Protein AF-0000000082409675 (afdb_homodimer)

Solvent-accessible surface area (backbone atoms only — not comparable to full-atom values): 41098 Å² total; per-residue (Å²): 131,84,76,78,74,68,73,57,61,49,75,62,34,46,66,38,85,46,61,66,43,42,41,51,53,51,46,54,61,53,65,72,43,96,45,76,51,47,34,42,33,40,32,23,34,45,82,34,38,43,65,51,43,42,49,50,49,46,49,48,65,45,37,47,78,70,44,37,31,30,40,33,34,72,20,16,41,67,33,13,49,50,40,30,42,38,30,71,70,43,85,69,54,64,69,56,34,31,64,56,17,25,41,88,34,46,32,58,23,58,40,45,57,58,42,50,53,48,44,25,60,66,25,58,92,48,57,79,82,73,27,65,46,48,41,24,26,28,47,75,59,54,94,55,34,40,64,48,47,59,62,28,45,49,52,26,52,66,68,44,55,74,92,64,48,62,73,63,57,76,49,43,66,72,49,59,60,56,54,64,53,50,43,36,51,58,13,68,81,34,25,87,56,32,54,25,69,36,72,42,42,52,53,47,42,52,41,29,50,50,51,41,51,46,53,59,47,40,33,65,68,46,29,81,76,36,49,68,62,40,53,51,24,51,50,23,22,54,46,21,36,49,44,46,52,43,34,29,42,36,30,39,85,56,92,58,33,67,34,50,47,54,22,50,44,19,46,44,20,27,54,40,44,53,50,50,46,63,74,29,63,88,63,31,26,30,42,33,39,38,50,33,61,46,48,23,44,37,68,27,70,46,81,51,95,92,40,77,38,59,33,37,12,21,22,12,51,43,31,70,75,50,44,69,19,45,41,32,32,35,34,41,57,46,54,82,33,51,83,63,14,49,32,18,52,53,28,74,37,35,78,42,28,27,40,29,45,26,71,60,47,59,72,61,50,62,92,78,51,34,50,37,75,57,78,46,94,75,37,52,57,69,41,67,83,50,42,80,25,31,57,24,37,36,41,42,34,71,57,88,74,54,69,47,78,36,120,132,80,74,78,72,68,72,56,60,48,75,61,34,45,66,38,85,46,61,67,42,44,41,51,53,51,46,54,61,53,65,74,45,94,46,77,51,47,34,43,33,40,30,23,35,46,82,32,37,44,64,51,44,43,50,51,50,47,47,48,66,45,37,46,79,71,45,36,30,32,40,34,35,74,20,17,42,69,34,14,49,49,40,30,43,38,29,72,70,42,87,69,54,64,70,55,34,32,63,56,17,25,42,88,33,45,32,59,23,60,40,44,56,61,42,51,53,47,44,26,60,66,24,55,92,48,57,78,84,74,27,65,46,47,41,23,26,28,47,74,58,53,93,56,33,40,63,49,48,58,62,28,47,48,52,25,52,68,68,43,57,76,92,65,47,60,75,64,56,76,49,42,67,72,48,60,60,58,54,63,54,50,43,35,51,59,12,67,81,33,24,86,55,31,54,26,70,38,71,42,42,52,53,47,43,53,40,30,50,50,51,40,52,47,53,60,48,39,34,65,68,46,28,82,77,36,49,68,62,41,54,51,24,50,51,23,22,54,46,20,37,49,43,45,54,44,34,28,43,34,29,39,83,55,91,59,31,68,34,50,47,55,24,49,45,18,47,43,21,26,52,39,44,53,50,50,46,62,73,30,64,89,62,31,27,32,42,33,39,38,51,33,60,45,48,23,45,37,68,27,71,46,82,51,95,90,38,77,37,60,34,37,12,21,21,12,51,42,32,70,75,50,44,69,20,44,42,31,34,35,35,42,57,45,54,81,34,52,84,61,13,50,33,17,52,53,28,74,37,35,78,42,29,25,42,30,46,25,70,60,47,59,71,58,50,63,91,78,51,35,49,38,75,56,80,43,94,76,35,51,55,68,41,66,86,50,43,81,26,31,57,24,36,36,39,42,34,71,56,89,73,54,67,47,77,35,118

Sequence (814 aa):
MIMSTAPALSELGRQLEDAASLGRAVDEVLAARTEVPALLALGEPTHGIKAFPLLRNELLGQLVERGYRSIVLETDVFAALLVDEYVNGGEADIEKVLATGFSHGFGAVPGNRELVEWLREYNDGRAPADRVRFYGFDAPVEYSGAPSPRRALSAAGDFLPAALRPQSLDDADLLLGQDADWTNPAAMFDPAASVGNSDHARALRIIADDLGSVLRRAAPVLRPVDPAGYDLALAHSRTALGLLRYHSAMASSAPDRIGTLLSLRAEMMAENLLAVVAQEQRRGPSLLFAHNAHLLRVPSDMPVNGDVVSWGSAGSLVGLVLGERYVFLATDANPDSDPGTLQGALADATGRRALFSTPALRAALGPSITAGEAILPGHLPLKPSELDGADAVIFVADTDGKRHQYWMIMSTAPALSELGRQLEDAASLGRAVDEVLAARTEVPALLALGEPTHGIKAFPLLRNELLGQLVERGYRSIVLETDVFAALLVDEYVNGGEADIEKVLATGFSHGFGAVPGNRELVEWLREYNDGRAPADRVRFYGFDAPVEYSGAPSPRRALSAAGDFLPAALRPQSLDDADLLLGQDADWTNPAAMFDPAASVGNSDHARALRIIADDLGSVLRRAAPVLRPVDPAGYDLALAHSRTALGLLRYHSAMASSAPDRIGTLLSLRAEMMAENLLAVVAQEQRRGPSLLFAHNAHLLRVPSDMPVNGDVVSWGSAGSLVGLVLGERYVFLATDANPDSDPGTLQGALADATGRRALFSTPALRAALGPSITAGEAILPGHLPLKPSELDGADAVIFVADTDGKRHQYW

Foldseek 3Di:
DPPPPQDAVLVQWQDDPALVSVLVVVVVLQVPFPDAAQEEEEAELFFFFQVRLQVVLSPVVSCLVVQAAEAEEQFAQVLLVLLQCVLQPHDDDLVCNLCRSGPPLNSQRHNNSVNSVVQSVVNPPDDPLSGHGYGYLFFQADLQFHWQLVVLLCLLQVLDDPVLQDPLSVCLDVLSPDRCQRGPSVLSPALQSFCLQPPSLVSQLVNLVSSLVSLVVCCVPRCVVPVVSSLSSNLSSLSSNLSSVLSNLSNDPDPLSVLVNQQSRQVSSLVSVVSVSVVCVVSGHYYYYYHPQQQFLDWHWDDDPNDIHIHQHSNVVNCVVRPSSYAYEYEDEDLPWDPLEPRVSLSVNDQAKIKGFLVSVLVSHDPSYFHTDALDPRRDTDGNVRSVRHGMYMYGYPTPSDGDDSD/DPPPQQDAVLVQWQDDPALVSVLVVVVVLQVPFPDAAQEEEEAELFFFFQVRLQVVLSPVVSCLVVQAAEAEEQFAQVLLVLLQCVLQPHDDDLVCNLCRSGPPLNSQRHNNSVNSVVQSVLNPPDDPLSGHGYGYLFFQADLQFHWQLVVLLCLLQVLDDPVLQDPLSVCLVVLSPDRCQRGPSVLSPALQSFCLQPPSLVSQLVNLVSSLVSLVVCCVPRCVVPVVSSLSSNLSSLSSNLSSVLSNLSNDPDPLSVLVNQQSRQVSSLVSVVSVSVVCVVRGHYYYYYHPQQQFLDWHWDDDPNDIHTHQHSNVVNCVVRPSSYAYEYEDEDLPWDPLEPRVSLSVNDQAKIKGFLVSVLVSHDPSYFHTDALDPRRDTDGNVRSVRHGMYMYGYPTPSDGDDSD

Nearest PDB structures (foldseek):
  7vg4-assembly1_A  TM=3.099E-01  e=1.049E+00  Methylorubrum extorquens AM1
  7vg4-assembly3_E  TM=3.386E-01  e=1.992E+00  Methylorubrum extorquens AM1
  8wqf-assembly1_F  TM=3.440E-01  e=4.209E+00  Homo sapiens
  7vg4-assembly1_A  TM=3.153E-01  e=7.475E-01  Methylorubrum extorquens AM1
  7vg4-assembly3_E  TM=3.364E-01  e=1.348E+00  Methylorubrum extorquens AM1

Secondary structure (DSSP, 8-state):
--------HHHHSEE--SHHHHHHHHHHHHHT-SS--SEEEEEESSSS-THHHHHHHHHHHHHHTTT--EEEEEEETTTHHHHHHHHTT----HHHHHHHHSGGGGGGSTTHHHHHHHHHHHHTT--GGGSPEEEEEE-S-BTTB---SHHHHHHHHHHS-GGGS-GGGGGHHHHH--HHHHS-GGGGT-GGG--TTSHHHHHHHHHHHHHHHHHHHTHHHHTTT-HHHHHHHHHHHHHHHHHHHHHHHHT---TTHHHHHHHHHHHHHHHHHHHHHHHHTTT--EEEEEEHHHH-SS-EEEEETTEEEEE--HHHHHHHHHGGGEEEEEEE--TTPPTTBHHHHHHHH-SSEEEEEHHHHHHHS-TT-B----SSTT--PPPGGGGGG-SEEEEE-S---PPPP--/--------HHHHSEE--SHHHHHHHHHHHHHT-SS--SEEEEEESSSS-THHHHHHHHHHHHHHTTT--EEEEEEETTTHHHHHHHHTT----HHHHHHHHSGGGGGGSTTHHHHHHHHHHHHTT--GGGSPEEEEEE-S-BTTB---SHHHHHHHHHHS-GGGS-GGGGGHHHHH--HHHHS-GGGGT-GGG--TTSHHHHHHHHHHHHHHHHHHHTHHHHTTT-HHHHHHHHHHHHHHHHHHHHHHHHT---TTHHHHHHHHHHHHHHHHHHHHHHHHTTT--EEEEEEHHHH-SS-EEEEETTEEEEE--HHHHHHHHHGGGEEEEEEE--TTPPTTBHHHHHHHT-SSEEEEEHHHHHHHS-TT-B----SSTT--PPPGGGGGG-SEEEEE-S---PPPP--

InterPro domains:
  IPR007815 Erythromycin esterase [PF05139] (65-333)
  IPR007815 Erythromycin esterase [cd14728] (39-396)
  IPR052036 Hydrolase/Phosphoribosyltransferase-associated [PTHR31299] (38-330)

Organism: Rhodococcus erythropolis (NCBI:txid1833)

pLDDT: mean 94.77, std 8.26, range [23.33, 98.94]

Radius of gyration: 28.61 Å; Cα contacts (8 Å, |Δi|>4): 1573; chains: 2; bounding box: 76×75×88 Å

Structure (mmCIF, N/CA/C/O backbone):
data_AF-0000000082409675-model_v1
#
loop_
_entity.id
_entity.type
_entity.pdbx_description
1 polymer 'Erythromycin esterase family protein'
#
loop_
_atom_site.group_PDB
_atom_site.id
_atom_site.type_symbol
_atom_site.label_atom_id
_atom_site.label_alt_id
_atom_site.label_comp_id
_atom_site.label_asym_id
_atom_site.label_entity_id
_atom_site.label_seq_id
_atom_site.pdbx_PDB_ins_code
_atom_site.Cartn_x
_atom_site.Cartn_y
_atom_site.Cartn_z
_atom_site.occupancy
_atom_site.B_iso_or_equiv
_atom_site.auth_seq_id
_atom_site.auth_comp_id
_atom_site.auth_asym_id
_atom_site.auth_atom_id
_atom_site.pdbx_PDB_model_num
ATOM 1 N N . MET A 1 1 ? -5.277 3.289 55.906 1 23.33 1 MET A N 1
ATOM 2 C CA . MET A 1 1 ? -5.648 4.074 54.75 1 23.33 1 MET A CA 1
ATOM 3 C C . MET A 1 1 ? -4.414 4.457 53.938 1 23.33 1 MET A C 1
ATOM 5 O O . MET A 1 1 ? -3.682 5.375 54.312 1 23.33 1 MET A O 1
ATOM 9 N N . ILE A 1 2 ? -3.77 3.5 53.312 1 35.25 2 ILE A N 1
ATOM 10 C CA . ILE A 1 2 ? -2.527 3.629 52.562 1 35.25 2 ILE A CA 1
ATOM 11 C C . ILE A 1 2 ? -2.727 4.602 51.406 1 35.25 2 ILE A C 1
ATOM 13 O O . ILE A 1 2 ? -3.496 4.328 50.469 1 35.25 2 ILE A O 1
ATOM 17 N N . MET A 1 3 ? -2.809 5.875 51.781 1 31.88 3 MET A N 1
ATOM 18 C CA . MET A 1 3 ? -2.934 6.906 50.75 1 31.88 3 MET A CA 1
ATOM 19 C C . MET A 1 3 ? -1.896 6.703 49.656 1 31.88 3 MET A C 1
ATOM 21 O O . MET A 1 3 ? -0.694 6.688 49.938 1 31.88 3 MET A O 1
ATOM 25 N N . SER A 1 4 ? -2.043 5.918 48.625 1 41.19 4 SER A N 1
ATOM 26 C CA . SER A 1 4 ? -1.255 5.688 47.438 1 41.19 4 SER A CA 1
ATOM 27 C C . SER A 1 4 ? -0.896 7 46.75 1 41.19 4 SER A C 1
ATOM 29 O O . SER A 1 4 ? -1.777 7.719 46.25 1 41.19 4 SER A O 1
ATOM 31 N N . THR A 1 5 ? -0.064 7.891 47.219 1 36.44 5 THR A N 1
ATOM 32 C CA . THR A 1 5 ? 0.288 9.219 46.719 1 36.44 5 THR A CA 1
ATOM 33 C C . THR A 1 5 ? 0.866 9.125 45.312 1 36.44 5 THR A C 1
ATOM 35 O O . THR A 1 5 ? 1.955 8.586 45.094 1 36.44 5 THR A O 1
ATOM 38 N N . ALA A 1 6 ? 0.074 8.953 44.375 1 54.66 6 ALA A N 1
ATOM 39 C CA . ALA A 1 6 ? 0.512 9.125 43 1 54.66 6 ALA A CA 1
ATOM 40 C C . ALA A 1 6 ? 1.549 10.242 42.875 1 54.66 6 ALA A C 1
ATOM 42 O O . ALA A 1 6 ? 1.354 11.336 43.438 1 54.66 6 ALA A O 1
ATOM 43 N N . PRO A 1 7 ? 2.916 10.023 42.375 1 61.69 7 PRO A N 1
ATOM 44 C CA . PRO A 1 7 ? 3.949 11.047 42.219 1 61.69 7 PRO A CA 1
ATOM 45 C C . PRO A 1 7 ? 3.418 12.32 41.562 1 61.69 7 PRO A C 1
ATOM 47 O O . PRO A 1 7 ? 2.479 12.258 40.75 1 61.69 7 PRO A O 1
ATOM 50 N N . ALA A 1 8 ? 3.99 13.414 41.969 1 76.56 8 ALA A N 1
ATOM 51 C CA . ALA A 1 8 ? 3.695 14.711 41.375 1 76.56 8 ALA A CA 1
ATOM 52 C C . ALA A 1 8 ? 4.113 14.734 39.906 1 76.56 8 ALA A C 1
ATOM 54 O O . ALA A 1 8 ? 5.094 14.102 39.531 1 76.56 8 ALA A O 1
ATOM 55 N N . LEU A 1 9 ? 3.26 15.219 39 1 85.44 9 LEU A N 1
ATOM 56 C CA . LEU A 1 9 ? 3.533 15.289 37.562 1 85.44 9 LEU A CA 1
ATOM 57 C C . LEU A 1 9 ? 4.93 15.836 37.312 1 85.44 9 LEU A C 1
ATOM 59 O O . LEU A 1 9 ? 5.574 15.469 36.344 1 85.44 9 LEU A O 1
ATOM 63 N N . SER A 1 10 ? 5.414 16.609 38.312 1 86.25 10 SER A N 1
ATOM 64 C CA . SER A 1 10 ? 6.742 17.188 38.125 1 86.25 10 SER A CA 1
ATOM 65 C C . SER A 1 10 ? 7.824 16.125 38.156 1 86.25 10 SER A C 1
ATOM 67 O O . SER A 1 10 ? 8.883 16.281 37.531 1 86.25 10 SER A O 1
ATOM 69 N N . GLU A 1 11 ? 7.574 15 38.75 1 88.31 11 GLU A N 1
ATOM 70 C CA . GLU A 1 11 ? 8.531 13.898 38.781 1 88.31 11 GLU A CA 1
ATOM 71 C C . GLU A 1 11 ? 8.43 13.016 37.562 1 88.31 11 GLU A C 1
ATOM 73 O O . GLU A 1 11 ? 9.367 12.289 37.219 1 88.31 11 GLU A O 1
ATOM 78 N N . LEU A 1 12 ? 7.344 13.156 36.938 1 91.94 12 LEU A N 1
ATOM 79 C CA . LEU A 1 12 ? 7.082 12.312 35.781 1 91.94 12 LEU A CA 1
ATOM 80 C C . LEU A 1 12 ? 7.656 12.938 34.5 1 91.94 12 LEU A C 1
ATOM 82 O O . LEU A 1 12 ? 8.016 12.227 33.562 1 91.94 12 LEU A O 1
ATOM 86 N N . GLY A 1 13 ? 7.762 14.227 34.531 1 95.19 13 GLY A N 1
ATOM 87 C CA . GLY A 1 13 ? 8.172 14.938 33.312 1 95.19 13 GLY A CA 1
ATOM 88 C C . GLY A 1 13 ? 9.672 15.016 33.156 1 95.19 13 GLY A C 1
ATOM 89 O O . GLY A 1 13 ? 10.398 15.32 34.094 1 95.19 13 GLY A O 1
ATOM 90 N N . ARG A 1 14 ? 10.172 14.664 32 1 96.69 14 ARG A N 1
ATOM 91 C CA . ARG A 1 14 ? 11.555 14.953 31.656 1 96.69 14 ARG A CA 1
ATOM 92 C C . ARG A 1 14 ? 11.727 16.422 31.25 1 96.69 14 ARG A C 1
ATOM 94 O O . ARG A 1 14 ? 11.219 16.844 30.203 1 96.69 14 ARG A O 1
ATOM 101 N N . GLN A 1 15 ? 12.469 17.141 32.062 1 97.06 15 GLN A N 1
ATOM 102 C CA . GLN A 1 15 ? 12.648 18.562 31.781 1 97.06 15 GLN A CA 1
ATOM 103 C C . GLN A 1 15 ? 13.531 18.766 30.562 1 97.06 15 GLN A C 1
ATOM 105 O O . GLN A 1 15 ? 14.562 18.125 30.406 1 97.06 15 GLN A O 1
ATOM 110 N N . LEU A 1 16 ? 13.078 19.641 29.625 1 97.94 16 LEU A N 1
ATOM 111 C CA . LEU A 1 16 ? 13.797 19.938 28.391 1 97.94 16 LEU A CA 1
ATOM 112 C C . LEU A 1 16 ? 14.461 21.312 28.469 1 97.94 16 LEU A C 1
ATOM 114 O O . LEU A 1 16 ? 13.891 22.297 28 1 97.94 16 LEU A O 1
ATOM 118 N N . GLU A 1 17 ? 15.703 21.312 28.906 1 94.5 17 GLU A N 1
ATOM 119 C CA . GLU A 1 17 ? 16.406 22.562 29.172 1 94.5 17 GLU A CA 1
ATOM 120 C C . GLU A 1 17 ? 17.109 23.078 27.922 1 94.5 17 GLU A C 1
ATOM 122 O O . GLU A 1 17 ? 17.297 24.297 27.766 1 94.5 17 GLU A O 1
ATOM 127 N N . ASP A 1 18 ? 17.562 22.188 27.125 1 95.31 18 ASP A N 1
ATOM 128 C CA . ASP A 1 18 ? 18.281 22.516 25.906 1 95.31 18 ASP A CA 1
ATOM 129 C C . ASP A 1 18 ? 18.094 21.406 24.859 1 95.31 18 ASP A C 1
ATOM 131 O O . ASP A 1 18 ? 17.328 20.469 25.062 1 95.31 18 ASP A O 1
ATOM 135 N N . ALA A 1 19 ? 18.734 21.609 23.75 1 95.69 19 ALA A N 1
ATOM 136 C CA . ALA A 1 19 ? 18.609 20.672 22.625 1 95.69 19 ALA A CA 1
ATOM 137 C C . ALA A 1 19 ? 19.078 19.266 23.031 1 95.69 19 ALA A C 1
ATOM 139 O O . ALA A 1 19 ? 18.469 18.266 22.625 1 95.69 19 ALA A O 1
ATOM 140 N N . ALA A 1 20 ? 20.078 19.188 23.844 1 96.38 20 ALA A N 1
ATOM 141 C CA . ALA A 1 20 ? 20.625 17.906 24.25 1 96.38 20 ALA A CA 1
ATOM 142 C C . ALA A 1 20 ? 19.641 17.156 25.141 1 96.38 20 ALA A C 1
ATOM 144 O O . ALA A 1 20 ? 19.469 15.938 24.984 1 96.38 20 ALA A O 1
ATOM 145 N N . SER A 1 21 ? 19.047 17.891 26.047 1 97.25 21 SER A N 1
ATOM 146 C CA . SER A 1 21 ? 18.062 17.25 26.906 1 97.25 21 SER A CA 1
ATOM 147 C C . SER A 1 21 ? 16.828 16.812 26.109 1 97.25 21 SER A C 1
ATOM 149 O O . SER A 1 21 ? 16.219 15.789 26.406 1 97.25 21 SER A O 1
ATOM 151 N N . LEU A 1 22 ? 16.453 17.609 25.125 1 97.94 22 LEU A N 1
ATOM 152 C CA . LEU A 1 22 ? 15.367 17.219 24.234 1 97.94 22 LEU A CA 1
ATOM 153 C C . LEU A 1 22 ? 15.695 15.914 23.516 1 97.94 22 LEU A C 1
ATOM 155 O O . LEU A 1 22 ? 14.883 14.992 23.5 1 97.94 22 LEU A O 1
ATOM 159 N N . GLY A 1 23 ? 16.922 15.812 22.984 1 97.81 23 GLY A N 1
ATOM 160 C CA . GLY A 1 23 ? 17.359 14.594 22.328 1 97.81 23 GLY A CA 1
ATOM 161 C C . GLY A 1 23 ? 17.328 13.375 23.219 1 97.81 23 GLY A C 1
ATOM 162 O O . GLY A 1 23 ? 16.844 12.32 22.828 1 97.81 23 GLY A O 1
ATOM 163 N N . ARG A 1 24 ? 17.797 13.508 24.406 1 97.31 24 ARG A N 1
ATOM 164 C CA . ARG A 1 24 ? 17.844 12.398 25.359 1 97.31 24 ARG A CA 1
ATOM 165 C C . ARG A 1 24 ? 16.438 11.938 25.734 1 97.31 24 ARG A C 1
ATOM 167 O O . ARG A 1 24 ? 16.188 10.734 25.859 1 97.31 24 ARG A O 1
ATOM 174 N N . ALA A 1 25 ? 15.578 12.93 25.953 1 97.69 25 ALA A N 1
ATOM 175 C CA . ALA A 1 25 ? 14.195 12.586 26.297 1 97.69 25 ALA A CA 1
ATOM 176 C C . ALA A 1 25 ? 13.531 11.789 25.188 1 97.69 25 ALA A C 1
ATOM 178 O O . ALA A 1 25 ? 12.836 10.805 25.453 1 97.69 25 ALA A O 1
ATOM 179 N N . VAL A 1 26 ? 13.734 12.18 23.953 1 97.56 26 VAL A N 1
ATOM 180 C CA . VAL A 1 26 ? 13.148 11.5 22.812 1 97.56 26 VAL A CA 1
ATOM 181 C C . VAL A 1 26 ? 13.781 10.117 22.656 1 97.56 26 VAL A C 1
ATOM 183 O O . VAL A 1 26 ? 13.094 9.141 22.344 1 97.56 26 VAL A O 1
ATOM 186 N N . ASP A 1 27 ? 15.109 9.992 22.938 1 97.38 27 ASP A N 1
ATOM 187 C CA . ASP A 1 27 ? 15.789 8.703 22.922 1 97.38 27 ASP A CA 1
ATOM 188 C C . ASP A 1 27 ? 15.109 7.719 23.875 1 97.38 27 ASP A C 1
ATOM 190 O O . ASP A 1 27 ? 14.961 6.539 23.547 1 97.38 27 ASP A O 1
ATOM 194 N N . GLU A 1 28 ? 14.766 8.234 24.969 1 96.19 28 GLU A N 1
ATOM 195 C CA . GLU A 1 28 ? 14.125 7.383 25.969 1 96.19 28 GLU A CA 1
ATOM 196 C C . GLU A 1 28 ? 12.773 6.867 25.469 1 96.19 28 GLU A C 1
ATOM 198 O O . GLU A 1 28 ? 12.43 5.703 25.688 1 96.19 28 GLU A O 1
ATOM 203 N N . VAL A 1 29 ? 12.023 7.754 24.859 1 96.19 29 VAL A N 1
ATOM 204 C CA . VAL A 1 29 ? 10.75 7.344 24.281 1 96.19 29 VAL A CA 1
ATOM 205 C C . VAL A 1 29 ? 10.977 6.277 23.219 1 96.19 29 VAL A C 1
ATOM 207 O O . VAL A 1 29 ? 10.273 5.27 23.172 1 96.19 29 VAL A O 1
ATOM 210 N N . LEU A 1 30 ? 11.977 6.453 22.359 1 95.94 30 LEU A N 1
ATOM 211 C CA . LEU A 1 30 ? 12.25 5.562 21.25 1 95.94 30 LEU A CA 1
ATOM 212 C C . LEU A 1 30 ? 12.828 4.234 21.734 1 95.94 30 LEU A C 1
ATOM 214 O O . LEU A 1 30 ? 12.578 3.188 21.141 1 95.94 30 LEU A O 1
ATOM 218 N N . ALA A 1 31 ? 13.586 4.266 22.812 1 93.38 31 ALA A N 1
ATOM 219 C CA . ALA A 1 31 ? 14.227 3.072 23.359 1 93.38 31 ALA A CA 1
ATOM 220 C C . ALA A 1 31 ? 13.18 2.092 23.891 1 93.38 31 ALA A C 1
ATOM 222 O O . ALA A 1 31 ? 13.453 0.895 24.016 1 93.38 31 ALA A O 1
ATOM 223 N N . ALA A 1 32 ? 12.039 2.623 24.188 1 90.38 32 ALA A N 1
ATOM 224 C CA . ALA A 1 32 ? 10.961 1.79 24.719 1 90.38 32 ALA A CA 1
ATOM 225 C C . ALA A 1 32 ? 10.289 0.987 23.625 1 90.38 32 ALA A C 1
ATOM 227 O O . ALA A 1 32 ? 9.5 0.078 23.891 1 90.38 32 ALA A O 1
ATOM 228 N N . ARG A 1 33 ? 10.617 1.244 22.406 1 92.31 33 ARG A N 1
ATOM 229 C CA . ARG A 1 33 ? 10.016 0.551 21.281 1 92.31 33 ARG A CA 1
ATOM 230 C C . ARG A 1 33 ? 10.797 -0.711 20.938 1 92.31 33 ARG A C 1
ATOM 232 O O . ARG A 1 33 ? 12.008 -0.781 21.156 1 92.31 33 ARG A O 1
ATOM 239 N N . THR A 1 34 ? 10.125 -1.668 20.359 1 90 34 THR A N 1
ATOM 240 C CA . THR A 1 34 ? 10.773 -2.912 19.953 1 90 34 THR A CA 1
ATOM 241 C C . THR A 1 34 ? 11.312 -2.803 18.531 1 90 34 THR A C 1
ATOM 243 O O . THR A 1 34 ? 12.141 -3.611 18.109 1 90 34 THR A O 1
ATOM 246 N N . GLU A 1 35 ? 10.82 -1.785 17.797 1 88.94 35 GLU A N 1
ATOM 247 C CA . GLU A 1 35 ? 11.273 -1.536 16.438 1 88.94 35 GLU A CA 1
ATOM 248 C C . GLU A 1 35 ? 11.766 -0.102 16.266 1 88.94 35 GLU A C 1
ATOM 250 O O . GLU A 1 35 ? 11.273 0.81 16.938 1 88.94 35 GLU A O 1
ATOM 255 N N . VAL A 1 36 ? 12.625 0.007 15.383 1 89.5 36 VAL A N 1
ATOM 256 C CA . VAL A 1 36 ? 13.094 1.344 15.039 1 89.5 36 VAL A CA 1
ATOM 257 C C . VAL A 1 36 ? 11.992 2.105 14.312 1 89.5 36 VAL A C 1
ATOM 259 O O . VAL A 1 36 ? 11.383 1.587 13.367 1 89.5 36 VAL A O 1
ATOM 262 N N . PRO A 1 37 ? 11.727 3.307 14.719 1 95.44 37 PRO A N 1
ATOM 263 C CA . PRO A 1 37 ? 10.648 4.051 14.055 1 95.44 37 PRO A CA 1
ATOM 264 C C . PRO A 1 37 ? 10.984 4.387 12.602 1 95.44 37 PRO A C 1
ATOM 266 O O . PRO A 1 37 ? 12.133 4.684 12.281 1 95.44 37 PRO A O 1
ATOM 269 N N . ALA A 1 38 ? 9.992 4.273 11.766 1 97.38 38 ALA A N 1
ATOM 270 C CA . ALA A 1 38 ? 10.07 4.812 10.406 1 97.38 38 ALA A CA 1
ATOM 271 C C . ALA A 1 38 ? 9.648 6.277 10.375 1 97.38 38 ALA A C 1
ATOM 273 O O . ALA A 1 38 ? 10.164 7.062 9.578 1 97.38 38 ALA A O 1
ATOM 274 N N . LEU A 1 39 ? 8.664 6.598 11.281 1 98.56 39 LEU A N 1
ATOM 275 C CA . LEU A 1 39 ? 8.094 7.938 11.352 1 98.56 39 LEU A CA 1
ATOM 276 C C . LEU A 1 39 ? 7.996 8.406 12.797 1 98.56 39 LEU A C 1
ATOM 278 O O . LEU A 1 39 ? 7.301 7.793 13.609 1 98.56 39 LEU A O 1
ATOM 282 N N . LEU A 1 40 ? 8.742 9.414 13.117 1 98.81 40 LEU A N 1
ATOM 283 C CA . LEU A 1 40 ? 8.555 10.148 14.367 1 98.81 40 LEU A CA 1
ATOM 284 C C . LEU A 1 40 ? 7.7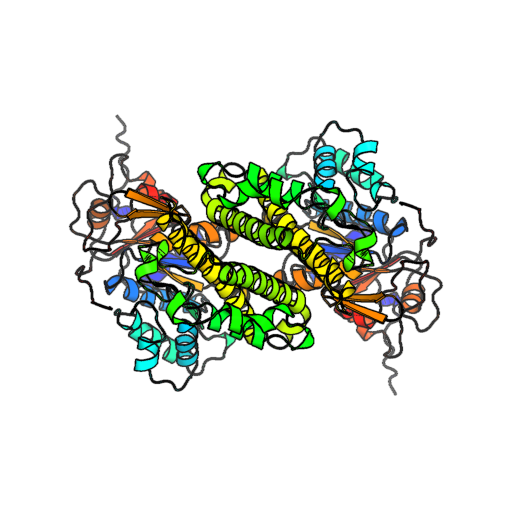7 11.438 14.133 1 98.81 40 LEU A C 1
ATOM 286 O O . LEU A 1 40 ? 8.258 12.359 13.477 1 98.81 40 LEU A O 1
ATOM 290 N N . ALA A 1 41 ? 6.59 11.445 14.648 1 98.88 41 ALA A N 1
ATOM 291 C CA . ALA A 1 41 ? 5.715 12.594 14.445 1 98.88 41 ALA A CA 1
ATOM 292 C C . ALA A 1 41 ? 5.73 13.516 15.656 1 98.88 41 ALA A C 1
ATOM 294 O O . ALA A 1 41 ? 5.637 13.055 16.797 1 98.88 41 ALA A O 1
ATOM 295 N N . LEU A 1 42 ? 5.938 14.742 15.391 1 98.94 42 LEU A N 1
ATOM 296 C CA . LEU A 1 42 ? 5.812 15.82 16.359 1 98.94 42 LEU A CA 1
ATOM 297 C C . LEU A 1 42 ? 4.645 16.734 16 1 98.94 42 LEU A C 1
ATOM 299 O O . LEU A 1 42 ? 4.602 17.297 14.906 1 98.94 42 LEU A O 1
ATOM 303 N N . GLY A 1 43 ? 3.734 16.875 16.922 1 98.75 43 GLY A N 1
ATOM 304 C CA . GLY A 1 43 ? 2.551 17.656 16.641 1 98.75 43 GLY A CA 1
ATOM 305 C C . GLY A 1 43 ? 2.645 19.078 17.156 1 98.75 43 GLY A C 1
ATOM 306 O O . GLY A 1 43 ? 3.592 19.438 17.859 1 98.75 43 GLY A O 1
ATOM 307 N N . GLU A 1 44 ? 1.771 19.906 16.719 1 98.5 44 GLU A N 1
ATOM 308 C CA . GLU A 1 44 ? 1.473 21.203 17.312 1 98.5 44 GLU A CA 1
ATOM 309 C C . GLU A 1 44 ? -0.03 21.391 17.516 1 98.5 44 GLU A C 1
ATOM 311 O O . GLU A 1 44 ? -0.831 20.875 16.734 1 98.5 44 GLU A O 1
ATOM 316 N N . PRO A 1 45 ? -0.417 22.125 18.562 1 97.5 45 PRO A N 1
ATOM 317 C CA . PRO A 1 45 ? -1.842 22.266 18.875 1 97.5 45 PRO A CA 1
ATOM 318 C C . PRO A 1 45 ? -2.502 23.406 18.094 1 97.5 45 PRO A C 1
ATOM 320 O O . PRO A 1 45 ? -3.727 23.547 18.141 1 97.5 45 PRO A O 1
ATOM 323 N N . THR A 1 46 ? -1.698 24.219 17.484 1 96.56 46 THR A N 1
ATOM 324 C CA . THR A 1 46 ? -2.125 25.359 16.688 1 96.56 46 THR A CA 1
ATOM 325 C C . THR A 1 46 ? -1.012 25.812 15.742 1 96.56 46 THR A C 1
ATOM 327 O O . THR A 1 46 ? 0.167 25.547 16 1 96.56 46 THR A O 1
ATOM 330 N N . HIS A 1 47 ? -1.414 26.484 14.656 1 95.94 47 HIS A N 1
ATOM 331 C CA . HIS A 1 47 ? -0.423 27.078 13.766 1 95.94 47 HIS A CA 1
ATOM 332 C C . HIS A 1 47 ? -0.107 28.516 14.18 1 95.94 47 HIS A C 1
ATOM 334 O O . HIS A 1 47 ? -0.963 29.203 14.734 1 95.94 47 HIS A O 1
ATOM 340 N N . GLY A 1 48 ? 1.079 28.922 13.969 1 95.94 48 GLY A N 1
ATOM 341 C CA . GLY A 1 48 ? 1.401 30.328 14.039 1 95.94 48 GLY A CA 1
ATOM 342 C C . GLY A 1 48 ? 2.096 30.719 15.336 1 95.94 48 GLY A C 1
ATOM 343 O O . GLY A 1 48 ? 2.596 31.844 15.461 1 95.94 48 GLY A O 1
ATOM 344 N N . ILE A 1 49 ? 2.031 29.875 16.312 1 96.81 49 ILE A N 1
ATOM 345 C CA . ILE A 1 49 ? 2.824 30.141 17.5 1 96.81 49 ILE A CA 1
ATOM 346 C C . ILE A 1 49 ? 4.254 29.641 17.297 1 96.81 49 ILE A C 1
ATOM 348 O O . ILE A 1 49 ? 4.477 28.453 17.062 1 96.81 49 ILE A O 1
ATOM 352 N N . LYS A 1 50 ? 5.234 30.453 17.391 1 97 50 LYS A N 1
ATOM 353 C CA . LYS A 1 50 ? 6.609 30.219 16.953 1 97 50 LYS A CA 1
ATOM 354 C C . LYS A 1 50 ? 7.27 29.125 17.797 1 97 50 LYS A C 1
ATOM 356 O O . LYS A 1 50 ? 8.156 28.422 17.312 1 97 50 LYS A O 1
ATOM 361 N N . ALA A 1 51 ? 6.848 28.938 19.031 1 97.19 51 ALA A N 1
ATOM 362 C CA . ALA A 1 51 ? 7.484 27.984 19.953 1 97.19 51 ALA A CA 1
ATOM 363 C C . ALA A 1 51 ? 7.465 26.578 19.359 1 97.19 51 ALA A C 1
ATOM 365 O O . ALA A 1 51 ? 8.398 25.797 19.562 1 97.19 51 ALA A O 1
ATOM 366 N N . PHE A 1 52 ? 6.469 26.25 18.609 1 98.19 52 PHE A N 1
ATOM 367 C CA . PHE A 1 52 ? 6.277 24.875 18.156 1 98.19 52 PHE A CA 1
ATOM 368 C C . PHE A 1 52 ? 7.164 24.578 16.953 1 98.19 52 PHE A C 1
ATOM 370 O O . PHE A 1 52 ? 7.926 23.609 16.969 1 98.19 52 PHE A O 1
ATOM 377 N N . PRO A 1 53 ? 7.168 25.391 15.883 1 98.31 53 PRO A N 1
ATOM 378 C CA . PRO A 1 53 ? 8.117 25.125 14.805 1 98.31 53 PRO A CA 1
ATOM 379 C C . PRO A 1 53 ? 9.57 25.219 15.25 1 98.31 53 PRO A C 1
ATOM 381 O O . PRO A 1 53 ? 10.43 24.5 14.727 1 98.31 53 PRO A O 1
ATOM 384 N N . LEU A 1 54 ? 9.867 26.062 16.234 1 97.75 54 LEU A N 1
ATOM 385 C CA . LEU A 1 54 ? 11.234 26.141 16.719 1 97.75 54 LEU A CA 1
ATOM 386 C C . LEU A 1 54 ? 11.617 24.859 17.469 1 97.75 54 LEU A C 1
ATOM 388 O O . LEU A 1 54 ? 12.766 24.406 17.391 1 97.75 54 LEU A O 1
ATOM 392 N N . LEU A 1 55 ? 10.68 24.344 18.219 1 98.44 55 LEU A N 1
ATOM 393 C CA . LEU A 1 55 ? 10.898 23.047 18.844 1 98.44 55 LEU A CA 1
ATOM 394 C C . LEU A 1 55 ? 11.18 21.969 17.812 1 98.44 55 LEU A C 1
ATOM 396 O O . LEU A 1 55 ? 12.086 21.156 17.984 1 98.44 55 LEU A O 1
ATOM 400 N N . ARG A 1 56 ? 10.43 21.953 16.75 1 98.81 56 ARG A N 1
ATOM 401 C CA . ARG A 1 56 ? 10.633 21.031 15.625 1 98.81 56 ARG A CA 1
ATOM 402 C C . ARG A 1 56 ? 12.055 21.156 15.078 1 98.81 56 ARG A C 1
ATOM 404 O O . ARG A 1 56 ? 12.727 20.156 14.867 1 98.81 56 ARG A O 1
ATOM 411 N N . ASN A 1 57 ? 12.469 22.391 14.828 1 98.75 57 ASN A N 1
ATOM 412 C CA . ASN A 1 57 ? 13.805 22.609 14.289 1 98.75 57 ASN A CA 1
ATOM 413 C C . ASN A 1 57 ? 14.891 22.094 15.227 1 98.75 57 ASN A C 1
ATOM 415 O O . ASN A 1 57 ? 15.852 21.469 14.789 1 98.75 57 ASN A O 1
ATOM 419 N N . GLU A 1 58 ? 14.695 22.406 16.516 1 98.44 58 GLU A N 1
ATOM 420 C CA . GLU A 1 58 ? 15.633 21.922 17.516 1 98.44 58 GLU A CA 1
ATOM 421 C C . GLU A 1 58 ? 15.711 20.406 17.531 1 98.44 58 GLU A C 1
ATOM 423 O O . GLU A 1 58 ? 16.812 19.828 17.562 1 98.44 58 GLU A O 1
ATOM 428 N N . LEU A 1 59 ? 14.586 19.797 17.453 1 98.75 59 LEU A N 1
ATOM 429 C CA . LEU A 1 59 ? 14.531 18.344 17.469 1 98.75 59 LEU A CA 1
ATOM 430 C C . LEU A 1 59 ? 15.188 17.766 16.219 1 98.75 59 LEU A C 1
ATOM 432 O O . LEU A 1 59 ? 15.914 16.766 16.297 1 98.75 59 LEU A O 1
ATOM 436 N N . LEU A 1 60 ? 14.953 18.344 15.062 1 98.81 60 LEU A N 1
ATOM 437 C CA . LEU A 1 60 ? 15.539 17.875 13.812 1 98.81 60 LEU A CA 1
ATOM 438 C C . LEU A 1 60 ? 17.062 17.844 13.906 1 98.81 60 LEU A C 1
ATOM 440 O O . LEU A 1 60 ? 17.703 16.891 13.469 1 98.81 60 LEU A O 1
ATOM 444 N N . GLY A 1 61 ? 17.641 18.875 14.516 1 98.44 61 GLY A N 1
ATOM 445 C CA . GLY A 1 61 ? 19.094 18.922 14.695 1 98.44 61 GLY A CA 1
ATOM 446 C C . GLY A 1 61 ? 19.641 17.75 15.469 1 98.44 61 GLY A C 1
ATOM 447 O O . GLY A 1 61 ? 20.734 17.266 15.18 1 98.44 61 GLY A O 1
ATOM 448 N N . GLN A 1 62 ? 18.875 17.281 16.391 1 98.38 62 GLN A N 1
ATOM 449 C CA . GLN A 1 62 ? 19.266 16.125 17.188 1 98.38 62 GLN A CA 1
ATOM 450 C C . GLN A 1 62 ? 19.078 14.828 16.391 1 98.38 62 GLN A C 1
ATOM 452 O O . GLN A 1 62 ? 19.922 13.93 16.438 1 98.38 62 GLN A O 1
ATOM 457 N N . LEU A 1 63 ? 18.047 14.805 15.648 1 98.38 63 LEU A N 1
ATOM 458 C CA . LEU A 1 63 ? 17.641 13.57 14.992 1 98.38 63 LEU A CA 1
ATOM 459 C C . LEU A 1 63 ? 18.547 13.25 13.812 1 98.38 63 LEU A C 1
ATOM 461 O O . LEU A 1 63 ? 18.797 12.078 13.508 1 98.38 63 LEU A O 1
ATOM 465 N N . VAL A 1 64 ? 19.078 14.219 13.117 1 98.25 64 VAL A N 1
ATOM 466 C CA . VAL A 1 64 ? 19.953 13.961 11.984 1 98.25 64 VAL A CA 1
ATOM 467 C C . VAL A 1 64 ? 21.219 13.25 12.453 1 98.25 64 VAL A C 1
ATOM 469 O O . VAL A 1 64 ? 21.781 12.43 11.719 1 98.25 64 VAL A O 1
ATOM 472 N N . GLU A 1 65 ? 21.656 13.523 13.695 1 97 65 GLU A N 1
ATOM 473 C CA . GLU A 1 65 ? 22.797 12.828 14.273 1 97 65 GLU A CA 1
ATOM 474 C C . GLU A 1 65 ? 22.453 11.375 14.594 1 97 65 GLU A C 1
ATOM 476 O O . GLU A 1 65 ? 23.344 10.555 14.797 1 97 65 GLU A O 1
ATOM 481 N N . ARG A 1 66 ? 21.188 11.141 14.641 1 96.06 66 ARG A N 1
ATOM 482 C CA . ARG A 1 66 ? 20.703 9.805 14.961 1 96.06 66 ARG A CA 1
ATOM 483 C C . ARG A 1 66 ? 20.266 9.062 13.703 1 96.06 66 ARG A C 1
ATOM 485 O O . ARG A 1 66 ? 19.594 8.031 13.789 1 96.06 66 ARG A O 1
ATOM 492 N N . GLY A 1 67 ? 20.5 9.633 12.547 1 96.75 67 GLY A N 1
ATOM 493 C CA . GLY A 1 67 ? 20.312 8.906 11.305 1 96.75 67 GLY A CA 1
ATOM 494 C C . GLY A 1 67 ? 19.062 9.32 10.555 1 96.75 67 GLY A C 1
ATOM 495 O O . GLY A 1 67 ? 18.75 8.758 9.492 1 96.75 67 GLY A O 1
ATOM 496 N N . TYR A 1 68 ? 18.266 10.281 11.078 1 98.31 68 TYR A N 1
ATOM 497 C CA . TYR A 1 68 ? 17.125 10.773 10.328 1 98.31 68 TYR A CA 1
ATOM 498 C C . TYR A 1 68 ? 17.562 11.516 9.078 1 98.31 68 TYR A C 1
ATOM 500 O O . TYR A 1 68 ? 18.516 12.297 9.109 1 98.31 68 TYR A O 1
ATOM 508 N N . ARG A 1 69 ? 16.828 11.289 7.965 1 98.56 69 ARG A N 1
ATOM 509 C CA . ARG A 1 69 ? 17.312 11.797 6.684 1 98.56 69 ARG A CA 1
ATOM 510 C C . ARG A 1 69 ? 16.203 12.516 5.926 1 98.56 69 ARG A C 1
ATOM 512 O O . ARG A 1 69 ? 16.344 12.836 4.746 1 98.56 69 ARG A O 1
ATOM 519 N N . SER A 1 70 ? 15.117 12.727 6.59 1 98.81 70 SER A N 1
ATOM 520 C CA . SER A 1 70 ? 14.047 13.492 5.945 1 98.81 70 SER A CA 1
ATOM 521 C C . SER A 1 70 ? 13.141 14.148 6.977 1 98.81 70 SER A C 1
ATOM 523 O O . SER A 1 70 ? 13.031 13.68 8.109 1 98.81 70 SER A O 1
ATOM 525 N N . ILE A 1 71 ? 12.562 15.227 6.59 1 98.94 71 ILE A N 1
ATOM 526 C CA . ILE A 1 71 ? 11.508 15.914 7.336 1 98.94 71 ILE A CA 1
ATOM 527 C C . ILE A 1 71 ? 10.273 16.078 6.457 1 98.94 71 ILE A C 1
ATOM 529 O O . ILE A 1 71 ? 10.391 16.359 5.262 1 98.94 71 ILE A O 1
ATOM 533 N N . VAL A 1 72 ? 9.125 15.812 7.008 1 98.94 72 VAL A N 1
ATOM 534 C CA . VAL A 1 72 ? 7.836 15.883 6.32 1 98.94 72 VAL A CA 1
ATOM 535 C C . VAL A 1 72 ? 6.93 16.891 7.027 1 98.94 72 VAL A C 1
ATOM 537 O O . VAL A 1 72 ? 6.719 16.797 8.242 1 98.94 72 VAL A O 1
ATOM 540 N N . LEU A 1 73 ? 6.379 17.844 6.34 1 98.88 73 LEU A N 1
ATOM 541 C CA . LEU A 1 73 ? 5.562 18.875 6.961 1 98.88 73 LEU A CA 1
ATOM 542 C C . LEU A 1 73 ? 4.137 18.844 6.422 1 98.88 73 LEU A C 1
ATOM 544 O O . LEU A 1 73 ? 3.891 18.312 5.34 1 98.88 73 LEU A O 1
ATOM 548 N N . GLU A 1 74 ? 3.221 19.438 7.211 1 98.56 74 GLU A N 1
ATOM 549 C CA . GLU A 1 74 ? 1.838 19.672 6.805 1 98.56 74 GLU A CA 1
ATOM 550 C C . GLU A 1 74 ? 1.753 20.734 5.723 1 98.56 74 GLU A C 1
ATOM 552 O O . GLU A 1 74 ? 1.233 21.828 5.965 1 98.56 74 GLU A O 1
ATOM 557 N N . THR A 1 75 ? 2.236 20.469 4.617 1 98.25 75 THR A N 1
ATOM 558 C CA . THR A 1 75 ? 2.17 21.297 3.424 1 98.25 75 THR A CA 1
ATOM 559 C C . THR A 1 75 ? 1.95 20.453 2.178 1 98.25 75 THR A C 1
ATOM 561 O O . THR A 1 75 ? 2.16 19.234 2.203 1 98.25 75 THR A O 1
ATOM 564 N N . ASP A 1 76 ? 1.495 21.109 1.16 1 97.62 76 ASP A N 1
ATOM 565 C CA . ASP A 1 76 ? 1.156 20.469 -0.114 1 97.62 76 ASP A CA 1
ATOM 566 C C . ASP A 1 76 ? 2.305 19.609 -0.621 1 97.62 76 ASP A C 1
ATOM 568 O O . ASP A 1 76 ? 3.445 20.062 -0.708 1 97.62 76 ASP A O 1
ATOM 572 N N . VAL A 1 77 ? 1.966 18.359 -1.007 1 98.31 77 VAL A N 1
ATOM 573 C CA . VAL A 1 77 ? 2.939 17.359 -1.399 1 98.31 77 VAL A CA 1
ATOM 574 C C . VAL A 1 77 ? 3.73 17.828 -2.613 1 98.31 77 VAL A C 1
ATOM 576 O O . VAL A 1 77 ? 4.914 17.516 -2.754 1 98.31 77 VAL A O 1
ATOM 579 N N . PHE A 1 78 ? 3.18 18.641 -3.463 1 98.12 78 PHE A N 1
ATOM 580 C CA . PHE A 1 78 ? 3.855 19.078 -4.68 1 98.12 78 PHE A CA 1
ATOM 581 C C . PHE A 1 78 ? 4.562 20.406 -4.457 1 98.12 78 PHE A C 1
ATOM 583 O O . PHE A 1 78 ? 5.652 20.641 -4.984 1 98.12 78 PHE A O 1
ATOM 590 N N . ALA A 1 79 ? 3.928 21.328 -3.676 1 98 79 ALA A N 1
ATOM 591 C CA . ALA A 1 79 ? 4.602 22.578 -3.357 1 98 79 ALA A CA 1
ATOM 592 C C . ALA A 1 79 ? 5.934 22.328 -2.662 1 98 79 ALA A C 1
ATOM 594 O O . ALA A 1 79 ? 6.922 23.016 -2.93 1 98 79 ALA A O 1
ATOM 595 N N . ALA A 1 80 ? 5.992 21.375 -1.856 1 98.62 80 ALA A N 1
ATOM 596 C CA . ALA A 1 80 ? 7.164 21.047 -1.046 1 98.62 80 ALA A CA 1
ATOM 597 C C . ALA A 1 80 ? 8.359 20.688 -1.927 1 98.62 80 ALA A C 1
ATOM 599 O O . ALA A 1 80 ? 9.508 20.75 -1.479 1 98.62 80 ALA A O 1
ATOM 600 N N . LEU A 1 81 ? 8.133 20.266 -3.203 1 98.31 81 LEU A N 1
ATOM 601 C CA . LEU A 1 81 ? 9.211 19.906 -4.113 1 98.31 81 LEU A CA 1
ATOM 602 C C . LEU A 1 81 ? 10.141 21.094 -4.348 1 98.31 81 LEU A C 1
ATOM 604 O O . LEU A 1 81 ? 11.352 20.922 -4.527 1 98.31 81 LEU A O 1
ATOM 608 N N . LEU A 1 82 ? 9.547 22.281 -4.348 1 98.5 82 LEU A N 1
ATOM 609 C CA . LEU A 1 82 ? 10.344 23.484 -4.523 1 98.5 82 LEU A CA 1
ATOM 610 C C . LEU A 1 82 ? 11.305 23.672 -3.352 1 98.5 82 LEU A C 1
ATOM 612 O O . LEU A 1 82 ? 12.461 24.062 -3.545 1 98.5 82 LEU A O 1
ATOM 616 N N . VAL A 1 83 ? 10.812 23.438 -2.164 1 98.88 83 VAL A N 1
ATOM 617 C CA . VAL A 1 83 ? 11.656 23.562 -0.979 1 98.88 83 VAL A CA 1
ATOM 618 C C . VAL A 1 83 ? 12.781 22.531 -1.04 1 98.88 83 VAL A C 1
ATOM 620 O O . VAL A 1 83 ? 13.945 22.859 -0.813 1 98.88 83 VAL A O 1
ATOM 623 N N . ASP A 1 84 ? 12.414 21.312 -1.339 1 98.81 84 ASP A N 1
ATOM 624 C CA . ASP A 1 84 ? 13.414 20.25 -1.408 1 98.81 84 ASP A CA 1
ATOM 625 C C . ASP A 1 84 ? 14.5 20.578 -2.432 1 98.81 84 ASP A C 1
ATOM 627 O O . ASP A 1 84 ? 15.688 20.375 -2.176 1 98.81 84 ASP A O 1
ATOM 631 N N . GLU A 1 85 ? 14.094 21.047 -3.619 1 98.38 85 GLU A N 1
ATOM 632 C CA . GLU A 1 85 ? 15.055 21.438 -4.645 1 98.38 85 GLU A CA 1
ATOM 633 C C . GLU A 1 85 ? 15.992 22.531 -4.129 1 98.38 85 GLU A C 1
ATOM 635 O O . GLU A 1 85 ? 17.203 22.453 -4.316 1 98.38 85 GLU A O 1
ATOM 640 N N . TYR A 1 86 ? 15.461 23.453 -3.463 1 98.75 86 TYR A N 1
ATOM 641 C CA . TYR A 1 86 ? 16.234 24.578 -2.947 1 98.75 86 TYR A CA 1
ATOM 642 C C . TYR A 1 86 ? 17.266 24.109 -1.922 1 98.75 86 TYR A C 1
ATOM 644 O O . TYR A 1 86 ? 18.438 24.453 -2.002 1 98.75 86 TYR A O 1
ATOM 652 N N . VAL A 1 87 ? 16.875 23.297 -0.971 1 98.75 87 VAL A N 1
ATOM 653 C CA . VAL A 1 87 ? 17.766 22.906 0.123 1 98.75 87 VAL A CA 1
ATOM 654 C C . VAL A 1 87 ? 18.844 21.953 -0.395 1 98.75 87 VAL A C 1
ATOM 656 O O . VAL A 1 87 ? 19.844 21.719 0.285 1 98.75 87 VAL A O 1
ATOM 659 N N . ASN A 1 88 ? 18.625 21.406 -1.581 1 97.94 88 ASN A N 1
ATOM 660 C CA . ASN A 1 88 ? 19.625 20.531 -2.188 1 97.94 88 ASN A CA 1
ATOM 661 C C . ASN A 1 88 ? 20.406 21.25 -3.273 1 97.94 88 ASN A C 1
ATOM 663 O O . ASN A 1 88 ? 20.938 20.609 -4.184 1 97.94 88 ASN A O 1
ATOM 667 N N . GLY A 1 89 ? 20.391 22.547 -3.289 1 97.19 89 GLY A N 1
ATOM 668 C CA . GLY A 1 89 ? 21.297 23.312 -4.129 1 97.19 89 GLY A CA 1
ATOM 669 C C . GLY A 1 89 ? 20.594 24.031 -5.27 1 97.19 89 GLY A C 1
ATOM 670 O O . GLY A 1 89 ? 21.25 24.609 -6.137 1 97.19 89 GLY A O 1
ATOM 671 N N . GLY A 1 90 ? 19.297 24.016 -5.277 1 97 90 GLY A N 1
ATOM 672 C CA . GLY A 1 90 ? 18.562 24.75 -6.301 1 97 90 GLY A CA 1
ATOM 673 C C . GLY A 1 90 ? 18.812 26.234 -6.254 1 97 90 GLY A C 1
ATOM 674 O O . GLY A 1 90 ? 19.156 26.781 -5.203 1 97 90 GLY A O 1
ATOM 675 N N . GLU A 1 91 ? 18.516 26.969 -7.355 1 96.5 91 GLU A N 1
ATOM 676 C CA . GLU A 1 91 ? 18.938 28.359 -7.508 1 96.5 91 GLU A CA 1
ATOM 677 C C . GLU A 1 91 ? 17.766 29.312 -7.266 1 96.5 91 GLU A C 1
ATOM 679 O O . GLU A 1 91 ? 17.938 30.531 -7.375 1 96.5 91 GLU A O 1
ATOM 684 N N . ALA A 1 92 ? 16.703 28.797 -6.82 1 95.31 92 ALA A N 1
ATOM 685 C CA . ALA A 1 92 ? 15.547 29.656 -6.621 1 95.31 92 ALA A CA 1
ATOM 686 C C . ALA A 1 92 ? 15.797 30.672 -5.504 1 95.31 92 ALA A C 1
ATOM 688 O O . ALA A 1 92 ? 16.625 30.438 -4.621 1 95.31 92 ALA A O 1
ATOM 689 N N . ASP A 1 93 ? 15.094 31.766 -5.566 1 97.62 93 ASP A N 1
ATOM 690 C CA . ASP A 1 93 ? 15.094 32.75 -4.492 1 97.62 93 ASP A CA 1
ATOM 691 C C .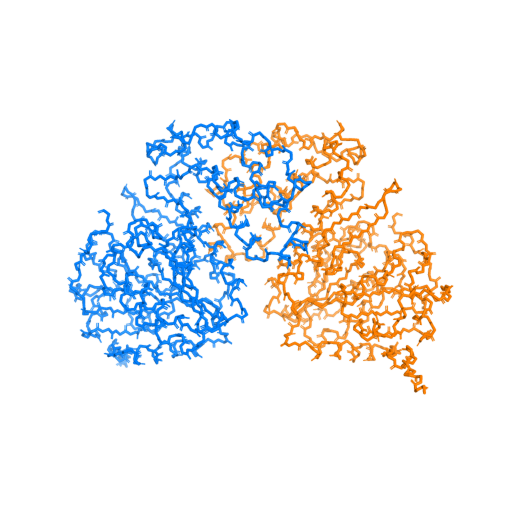 ASP A 1 93 ? 14.352 32.219 -3.264 1 97.62 93 ASP A C 1
ATOM 693 O O . ASP A 1 93 ? 13.25 31.688 -3.381 1 97.62 93 ASP A O 1
ATOM 697 N N . ILE A 1 94 ? 14.977 32.406 -2.146 1 97.94 94 ILE A N 1
ATOM 698 C CA . ILE A 1 94 ? 14.406 31.844 -0.927 1 97.94 94 ILE A CA 1
ATOM 699 C C . ILE A 1 94 ? 13.039 32.469 -0.655 1 97.94 94 ILE A C 1
ATOM 701 O O . ILE A 1 94 ? 12.141 31.797 -0.133 1 97.94 94 ILE A O 1
ATOM 705 N N . GLU A 1 95 ? 12.844 33.719 -0.983 1 98.12 95 GLU A N 1
ATOM 706 C CA . GLU A 1 95 ? 11.539 34.344 -0.779 1 98.12 95 GLU A CA 1
ATOM 707 C C . GLU A 1 95 ? 10.453 33.656 -1.594 1 98.12 95 GLU A C 1
ATOM 709 O O . GLU A 1 95 ? 9.336 33.469 -1.111 1 98.12 95 GLU A O 1
ATOM 714 N N . LYS A 1 96 ? 10.797 33.281 -2.766 1 98.06 96 LYS A N 1
ATOM 715 C CA . LYS A 1 96 ? 9.867 32.531 -3.609 1 98.06 96 LYS A CA 1
ATOM 716 C C . LYS A 1 96 ? 9.617 31.156 -3.041 1 98.06 96 LYS A C 1
ATOM 718 O O . LYS A 1 96 ? 8.477 30.672 -3.043 1 98.06 96 LYS A O 1
ATOM 723 N N . VAL A 1 97 ? 10.656 30.5 -2.59 1 98.62 97 VAL A N 1
ATOM 724 C CA . VAL A 1 97 ? 10.562 29.172 -2.006 1 98.62 97 VAL A CA 1
ATOM 725 C C . VAL A 1 97 ? 9.625 29.203 -0.802 1 98.62 97 VAL A C 1
ATOM 727 O O . VAL A 1 97 ? 8.742 28.344 -0.675 1 98.62 97 VAL A O 1
ATOM 730 N N . LEU A 1 98 ? 9.766 30.203 0.049 1 98.5 98 LEU A N 1
ATOM 731 C CA . LEU A 1 98 ? 8.914 30.312 1.229 1 98.5 98 LEU A CA 1
ATOM 732 C C . LEU A 1 98 ? 7.48 30.641 0.838 1 98.5 98 LEU A C 1
ATOM 734 O O . LEU A 1 98 ? 6.535 30.094 1.407 1 98.5 98 LEU A O 1
ATOM 738 N N . ALA A 1 99 ? 7.301 31.453 -0.172 1 97.5 99 ALA A N 1
ATOM 739 C CA . ALA A 1 99 ? 5.98 31.922 -0.572 1 97.5 99 ALA A CA 1
ATOM 740 C C . ALA A 1 99 ? 5.195 30.828 -1.288 1 97.5 99 ALA A C 1
ATOM 742 O O . ALA A 1 99 ? 3.973 30.75 -1.161 1 97.5 99 ALA A O 1
ATOM 743 N N . THR A 1 100 ? 5.938 29.953 -2.008 1 97.25 100 THR A N 1
ATOM 744 C CA . THR A 1 100 ? 5.211 29.047 -2.902 1 97.25 100 THR A CA 1
ATOM 745 C C . THR A 1 100 ? 5.48 27.594 -2.545 1 97.25 100 THR A C 1
ATOM 747 O O . THR A 1 100 ? 4.746 26.703 -2.967 1 97.25 100 THR A O 1
ATOM 750 N N . GLY A 1 101 ? 6.492 27.375 -1.77 1 98.12 101 GLY A N 1
ATOM 751 C CA . GLY A 1 101 ? 6.855 26.016 -1.399 1 98.12 101 GLY A CA 1
ATOM 752 C C . GLY A 1 101 ? 6.105 25.5 -0.182 1 98.12 101 GLY A C 1
ATOM 753 O O . GLY A 1 101 ? 6.148 24.312 0.125 1 98.12 101 GLY A O 1
ATOM 754 N N . PHE A 1 102 ? 5.48 26.391 0.502 1 98 102 PHE A N 1
ATOM 755 C CA . PHE A 1 102 ? 4.617 26.062 1.631 1 98 102 PHE A CA 1
ATOM 756 C C . PHE A 1 102 ? 3.168 26.422 1.323 1 98 102 PHE A C 1
ATOM 758 O O . PHE A 1 102 ? 2.861 27.562 0.958 1 98 102 PHE A O 1
ATOM 765 N N . SER A 1 103 ? 2.299 25.469 1.438 1 96.12 103 SER A N 1
ATOM 766 C CA . SER A 1 103 ? 0.878 25.766 1.288 1 96.12 103 SER A CA 1
ATOM 767 C C . SER A 1 103 ? 0.318 26.422 2.541 1 96.12 103 SER A C 1
ATOM 769 O O . SER A 1 103 ? 1.015 26.547 3.551 1 96.12 103 SER A O 1
ATOM 771 N N . HIS A 1 104 ? -0.918 27.016 2.463 1 94.31 104 HIS A N 1
ATOM 772 C CA . HIS A 1 104 ? -1.692 27.625 3.541 1 94.31 104 HIS A CA 1
ATOM 773 C C . HIS A 1 104 ? -1.026 28.891 4.051 1 94.31 104 HIS A C 1
ATOM 775 O O . HIS A 1 104 ? -1.348 29.375 5.141 1 94.31 104 HIS A O 1
ATOM 781 N N . GLY A 1 105 ? 0.005 29.375 3.369 1 94.75 105 GLY A N 1
ATOM 782 C CA . GLY A 1 105 ? 0.728 30.547 3.811 1 94.75 105 GLY A CA 1
ATOM 783 C C . GLY A 1 105 ? 1.776 30.25 4.863 1 94.75 105 GLY A C 1
ATOM 784 O O . GLY A 1 105 ? 2.34 31.156 5.469 1 94.75 105 GLY A O 1
ATOM 785 N N . PHE A 1 106 ? 2.131 29.031 5.059 1 97 106 PHE A N 1
ATOM 786 C CA . PHE A 1 106 ? 2.955 28.594 6.184 1 97 106 PHE A CA 1
ATOM 787 C C . PHE A 1 106 ? 4.402 29.031 5.988 1 97 106 PHE A C 1
ATOM 789 O O . PHE A 1 106 ? 5.199 28.984 6.93 1 97 106 PHE A O 1
ATOM 796 N N . GLY A 1 107 ? 4.715 29.438 4.781 1 97.31 107 GLY A N 1
ATOM 797 C CA . GLY A 1 107 ? 6.043 29.984 4.586 1 97.31 107 GLY A CA 1
ATOM 798 C C . GLY A 1 107 ? 6.324 31.203 5.461 1 97.31 107 GLY A C 1
ATOM 799 O O . GLY A 1 107 ? 7.48 31.531 5.719 1 97.31 107 GLY A O 1
ATOM 800 N N . ALA A 1 108 ? 5.281 31.812 5.965 1 96.56 108 ALA A N 1
ATOM 801 C CA . ALA A 1 108 ? 5.395 33.031 6.785 1 96.56 108 ALA A CA 1
ATOM 802 C C . ALA A 1 108 ? 5.438 32.656 8.266 1 96.56 108 ALA A C 1
ATOM 804 O O . ALA A 1 108 ? 5.672 33.531 9.109 1 96.56 108 ALA A O 1
ATOM 805 N N . VAL A 1 109 ? 5.203 31.438 8.562 1 97.12 109 VAL A N 1
ATOM 806 C CA . VAL A 1 109 ? 5.234 31.031 9.969 1 97.12 109 VAL A CA 1
ATOM 807 C C . VAL A 1 109 ? 6.676 31.016 10.469 1 97.12 109 VAL A C 1
ATOM 809 O O . VAL A 1 109 ? 7.543 30.391 9.867 1 97.12 109 VAL A O 1
ATOM 812 N N . PRO A 1 110 ? 6.93 31.703 11.57 1 96.62 110 PRO A N 1
ATOM 813 C CA . PRO A 1 110 ? 8.289 31.672 12.117 1 96.62 110 PRO A CA 1
ATOM 814 C C . PRO A 1 110 ? 8.797 30.25 12.344 1 96.62 110 PRO A C 1
ATOM 816 O O . PRO A 1 110 ? 8.039 29.391 12.789 1 96.62 110 PRO A O 1
ATOM 819 N N . GLY A 1 111 ? 10.078 30.078 12.086 1 97.81 111 GLY A N 1
ATOM 820 C CA . GLY A 1 111 ? 10.664 28.75 12.188 1 97.81 111 GLY A CA 1
ATOM 821 C C . GLY A 1 111 ? 10.852 28.062 10.844 1 97.81 111 GLY A C 1
ATOM 822 O O . GLY A 1 111 ? 11.742 27.234 10.68 1 97.81 111 GLY A O 1
ATOM 823 N N . ASN A 1 112 ? 9.969 28.391 9.867 1 98.62 112 ASN A N 1
ATOM 824 C CA . ASN A 1 112 ? 10.055 27.719 8.578 1 98.62 112 ASN A CA 1
ATOM 825 C C . ASN A 1 112 ? 11.195 28.266 7.727 1 98.62 112 ASN A C 1
ATOM 827 O O . ASN A 1 112 ? 11.898 27.516 7.055 1 98.62 112 ASN A O 1
ATOM 831 N N . ARG A 1 113 ? 11.406 29.625 7.773 1 98.25 113 ARG A N 1
ATOM 832 C CA . ARG A 1 113 ? 12.578 30.172 7.102 1 98.25 113 ARG A CA 1
ATOM 833 C C . ARG A 1 113 ? 13.867 29.594 7.688 1 98.25 113 ARG A C 1
ATOM 835 O O . ARG A 1 113 ? 14.75 29.156 6.945 1 98.25 113 ARG A O 1
ATOM 842 N N . GLU A 1 114 ? 13.953 29.594 9.016 1 98.56 114 GLU A N 1
ATOM 843 C CA . GLU A 1 114 ? 15.117 29.062 9.711 1 98.56 114 GLU A CA 1
ATOM 844 C C . GLU A 1 114 ? 15.359 27.594 9.336 1 98.56 114 GLU A C 1
ATOM 846 O O . GLU A 1 114 ? 16.5 27.172 9.172 1 98.56 114 GLU A O 1
ATOM 851 N N . LEU A 1 115 ? 14.266 26.859 9.227 1 98.88 115 LEU A N 1
ATOM 852 C CA . LEU A 1 115 ? 14.375 25.453 8.836 1 98.88 115 LEU A CA 1
ATOM 853 C C . LEU A 1 115 ? 15 25.328 7.453 1 98.88 115 LEU A C 1
ATOM 855 O O . LEU A 1 115 ? 15.938 24.547 7.262 1 98.88 115 LEU A O 1
ATOM 859 N N . VAL A 1 116 ? 14.461 26.047 6.469 1 98.88 116 VAL A N 1
ATOM 860 C CA . VAL A 1 116 ? 14.914 25.969 5.082 1 98.88 116 VAL A CA 1
ATOM 861 C C . VAL A 1 116 ? 16.375 26.359 4.988 1 98.88 116 VAL A C 1
ATOM 863 O O . VAL A 1 116 ? 17.172 25.672 4.344 1 98.88 116 VAL A O 1
ATOM 866 N N . GLU A 1 117 ? 16.75 27.391 5.684 1 98.69 117 GLU A N 1
ATOM 867 C CA . GLU A 1 117 ? 18.141 27.844 5.695 1 98.69 117 GLU A CA 1
ATOM 868 C C . GLU A 1 117 ? 19.062 26.812 6.34 1 98.69 117 GLU A C 1
ATOM 870 O O . GLU A 1 117 ? 20.141 26.531 5.832 1 98.69 117 GLU A O 1
ATOM 875 N N . TRP A 1 118 ? 18.625 26.297 7.402 1 98.81 118 TRP A N 1
ATOM 876 C CA . TRP A 1 118 ? 19.406 25.297 8.102 1 98.81 118 TRP A CA 1
ATOM 877 C C . TRP A 1 118 ? 19.609 24.062 7.223 1 98.81 118 TRP A C 1
ATOM 879 O O . TRP A 1 118 ? 20.734 23.531 7.133 1 98.81 118 TRP A O 1
ATOM 889 N N . LEU A 1 119 ? 18.547 23.594 6.586 1 98.88 119 LEU A N 1
ATOM 890 C CA . LEU A 1 119 ? 18.625 22.422 5.723 1 98.88 119 LEU A CA 1
ATOM 891 C C . LEU A 1 119 ? 19.609 22.656 4.582 1 98.88 119 LEU A C 1
ATOM 893 O O . LEU A 1 119 ? 20.391 21.766 4.242 1 98.88 119 LEU A O 1
ATOM 897 N N . ARG A 1 120 ? 19.484 23.797 3.977 1 98.75 120 ARG A N 1
ATOM 898 C CA . ARG A 1 120 ? 20.391 24.109 2.879 1 98.75 120 ARG A CA 1
ATOM 899 C C . ARG A 1 120 ? 21.844 24.094 3.346 1 98.75 120 ARG A C 1
ATOM 901 O O . ARG A 1 120 ? 22.703 23.516 2.676 1 98.75 120 ARG A O 1
ATOM 908 N N . GLU A 1 121 ? 22.125 24.703 4.469 1 98.5 121 GLU A N 1
ATOM 909 C CA . GLU A 1 121 ? 23.469 24.703 5.035 1 98.5 121 GLU A CA 1
ATOM 910 C C . GLU A 1 121 ? 23.922 23.281 5.383 1 98.5 121 GLU A C 1
ATOM 912 O O . GLU A 1 121 ? 25.047 22.891 5.066 1 98.5 121 GLU A O 1
ATOM 917 N N . TYR A 1 122 ? 23.078 22.562 5.992 1 98.62 122 TYR A N 1
ATOM 918 C CA . TYR A 1 122 ? 23.375 21.203 6.395 1 98.62 122 TYR A CA 1
ATOM 919 C C . TYR A 1 122 ? 23.719 20.328 5.188 1 98.62 122 TYR A C 1
ATOM 921 O O . TYR A 1 122 ? 24.656 19.531 5.234 1 98.62 122 TYR A O 1
ATOM 929 N N . ASN A 1 123 ? 22.938 20.453 4.113 1 98.69 123 ASN A N 1
ATOM 930 C CA . ASN A 1 123 ? 23.062 19.609 2.928 1 98.69 123 ASN A CA 1
ATOM 931 C C . ASN A 1 123 ? 24.266 20.016 2.082 1 98.69 123 ASN A C 1
ATOM 933 O O . ASN A 1 123 ? 24.781 19.219 1.297 1 98.69 123 ASN A O 1
ATOM 937 N N . ASP A 1 124 ? 24.703 21.219 2.234 1 98.12 124 ASP A N 1
ATOM 938 C CA . ASP A 1 124 ? 25.781 21.75 1.408 1 98.12 124 ASP A CA 1
ATOM 939 C C . ASP A 1 124 ? 27.047 20.906 1.54 1 98.12 124 ASP A C 1
ATOM 941 O O . ASP A 1 124 ? 27.516 20.656 2.65 1 98.12 124 ASP A O 1
ATOM 945 N N . GLY A 1 125 ? 27.484 20.391 0.392 1 97.38 125 GLY A N 1
ATOM 946 C CA . GLY A 1 125 ? 28.734 19.656 0.33 1 97.38 125 GLY A CA 1
ATOM 947 C C . GLY A 1 125 ? 28.578 18.188 0.718 1 97.38 125 GLY A C 1
ATOM 948 O O . GLY A 1 125 ? 29.531 17.422 0.633 1 97.38 125 GLY A O 1
ATOM 949 N N . ARG A 1 126 ? 27.484 17.828 1.168 1 97.56 126 ARG A N 1
ATOM 950 C CA . ARG A 1 126 ? 27.281 16.438 1.581 1 97.56 126 ARG A CA 1
ATOM 951 C C . ARG A 1 126 ? 26.859 15.578 0.4 1 97.56 126 ARG A C 1
ATOM 953 O O . ARG A 1 126 ? 26.203 16.047 -0.527 1 97.56 126 ARG A O 1
ATOM 960 N N . ALA A 1 127 ? 27.266 14.297 0.525 1 97 127 ALA A N 1
ATOM 961 C CA . ALA A 1 127 ? 26.812 13.328 -0.475 1 97 127 ALA A CA 1
ATOM 962 C C . ALA A 1 127 ? 25.297 13.156 -0.43 1 97 127 ALA A C 1
ATOM 964 O O . ALA A 1 127 ? 24.688 13.273 0.633 1 97 127 ALA A O 1
ATOM 965 N N . PRO A 1 128 ? 24.656 12.844 -1.516 1 94.94 128 PRO A N 1
ATOM 966 C CA . PRO A 1 128 ? 23.203 12.719 -1.583 1 94.94 128 PRO A CA 1
ATOM 967 C C . PRO A 1 128 ? 22.641 11.789 -0.514 1 94.94 128 PRO A C 1
ATOM 969 O O . PRO A 1 128 ? 21.594 12.078 0.081 1 94.94 128 PRO A O 1
ATOM 972 N N . ALA A 1 129 ? 23.297 10.758 -0.196 1 94.62 129 ALA A N 1
ATOM 973 C CA . ALA A 1 129 ? 22.828 9.766 0.77 1 94.62 129 ALA A CA 1
ATOM 974 C C . ALA A 1 129 ? 22.797 10.344 2.182 1 94.62 129 ALA A C 1
ATOM 976 O O . ALA A 1 129 ? 22.062 9.859 3.045 1 94.62 129 ALA A O 1
ATOM 977 N N . ASP A 1 130 ? 23.531 11.398 2.416 1 96.75 130 ASP A N 1
ATOM 978 C CA . ASP A 1 130 ? 23.672 11.961 3.754 1 96.75 130 ASP A CA 1
ATOM 979 C C . ASP A 1 130 ? 22.844 13.242 3.906 1 96.75 130 ASP A C 1
ATOM 981 O O . ASP A 1 130 ? 22.797 13.82 4.992 1 96.75 130 ASP A O 1
ATOM 985 N N . ARG A 1 131 ? 22.266 13.688 2.857 1 98.38 131 ARG A N 1
ATOM 986 C CA . ARG A 1 131 ? 21.469 14.906 2.889 1 98.38 131 ARG A CA 1
ATOM 987 C C . ARG A 1 131 ? 20.094 14.656 3.525 1 98.38 131 ARG A C 1
ATOM 989 O O . ARG A 1 131 ? 19.656 13.508 3.617 1 98.38 131 ARG A O 1
ATOM 996 N N . VAL A 1 132 ? 19.5 15.688 4.027 1 98.81 132 VAL A N 1
ATOM 997 C CA . VAL A 1 132 ? 18.156 15.625 4.578 1 98.81 132 VAL A CA 1
ATOM 998 C C . VAL A 1 132 ? 17.156 16.109 3.539 1 98.81 132 VAL A C 1
ATOM 1000 O O . VAL A 1 132 ? 17.25 17.25 3.061 1 98.81 132 VAL A O 1
ATOM 1003 N N . ARG A 1 133 ? 16.234 15.289 3.18 1 98.69 133 ARG A N 1
ATOM 1004 C CA . ARG A 1 133 ? 15.203 15.633 2.201 1 98.69 133 ARG A CA 1
ATOM 1005 C C . ARG A 1 133 ? 14.008 16.297 2.871 1 98.69 133 ARG A C 1
ATOM 1007 O O . ARG A 1 133 ? 13.75 16.062 4.055 1 98.69 133 ARG A O 1
ATOM 1014 N N . PHE A 1 134 ? 13.367 17.141 2.139 1 98.88 134 PHE A N 1
ATOM 1015 C CA . PHE A 1 134 ? 12.18 17.859 2.584 1 98.88 134 PHE A CA 1
ATOM 1016 C C . PHE A 1 134 ? 10.945 17.391 1.824 1 98.88 134 PHE A C 1
ATOM 1018 O O . PHE A 1 134 ? 10.938 17.375 0.591 1 98.88 134 PHE A O 1
ATOM 1025 N N . TYR A 1 135 ? 9.875 17 2.535 1 98.88 135 TYR A N 1
ATOM 1026 C CA . TYR A 1 135 ? 8.633 16.531 1.931 1 98.88 135 TYR A CA 1
ATOM 1027 C C . TYR A 1 135 ? 7.43 17.281 2.484 1 98.88 135 TYR A C 1
ATOM 1029 O O . TYR A 1 135 ? 7.469 17.781 3.609 1 98.88 135 TYR A O 1
ATOM 1037 N N . GLY A 1 136 ? 6.461 17.391 1.701 1 98.81 136 GLY A N 1
ATOM 1038 C CA . GLY A 1 136 ? 5.098 17.625 2.156 1 98.81 136 GLY A CA 1
ATOM 1039 C C . GLY A 1 136 ? 4.227 16.391 2.096 1 98.81 136 GLY A C 1
ATOM 1040 O O . GLY A 1 136 ? 4.434 15.523 1.248 1 98.81 136 GLY A O 1
ATOM 1041 N N . PHE A 1 137 ? 3.213 16.328 3.01 1 98.69 137 PHE A N 1
ATOM 1042 C CA . PHE A 1 137 ? 2.365 15.148 2.928 1 98.69 137 PHE A CA 1
ATOM 1043 C C . PHE A 1 137 ? 0.9 15.539 2.777 1 98.69 137 PHE A C 1
ATOM 1045 O O . PHE A 1 137 ? 0.028 14.672 2.672 1 98.69 137 PHE A O 1
ATOM 1052 N N . ASP A 1 138 ? 0.619 16.844 2.705 1 98.19 138 ASP A N 1
ATOM 1053 C CA . ASP A 1 138 ? -0.768 17.281 2.598 1 98.19 138 ASP A CA 1
ATOM 1054 C C . ASP A 1 138 ? -1.26 17.203 1.154 1 98.19 138 ASP A C 1
ATOM 1056 O O . ASP A 1 138 ? -0.462 17.266 0.216 1 98.19 138 ASP A O 1
ATOM 1060 N N . ALA A 1 139 ? -2.557 17.031 1.017 1 94.88 139 ALA A N 1
ATOM 1061 C CA . ALA A 1 139 ? -3.211 17.188 -0.279 1 94.88 139 ALA A CA 1
ATOM 1062 C C . ALA A 1 139 ? -3.186 18.656 -0.723 1 94.88 139 ALA A C 1
ATOM 1064 O O . ALA A 1 139 ? -3.057 19.562 0.105 1 94.88 139 ALA A O 1
ATOM 1065 N N . PRO A 1 140 ? -3.23 18.828 -1.997 1 94.94 140 PRO A N 1
ATOM 1066 C CA . PRO A 1 140 ? -3.248 20.219 -2.469 1 94.94 140 PRO A CA 1
ATOM 1067 C C . PRO A 1 140 ? -4.609 20.891 -2.291 1 94.94 140 PRO A C 1
ATOM 1069 O O . PRO A 1 140 ? -5.137 21.484 -3.234 1 94.94 140 PRO A O 1
ATOM 1072 N N . VAL A 1 141 ? -5.23 20.734 -1.145 1 91.88 141 VAL A N 1
ATOM 1073 C CA . VAL A 1 141 ? -6.52 21.359 -0.865 1 91.88 141 VAL A CA 1
ATOM 1074 C C . VAL A 1 141 ? -6.336 22.484 0.167 1 91.88 141 VAL A C 1
ATOM 1076 O O . VAL A 1 141 ? -5.316 22.531 0.859 1 91.88 141 VAL A O 1
ATOM 1079 N N . GLU A 1 142 ? -7.242 23.406 0.15 1 82.81 142 GLU A N 1
ATOM 1080 C CA . GLU A 1 142 ? -7.297 24.484 1.12 1 82.81 142 GLU A CA 1
ATOM 1081 C C . GLU A 1 142 ? -8.656 24.547 1.811 1 82.81 142 GLU A C 1
ATOM 1083 O O . GLU A 1 142 ? -9.594 23.844 1.408 1 82.81 142 GLU A O 1
ATOM 1088 N N . TYR A 1 143 ? -8.695 25.25 2.869 1 71.88 143 TYR A N 1
ATOM 1089 C CA . TYR A 1 143 ? -9.953 25.453 3.594 1 71.88 143 TYR A CA 1
ATOM 1090 C C . TYR A 1 143 ? -11.031 26 2.676 1 71.88 143 TYR A C 1
ATOM 1092 O O . TYR A 1 143 ? -12.203 25.656 2.805 1 71.88 143 TYR A O 1
ATOM 1100 N N . SER A 1 144 ? -10.602 26.734 1.77 1 73.81 144 SER A N 1
ATOM 1101 C CA . SER A 1 144 ? -11.555 27.484 0.958 1 73.81 144 SER A CA 1
ATOM 1102 C C . SER A 1 144 ? -11.828 26.781 -0.369 1 73.81 144 SER A C 1
ATOM 1104 O O . SER A 1 144 ? -12.68 27.219 -1.143 1 73.81 144 SER A O 1
ATOM 1106 N N . GLY A 1 145 ? -11.086 25.766 -0.559 1 87.44 145 GLY A N 1
ATOM 1107 C CA . GLY A 1 145 ? -11.32 25.188 -1.871 1 87.44 145 GLY A CA 1
ATOM 1108 C C . GLY A 1 145 ? -10.297 24.141 -2.252 1 87.44 145 GLY A C 1
ATOM 1109 O O . GLY A 1 145 ? -9.398 23.828 -1.466 1 87.44 145 GLY A O 1
ATOM 1110 N N . ALA A 1 146 ? -10.547 23.547 -3.443 1 94.75 146 ALA A N 1
ATOM 1111 C CA . ALA A 1 146 ? -9.672 22.547 -4.043 1 94.75 146 ALA A CA 1
ATOM 1112 C C . ALA A 1 146 ? -9.359 22.891 -5.496 1 94.75 146 ALA A C 1
ATOM 1114 O O . ALA A 1 146 ? -10.188 23.469 -6.199 1 94.75 146 ALA A O 1
ATOM 1115 N N . PRO A 1 147 ? -8.164 22.594 -5.914 1 96.5 147 PRO A N 1
ATOM 1116 C CA . PRO A 1 147 ? -7.805 22.891 -7.301 1 96.5 147 PRO A CA 1
ATOM 1117 C C . PRO A 1 147 ? -8.438 21.906 -8.297 1 96.5 147 PRO A C 1
ATOM 1119 O O . PRO A 1 147 ? -8.984 20.891 -7.891 1 96.5 147 PRO A O 1
ATOM 1122 N N . SER A 1 148 ? -8.336 22.359 -9.578 1 97.31 148 SER A N 1
ATOM 1123 C CA . SER A 1 148 ? -8.648 21.453 -10.672 1 97.31 148 SER A CA 1
ATOM 1124 C C . SER A 1 148 ? -7.742 20.234 -10.656 1 97.31 148 SER A C 1
ATOM 1126 O O . SER A 1 148 ? -6.555 20.328 -10.344 1 97.31 148 SER A O 1
ATOM 1128 N N . PRO A 1 149 ? -8.359 19.047 -11.047 1 98 149 PRO A N 1
ATOM 1129 C CA . PRO A 1 149 ? -7.504 17.859 -11.141 1 98 149 PRO A CA 1
ATOM 1130 C C . PRO A 1 149 ? -6.613 17.859 -12.375 1 98 149 PRO A C 1
ATOM 1132 O O . PRO A 1 149 ? -5.844 16.922 -12.594 1 98 149 PRO A O 1
ATOM 1135 N N . ARG A 1 150 ? -6.645 18.891 -13.195 1 97.94 150 ARG A N 1
ATOM 1136 C CA . ARG A 1 150 ? -5.973 18.969 -14.484 1 97.94 150 ARG A CA 1
ATOM 1137 C C . ARG A 1 150 ? -4.48 18.688 -14.344 1 97.94 150 ARG A C 1
ATOM 1139 O O . ARG A 1 150 ? -3.947 17.797 -15.016 1 97.94 150 ARG A O 1
ATOM 1146 N N . ARG A 1 151 ? -3.844 19.406 -13.477 1 97.12 151 ARG A N 1
ATOM 1147 C CA . ARG A 1 151 ? -2.396 19.281 -13.359 1 97.12 151 ARG A CA 1
ATOM 1148 C C . ARG A 1 151 ? -2.008 17.875 -12.898 1 97.12 151 ARG A C 1
ATOM 1150 O O . ARG A 1 151 ? -1.06 17.281 -13.422 1 97.12 151 ARG A O 1
ATOM 1157 N N . ALA A 1 152 ? -2.705 17.375 -11.891 1 97.81 152 ALA A N 1
ATOM 1158 C CA . ALA A 1 152 ? -2.41 16.047 -11.367 1 97.81 152 ALA A CA 1
ATOM 1159 C C . ALA A 1 152 ? -2.605 14.977 -12.445 1 97.81 152 ALA A C 1
ATOM 1161 O O . ALA A 1 152 ? -1.753 14.102 -12.625 1 97.81 152 ALA A O 1
ATOM 1162 N N . LEU A 1 153 ? -3.689 15.047 -13.242 1 98.06 153 LEU A N 1
ATOM 1163 C CA . LEU A 1 153 ? -3.971 14.094 -14.305 1 98.06 153 LEU A CA 1
ATOM 1164 C C . LEU A 1 153 ? -2.92 14.18 -15.406 1 98.06 153 LEU A C 1
ATOM 1166 O O . LEU A 1 153 ? -2.383 13.156 -15.844 1 98.06 153 LEU A O 1
ATOM 1170 N N . SER A 1 154 ? -2.617 15.391 -15.82 1 97.19 154 SER A N 1
ATOM 1171 C CA . SER A 1 154 ? -1.699 15.578 -16.938 1 97.19 154 SER A CA 1
ATOM 1172 C C . SER A 1 154 ? -0.288 15.125 -16.578 1 97.19 154 SER A C 1
ATOM 1174 O O . SER A 1 154 ? 0.389 14.484 -17.375 1 97.19 154 SER A O 1
ATOM 1176 N N . ALA A 1 155 ? 0.146 15.469 -15.336 1 97.62 155 ALA A N 1
ATOM 1177 C CA . ALA A 1 155 ? 1.491 15.094 -14.906 1 97.62 155 ALA A CA 1
ATOM 1178 C C . ALA A 1 155 ? 1.646 13.578 -14.852 1 97.62 155 ALA A C 1
ATOM 1180 O O . ALA A 1 155 ? 2.66 13.031 -15.297 1 97.62 155 ALA A O 1
ATOM 1181 N N . ALA A 1 156 ? 0.648 12.891 -14.336 1 97.94 156 ALA A N 1
ATOM 1182 C CA . ALA A 1 156 ? 0.678 11.43 -14.289 1 97.94 156 ALA A CA 1
ATOM 1183 C C . ALA A 1 156 ? 0.663 10.836 -15.695 1 97.94 156 ALA A C 1
ATOM 1185 O O . ALA A 1 156 ? 1.444 9.93 -16 1 97.94 156 ALA A O 1
ATOM 1186 N N . GLY A 1 157 ? -0.178 11.344 -16.562 1 97.75 157 GLY A N 1
ATOM 1187 C CA . GLY A 1 157 ? -0.295 10.852 -17.922 1 97.75 157 GLY A CA 1
ATOM 1188 C C . GLY A 1 157 ? 0.95 11.094 -18.75 1 97.75 157 GLY A C 1
ATOM 1189 O O . GLY A 1 157 ? 1.355 10.242 -19.547 1 97.75 157 GLY A O 1
ATOM 1190 N N . ASP A 1 158 ? 1.538 12.242 -18.594 1 96.94 158 ASP A N 1
ATOM 1191 C CA . ASP A 1 158 ? 2.695 12.641 -19.375 1 96.94 158 ASP A CA 1
ATOM 1192 C C . ASP A 1 158 ? 3.9 11.758 -19.078 1 96.94 158 ASP A C 1
ATOM 1194 O O . ASP A 1 158 ? 4.797 11.609 -19.922 1 96.94 158 ASP A O 1
ATOM 1198 N N . PHE A 1 159 ? 3.982 11.195 -17.922 1 98.12 159 PHE A N 1
ATOM 1199 C CA . PHE A 1 159 ? 5.102 10.328 -17.547 1 98.12 159 PHE A CA 1
ATOM 1200 C C . PHE A 1 159 ? 5.027 9.008 -18.312 1 98.12 159 PHE A C 1
ATOM 1202 O O . PHE A 1 159 ? 6.055 8.375 -18.562 1 98.12 159 PHE A O 1
ATOM 1209 N N . LEU A 1 160 ? 3.83 8.562 -18.641 1 97.38 160 LEU A N 1
ATOM 1210 C CA . LEU A 1 160 ? 3.641 7.273 -19.297 1 97.38 160 LEU A CA 1
ATOM 1211 C C . LEU A 1 160 ? 4.062 7.34 -20.766 1 97.38 160 LEU A C 1
ATOM 1213 O O . LEU A 1 160 ? 3.754 8.305 -21.469 1 97.38 160 LEU A O 1
ATOM 1217 N N . PRO A 1 161 ? 4.789 6.312 -21.188 1 96 161 PRO A N 1
ATOM 1218 C CA . PRO A 1 161 ? 4.941 6.195 -22.641 1 96 161 PRO A CA 1
ATOM 1219 C C . PRO A 1 161 ? 3.6 6.164 -23.359 1 96 161 PRO A C 1
ATOM 1221 O O . PRO A 1 161 ? 2.613 5.648 -22.828 1 96 161 PRO A O 1
ATOM 1224 N N . ALA A 1 162 ? 3.584 6.641 -24.547 1 92.69 162 ALA A N 1
ATOM 1225 C CA . ALA A 1 162 ? 2.354 6.773 -25.328 1 92.69 162 ALA A CA 1
ATOM 1226 C C . ALA A 1 162 ? 1.62 5.438 -25.422 1 92.69 162 ALA A C 1
ATOM 1228 O O . ALA A 1 162 ? 0.393 5.387 -25.312 1 92.69 162 ALA A O 1
ATOM 1229 N N . ALA A 1 163 ? 2.33 4.383 -25.578 1 90.5 163 ALA A N 1
ATOM 1230 C CA . ALA A 1 163 ? 1.75 3.059 -25.781 1 90.5 163 ALA A CA 1
ATOM 1231 C C . ALA A 1 163 ? 1.029 2.57 -24.531 1 90.5 163 ALA A C 1
ATOM 1233 O O . ALA A 1 163 ? 0.18 1.679 -24.609 1 90.5 163 ALA A O 1
ATOM 1234 N N . LEU A 1 164 ? 1.35 3.152 -23.391 1 92.75 164 LEU A N 1
ATOM 1235 C CA . LEU A 1 164 ? 0.78 2.691 -22.125 1 92.75 164 LEU A CA 1
ATOM 1236 C C . LEU A 1 164 ? -0.333 3.623 -21.656 1 92.75 164 LEU A C 1
ATOM 1238 O O . LEU A 1 164 ? -1.038 3.32 -20.703 1 92.75 164 LEU A O 1
ATOM 1242 N N . ARG A 1 165 ? -0.519 4.73 -22.328 1 92.75 165 ARG A N 1
ATOM 1243 C CA . ARG A 1 165 ? -1.542 5.684 -21.906 1 92.75 165 ARG A CA 1
ATOM 1244 C C . ARG A 1 165 ? -2.939 5.145 -22.188 1 92.75 165 ARG A C 1
ATOM 1246 O O . ARG A 1 165 ? -3.215 4.66 -23.281 1 92.75 165 ARG A O 1
ATOM 1253 N N . PRO A 1 166 ? -3.742 5.195 -21.109 1 89.38 166 PRO A N 1
ATOM 1254 C CA . PRO A 1 166 ? -5.125 4.805 -21.406 1 89.38 166 PRO A CA 1
ATOM 1255 C C . PRO A 1 166 ? -5.777 5.672 -22.469 1 89.38 166 PRO A C 1
ATOM 1257 O O . PRO A 1 166 ? -5.598 6.895 -22.469 1 89.38 166 PRO A O 1
ATOM 1260 N N . GLN A 1 167 ? -6.516 5.07 -23.344 1 84.75 167 GLN A N 1
ATOM 1261 C CA . GLN A 1 167 ? -7.152 5.785 -24.438 1 84.75 167 GLN A CA 1
ATOM 1262 C C . GLN A 1 167 ? -8.109 6.852 -23.922 1 84.75 167 GLN A C 1
ATOM 1264 O O . GLN A 1 167 ? -8.273 7.906 -24.547 1 84.75 167 GLN A O 1
ATOM 1269 N N . SER A 1 168 ? -8.656 6.559 -22.844 1 84.19 168 SER A N 1
ATOM 1270 C CA . SER A 1 168 ? -9.625 7.477 -22.266 1 84.19 168 SER A CA 1
ATOM 1271 C C . SER A 1 168 ? -8.977 8.797 -21.875 1 84.19 168 SER A C 1
ATOM 1273 O O . SER A 1 168 ? -9.656 9.805 -21.688 1 84.19 168 SER A O 1
ATOM 1275 N N . LEU A 1 169 ? -7.691 8.859 -21.688 1 90.56 169 LEU A N 1
ATOM 1276 C CA . LEU A 1 169 ? -6.977 10.07 -21.312 1 90.56 169 LEU A CA 1
ATOM 1277 C C . LEU A 1 169 ? -7.07 11.133 -22.406 1 90.56 169 LEU A C 1
ATOM 1279 O O . LEU A 1 169 ? -6.938 12.328 -22.125 1 90.56 169 LEU A O 1
ATOM 1283 N N . ASP A 1 170 ? -7.359 10.68 -23.578 1 89.44 170 ASP A N 1
ATOM 1284 C CA . ASP A 1 170 ? -7.469 11.602 -24.719 1 89.44 170 ASP A CA 1
ATOM 1285 C C . ASP A 1 170 ? -8.648 12.555 -24.531 1 89.44 170 ASP A C 1
ATOM 1287 O O . ASP A 1 170 ? -8.625 13.672 -25.047 1 89.44 170 ASP A O 1
ATOM 1291 N N . ASP A 1 171 ? -9.617 12.133 -23.781 1 91.62 171 ASP A N 1
ATOM 1292 C CA . ASP A 1 171 ? -10.82 12.93 -23.578 1 91.62 171 ASP A CA 1
ATOM 1293 C C . ASP A 1 171 ? -10.703 13.789 -22.328 1 91.62 171 ASP A C 1
ATOM 1295 O O . ASP A 1 171 ? -11.602 14.57 -22.016 1 91.62 171 ASP A O 1
ATOM 1299 N N . ALA A 1 172 ? -9.648 13.711 -21.641 1 94.94 172 ALA A N 1
ATOM 1300 C CA . ALA A 1 172 ? -9.539 14.312 -20.312 1 94.94 172 ALA A CA 1
ATOM 1301 C C . ALA A 1 172 ? -9.68 15.836 -20.391 1 94.94 172 ALA A C 1
ATOM 1303 O O . ALA A 1 172 ? -10.383 16.438 -19.578 1 94.94 172 ALA A O 1
ATOM 1304 N N . ASP A 1 173 ? -9.055 16.453 -21.328 1 94.19 173 ASP A N 1
ATOM 1305 C CA . ASP A 1 173 ? -9.094 17.906 -21.438 1 94.19 173 ASP A CA 1
ATOM 1306 C C . ASP A 1 173 ? -10.523 18.406 -21.656 1 94.19 173 ASP A C 1
ATOM 1308 O O . ASP A 1 173 ? -10.938 19.391 -21.031 1 94.19 173 ASP A O 1
ATOM 1312 N N . LEU A 1 174 ? -11.211 17.75 -22.531 1 96.06 174 LEU A N 1
ATOM 1313 C CA . LEU A 1 174 ? -12.602 18.109 -22.781 1 96.06 174 LEU A CA 1
ATOM 1314 C C . LEU A 1 174 ? -13.453 17.922 -21.531 1 96.06 174 LEU A C 1
ATOM 1316 O O . LEU A 1 174 ? -14.266 18.781 -21.188 1 96.06 174 LEU A O 1
ATOM 1320 N N . LEU A 1 175 ? -13.266 16.844 -20.875 1 97.62 175 LEU A N 1
ATOM 1321 C CA . LEU A 1 175 ? -14.039 16.516 -19.672 1 97.62 175 LEU A CA 1
ATOM 1322 C C . LEU A 1 175 ? -13.711 17.484 -18.531 1 97.62 175 LEU A C 1
ATOM 1324 O O . LEU A 1 175 ? -14.57 17.781 -17.703 1 97.62 175 LEU A O 1
ATOM 1328 N N . LEU A 1 176 ? -12.523 17.953 -18.438 1 98 176 LEU A N 1
ATOM 1329 C CA . LEU A 1 176 ? -12.078 18.859 -17.375 1 98 176 LEU A CA 1
ATOM 1330 C C . LEU A 1 176 ? -12.758 20.219 -17.484 1 98 176 LEU A C 1
ATOM 1332 O O . LEU A 1 176 ? -13.062 20.859 -16.484 1 98 176 LEU A O 1
ATOM 1336 N N . GLY A 1 177 ? -12.961 20.656 -18.734 1 97.25 177 GLY A N 1
ATOM 1337 C CA . GLY A 1 177 ? -13.523 21.984 -18.922 1 97.25 177 GLY A CA 1
ATOM 1338 C C . GLY A 1 177 ? -12.641 23.078 -18.359 1 97.25 177 GLY A C 1
ATOM 1339 O O . GLY A 1 177 ? -11.414 23.031 -18.484 1 97.25 177 GLY A O 1
ATOM 1340 N N . GLN A 1 178 ? -13.328 24.125 -17.781 1 97.19 178 GLN A N 1
ATOM 1341 C CA . GLN A 1 178 ? -12.586 25.266 -17.25 1 97.19 178 GLN A CA 1
ATOM 1342 C C . GLN A 1 178 ? -12.156 25.031 -15.812 1 97.19 178 GLN A C 1
ATOM 1344 O O . GLN A 1 178 ? -12.961 24.578 -14.992 1 97.19 178 GLN A O 1
ATOM 1349 N N . ASP A 1 179 ? -10.953 25.406 -15.523 1 97.12 179 ASP A N 1
ATOM 1350 C CA . ASP A 1 179 ? -10.422 25.219 -14.18 1 97.12 179 ASP A CA 1
ATOM 1351 C C . ASP A 1 179 ? -11.234 26 -13.148 1 97.12 179 ASP A C 1
ATOM 1353 O O . ASP A 1 179 ? -11.398 25.562 -12.008 1 97.12 179 ASP A O 1
ATOM 1357 N N . ALA A 1 180 ? -11.773 27.094 -13.539 1 96.25 180 ALA A N 1
ATOM 1358 C CA . ALA A 1 180 ? -12.516 27.969 -12.641 1 96.25 180 ALA A CA 1
ATOM 1359 C C . ALA A 1 180 ? -13.742 27.266 -12.07 1 96.25 180 ALA A C 1
ATOM 1361 O O . ALA A 1 180 ? -14.172 27.562 -10.953 1 96.25 180 ALA A O 1
ATOM 1362 N N . ASP A 1 181 ? -14.312 26.328 -12.836 1 96.62 181 ASP A N 1
ATOM 1363 C CA . ASP A 1 181 ? -15.469 25.578 -12.359 1 96.62 181 ASP A CA 1
ATOM 1364 C C . ASP A 1 181 ? -15.094 24.703 -11.172 1 96.62 181 ASP A C 1
ATOM 1366 O O . ASP A 1 181 ? -15.898 24.5 -10.258 1 96.62 181 ASP A O 1
ATOM 1370 N N . TRP A 1 182 ? -13.93 24.234 -11.18 1 97.19 182 TRP A N 1
ATOM 1371 C CA . TRP A 1 182 ? -13.438 23.375 -10.102 1 97.19 182 TRP A CA 1
ATOM 1372 C C . TRP A 1 182 ? -13.047 24.219 -8.891 1 97.19 182 TRP A C 1
ATOM 1374 O O . TRP A 1 182 ? -13.281 23.812 -7.75 1 97.19 182 TRP A O 1
ATOM 1384 N N . THR A 1 183 ? -12.484 25.359 -9.062 1 95.56 183 THR A N 1
ATOM 1385 C CA . THR A 1 183 ? -11.891 26.156 -7.988 1 95.56 183 THR A CA 1
ATOM 1386 C C . THR A 1 183 ? -12.922 27.109 -7.398 1 95.56 183 THR A C 1
ATOM 1388 O O . THR A 1 183 ? -12.57 28 -6.613 1 95.56 183 THR A O 1
ATOM 1391 N N . ASN A 1 184 ? -14.18 27 -7.762 1 94.69 184 ASN A N 1
ATOM 1392 C CA . ASN A 1 184 ? -15.234 27.875 -7.254 1 94.69 184 ASN A CA 1
ATOM 1393 C C . ASN A 1 184 ? -15.305 27.844 -5.73 1 94.69 184 ASN A C 1
ATOM 1395 O O . ASN A 1 184 ? -15.68 26.828 -5.141 1 94.69 184 ASN A O 1
ATOM 1399 N N . PRO A 1 185 ? -14.969 28.906 -5.059 1 90.81 185 PRO A N 1
ATOM 1400 C CA . PRO A 1 185 ? -14.93 28.891 -3.594 1 90.81 185 PRO A CA 1
ATOM 1401 C C . PRO A 1 185 ? -16.297 28.672 -2.971 1 90.81 185 PRO A C 1
ATOM 1403 O O . PRO A 1 185 ? -16.406 28.188 -1.838 1 90.81 185 PRO A O 1
ATOM 1406 N N . ALA A 1 186 ? -17.391 28.953 -3.703 1 93.25 186 ALA A N 1
ATOM 1407 C CA . ALA A 1 186 ? -18.734 28.75 -3.195 1 93.25 186 ALA A CA 1
ATOM 1408 C C . ALA A 1 186 ? -19.016 27.281 -2.941 1 93.25 186 ALA A C 1
ATOM 1410 O O . ALA A 1 186 ? -19.875 26.922 -2.119 1 93.25 186 ALA A O 1
ATOM 1411 N N . ALA A 1 187 ? -18.297 26.469 -3.635 1 92.06 187 ALA A N 1
ATOM 1412 C CA . ALA A 1 187 ? -18.531 25.016 -3.568 1 92.06 187 ALA A CA 1
ATOM 1413 C C . ALA A 1 187 ? -18.188 24.469 -2.184 1 92.06 187 ALA A C 1
ATOM 1415 O O . ALA A 1 187 ? -18.703 23.422 -1.781 1 92.06 187 ALA A O 1
ATOM 1416 N N . MET A 1 188 ? -17.375 25.172 -1.478 1 86.75 188 MET A N 1
ATOM 1417 C CA . MET A 1 188 ? -17 24.719 -0.145 1 86.75 188 MET A CA 1
ATOM 1418 C C . MET A 1 188 ? -18.188 24.734 0.8 1 86.75 188 MET A C 1
ATOM 1420 O O . MET A 1 188 ? -18.328 23.875 1.661 1 86.75 188 MET A O 1
ATOM 1424 N N . PHE A 1 189 ? -19.125 25.594 0.517 1 84.81 189 PHE A N 1
ATOM 1425 C CA . PHE A 1 189 ? -20.219 25.766 1.47 1 84.81 189 PHE A CA 1
ATOM 1426 C C . PHE A 1 189 ? -21.562 25.484 0.808 1 84.81 189 PHE A C 1
ATOM 1428 O O . PHE A 1 189 ? -22.578 25.312 1.492 1 84.81 189 PHE A O 1
ATOM 1435 N N . ASP A 1 190 ? -21.609 25.438 -0.501 1 93.69 190 ASP A N 1
ATOM 1436 C CA . ASP A 1 190 ? -22.828 25.188 -1.267 1 93.69 190 ASP A CA 1
ATOM 1437 C C . ASP A 1 190 ? -22.625 24.047 -2.26 1 93.69 190 ASP A C 1
ATOM 1439 O O . ASP A 1 190 ? -22.047 24.234 -3.33 1 93.69 190 ASP A O 1
ATOM 1443 N N . PRO A 1 191 ? -23.125 22.891 -1.977 1 94.88 191 PRO A N 1
ATOM 1444 C CA . PRO A 1 191 ? -22.953 21.75 -2.875 1 94.88 191 PRO A CA 1
ATOM 1445 C C . PRO A 1 191 ? -23.406 22.047 -4.301 1 94.88 191 PRO A C 1
ATOM 1447 O O . PRO A 1 191 ? -22.844 21.516 -5.258 1 94.88 191 PRO A O 1
ATOM 1450 N N . ALA A 1 192 ? -24.344 22.859 -4.449 1 96.06 192 ALA A N 1
ATOM 1451 C CA . ALA A 1 192 ? -24.906 23.156 -5.762 1 96.06 192 ALA A CA 1
ATOM 1452 C C . ALA A 1 192 ? -23.906 23.906 -6.637 1 96.06 192 ALA A C 1
ATOM 1454 O O . ALA A 1 192 ? -24.047 23.953 -7.859 1 96.06 192 ALA A O 1
ATOM 1455 N N . ALA A 1 193 ? -22.969 24.5 -6.023 1 96.44 193 ALA A N 1
ATOM 1456 C CA . ALA A 1 193 ? -21.969 25.266 -6.758 1 96.44 193 ALA A CA 1
ATOM 1457 C C . ALA A 1 193 ? -20.828 24.375 -7.234 1 96.44 193 ALA A C 1
ATOM 1459 O O . ALA A 1 193 ? -19.953 24.812 -7.984 1 96.44 193 ALA A O 1
ATOM 1460 N N . SER A 1 194 ? -20.797 23.125 -6.852 1 96.81 194 SER A N 1
ATOM 1461 C CA . SER A 1 194 ? -19.703 22.234 -7.18 1 96.81 194 SER A CA 1
ATOM 1462 C C . SER A 1 194 ? -20 21.422 -8.445 1 96.81 194 SER A C 1
ATOM 1464 O O . SER A 1 194 ? -21.125 20.953 -8.633 1 96.81 194 SER A O 1
ATOM 1466 N N . VAL A 1 195 ? -19.016 21.234 -9.227 1 97.69 195 VAL A N 1
ATOM 1467 C CA . VAL A 1 195 ? -19.156 20.422 -10.43 1 97.69 195 VAL A CA 1
ATOM 1468 C C . VAL A 1 195 ? -18.781 18.969 -10.109 1 97.69 195 VAL A C 1
ATOM 1470 O O . VAL A 1 195 ? -18.75 18.125 -11 1 97.69 195 VAL A O 1
ATOM 1473 N N . GLY A 1 196 ? -18.547 18.641 -8.898 1 97.44 196 GLY A N 1
ATOM 1474 C CA . GLY A 1 196 ? -17.859 17.422 -8.477 1 97.44 196 GLY A CA 1
ATOM 1475 C C . GLY A 1 196 ? -18.688 16.172 -8.719 1 97.44 196 GLY A C 1
ATOM 1476 O O . GLY A 1 196 ? -18.156 15.055 -8.695 1 97.44 196 GLY A O 1
ATOM 1477 N N . ASN A 1 197 ? -19.969 16.281 -8.945 1 95.38 197 ASN A N 1
ATOM 1478 C CA . ASN A 1 197 ? -20.812 15.125 -9.195 1 95.38 197 ASN A CA 1
ATOM 1479 C C . ASN A 1 197 ? -21.422 15.164 -10.602 1 95.38 197 ASN A C 1
ATOM 1481 O O . ASN A 1 197 ? -22.391 14.461 -10.875 1 95.38 197 ASN A O 1
ATOM 1485 N N . SER A 1 198 ? -20.891 15.984 -11.477 1 97.38 198 SER A N 1
ATOM 1486 C CA . SER A 1 198 ? -21.328 16.047 -12.875 1 97.38 198 SER A CA 1
ATOM 1487 C C . SER A 1 198 ? -20.922 14.789 -13.633 1 97.38 198 SER A C 1
ATOM 1489 O O . SER A 1 198 ? -20.094 14.008 -13.156 1 97.38 198 SER A O 1
ATOM 1491 N N . ASP A 1 199 ? -21.484 14.586 -14.828 1 96.31 199 ASP A N 1
ATOM 1492 C CA . ASP A 1 199 ? -21.141 13.445 -15.672 1 96.31 199 ASP A CA 1
ATOM 1493 C C . ASP A 1 199 ? -19.672 13.469 -16.078 1 96.31 199 ASP A C 1
ATOM 1495 O O . ASP A 1 199 ? -19 12.438 -16.094 1 96.31 199 ASP A O 1
ATOM 1499 N N . HIS A 1 200 ? -19.234 14.617 -16.375 1 96.81 200 HIS A N 1
ATOM 1500 C CA . HIS A 1 200 ? -17.844 14.703 -16.797 1 96.81 200 HIS A CA 1
ATOM 1501 C C . HIS A 1 200 ? -16.891 14.422 -15.633 1 96.81 200 HIS A C 1
ATOM 1503 O O . HIS A 1 200 ? -15.852 13.797 -15.812 1 96.81 200 HIS A O 1
ATOM 1509 N N . ALA A 1 201 ? -17.25 14.922 -14.391 1 98.06 201 ALA A N 1
ATOM 1510 C CA . ALA A 1 201 ? -16.438 14.609 -13.211 1 98.06 201 ALA A CA 1
ATOM 1511 C C . ALA A 1 201 ? -16.375 13.109 -12.969 1 98.06 201 ALA A C 1
ATOM 1513 O O . ALA A 1 201 ? -15.312 12.562 -12.664 1 98.06 201 ALA A O 1
ATOM 1514 N N . ARG A 1 202 ? -17.5 12.453 -13.141 1 97 202 ARG A N 1
ATOM 1515 C CA . ARG A 1 202 ? -17.562 11 -12.969 1 97 202 ARG A CA 1
ATOM 1516 C C . ARG A 1 202 ? -16.703 10.289 -14.016 1 97 202 ARG A C 1
ATOM 1518 O O . ARG A 1 202 ? -16.016 9.32 -13.695 1 97 202 ARG A O 1
ATOM 1525 N N . ALA A 1 203 ? -16.75 10.75 -15.227 1 97.5 203 ALA A N 1
ATOM 1526 C CA . ALA A 1 203 ? -15.906 10.172 -16.281 1 97.5 203 ALA A CA 1
ATOM 1527 C C . ALA A 1 203 ? -14.43 10.352 -15.953 1 97.5 203 ALA A C 1
ATOM 1529 O O . ALA A 1 203 ? -13.625 9.445 -16.188 1 97.5 203 ALA A O 1
ATOM 1530 N N . LEU A 1 204 ? -14.094 11.5 -15.398 1 98.44 204 LEU A N 1
ATOM 1531 C CA . LEU A 1 204 ? -12.703 11.773 -15.039 1 98.44 204 LEU A CA 1
ATOM 1532 C C . LEU A 1 204 ? -12.242 10.852 -13.914 1 98.44 204 LEU A C 1
ATOM 1534 O O . LEU A 1 204 ? -11.07 10.469 -13.867 1 98.44 204 LEU A O 1
ATOM 1538 N N . ARG A 1 205 ? -13.141 10.484 -13.016 1 97.88 205 ARG A N 1
ATOM 1539 C CA . ARG A 1 205 ? -12.789 9.547 -11.953 1 97.88 205 ARG A CA 1
ATOM 1540 C C . ARG A 1 205 ? -12.367 8.203 -12.523 1 97.88 205 ARG A C 1
ATOM 1542 O O . ARG A 1 205 ? -11.438 7.57 -12.016 1 97.88 205 ARG A O 1
ATOM 1549 N N . ILE A 1 206 ? -13.023 7.762 -13.562 1 97.31 206 ILE A N 1
ATOM 1550 C CA . ILE A 1 206 ? -12.68 6.508 -14.219 1 97.31 206 ILE A CA 1
ATOM 1551 C C . ILE A 1 206 ? -11.305 6.629 -14.875 1 97.31 206 ILE A C 1
ATOM 1553 O O . ILE A 1 206 ? -10.469 5.73 -14.75 1 97.31 206 ILE A O 1
ATOM 1557 N N . ILE A 1 207 ? -11.094 7.73 -15.516 1 97.56 207 ILE A N 1
ATOM 1558 C CA . ILE A 1 207 ? -9.812 7.977 -16.172 1 97.56 207 ILE A CA 1
ATOM 1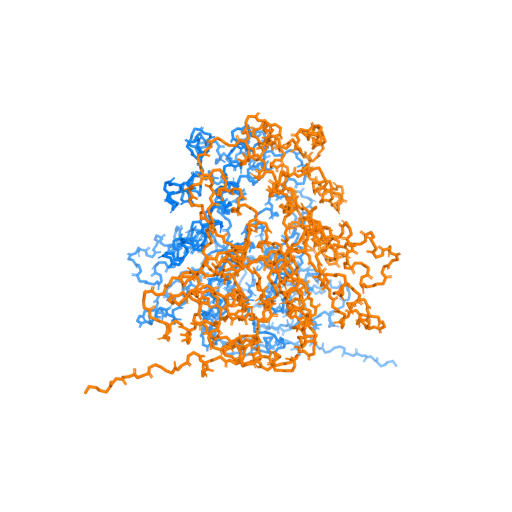559 C C . ILE A 1 207 ? -8.695 7.984 -15.133 1 97.56 207 ILE A C 1
ATOM 1561 O O . ILE A 1 207 ? -7.637 7.387 -15.352 1 97.56 207 ILE A O 1
ATOM 1565 N N . ALA A 1 208 ? -8.898 8.68 -13.984 1 98.25 208 ALA A N 1
ATOM 1566 C CA . ALA A 1 208 ? -7.906 8.734 -12.914 1 98.25 208 ALA A CA 1
ATOM 1567 C C . ALA A 1 208 ? -7.613 7.344 -12.367 1 98.25 208 ALA A C 1
ATOM 1569 O O . ALA A 1 208 ? -6.453 7.004 -12.102 1 98.25 208 ALA A O 1
ATOM 1570 N N . ASP A 1 209 ? -8.656 6.578 -12.172 1 97.56 209 ASP A N 1
ATOM 1571 C CA . ASP A 1 209 ? -8.492 5.211 -11.695 1 97.56 209 ASP A CA 1
ATOM 1572 C C . ASP A 1 209 ? -7.676 4.379 -12.68 1 97.56 209 ASP A C 1
ATOM 1574 O O . ASP A 1 209 ? -6.77 3.646 -12.289 1 97.56 209 ASP A O 1
ATOM 1578 N N . ASP A 1 210 ? -7.977 4.473 -13.977 1 96.75 210 ASP A N 1
ATOM 1579 C CA . ASP A 1 210 ? -7.242 3.76 -15.016 1 96.75 210 ASP A CA 1
ATOM 1580 C C . ASP A 1 210 ? -5.77 4.164 -15.023 1 96.75 210 ASP A C 1
ATOM 1582 O O . ASP A 1 210 ? -4.887 3.307 -15.125 1 96.75 210 ASP A O 1
ATOM 1586 N N . LEU A 1 211 ? -5.602 5.426 -14.914 1 97.12 211 LEU A N 1
ATOM 1587 C CA . LEU A 1 211 ? -4.238 5.949 -14.922 1 97.12 211 LEU A CA 1
ATOM 1588 C C . LEU A 1 211 ? -3.428 5.371 -13.766 1 97.12 211 LEU A C 1
ATOM 1590 O O . LEU A 1 211 ? -2.287 4.941 -13.961 1 97.12 211 LEU A O 1
ATOM 1594 N N . GLY A 1 212 ? -3.99 5.336 -12.602 1 97.44 212 GLY A N 1
ATOM 1595 C CA . GLY A 1 212 ? -3.316 4.75 -11.453 1 97.44 212 GLY A CA 1
ATOM 1596 C C . GLY A 1 212 ? -3.002 3.277 -11.633 1 97.44 212 GLY A C 1
ATOM 1597 O O . GLY A 1 212 ? -1.9 2.826 -11.312 1 97.44 212 GLY A O 1
ATOM 1598 N N . SER A 1 213 ? -3.938 2.551 -12.148 1 97.56 213 SER A N 1
ATOM 1599 C CA . SER A 1 213 ? -3.754 1.124 -12.398 1 97.56 213 SER A CA 1
ATOM 1600 C C . SER A 1 213 ? -2.631 0.877 -13.398 1 97.56 213 SER A C 1
ATOM 1602 O O . SER A 1 213 ? -1.752 0.046 -13.156 1 97.56 213 SER A O 1
ATOM 1604 N N . VAL A 1 214 ? -2.643 1.628 -14.5 1 97.38 214 VAL A N 1
ATOM 1605 C CA . VAL A 1 214 ? -1.619 1.472 -15.531 1 97.38 214 VAL A CA 1
ATOM 1606 C C . VAL A 1 214 ? -0.243 1.77 -14.938 1 97.38 214 VAL A C 1
ATOM 1608 O O . VAL A 1 214 ? 0.713 1.025 -15.172 1 97.38 214 VAL A O 1
ATOM 1611 N N . LEU A 1 215 ? -0.127 2.84 -14.172 1 97.94 215 LEU A N 1
ATOM 1612 C CA . LEU A 1 215 ? 1.146 3.197 -13.562 1 97.94 215 LEU A CA 1
ATOM 1613 C C . LEU A 1 215 ? 1.637 2.084 -12.641 1 97.94 215 LEU A C 1
ATOM 1615 O O . LEU A 1 215 ? 2.809 1.707 -12.688 1 97.94 215 LEU A O 1
ATOM 1619 N N . ARG A 1 216 ? 0.752 1.508 -11.836 1 97.69 216 ARG A N 1
ATOM 1620 C CA . ARG A 1 216 ? 1.134 0.442 -10.914 1 97.69 216 ARG A CA 1
ATOM 1621 C C . ARG A 1 216 ? 1.577 -0.804 -11.672 1 97.69 216 ARG A C 1
ATOM 1623 O O . ARG A 1 216 ? 2.611 -1.396 -11.359 1 97.69 216 ARG A O 1
ATOM 1630 N N . ARG A 1 217 ? 0.885 -1.141 -12.695 1 97.38 217 ARG A N 1
ATOM 1631 C CA . ARG A 1 217 ? 1.192 -2.346 -13.453 1 97.38 217 ARG A CA 1
ATOM 1632 C C . ARG A 1 217 ? 2.477 -2.174 -14.258 1 97.38 217 ARG A C 1
ATOM 1634 O O . ARG A 1 217 ? 3.166 -3.152 -14.555 1 97.38 217 ARG A O 1
ATOM 1641 N N . ALA A 1 218 ? 2.826 -0.941 -14.562 1 97.31 218 ALA A N 1
ATOM 1642 C CA . ALA A 1 218 ? 4.008 -0.663 -15.375 1 97.31 218 ALA A CA 1
ATOM 1643 C C . ALA A 1 218 ? 5.238 -0.445 -14.5 1 97.31 218 ALA A C 1
ATOM 1645 O O . ALA A 1 218 ? 6.332 -0.185 -15.008 1 97.31 218 ALA A O 1
ATOM 1646 N N . ALA A 1 219 ? 5.121 -0.532 -13.211 1 97.88 219 ALA A N 1
ATOM 1647 C CA . ALA A 1 219 ? 6.18 -0.213 -12.258 1 97.88 219 ALA A CA 1
ATOM 1648 C C . ALA A 1 219 ? 7.453 -0.996 -12.57 1 97.88 219 ALA A C 1
ATOM 1650 O O . ALA A 1 219 ? 8.547 -0.43 -12.586 1 97.88 219 ALA A O 1
ATOM 1651 N N . PRO A 1 220 ? 7.332 -2.303 -12.875 1 96.69 220 PRO A N 1
ATOM 1652 C CA . PRO A 1 220 ? 8.555 -3.088 -13.07 1 96.69 220 PRO A CA 1
ATOM 1653 C C . PRO A 1 220 ? 9.406 -2.57 -14.227 1 96.69 220 PRO A C 1
ATOM 1655 O O . PRO A 1 220 ? 10.617 -2.785 -14.25 1 96.69 220 PRO A O 1
ATOM 1658 N N . VAL A 1 221 ? 8.75 -1.928 -15.109 1 95.94 221 VAL A N 1
ATOM 1659 C CA . VAL A 1 221 ? 9.477 -1.464 -16.281 1 95.94 221 VAL A CA 1
ATOM 1660 C C . VAL A 1 221 ? 9.859 0.004 -16.109 1 95.94 221 VAL A C 1
ATOM 1662 O O . VAL A 1 221 ? 10.961 0.416 -16.484 1 95.94 221 VAL A O 1
ATOM 1665 N N . LEU A 1 222 ? 9.047 0.807 -15.516 1 97.44 222 LEU A N 1
ATOM 1666 C CA . LEU A 1 222 ? 9.227 2.254 -15.484 1 97.44 222 LEU A CA 1
ATOM 1667 C C . LEU A 1 222 ? 10.055 2.678 -14.281 1 97.44 222 LEU A C 1
ATOM 1669 O O . LEU A 1 222 ? 10.922 3.545 -14.391 1 97.44 222 LEU A O 1
ATOM 1673 N N . ARG A 1 223 ? 9.859 2.139 -13.148 1 96.62 223 ARG A N 1
ATOM 1674 C CA . ARG A 1 223 ? 10.461 2.629 -11.906 1 96.62 223 ARG A CA 1
ATOM 1675 C C . ARG A 1 223 ? 11.969 2.434 -11.914 1 96.62 223 ARG A C 1
ATOM 1677 O O . ARG A 1 223 ? 12.719 3.328 -11.523 1 96.62 223 ARG A O 1
ATOM 1684 N N . PRO A 1 224 ? 12.492 1.249 -12.383 1 94.38 224 PRO A N 1
ATOM 1685 C CA . PRO A 1 224 ? 13.945 1.085 -12.391 1 94.38 224 PRO A CA 1
ATOM 1686 C C . PRO A 1 224 ? 14.648 2.096 -13.297 1 94.38 224 PRO A C 1
ATOM 1688 O O . PRO A 1 224 ? 15.789 2.479 -13.039 1 94.38 224 PRO A O 1
ATOM 1691 N N . VAL A 1 225 ? 13.969 2.553 -14.297 1 96.12 225 VAL A N 1
ATOM 1692 C CA . VAL A 1 225 ? 14.555 3.469 -15.273 1 96.12 225 VAL A CA 1
ATOM 1693 C C . VAL A 1 225 ? 14.594 4.883 -14.703 1 96.12 225 VAL A C 1
ATOM 1695 O O . VAL A 1 225 ? 15.578 5.605 -14.875 1 96.12 225 VAL A O 1
ATOM 1698 N N . ASP A 1 226 ? 13.609 5.285 -14.031 1 97.25 226 ASP A N 1
ATOM 1699 C CA . ASP A 1 226 ? 13.477 6.617 -13.453 1 97.25 226 ASP A CA 1
ATOM 1700 C C . ASP A 1 226 ? 12.664 6.578 -12.156 1 97.25 226 ASP A C 1
ATOM 1702 O O . ASP A 1 226 ? 11.508 6.996 -12.133 1 97.25 226 ASP A O 1
ATOM 1706 N N . PRO A 1 227 ? 13.305 6.129 -11.062 1 95.56 227 PRO A N 1
ATOM 1707 C CA . PRO A 1 227 ? 12.57 5.945 -9.805 1 95.56 227 PRO A CA 1
ATOM 1708 C C . PRO A 1 227 ? 11.914 7.23 -9.312 1 95.56 227 PRO A C 1
ATOM 1710 O O . PRO A 1 227 ? 10.758 7.219 -8.891 1 95.56 227 PRO A O 1
ATOM 1713 N N . ALA A 1 228 ? 12.633 8.375 -9.359 1 95.25 228 ALA A N 1
ATOM 1714 C CA . ALA A 1 228 ? 12.086 9.641 -8.859 1 95.25 228 ALA A CA 1
ATOM 1715 C C . ALA A 1 228 ? 10.891 10.094 -9.695 1 95.25 228 ALA A C 1
ATOM 1717 O O . ALA A 1 228 ? 9.867 10.508 -9.148 1 95.25 228 ALA A O 1
ATOM 1718 N N . GLY A 1 229 ? 11.102 10.023 -11.062 1 97.69 229 GLY A N 1
ATOM 1719 C CA . GLY A 1 229 ? 10 10.383 -11.938 1 97.69 229 GLY A CA 1
ATOM 1720 C C . GLY A 1 229 ? 8.781 9.5 -11.758 1 97.69 229 GLY A C 1
ATOM 1721 O O . GLY A 1 229 ? 7.645 9.984 -11.781 1 97.69 229 GLY A O 1
ATOM 1722 N N . TYR A 1 230 ? 8.969 8.25 -11.586 1 98 230 TYR A N 1
ATOM 1723 C CA . TYR A 1 230 ? 7.871 7.305 -11.375 1 98 230 TYR A CA 1
ATOM 1724 C C . TYR A 1 230 ? 7.117 7.621 -10.094 1 98 230 TYR A C 1
ATOM 1726 O O . TYR A 1 230 ? 5.887 7.684 -10.086 1 98 230 TYR A O 1
ATOM 1734 N N . ASP A 1 231 ? 7.875 7.844 -9 1 97.38 231 ASP A N 1
ATOM 1735 C CA . ASP A 1 231 ? 7.246 8.117 -7.715 1 97.38 231 ASP A CA 1
ATOM 1736 C C . ASP A 1 231 ? 6.445 9.422 -7.762 1 97.38 231 ASP A C 1
ATOM 1738 O O . ASP A 1 231 ? 5.375 9.516 -7.16 1 97.38 231 ASP A O 1
ATOM 1742 N N . LEU A 1 232 ? 6.953 10.383 -8.438 1 98.19 232 LEU A N 1
ATOM 1743 C CA . LEU A 1 232 ? 6.238 11.648 -8.602 1 98.19 232 LEU A CA 1
ATOM 1744 C C . LEU A 1 232 ? 4.969 11.445 -9.422 1 98.19 232 LEU A C 1
ATOM 1746 O O . LEU A 1 232 ? 3.912 11.984 -9.078 1 98.19 232 LEU A O 1
ATOM 1750 N N . ALA A 1 233 ? 5.039 10.68 -10.508 1 98.56 233 ALA A N 1
ATOM 1751 C CA . ALA A 1 233 ? 3.863 10.383 -11.328 1 98.56 233 ALA A CA 1
ATOM 1752 C C . ALA A 1 233 ? 2.803 9.641 -10.508 1 98.56 233 ALA A C 1
ATOM 1754 O O . ALA A 1 233 ? 1.609 9.93 -10.633 1 98.56 233 ALA A O 1
ATOM 1755 N N . LEU A 1 234 ? 3.238 8.742 -9.719 1 98.19 234 LEU A N 1
ATOM 1756 C CA . LEU A 1 234 ? 2.316 8.008 -8.859 1 98.19 234 LEU A CA 1
ATOM 1757 C C . LEU A 1 234 ? 1.647 8.945 -7.859 1 98.19 234 LEU A C 1
ATOM 1759 O O . LEU A 1 234 ? 0.451 8.82 -7.59 1 98.19 234 LEU A O 1
ATOM 1763 N N . ALA A 1 235 ? 2.412 9.859 -7.285 1 98.44 235 ALA A N 1
ATOM 1764 C CA . ALA A 1 235 ? 1.848 10.852 -6.371 1 98.44 235 ALA A CA 1
ATOM 1765 C C . ALA A 1 235 ? 0.778 11.688 -7.066 1 98.44 235 ALA A C 1
ATOM 1767 O O . ALA A 1 235 ? -0.287 11.938 -6.5 1 98.44 235 ALA A O 1
ATOM 1768 N N . HIS A 1 236 ? 1.075 12.109 -8.312 1 98.75 236 HIS A N 1
ATOM 1769 C CA . HIS A 1 236 ? 0.1 12.859 -9.094 1 98.75 236 HIS A CA 1
ATOM 1770 C C . HIS A 1 236 ? -1.147 12.031 -9.367 1 98.75 236 HIS A C 1
ATOM 1772 O O . HIS A 1 236 ? -2.27 12.531 -9.273 1 98.75 236 HIS A O 1
ATOM 1778 N N . SER A 1 237 ? -0.947 10.812 -9.672 1 98.38 237 SER A N 1
ATOM 1779 C CA . SER A 1 237 ? -2.072 9.93 -9.953 1 98.38 237 SER A CA 1
ATOM 1780 C C . SER A 1 237 ? -2.967 9.758 -8.734 1 98.38 237 SER A C 1
ATOM 1782 O O . SER A 1 237 ? -4.188 9.883 -8.828 1 98.38 237 SER A O 1
ATOM 1784 N N . ARG A 1 238 ? -2.41 9.5 -7.562 1 97.88 238 ARG A N 1
ATOM 1785 C CA . ARG A 1 238 ? -3.17 9.383 -6.324 1 97.88 238 ARG A CA 1
ATOM 1786 C C . ARG A 1 238 ? -3.918 10.68 -6.016 1 97.88 238 ARG A C 1
ATOM 1788 O O . ARG A 1 238 ? -5.074 10.648 -5.59 1 97.88 238 ARG A O 1
ATOM 1795 N N . THR A 1 239 ? -3.193 11.734 -6.246 1 98.5 239 THR A N 1
ATOM 1796 C CA . THR A 1 239 ? -3.785 13.039 -5.973 1 98.5 239 THR A CA 1
ATOM 1797 C C . THR A 1 239 ? -4.961 13.305 -6.91 1 98.5 239 THR A C 1
ATOM 1799 O O . THR A 1 239 ? -5.992 13.836 -6.484 1 98.5 239 THR A O 1
ATOM 1802 N N . ALA A 1 240 ? -4.836 12.922 -8.188 1 98.5 240 ALA A N 1
ATOM 1803 C CA . ALA A 1 240 ? -5.918 13.125 -9.148 1 98.5 240 ALA A CA 1
ATOM 1804 C C . ALA A 1 240 ? -7.195 12.422 -8.688 1 98.5 240 ALA A C 1
ATOM 1806 O O . ALA A 1 240 ? -8.266 13.039 -8.641 1 98.5 240 ALA A O 1
ATOM 1807 N N . LEU A 1 241 ? -7.055 11.203 -8.32 1 98.56 241 LEU A N 1
ATOM 1808 C CA . LEU A 1 241 ? -8.219 10.445 -7.875 1 98.56 241 LEU A CA 1
ATOM 1809 C C . LEU A 1 241 ? -8.75 11 -6.555 1 98.56 241 LEU A C 1
ATOM 1811 O O . LEU A 1 241 ? -9.961 11.148 -6.379 1 98.56 241 LEU A O 1
ATOM 1815 N N . GLY A 1 242 ? -7.852 11.297 -5.66 1 98.31 242 GLY A N 1
ATOM 1816 C CA . GLY A 1 242 ? -8.242 11.891 -4.391 1 98.31 242 GLY A CA 1
ATOM 1817 C C . GLY A 1 242 ? -8.977 13.203 -4.543 1 98.31 242 GLY A C 1
ATOM 1818 O O . GLY A 1 242 ? -9.984 13.445 -3.873 1 98.31 242 GLY A O 1
ATOM 1819 N N . LEU A 1 243 ? -8.492 14.055 -5.441 1 98.31 243 LEU A N 1
ATOM 1820 C CA . LEU A 1 243 ? -9.133 15.344 -5.695 1 98.31 243 LEU A CA 1
ATOM 1821 C C . LEU A 1 243 ? -10.531 15.148 -6.273 1 98.31 243 LEU A C 1
ATOM 1823 O O . LEU A 1 243 ? -11.461 15.859 -5.906 1 98.31 243 LEU A O 1
ATOM 1827 N N . LEU A 1 244 ? -10.664 14.227 -7.148 1 98.5 244 LEU A N 1
ATOM 1828 C CA . LEU A 1 244 ? -11.969 13.992 -7.77 1 98.5 244 LEU A CA 1
ATOM 1829 C C . LEU A 1 244 ? -12.961 13.445 -6.75 1 98.5 244 LEU A C 1
ATOM 1831 O O . LEU A 1 244 ? -14.141 13.812 -6.77 1 98.5 244 LEU A O 1
ATOM 1835 N N . ARG A 1 245 ? -12.547 12.578 -5.836 1 97.5 245 ARG A N 1
ATOM 1836 C CA . ARG A 1 245 ? -13.398 12.172 -4.719 1 97.5 245 ARG A CA 1
ATOM 1837 C C . ARG A 1 245 ? -13.781 13.367 -3.855 1 97.5 245 ARG A C 1
ATOM 1839 O O . ARG A 1 245 ? -14.93 13.484 -3.428 1 97.5 245 ARG A O 1
ATOM 1846 N N . TYR A 1 246 ? -12.781 14.195 -3.592 1 97.38 246 TYR A N 1
ATOM 1847 C CA . TYR A 1 246 ? -12.992 15.383 -2.773 1 97.38 246 TYR A CA 1
ATOM 1848 C C . TYR A 1 246 ? -14.031 16.297 -3.404 1 97.38 246 TYR A C 1
ATOM 1850 O O . TYR A 1 246 ? -14.953 16.766 -2.729 1 97.38 246 TYR A O 1
ATOM 1858 N N . HIS A 1 247 ? -13.891 16.531 -4.711 1 97.75 247 HIS A N 1
ATOM 1859 C CA . HIS A 1 247 ? -14.852 17.359 -5.43 1 97.75 247 HIS A CA 1
ATOM 1860 C C . HIS A 1 247 ? -16.234 16.734 -5.418 1 97.75 247 HIS A C 1
ATOM 1862 O O . HIS A 1 247 ? -17.25 17.438 -5.336 1 97.75 247 HIS A O 1
ATOM 1868 N N . SER A 1 248 ? -16.297 15.438 -5.562 1 96.94 248 SER A N 1
ATOM 1869 C CA . SER A 1 248 ? -17.578 14.75 -5.453 1 96.94 248 SER A CA 1
ATOM 1870 C C . SER A 1 248 ? -18.219 14.992 -4.09 1 96.94 248 SER A C 1
ATOM 1872 O O . SER A 1 248 ? -19.422 15.242 -4.004 1 96.94 248 SER A O 1
ATOM 1874 N N . ALA A 1 249 ? -17.406 14.906 -3.043 1 95.25 249 ALA A N 1
ATOM 1875 C CA . ALA A 1 249 ? -17.906 15.172 -1.693 1 95.25 249 ALA A CA 1
ATOM 1876 C C . ALA A 1 249 ? -18.375 16.625 -1.551 1 95.25 249 ALA A C 1
ATOM 1878 O O . ALA A 1 249 ? -19.359 16.891 -0.873 1 95.25 249 ALA A O 1
ATOM 1879 N N . MET A 1 250 ? -17.672 17.547 -2.174 1 95.94 250 MET A N 1
ATOM 1880 C CA . MET A 1 250 ? -18.062 18.953 -2.146 1 95.94 250 MET A CA 1
ATOM 1881 C C . MET A 1 250 ? -19.422 19.156 -2.789 1 95.94 250 MET A C 1
ATOM 1883 O O . MET A 1 250 ? -20.172 20.078 -2.424 1 95.94 250 MET A O 1
ATOM 1887 N N . ALA A 1 251 ? -19.75 18.312 -3.674 1 96.38 251 ALA A N 1
ATOM 1888 C CA . ALA A 1 251 ? -21.016 18.406 -4.398 1 96.38 251 ALA A CA 1
ATOM 1889 C C . ALA A 1 251 ? -22.141 17.703 -3.643 1 96.38 251 ALA A C 1
ATOM 1891 O O . ALA A 1 251 ? -23.297 17.75 -4.055 1 96.38 251 ALA A O 1
ATOM 1892 N N . SER A 1 252 ? -21.844 17.062 -2.576 1 94.31 252 SER A N 1
ATOM 1893 C CA . SER A 1 252 ? -22.828 16.312 -1.813 1 94.31 252 SER A CA 1
ATOM 1894 C C . SER A 1 252 ? -23.609 17.234 -0.869 1 94.31 252 SER A C 1
ATOM 1896 O O . SER A 1 252 ? -23.031 18.125 -0.241 1 94.31 252 SER A O 1
ATOM 1898 N N . SER A 1 253 ? -24.906 16.938 -0.694 1 92.94 253 SER A N 1
ATOM 1899 C CA . SER A 1 253 ? -25.75 17.703 0.238 1 92.94 253 SER A CA 1
ATOM 1900 C C . SER A 1 253 ? -25.922 16.953 1.555 1 92.94 253 SER A C 1
ATOM 1902 O O . SER A 1 253 ? -26.734 17.344 2.396 1 92.94 253 SER A O 1
ATOM 1904 N N . ALA A 1 254 ? -25.172 15.906 1.699 1 89.56 254 ALA A N 1
ATOM 1905 C CA . ALA A 1 254 ? -25.281 15.102 2.912 1 89.56 254 ALA A CA 1
ATOM 1906 C C . ALA A 1 254 ? -24.859 15.891 4.141 1 89.56 254 ALA A C 1
ATOM 1908 O O . ALA A 1 254 ? -23.922 16.703 4.07 1 89.56 254 ALA A O 1
ATOM 1909 N N . PRO A 1 255 ? -25.469 15.625 5.328 1 87.06 255 PRO A N 1
ATOM 1910 C CA . PRO A 1 255 ? -25.156 16.391 6.535 1 87.06 255 PRO A CA 1
ATOM 1911 C C . PRO A 1 255 ? -23.734 16.156 7.027 1 87.06 255 PRO A C 1
ATOM 1913 O O . PRO A 1 255 ? -23.172 17 7.723 1 87.06 255 PRO A O 1
ATOM 1916 N N . ASP A 1 256 ? -23.156 15.047 6.691 1 88.56 256 ASP A N 1
ATOM 1917 C CA . ASP A 1 256 ? -21.828 14.719 7.168 1 88.56 256 ASP A CA 1
ATOM 1918 C C . ASP A 1 256 ? -20.766 15.141 6.152 1 88.56 256 ASP A C 1
ATOM 1920 O O . ASP A 1 256 ? -19.625 14.672 6.203 1 88.56 256 ASP A O 1
ATOM 1924 N N . ARG A 1 257 ? -21.078 16.047 5.277 1 90.5 257 ARG A N 1
ATOM 1925 C CA . ARG A 1 257 ? -20.234 16.484 4.168 1 90.5 257 ARG A CA 1
ATOM 1926 C C . ARG A 1 257 ? -18.875 16.953 4.664 1 90.5 257 ARG A C 1
ATOM 1928 O O . ARG A 1 257 ? -17.844 16.562 4.117 1 90.5 257 ARG A O 1
ATOM 1935 N N . ILE A 1 258 ? -18.844 17.781 5.711 1 89.94 258 ILE A N 1
ATOM 1936 C CA . ILE A 1 258 ? -17.609 18.344 6.227 1 89.94 258 ILE A CA 1
ATOM 1937 C C . ILE A 1 258 ? -16.734 17.219 6.797 1 89.94 258 ILE A C 1
ATOM 1939 O O . ILE A 1 258 ? -15.523 17.188 6.543 1 89.94 258 ILE A O 1
ATOM 1943 N N . GLY A 1 259 ? -17.328 16.297 7.512 1 91.38 259 GLY A N 1
ATOM 1944 C CA . GLY A 1 259 ? -16.594 15.141 8 1 91.38 259 GLY A CA 1
ATOM 1945 C C . GLY A 1 259 ? -15.984 14.305 6.895 1 91.38 259 GLY A C 1
ATOM 1946 O O . GLY A 1 259 ? -14.852 13.852 7.008 1 91.38 259 GLY A O 1
ATOM 1947 N N . THR A 1 260 ? -16.734 14.156 5.84 1 93.69 260 THR A N 1
ATOM 1948 C CA . THR A 1 260 ? -16.266 13.398 4.688 1 93.69 260 THR A CA 1
ATOM 1949 C C . THR A 1 260 ? -15.078 14.109 4.035 1 93.69 260 THR A C 1
ATOM 1951 O O . THR A 1 260 ? -14.086 13.469 3.678 1 93.69 260 THR A O 1
ATOM 1954 N N . LEU A 1 261 ? -15.188 15.422 3.906 1 94.56 261 LEU A N 1
ATOM 1955 C CA . LEU A 1 261 ? -14.102 16.188 3.303 1 94.56 261 LEU A CA 1
ATOM 1956 C C . LEU A 1 261 ? -12.836 16.094 4.141 1 94.56 261 LEU A C 1
ATOM 1958 O O . LEU A 1 261 ? -11.75 15.875 3.6 1 94.56 261 LEU A O 1
ATOM 1962 N N . LEU A 1 262 ? -12.922 16.203 5.453 1 94.5 262 LEU A N 1
ATOM 1963 C CA . LEU A 1 262 ? -11.773 16.078 6.348 1 94.5 262 LEU A CA 1
ATOM 1964 C C . LEU A 1 262 ? -11.18 14.672 6.27 1 94.5 262 LEU A C 1
ATOM 1966 O O . LEU A 1 262 ? -9.961 14.508 6.266 1 94.5 262 LEU A O 1
ATOM 1970 N N . SER A 1 263 ? -12.039 13.727 6.145 1 96.25 263 SER A N 1
ATOM 1971 C CA . SER A 1 263 ? -11.617 12.336 6.059 1 96.25 263 SER A CA 1
ATOM 1972 C C . SER A 1 263 ? -10.883 12.055 4.754 1 96.25 263 SER A C 1
ATOM 1974 O O . SER A 1 263 ? -9.891 11.328 4.734 1 96.25 263 SER A O 1
ATOM 1976 N N . LEU A 1 264 ? -11.359 12.594 3.654 1 97.19 264 LEU A N 1
ATOM 1977 C CA . LEU A 1 264 ? -10.719 12.414 2.355 1 97.19 264 LEU A CA 1
ATOM 1978 C C . LEU A 1 264 ? -9.359 13.094 2.32 1 97.19 264 LEU A C 1
ATOM 1980 O O . LEU A 1 264 ? -8.406 12.57 1.735 1 97.19 264 LEU A O 1
ATOM 1984 N N . ARG A 1 265 ? -9.258 14.242 2.904 1 97.38 265 ARG A N 1
ATOM 1985 C CA . ARG A 1 265 ? -7.953 14.883 3.043 1 97.38 265 ARG A CA 1
ATOM 1986 C C . ARG A 1 265 ? -6.992 14 3.83 1 97.38 265 ARG A C 1
ATOM 1988 O O . ARG A 1 265 ? -5.848 13.797 3.42 1 97.38 265 ARG A O 1
ATOM 1995 N N . ALA A 1 266 ? -7.477 13.461 4.922 1 97.81 266 ALA A N 1
ATOM 1996 C CA . ALA A 1 266 ? -6.656 12.578 5.754 1 97.81 266 ALA A CA 1
ATOM 1997 C C . ALA A 1 266 ? -6.207 11.344 4.973 1 97.81 266 ALA A C 1
ATOM 1999 O O . ALA A 1 266 ? -5.082 10.875 5.145 1 97.81 266 ALA A O 1
ATOM 2000 N N . GLU A 1 267 ? -7.086 10.828 4.172 1 98.25 267 GLU A N 1
ATOM 2001 C CA . GLU A 1 267 ? -6.73 9.688 3.334 1 98.25 267 GLU A CA 1
ATOM 2002 C C . GLU A 1 267 ? -5.57 10.023 2.4 1 98.25 267 GLU A C 1
ATOM 2004 O O . GLU A 1 267 ? -4.609 9.266 2.293 1 98.25 267 GLU A O 1
ATOM 2009 N N . MET A 1 268 ? -5.645 11.141 1.735 1 98.44 268 MET A N 1
ATOM 2010 C CA . MET A 1 268 ? -4.57 11.57 0.843 1 98.44 268 MET A CA 1
ATOM 2011 C C . MET A 1 268 ? -3.283 11.812 1.621 1 98.44 268 MET A C 1
ATOM 2013 O O . MET A 1 268 ? -2.199 11.438 1.168 1 98.44 268 MET A O 1
ATOM 2017 N N . MET A 1 269 ? -3.422 12.422 2.818 1 98.69 269 MET A N 1
ATOM 2018 C CA . MET A 1 269 ? -2.266 12.641 3.684 1 98.69 269 MET A CA 1
ATOM 2019 C C . MET A 1 269 ? -1.588 11.32 4.027 1 98.69 269 MET A C 1
ATOM 2021 O O . MET A 1 269 ? -0.366 11.203 3.924 1 98.69 269 MET A O 1
ATOM 2025 N N . ALA A 1 270 ? -2.371 10.383 4.418 1 98.75 270 ALA A N 1
ATOM 2026 C CA . ALA A 1 270 ? -1.843 9.086 4.824 1 98.75 270 ALA A CA 1
ATOM 2027 C C . ALA A 1 270 ? -1.128 8.398 3.662 1 98.75 270 ALA A C 1
ATOM 2029 O O . ALA A 1 270 ? -0.039 7.844 3.836 1 98.75 270 ALA A O 1
ATOM 2030 N N . GLU A 1 271 ? -1.74 8.445 2.496 1 98.31 271 GLU A N 1
ATOM 2031 C CA . GLU A 1 271 ? -1.121 7.844 1.317 1 98.31 271 GLU A CA 1
ATOM 2032 C C . GLU A 1 271 ? 0.22 8.5 1.003 1 98.31 271 GLU A C 1
ATOM 2034 O O . GLU A 1 271 ? 1.19 7.816 0.671 1 98.31 271 GLU A O 1
ATOM 2039 N N . ASN A 1 272 ? 0.243 9.758 1.072 1 98.69 272 ASN A N 1
ATOM 2040 C CA . ASN A 1 272 ? 1.484 10.484 0.822 1 98.69 272 ASN A CA 1
ATOM 2041 C C . ASN A 1 272 ? 2.549 10.148 1.862 1 98.69 272 ASN A C 1
ATOM 2043 O O . ASN A 1 272 ? 3.723 9.977 1.523 1 98.69 272 ASN A O 1
ATOM 2047 N N . LEU A 1 273 ? 2.145 10.039 3.139 1 98.75 273 LEU A N 1
ATOM 2048 C CA . LEU A 1 273 ? 3.084 9.703 4.203 1 98.75 273 LEU A CA 1
ATOM 2049 C C . LEU A 1 273 ? 3.686 8.32 3.977 1 98.75 273 LEU A C 1
ATOM 2051 O O . LEU A 1 273 ? 4.898 8.141 4.102 1 98.75 273 LEU A O 1
ATOM 2055 N N . LEU A 1 274 ? 2.865 7.402 3.65 1 98.12 274 LEU A N 1
ATOM 2056 C CA . LEU A 1 274 ? 3.352 6.047 3.436 1 98.12 274 LEU A CA 1
ATOM 2057 C C . LEU A 1 274 ? 4.277 5.984 2.225 1 98.12 274 LEU A C 1
ATOM 2059 O O . LEU A 1 274 ? 5.23 5.203 2.207 1 98.12 274 LEU A O 1
ATOM 2063 N N . ALA A 1 275 ? 4.004 6.785 1.202 1 97.88 275 ALA A N 1
ATOM 2064 C CA . ALA A 1 275 ? 4.902 6.863 0.051 1 97.88 275 ALA A CA 1
ATOM 2065 C C . ALA A 1 275 ? 6.27 7.406 0.456 1 97.88 275 ALA A C 1
ATOM 2067 O O . ALA A 1 275 ? 7.301 6.898 0.007 1 97.88 275 ALA A O 1
ATOM 2068 N N . VAL A 1 276 ? 6.277 8.406 1.313 1 98.31 276 VAL A N 1
ATOM 2069 C CA . VAL A 1 276 ? 7.527 8.984 1.797 1 98.31 276 VAL A CA 1
ATOM 2070 C C . VAL A 1 276 ? 8.305 7.934 2.59 1 98.31 276 VAL A C 1
ATOM 2072 O O . VAL A 1 276 ? 9.516 7.773 2.402 1 98.31 276 VAL A O 1
ATOM 2075 N N . VAL A 1 277 ? 7.633 7.227 3.438 1 97.62 277 VAL A N 1
ATOM 2076 C CA . VAL A 1 277 ? 8.258 6.184 4.246 1 97.62 277 VAL A CA 1
ATOM 2077 C C . VAL A 1 277 ? 8.906 5.145 3.336 1 97.62 277 VAL A C 1
ATOM 2079 O O . VAL A 1 277 ? 10.039 4.73 3.566 1 97.62 277 VAL A O 1
ATOM 2082 N N . ALA A 1 278 ? 8.18 4.75 2.287 1 94.94 278 ALA A N 1
ATOM 2083 C CA . ALA A 1 278 ? 8.719 3.766 1.35 1 94.94 278 ALA A CA 1
ATOM 2084 C C . ALA A 1 278 ? 9.953 4.305 0.633 1 94.94 278 ALA A C 1
ATOM 2086 O O . ALA A 1 278 ? 10.953 3.598 0.483 1 94.94 278 ALA A O 1
ATOM 2087 N N . GLN A 1 279 ? 9.914 5.52 0.231 1 94.94 279 GLN A N 1
ATOM 2088 C CA . GLN A 1 279 ? 11.016 6.137 -0.498 1 94.94 279 GLN A CA 1
ATOM 2089 C C . GLN A 1 279 ? 12.258 6.258 0.38 1 94.94 279 GLN A C 1
ATOM 2091 O O . GLN A 1 279 ? 13.383 6.098 -0.099 1 94.94 279 GLN A O 1
ATOM 2096 N N . GLU A 1 280 ? 12.055 6.484 1.693 1 96.5 280 GLU A N 1
ATOM 2097 C CA . GLU A 1 280 ? 13.164 6.801 2.588 1 96.5 280 GLU A CA 1
ATOM 2098 C C . GLU A 1 280 ? 13.609 5.57 3.373 1 96.5 280 GLU A C 1
ATOM 2100 O O . GLU A 1 280 ? 14.547 5.641 4.168 1 96.5 280 GLU A O 1
ATOM 2105 N N . GLN A 1 281 ? 13 4.469 3.168 1 90.44 281 GLN A N 1
ATOM 2106 C CA . GLN A 1 281 ? 13.18 3.264 3.973 1 90.44 281 GLN A CA 1
ATOM 2107 C C . GLN A 1 281 ? 14.648 2.859 4.051 1 90.44 281 GLN A C 1
ATOM 2109 O O . GLN A 1 281 ? 15.109 2.367 5.082 1 90.44 281 GLN A O 1
ATOM 2114 N N . ARG A 1 282 ? 15.477 3.09 3.018 1 89.31 282 ARG A N 1
ATOM 2115 C CA . ARG A 1 282 ? 16.859 2.627 2.992 1 89.31 282 ARG A CA 1
ATOM 2116 C C . ARG A 1 282 ? 17.812 3.729 3.441 1 89.31 282 ARG A C 1
ATOM 2118 O O . ARG A 1 282 ? 19.016 3.496 3.584 1 89.31 282 ARG A O 1
ATOM 2125 N N . ARG A 1 283 ? 17.312 4.934 3.6 1 94.5 283 ARG A N 1
ATOM 2126 C CA . ARG A 1 283 ? 18.188 6.043 3.969 1 94.5 283 ARG A CA 1
ATOM 2127 C C . ARG A 1 283 ? 18.078 6.344 5.461 1 94.5 283 ARG A C 1
ATOM 2129 O O . ARG A 1 283 ? 19.078 6.637 6.109 1 94.5 283 ARG A O 1
ATOM 2136 N N . GLY A 1 284 ? 16.828 6.258 6.023 1 95.88 284 GLY A N 1
ATOM 2137 C CA . GLY A 1 284 ? 16.625 6.543 7.434 1 95.88 284 GLY A CA 1
ATOM 2138 C C . GLY A 1 284 ? 15.219 7.02 7.746 1 95.88 284 GLY A C 1
ATOM 2139 O O . GLY A 1 284 ? 14.422 7.258 6.836 1 95.88 284 GLY A O 1
ATOM 2140 N N . PRO A 1 285 ? 14.906 7.156 9.016 1 97.81 285 PRO A N 1
ATOM 2141 C CA . PRO A 1 285 ? 13.562 7.566 9.438 1 97.81 285 PRO A CA 1
ATOM 2142 C C . PRO A 1 285 ? 13.266 9.023 9.109 1 97.81 285 PRO A C 1
ATOM 2144 O O . PRO A 1 285 ? 14.164 9.766 8.695 1 97.81 285 PRO A O 1
ATOM 2147 N N . SER A 1 286 ? 12.023 9.367 9.211 1 98.81 286 SER A N 1
ATOM 2148 C CA . SER A 1 286 ? 11.555 10.711 8.906 1 98.81 286 SER A CA 1
ATOM 2149 C C . SER A 1 286 ? 10.969 11.391 10.148 1 98.81 286 SER A C 1
ATOM 2151 O O . SER A 1 286 ? 10.312 10.742 10.961 1 98.81 286 SER A O 1
ATOM 2153 N N . LEU A 1 287 ? 11.227 12.688 10.289 1 98.94 287 LEU A N 1
ATOM 2154 C CA . LEU A 1 287 ? 10.492 13.523 11.234 1 98.94 287 LEU A CA 1
ATOM 2155 C C . LEU A 1 287 ? 9.266 14.141 10.57 1 98.94 287 LEU A C 1
ATOM 2157 O O . LEU A 1 287 ? 9.383 14.789 9.523 1 98.94 287 LEU A O 1
ATOM 2161 N N . LEU A 1 288 ? 8.164 13.867 11.125 1 98.94 288 LEU A N 1
ATOM 2162 C CA . LEU A 1 288 ? 6.887 14.398 10.648 1 98.94 288 LEU A CA 1
ATOM 2163 C C . LEU A 1 288 ? 6.387 15.508 11.57 1 98.94 288 LEU A C 1
ATOM 2165 O O . LEU A 1 288 ? 6.445 15.375 12.797 1 98.94 288 LEU A O 1
ATOM 2169 N N . PHE A 1 289 ? 5.953 16.641 10.984 1 98.94 289 PHE A N 1
ATOM 2170 C CA . PHE A 1 289 ? 5.461 17.766 11.773 1 98.94 289 PHE A CA 1
ATOM 2171 C C . PHE A 1 289 ? 4.145 18.281 11.219 1 98.94 289 PHE A C 1
ATOM 2173 O O . PHE A 1 289 ? 4.062 18.656 10.039 1 98.94 289 PHE A O 1
ATOM 2180 N N . ALA A 1 290 ? 3.119 18.312 11.992 1 98.69 290 ALA A N 1
ATOM 2181 C CA . ALA A 1 290 ? 1.786 18.781 11.617 1 98.69 290 ALA A CA 1
ATOM 2182 C C . ALA A 1 290 ? 0.942 19.078 12.852 1 98.69 290 ALA A C 1
ATOM 2184 O O . ALA A 1 290 ? 1.418 18.953 13.984 1 98.69 290 ALA A O 1
ATOM 2185 N N . HIS A 1 291 ? -0.229 19.672 12.648 1 98 291 HIS A N 1
ATOM 2186 C CA . HIS A 1 291 ? -1.182 19.828 13.742 1 98 291 HIS A CA 1
ATOM 2187 C C . HIS A 1 291 ? -1.472 18.484 14.422 1 98 291 HIS A C 1
ATOM 2189 O O . HIS A 1 291 ? -1.59 17.469 13.742 1 98 291 HIS A O 1
ATOM 2195 N N . ASN A 1 292 ? -1.7 18.5 15.734 1 98.44 292 ASN A N 1
ATOM 2196 C CA . ASN A 1 292 ? -1.971 17.281 16.5 1 98.44 292 ASN A CA 1
ATOM 2197 C C . ASN A 1 292 ? -3.113 16.469 15.883 1 98.44 292 ASN A C 1
ATOM 2199 O O . ASN A 1 292 ? -3.037 15.25 15.797 1 98.44 292 ASN A O 1
ATOM 2203 N N . ALA A 1 293 ? -4.098 17.141 15.445 1 97 293 ALA A N 1
ATOM 2204 C CA . ALA A 1 293 ? -5.328 16.516 14.977 1 97 293 ALA A CA 1
ATOM 2205 C C . ALA A 1 293 ? -5.062 15.617 13.773 1 97 293 ALA A C 1
ATOM 2207 O O . ALA A 1 293 ? -5.793 14.656 13.531 1 97 293 ALA A O 1
ATOM 2208 N N . HIS A 1 294 ? -4.043 15.898 12.992 1 98 294 HIS A N 1
ATOM 2209 C CA . HIS A 1 294 ? -3.689 15.07 11.844 1 98 294 HIS A CA 1
ATOM 2210 C C . HIS A 1 294 ? -2.865 13.859 12.273 1 98 294 HIS A C 1
ATOM 2212 O O . HIS A 1 294 ? -2.738 12.898 11.516 1 98 294 HIS A O 1
ATOM 2218 N N . LEU A 1 295 ? -2.297 13.891 13.477 1 98.69 295 LEU A N 1
ATOM 2219 C CA . LEU A 1 295 ? -1.223 12.953 13.781 1 98.69 295 LEU A CA 1
ATOM 2220 C C . LEU A 1 295 ? -1.67 11.945 14.836 1 98.69 295 LEU A C 1
ATOM 2222 O O . LEU A 1 295 ? -1.001 10.93 15.055 1 98.69 295 LEU A O 1
ATOM 2226 N N . LEU A 1 296 ? -2.807 12.211 15.445 1 98.19 296 LEU A N 1
ATOM 2227 C CA . LEU A 1 296 ? -3.324 11.305 16.469 1 98.19 296 LEU A CA 1
ATOM 2228 C C . LEU A 1 296 ? -3.551 9.914 15.898 1 98.19 296 LEU A C 1
ATOM 2230 O O . LEU A 1 296 ? -4.039 9.773 14.773 1 98.19 296 LEU A O 1
ATOM 2234 N N . ARG A 1 297 ? -3.301 8.828 16.688 1 96.62 297 ARG A N 1
ATOM 2235 C CA . ARG A 1 297 ? -3.521 7.445 16.281 1 96.62 297 ARG A CA 1
ATOM 2236 C C . ARG A 1 297 ? -4.992 7.059 16.422 1 96.62 297 ARG A C 1
ATOM 2238 O O . ARG A 1 297 ? -5.379 5.938 16.094 1 96.62 297 ARG A O 1
ATOM 2245 N N . VAL A 1 298 ? -5.746 7.918 16.953 1 93.94 298 VAL A N 1
ATOM 2246 C CA . VAL A 1 298 ? -7.188 7.746 17.078 1 93.94 298 VAL A CA 1
ATOM 2247 C C . VAL A 1 298 ? -7.91 8.797 16.234 1 93.94 298 VAL A C 1
ATOM 2249 O O . VAL A 1 298 ? -7.301 9.781 15.805 1 93.94 298 VAL A O 1
ATOM 2252 N N . PRO A 1 299 ? -9.18 8.461 16.047 1 93.06 299 PRO A N 1
ATOM 2253 C CA . PRO A 1 299 ? -9.898 9.477 15.281 1 93.06 299 PRO A CA 1
ATOM 2254 C C . PRO A 1 299 ? -9.875 10.852 15.953 1 93.06 299 PRO A C 1
ATOM 2256 O O . PRO A 1 299 ? -9.883 10.938 17.188 1 93.06 299 PRO A O 1
ATOM 2259 N N . SER A 1 300 ? -9.82 11.836 15.117 1 92.5 300 SER A N 1
ATOM 2260 C CA . SER A 1 300 ? -9.859 13.219 15.586 1 92.5 300 SER A CA 1
ATOM 2261 C C . SER A 1 300 ? -11.266 13.805 15.484 1 92.5 300 SER A C 1
ATOM 2263 O O . SER A 1 300 ? -12.125 13.234 14.812 1 92.5 300 SER A O 1
ATOM 2265 N N . ASP A 1 301 ? -11.453 14.82 16.25 1 91.44 301 ASP A N 1
ATOM 2266 C CA . ASP A 1 301 ? -12.727 15.531 16.188 1 91.44 301 ASP A CA 1
ATOM 2267 C C . ASP A 1 301 ? -12.516 17.031 16.312 1 91.44 301 ASP A C 1
ATOM 2269 O O . ASP A 1 301 ? -11.484 17.484 16.812 1 91.44 301 ASP A O 1
ATOM 2273 N N . MET A 1 302 ? -13.414 17.797 15.773 1 85.81 302 MET A N 1
ATOM 2274 C CA . MET A 1 302 ? -13.375 19.25 15.883 1 85.81 302 MET A CA 1
ATOM 2275 C C . MET A 1 302 ? -14.781 19.828 15.844 1 85.81 302 MET A C 1
ATOM 2277 O O . MET A 1 302 ? -15.688 19.25 15.258 1 85.81 302 MET A O 1
ATOM 2281 N N . PRO A 1 303 ? -14.898 20.906 16.5 1 84.88 303 PRO A N 1
ATOM 2282 C CA . PRO A 1 303 ? -16.188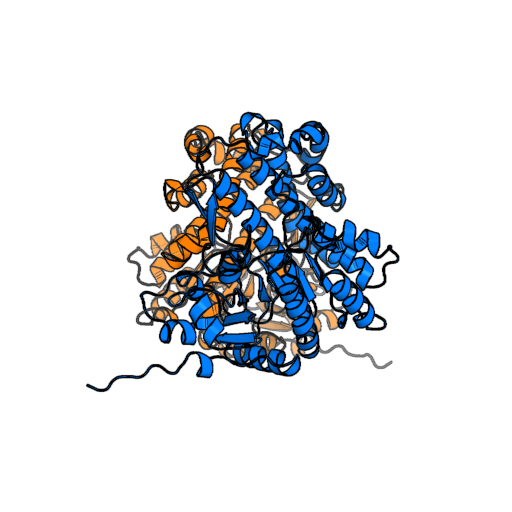 21.594 16.391 1 84.88 303 PRO A CA 1
ATOM 2283 C C . PRO A 1 303 ? -16.406 22.234 15.023 1 84.88 303 PRO A C 1
ATOM 2285 O O . PRO A 1 303 ? -15.5 22.891 14.492 1 84.88 303 PRO A O 1
ATOM 2288 N N . VAL A 1 304 ? -17.547 21.969 14.445 1 81.81 304 VAL A N 1
ATOM 2289 C CA . VAL A 1 304 ? -17.953 22.609 13.203 1 81.81 304 VAL A CA 1
ATOM 2290 C C . VAL A 1 304 ? -19.406 23.062 13.305 1 81.81 304 VAL A C 1
ATOM 2292 O O . VAL A 1 304 ? -20.312 22.234 13.391 1 81.81 304 VAL A O 1
ATOM 2295 N N . ASN A 1 305 ? -19.641 24.375 13.188 1 80 305 ASN A N 1
ATOM 2296 C CA . ASN A 1 305 ? -20.969 24.969 13.203 1 80 305 ASN A CA 1
ATOM 2297 C C . ASN A 1 305 ? -21.812 24.422 14.344 1 80 305 ASN A C 1
ATOM 2299 O O . ASN A 1 305 ? -22.953 24.016 14.133 1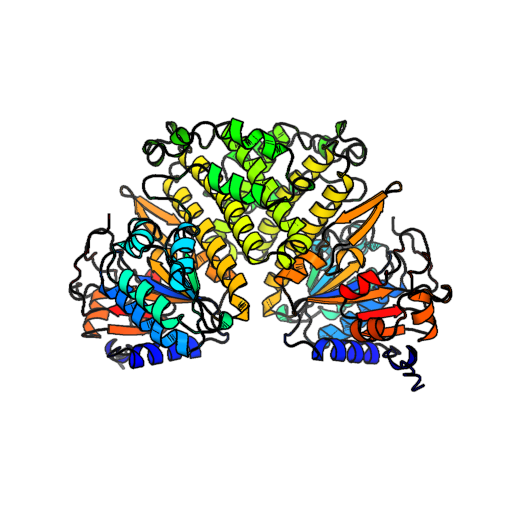 80 305 ASN A O 1
ATOM 2303 N N . GLY A 1 306 ? -21.297 24.328 15.484 1 80.19 306 GLY A N 1
ATOM 2304 C CA . GLY A 1 306 ? -22.031 23.891 16.656 1 80.19 306 GLY A CA 1
ATOM 2305 C C . GLY A 1 306 ? -22.078 22.391 16.828 1 80.19 306 GLY A C 1
ATOM 2306 O O . GLY A 1 306 ? -22.5 21.891 17.875 1 80.19 306 GLY A O 1
ATOM 2307 N N . ASP A 1 307 ? -21.672 21.672 15.828 1 85.56 307 ASP A N 1
ATOM 2308 C CA . ASP A 1 307 ? -21.594 20.219 15.906 1 85.56 307 ASP A CA 1
ATOM 2309 C C . ASP A 1 307 ? -20.156 19.734 16.016 1 85.56 307 ASP A C 1
ATOM 2311 O O . ASP A 1 307 ? -19.219 20.547 16 1 85.56 307 ASP A O 1
ATOM 2315 N N . VAL A 1 308 ? -20.031 18.438 16.344 1 89.06 308 VAL A N 1
ATOM 2316 C CA . VAL A 1 308 ? -18.703 17.844 16.391 1 89.06 308 VAL A CA 1
ATOM 2317 C C . VAL A 1 308 ? -18.531 16.875 15.219 1 89.06 308 VAL A C 1
ATOM 2319 O O . VAL A 1 308 ? -19.375 16 15 1 89.06 308 VAL A O 1
ATOM 2322 N N . VAL A 1 309 ? -17.562 17.156 14.5 1 90.88 309 VAL A N 1
ATOM 2323 C CA . VAL A 1 309 ? -17.234 16.281 13.383 1 90.88 309 VAL A CA 1
ATOM 2324 C C . VAL A 1 309 ? -16.031 15.406 13.734 1 90.88 309 VAL A C 1
ATOM 2326 O O . VAL A 1 309 ? -15.062 15.891 14.312 1 90.88 309 VAL A O 1
ATOM 2329 N N . SER A 1 310 ? -16.141 14.102 13.461 1 92.62 310 SER A N 1
ATOM 2330 C CA . SER A 1 310 ? -15.062 13.156 13.734 1 92.62 310 SER A CA 1
ATOM 2331 C C . SER A 1 310 ? -14.602 12.461 12.453 1 92.62 310 SER A C 1
ATOM 2333 O O . SER A 1 310 ? -15.406 12.203 11.555 1 92.62 310 SER A O 1
ATOM 2335 N N . TRP A 1 311 ? -13.367 12.195 12.297 1 94.06 311 TRP A N 1
ATOM 2336 C CA . TRP A 1 311 ? -12.812 11.508 11.141 1 94.06 311 TRP A CA 1
ATOM 2337 C C . TRP A 1 311 ? -11.539 10.758 11.5 1 94.06 311 TRP A C 1
ATOM 2339 O O . TRP A 1 311 ? -10.898 11.062 12.516 1 94.06 311 TRP A O 1
ATOM 2349 N N . GLY A 1 312 ? -11.18 9.758 10.766 1 95.56 312 GLY A N 1
ATOM 2350 C CA . GLY A 1 312 ? -9.875 9.133 10.898 1 95.56 312 GLY A CA 1
ATOM 2351 C C . GLY A 1 312 ? -8.727 10.031 10.477 1 95.56 312 GLY A C 1
ATOM 2352 O O . GLY A 1 312 ? -8.633 10.422 9.305 1 95.56 312 GLY A O 1
ATOM 2353 N N . SER A 1 313 ? -7.793 10.352 11.406 1 96.94 313 SER A N 1
ATOM 2354 C CA . SER A 1 313 ? -6.652 11.211 11.117 1 96.94 313 SER A CA 1
ATOM 2355 C C . SER A 1 313 ? -5.602 10.477 10.289 1 96.94 313 SER A C 1
ATOM 2357 O O . SER A 1 313 ? -5.625 9.25 10.195 1 96.94 313 SER A O 1
ATOM 2359 N N . ALA A 1 314 ? -4.738 11.273 9.602 1 98.38 314 ALA A N 1
ATOM 2360 C CA . ALA A 1 314 ? -3.627 10.648 8.891 1 98.38 314 ALA A CA 1
ATOM 2361 C C . ALA A 1 314 ? -2.83 9.727 9.812 1 98.38 314 ALA A C 1
ATOM 2363 O O . ALA A 1 314 ? -2.441 8.625 9.414 1 98.38 314 ALA A O 1
ATOM 2364 N N . GLY A 1 315 ? -2.613 10.164 11.055 1 98.62 315 GLY A N 1
ATOM 2365 C CA . GLY A 1 315 ? -1.898 9.352 12.023 1 98.62 315 GLY A CA 1
ATOM 2366 C C . GLY A 1 315 ? -2.607 8.055 12.352 1 98.62 315 GLY A C 1
ATOM 2367 O O . GLY A 1 315 ? -1.963 7.012 12.516 1 98.62 315 GLY A O 1
ATOM 2368 N N . SER A 1 316 ? -3.957 8.164 12.523 1 98.31 316 SER A N 1
ATOM 2369 C CA . SER A 1 316 ? -4.711 6.957 12.852 1 98.31 316 SER A CA 1
ATOM 2370 C C . SER A 1 316 ? -4.672 5.949 11.711 1 98.31 316 SER A C 1
ATOM 2372 O O . SER A 1 316 ? -4.68 4.738 11.938 1 98.31 316 SER A O 1
ATOM 2374 N N . LEU A 1 317 ? -4.594 6.41 10.484 1 98.38 317 LEU A N 1
ATOM 2375 C CA . LEU A 1 317 ? -4.496 5.543 9.32 1 98.38 317 LEU A CA 1
ATOM 2376 C C . LEU A 1 317 ? -3.094 4.953 9.188 1 98.38 317 LEU A C 1
ATOM 2378 O O . LEU A 1 317 ? -2.936 3.736 9.07 1 98.38 317 LEU A O 1
ATOM 2382 N N . VAL A 1 318 ? -2.092 5.766 9.273 1 98.31 318 VAL A N 1
ATOM 2383 C CA . VAL A 1 318 ? -0.703 5.348 9.102 1 98.31 318 VAL A CA 1
ATOM 2384 C C . VAL A 1 318 ? -0.277 4.469 10.273 1 98.31 318 VAL A C 1
ATOM 2386 O O . VAL A 1 318 ? 0.49 3.518 10.102 1 98.31 318 VAL A O 1
ATOM 2389 N N . GLY A 1 319 ? -0.808 4.816 11.477 1 97.44 319 GLY A N 1
ATOM 2390 C CA . GLY A 1 319 ? -0.499 4.023 12.656 1 97.44 319 GLY A CA 1
ATOM 2391 C C . GLY A 1 319 ? -0.912 2.572 12.523 1 97.44 319 GLY A C 1
ATOM 2392 O O . GLY A 1 319 ? -0.226 1.678 13.023 1 97.44 319 GLY A O 1
ATOM 2393 N N . LEU A 1 320 ? -1.983 2.318 11.812 1 95.69 320 LEU A N 1
ATOM 2394 C CA . LEU A 1 320 ? -2.453 0.954 11.602 1 95.69 320 LEU A CA 1
ATOM 2395 C C . LEU A 1 320 ? -1.489 0.182 10.703 1 95.69 320 LEU A C 1
ATOM 2397 O O . LEU A 1 320 ? -1.323 -1.03 10.867 1 95.69 320 LEU A O 1
ATOM 2401 N N . VAL A 1 321 ? -0.882 0.87 9.781 1 94.69 321 VAL A N 1
ATOM 2402 C CA . VAL A 1 321 ? 0.001 0.233 8.812 1 94.69 321 VAL A CA 1
ATOM 2403 C C . VAL A 1 321 ? 1.388 0.04 9.422 1 94.69 321 VAL A C 1
ATOM 2405 O O . VAL A 1 321 ? 1.972 -1.042 9.328 1 94.69 321 VAL A O 1
ATOM 2408 N N . LEU A 1 322 ? 1.897 1.005 10.133 1 95.81 322 LEU A N 1
ATOM 2409 C CA . LEU A 1 322 ? 3.283 1.01 10.586 1 95.81 322 LEU A CA 1
ATOM 2410 C C . LEU A 1 322 ? 3.402 0.385 11.977 1 95.81 322 LEU A C 1
ATOM 2412 O O . LEU A 1 322 ? 4.484 -0.044 12.375 1 95.81 322 LEU A O 1
ATOM 2416 N N . GLY A 1 323 ? 2.33 0.413 12.781 1 93.88 323 GLY A N 1
ATOM 2417 C CA . GLY A 1 323 ? 2.389 -0.127 14.133 1 93.88 323 GLY A CA 1
ATOM 2418 C C . GLY A 1 323 ? 3.354 0.624 15.031 1 93.88 323 GLY A C 1
ATOM 2419 O O . GLY A 1 323 ? 3.266 1.847 15.164 1 93.88 323 GLY A O 1
ATOM 2420 N N . GLU A 1 324 ? 4.371 -0.101 15.516 1 94.44 324 GLU A N 1
ATOM 2421 C CA . GLU A 1 324 ? 5.324 0.46 16.469 1 94.44 324 GLU A CA 1
ATOM 2422 C C . GLU A 1 324 ? 6.309 1.399 15.773 1 94.44 324 GLU A C 1
ATOM 2424 O O . GLU A 1 324 ? 6.98 2.195 16.438 1 94.44 324 GLU A O 1
ATOM 2429 N N . ARG A 1 325 ? 6.316 1.334 14.539 1 96.12 325 ARG A N 1
ATOM 2430 C CA . ARG A 1 325 ? 7.266 2.15 13.789 1 96.12 325 ARG A CA 1
ATOM 2431 C C . ARG A 1 325 ? 6.742 3.572 13.609 1 96.12 325 ARG A C 1
ATOM 2433 O O . ARG A 1 325 ? 7.441 4.434 13.078 1 96.12 325 ARG A O 1
ATOM 2440 N N . TYR A 1 326 ? 5.504 3.771 14.008 1 98.06 326 TYR A N 1
ATOM 2441 C CA . TYR A 1 326 ? 4.945 5.117 14.086 1 98.06 326 TYR A CA 1
ATOM 2442 C C . TYR A 1 326 ? 4.934 5.617 15.523 1 98.06 326 TYR A C 1
ATOM 2444 O O . TYR A 1 326 ? 4.262 5.043 16.391 1 98.06 326 TYR A O 1
ATOM 2452 N N . VAL A 1 327 ? 5.695 6.66 15.812 1 98.62 327 VAL A N 1
ATOM 2453 C CA . VAL A 1 327 ? 5.762 7.27 17.141 1 98.62 327 VAL A CA 1
ATOM 2454 C C . VAL A 1 327 ? 5.266 8.711 17.078 1 98.62 327 VAL A C 1
ATOM 2456 O O . VAL A 1 327 ? 5.68 9.477 16.203 1 98.62 327 VAL A O 1
ATOM 2459 N N . PHE A 1 328 ? 4.336 8.984 17.984 1 98.81 328 PHE A N 1
ATOM 2460 C CA . PHE A 1 328 ? 3.75 10.32 17.953 1 98.81 328 PHE A CA 1
ATOM 2461 C C . PHE A 1 328 ? 3.939 11.039 19.281 1 98.81 328 PHE A C 1
ATOM 2463 O O . PHE A 1 328 ? 3.527 10.531 20.328 1 98.81 328 PHE A O 1
ATOM 2470 N N . LEU A 1 329 ? 4.594 12.203 19.203 1 98.88 329 LEU A N 1
ATOM 2471 C CA . LEU A 1 329 ? 4.711 13.156 20.312 1 98.88 329 LEU A CA 1
ATOM 2472 C C . LEU A 1 329 ? 3.775 14.344 20.109 1 98.88 329 LEU A C 1
ATOM 2474 O O . LEU A 1 329 ? 4.004 15.18 19.234 1 98.88 329 LEU A O 1
ATOM 2478 N N . ALA A 1 330 ? 2.742 14.398 20.891 1 98.81 330 ALA A N 1
ATOM 2479 C CA . ALA A 1 330 ? 1.884 15.578 20.859 1 98.81 330 ALA A CA 1
ATOM 2480 C C . ALA A 1 330 ? 2.525 16.75 21.609 1 98.81 330 ALA A C 1
ATOM 2482 O O . ALA A 1 330 ? 3.34 16.531 22.516 1 98.81 330 ALA A O 1
ATOM 2483 N N . THR A 1 331 ? 2.203 17.922 21.188 1 98.81 331 THR A N 1
ATOM 2484 C CA . THR A 1 331 ? 2.611 19.094 21.969 1 98.81 331 THR A CA 1
ATOM 2485 C C . THR A 1 331 ? 1.402 19.938 22.359 1 98.81 331 THR A C 1
ATOM 2487 O O . THR A 1 331 ? 0.348 19.844 21.719 1 98.81 331 THR A O 1
ATOM 2490 N N . ASP A 1 332 ? 1.545 20.609 23.422 1 98.56 332 ASP A N 1
ATOM 2491 C CA . ASP A 1 332 ? 0.526 21.562 23.828 1 98.56 332 ASP A CA 1
ATOM 2492 C C . ASP A 1 332 ? 1.13 22.672 24.703 1 98.56 332 ASP A C 1
ATOM 2494 O O . ASP A 1 332 ? 2.324 22.641 25.016 1 98.56 332 ASP A O 1
ATOM 2498 N N . ALA A 1 333 ? 0.342 23.656 24.906 1 97.75 333 ALA A N 1
ATOM 2499 C CA . ALA A 1 333 ? 0.734 24.797 25.734 1 97.75 333 ALA A CA 1
ATOM 2500 C C . ALA A 1 333 ? -0.467 25.375 26.469 1 97.75 333 ALA A C 1
ATOM 2502 O O . ALA A 1 333 ? -1.462 24.688 26.703 1 97.75 333 ALA A O 1
ATOM 2503 N N . ASN A 1 334 ? -0.353 26.562 26.891 1 93.94 334 ASN A N 1
ATOM 2504 C CA . ASN A 1 334 ? -1.271 27.359 27.703 1 93.94 334 ASN A CA 1
ATOM 2505 C C . ASN A 1 334 ? -0.939 27.266 29.188 1 93.94 334 ASN A C 1
ATOM 2507 O O . ASN A 1 334 ? -1.713 26.703 29.969 1 93.94 334 ASN A O 1
ATOM 2511 N N . PRO A 1 335 ? 0.102 27.891 29.625 1 90.69 335 PRO A N 1
ATOM 2512 C CA . PRO A 1 335 ? 0.562 27.797 31.016 1 90.69 335 PRO A CA 1
ATOM 2513 C C . PRO A 1 335 ? -0.395 28.469 32 1 90.69 335 PRO A C 1
ATOM 2515 O O . PRO A 1 335 ? -0.29 28.25 33.219 1 90.69 335 PRO A O 1
ATOM 2518 N N . ASP A 1 336 ? -1.345 29.188 31.562 1 91.88 336 ASP A N 1
ATOM 2519 C CA . ASP A 1 336 ? -2.283 29.891 32.438 1 91.88 336 ASP A CA 1
ATOM 2520 C C . ASP A 1 336 ? -3.604 29.141 32.531 1 91.88 336 ASP A C 1
ATOM 2522 O O . ASP A 1 336 ? -4.625 29.719 32.906 1 91.88 336 ASP A O 1
ATOM 2526 N N . SER A 1 337 ? -3.609 27.953 32.281 1 93.75 337 SER A N 1
ATOM 2527 C CA . SER A 1 337 ? -4.824 27.141 32.281 1 93.75 337 SER A CA 1
ATOM 2528 C C . SER A 1 337 ? -5.32 26.922 33.719 1 93.75 337 SER A C 1
ATOM 2530 O O . SER A 1 337 ? -4.531 26.922 34.656 1 93.75 337 SER A O 1
ATOM 2532 N N . ASP A 1 338 ? -6.547 26.672 33.844 1 95 338 ASP A N 1
ATOM 2533 C CA . ASP A 1 338 ? -7.199 26.484 35.125 1 95 338 ASP A CA 1
ATOM 2534 C C . ASP A 1 338 ? -6.773 25.172 35.781 1 95 338 ASP A C 1
ATOM 2536 O O . ASP A 1 338 ? -6.477 24.203 35.062 1 95 338 ASP A O 1
ATOM 2540 N N . PRO A 1 339 ? -6.785 25.219 37.125 1 92.69 339 PRO A N 1
ATOM 2541 C CA . PRO A 1 339 ? -6.625 23.922 37.812 1 92.69 339 PRO A CA 1
ATOM 2542 C C . PRO A 1 339 ? -7.691 22.922 37.406 1 92.69 339 PRO A C 1
ATOM 2544 O O . PRO A 1 339 ? -8.828 23.297 37.125 1 92.69 339 PRO A O 1
ATOM 2547 N N . GLY A 1 340 ? -7.359 21.734 37.344 1 94.69 340 GLY A N 1
ATOM 2548 C CA . GLY A 1 340 ? -8.312 20.688 37 1 94.69 340 GLY A CA 1
ATOM 2549 C C . GLY A 1 340 ? -8.305 20.359 35.5 1 94.69 340 GLY A C 1
ATOM 2550 O O . GLY A 1 340 ? -9.023 19.453 35.062 1 94.69 340 GLY A O 1
ATOM 2551 N N . THR A 1 341 ? -7.574 21.109 34.781 1 96.94 341 THR A N 1
ATOM 2552 C CA . THR A 1 341 ? -7.43 20.828 33.375 1 96.94 341 THR A CA 1
ATOM 2553 C C . THR A 1 341 ? -6.098 20.141 33.094 1 96.94 341 THR A C 1
ATOM 2555 O O . THR A 1 341 ? -5.172 20.203 33.906 1 96.94 341 THR A O 1
ATOM 2558 N N . LEU A 1 342 ? -6.074 19.406 32 1 97.31 342 LEU A N 1
ATOM 2559 C CA . LEU A 1 342 ? -4.832 18.766 31.578 1 97.31 342 LEU A CA 1
ATOM 2560 C C . LEU A 1 342 ? -3.713 19.797 31.438 1 97.31 342 LEU A C 1
ATOM 2562 O O . LEU A 1 342 ? -2.613 19.594 31.969 1 97.31 342 LEU A O 1
ATOM 2566 N N . GLN A 1 343 ? -3.984 20.922 30.766 1 97.69 343 GLN A N 1
ATOM 2567 C CA . GLN A 1 343 ? -2.99 21.969 30.562 1 97.69 343 GLN A CA 1
ATOM 2568 C C . GLN A 1 343 ? -2.545 22.578 31.891 1 97.69 343 GLN A C 1
ATOM 2570 O O . GLN A 1 343 ? -1.364 22.875 32.062 1 97.69 343 GLN A O 1
ATOM 2575 N N . GLY A 1 344 ? -3.523 22.781 32.75 1 95.94 344 GLY A N 1
ATOM 2576 C CA . GLY A 1 344 ? -3.158 23.266 34.094 1 95.94 344 GLY A CA 1
ATOM 2577 C C . GLY A 1 344 ? -2.217 22.328 34.812 1 95.94 344 GLY A C 1
ATOM 2578 O O . GLY A 1 344 ? -1.244 22.766 35.438 1 95.94 344 GLY A O 1
ATOM 2579 N N . ALA A 1 345 ? -2.525 21.062 34.781 1 95.69 345 ALA A N 1
ATOM 2580 C CA . ALA A 1 345 ? -1.681 20.062 35.438 1 95.69 345 ALA A CA 1
ATOM 2581 C C . ALA A 1 345 ? -0.278 20.047 34.844 1 95.69 345 ALA A C 1
ATOM 2583 O O . ALA A 1 345 ? 0.715 19.969 35.562 1 95.69 345 ALA A O 1
ATOM 2584 N N . LEU A 1 346 ? -0.181 20.141 33.562 1 96.81 346 LEU A N 1
ATOM 2585 C CA . LEU A 1 346 ? 1.107 20.125 32.875 1 96.81 346 LEU A CA 1
ATOM 2586 C C . LEU A 1 346 ? 1.884 21.406 33.156 1 96.81 346 LEU A C 1
ATOM 2588 O O . LEU A 1 346 ? 3.104 21.375 33.312 1 96.81 346 LEU A O 1
ATOM 2592 N N . ALA A 1 347 ? 1.201 22.5 33.188 1 95.12 347 ALA A N 1
ATOM 2593 C CA . ALA A 1 347 ? 1.821 23.797 33.469 1 95.12 347 ALA A CA 1
ATOM 2594 C C . ALA A 1 347 ? 2.455 23.812 34.844 1 95.12 347 ALA A C 1
ATOM 2596 O O . ALA A 1 347 ? 3.498 24.438 35.062 1 95.12 347 ALA A O 1
ATOM 2597 N N . ASP A 1 348 ? 1.877 23.156 35.75 1 94.06 348 ASP A N 1
ATOM 2598 C CA . ASP A 1 348 ? 2.383 23.094 37.094 1 94.06 348 ASP A CA 1
ATOM 2599 C C . ASP A 1 348 ? 3.68 22.281 37.188 1 94.06 348 ASP A C 1
ATOM 2601 O O . ASP A 1 348 ? 4.449 22.422 38.125 1 94.06 348 ASP A O 1
ATOM 2605 N N . ALA A 1 349 ? 3.844 21.469 36.188 1 94.88 349 ALA A N 1
ATOM 2606 C CA . ALA A 1 349 ? 4.934 20.484 36.281 1 94.88 349 ALA A CA 1
ATOM 2607 C C . ALA A 1 349 ? 6.199 21.047 35.625 1 94.88 349 ALA A C 1
ATOM 2609 O O . ALA A 1 349 ? 7.27 20.438 35.719 1 94.88 349 ALA A O 1
ATOM 2610 N N . THR A 1 350 ? 6.18 22.125 34.969 1 94.75 350 THR A N 1
ATOM 2611 C CA . THR A 1 350 ? 7.367 22.656 34.312 1 94.75 350 THR A CA 1
ATOM 2612 C C . THR A 1 350 ? 7.25 24.172 34.125 1 94.75 350 THR A C 1
ATOM 2614 O O . THR A 1 350 ? 6.156 24.688 33.906 1 94.75 350 THR A O 1
ATOM 2617 N N . GLY A 1 351 ? 8.406 24.812 34.125 1 93.06 351 GLY A N 1
ATOM 2618 C CA . GLY A 1 351 ? 8.453 26.234 33.875 1 93.06 351 GLY A CA 1
ATOM 2619 C C . GLY A 1 351 ? 8.898 26.562 32.438 1 93.06 351 GLY A C 1
ATOM 2620 O O . GLY A 1 351 ? 8.766 27.703 32 1 93.06 351 GLY A O 1
ATOM 2621 N N . ARG A 1 352 ? 9.406 25.703 31.766 1 95.19 352 ARG A N 1
ATOM 2622 C CA . ARG A 1 352 ? 9.875 25.859 30.391 1 95.19 352 ARG A CA 1
ATOM 2623 C C . ARG A 1 352 ? 9.25 24.828 29.469 1 95.19 352 ARG A C 1
ATOM 2625 O O . ARG A 1 352 ? 8.133 25.016 28.984 1 95.19 352 ARG A O 1
ATOM 2632 N N . ARG A 1 353 ? 9.773 23.609 29.344 1 97.69 353 ARG A N 1
ATOM 2633 C CA . ARG A 1 353 ? 9.234 22.5 28.562 1 97.69 353 ARG A CA 1
ATOM 2634 C C . ARG A 1 353 ? 9.508 21.172 29.25 1 97.69 353 ARG A C 1
ATOM 2636 O O . ARG A 1 353 ? 10.539 21 29.891 1 97.69 353 ARG A O 1
ATOM 2643 N N . ALA A 1 354 ? 8.633 20.281 29.062 1 98 354 ALA A N 1
ATOM 2644 C CA . ALA A 1 354 ? 8.836 18.938 29.609 1 98 354 ALA A CA 1
ATOM 2645 C C . ALA A 1 354 ? 8.125 17.906 28.75 1 98 354 ALA A C 1
ATOM 2647 O O . ALA A 1 354 ? 7.094 18.188 28.125 1 98 354 ALA A O 1
ATOM 2648 N N . LEU A 1 355 ? 8.742 16.734 28.656 1 98.56 355 LEU A N 1
ATOM 2649 C CA . LEU A 1 355 ? 8.164 15.586 27.953 1 98.56 355 LEU A CA 1
ATOM 2650 C C . LEU A 1 355 ? 7.59 14.578 28.938 1 98.56 355 LEU A C 1
ATOM 2652 O O . LEU A 1 355 ? 8.25 14.203 29.906 1 98.56 355 LEU A O 1
ATOM 2656 N N . PHE A 1 356 ? 6.363 14.18 28.719 1 97.75 356 PHE A N 1
ATOM 2657 C CA . PHE A 1 356 ? 5.652 13.227 29.562 1 97.75 356 PHE A CA 1
ATOM 2658 C C . PHE A 1 356 ? 5.238 12 28.766 1 97.75 356 PHE A C 1
ATOM 2660 O O . PHE A 1 356 ? 4.617 12.125 27.703 1 97.75 356 PHE A O 1
ATOM 2667 N N . SER A 1 357 ? 5.551 10.812 29.234 1 96.19 357 SER A N 1
ATOM 2668 C CA . SER A 1 357 ? 4.984 9.609 28.641 1 96.19 357 SER A CA 1
ATOM 2669 C C . SER A 1 357 ? 3.477 9.547 28.859 1 96.19 357 SER A C 1
ATOM 2671 O O . SER A 1 357 ? 2.99 9.812 29.969 1 96.19 357 SER A O 1
ATOM 2673 N N . THR A 1 358 ? 2.74 9.203 27.828 1 96.38 358 THR A N 1
ATOM 2674 C CA . THR A 1 358 ? 1.287 9.258 27.953 1 96.38 358 THR A CA 1
ATOM 2675 C C . THR A 1 358 ? 0.781 8.18 28.906 1 96.38 358 THR A C 1
ATOM 2677 O O . THR A 1 358 ? -0.175 8.398 29.656 1 96.38 358 THR A O 1
ATOM 2680 N N . PRO A 1 359 ? 1.414 6.977 28.938 1 94 359 PRO A N 1
ATOM 2681 C CA . PRO A 1 359 ? 0.969 6.016 29.953 1 94 359 PRO A CA 1
ATOM 2682 C C . PRO A 1 359 ? 1.156 6.531 31.375 1 94 359 PRO A C 1
ATOM 2684 O O . PRO A 1 359 ? 0.267 6.375 32.219 1 94 359 PRO A O 1
ATOM 2687 N N . ALA A 1 360 ? 2.248 7.152 31.594 1 93.5 360 ALA A N 1
ATOM 2688 C CA . ALA A 1 360 ? 2.514 7.711 32.906 1 93.5 360 ALA A CA 1
ATOM 2689 C C . ALA A 1 360 ? 1.539 8.836 33.25 1 93.5 360 ALA A C 1
ATOM 2691 O O . ALA A 1 360 ? 1.051 8.938 34.375 1 93.5 360 ALA A O 1
ATOM 2692 N N . LEU A 1 361 ? 1.251 9.672 32.281 1 94.69 361 LEU A N 1
ATOM 2693 C CA . LEU A 1 361 ? 0.313 10.773 32.469 1 94.69 361 LEU A CA 1
ATOM 2694 C C . LEU A 1 361 ? -1.08 10.258 32.781 1 94.69 361 LEU A C 1
ATOM 2696 O O . LEU A 1 361 ? -1.718 10.742 33.719 1 94.69 361 LEU A O 1
ATOM 2700 N N . ARG A 1 362 ? -1.522 9.281 32.062 1 94.38 362 ARG A N 1
ATOM 2701 C CA . ARG A 1 362 ? -2.857 8.727 32.25 1 94.38 362 ARG A CA 1
ATOM 2702 C C . ARG A 1 362 ? -2.988 8.109 33.656 1 94.38 362 ARG A C 1
ATOM 2704 O O . ARG A 1 362 ? -4.039 8.227 34.281 1 94.38 362 ARG A O 1
ATOM 2711 N N . ALA A 1 363 ? -1.945 7.504 34.094 1 93.56 363 ALA A N 1
ATOM 2712 C CA . ALA A 1 363 ? -1.947 6.871 35.406 1 93.56 363 ALA A CA 1
ATOM 2713 C C . ALA A 1 363 ? -1.985 7.918 36.531 1 93.56 363 ALA A C 1
ATOM 2715 O O . ALA A 1 363 ? -2.553 7.68 37.594 1 93.56 363 ALA A O 1
ATOM 2716 N N . ALA A 1 364 ? -1.4 9.039 36.25 1 93.62 364 ALA A N 1
ATOM 2717 C CA . ALA A 1 364 ? -1.226 10.062 37.281 1 93.62 364 ALA A CA 1
ATOM 2718 C C . ALA A 1 364 ? -2.42 11.008 37.312 1 93.62 364 ALA A C 1
ATOM 2720 O O . ALA A 1 364 ? -2.711 11.609 38.375 1 93.62 364 ALA A O 1
ATOM 2721 N N . LEU A 1 365 ? -3.115 11.141 36.219 1 94.06 365 LEU A N 1
ATOM 2722 C CA . LEU A 1 365 ? -4.195 12.109 36.125 1 94.06 365 LEU A CA 1
ATOM 2723 C C . LEU A 1 365 ? -5.492 11.555 36.688 1 94.06 365 LEU A C 1
ATOM 2725 O O . LEU A 1 365 ? -5.793 10.367 36.531 1 94.06 365 LEU A O 1
ATOM 2729 N N . GLY A 1 366 ? -6.227 12.359 37.406 1 91.38 366 GLY A N 1
ATOM 2730 C CA . GLY A 1 366 ? -7.527 11.969 37.938 1 91.38 366 GLY A CA 1
ATOM 2731 C C . GLY A 1 366 ? -8.586 11.836 36.875 1 91.38 366 GLY A C 1
ATOM 2732 O O . GLY A 1 366 ? -8.484 12.445 35.812 1 91.38 366 GLY A O 1
ATOM 2733 N N . PRO A 1 367 ? -9.594 11.109 37.125 1 91.5 367 PRO A N 1
ATOM 2734 C CA . PRO A 1 367 ? -10.648 10.859 36.125 1 91.5 367 PRO A CA 1
ATOM 2735 C C . PRO A 1 367 ? -11.469 12.102 35.812 1 91.5 367 PRO A C 1
ATOM 2737 O O . PRO A 1 367 ? -12.188 12.133 34.812 1 91.5 367 PRO A O 1
ATOM 2740 N N . SER A 1 368 ? -11.352 13.156 36.625 1 94.75 368 SER A N 1
ATOM 2741 C CA . SER A 1 368 ? -12.172 14.352 36.406 1 94.75 368 SER A CA 1
ATOM 2742 C C . SER A 1 368 ? -11.453 15.391 35.594 1 94.75 368 SER A C 1
ATOM 2744 O O . SER A 1 368 ? -12.008 16.453 35.281 1 94.75 368 SER A O 1
ATOM 2746 N N . ILE A 1 369 ? -10.242 15.094 35.188 1 95.81 369 ILE A N 1
ATOM 2747 C CA . ILE A 1 369 ? -9.43 16.047 34.406 1 95.81 369 ILE A CA 1
ATOM 2748 C C . ILE A 1 369 ? -10.078 16.312 33.062 1 95.81 369 ILE A C 1
ATOM 2750 O O . ILE A 1 369 ? -10.539 15.383 32.406 1 95.81 369 ILE A O 1
ATOM 2754 N N . THR A 1 370 ? -10.18 17.594 32.688 1 96.5 370 THR A N 1
ATOM 2755 C CA . THR A 1 370 ? -10.727 18 31.406 1 96.5 370 THR A CA 1
ATOM 2756 C C . THR A 1 370 ? -9.703 18.797 30.609 1 96.5 370 THR A C 1
ATOM 2758 O O . THR A 1 370 ? -8.602 19.078 31.094 1 96.5 370 THR A O 1
ATOM 2761 N N . ALA A 1 371 ? -10.008 19.078 29.375 1 96.44 371 ALA A N 1
ATOM 2762 C CA . ALA A 1 371 ? -9.156 19.938 28.562 1 96.44 371 ALA A CA 1
ATOM 2763 C C . ALA A 1 371 ? -9.305 21.406 28.984 1 96.44 371 ALA A C 1
ATOM 2765 O O . ALA A 1 371 ? -10.391 21.844 29.375 1 96.44 371 ALA A O 1
ATOM 2766 N N . GLY A 1 372 ? -8.211 22.109 28.906 1 96.38 372 GLY A N 1
ATOM 2767 C CA . GLY A 1 372 ? -8.25 23.547 29.172 1 96.38 372 GLY A CA 1
ATOM 2768 C C . GLY A 1 372 ? -8.828 24.344 28.016 1 96.38 372 GLY A C 1
ATOM 2769 O O . GLY A 1 372 ? -9.227 23.781 27 1 96.38 372 GLY A O 1
ATOM 2770 N N . GLU A 1 373 ? -8.859 25.656 28.219 1 95.12 373 GLU A N 1
ATOM 2771 C CA . GLU A 1 373 ? -9.359 26.578 27.188 1 95.12 373 GLU A CA 1
ATOM 2772 C C . GLU A 1 373 ? -8.312 26.828 26.109 1 95.12 373 GLU A C 1
ATOM 2774 O O . GLU A 1 373 ? -7.109 26.703 26.375 1 95.12 373 GLU A O 1
ATOM 2779 N N . ALA A 1 374 ? -8.82 27.219 24.953 1 94.44 374 ALA A N 1
ATOM 2780 C CA . ALA A 1 374 ? -7.922 27.594 23.859 1 94.44 374 ALA A CA 1
ATOM 2781 C C . ALA A 1 374 ? -7.176 28.891 24.188 1 94.44 374 ALA A C 1
ATOM 2783 O O . ALA A 1 374 ? -7.758 29.828 24.75 1 94.44 374 ALA A O 1
ATOM 2784 N N . ILE A 1 375 ? -5.887 28.922 23.812 1 93.56 375 ILE A N 1
ATOM 2785 C CA . ILE A 1 375 ? -5.086 30.125 24 1 93.56 375 ILE A CA 1
ATOM 2786 C C . ILE A 1 375 ? -5.547 31.203 23.016 1 93.56 375 ILE A C 1
ATOM 2788 O O . ILE A 1 375 ? -5.535 32.406 23.328 1 93.56 375 ILE A O 1
ATOM 2792 N N . LEU A 1 376 ? -5.855 30.828 21.844 1 92.75 376 LEU A N 1
ATOM 2793 C CA . LEU A 1 376 ? -6.305 31.641 20.719 1 92.75 376 LEU A CA 1
ATOM 2794 C C . LEU A 1 376 ? -7.184 30.812 19.766 1 92.75 376 LEU A C 1
ATOM 2796 O O . LEU A 1 376 ? -7.23 29.594 19.875 1 92.75 376 LEU A O 1
ATOM 2800 N N . PRO A 1 377 ? -7.922 31.594 18.969 1 88.56 377 PRO A N 1
ATOM 2801 C CA . PRO A 1 377 ? -8.695 30.844 17.984 1 88.56 377 PRO A CA 1
ATOM 2802 C C . PRO A 1 377 ? -7.828 29.906 17.156 1 88.56 377 PRO A C 1
ATOM 2804 O O . PRO A 1 377 ? -6.762 30.312 16.672 1 88.56 377 PRO A O 1
ATOM 2807 N N . GLY A 1 378 ? -8.297 28.625 16.969 1 89.06 378 GLY A N 1
ATOM 2808 C CA . GLY A 1 378 ? -7.543 27.656 16.203 1 89.06 378 GLY A CA 1
ATOM 2809 C C . GLY A 1 378 ? -6.742 26.703 17.062 1 89.06 378 GLY A C 1
ATOM 2810 O O . GLY A 1 378 ? -6.324 25.641 16.609 1 89.06 378 GLY A O 1
ATOM 2811 N N . HIS A 1 379 ? -6.41 27.141 18.266 1 94.81 379 HIS A N 1
ATOM 2812 C CA . HIS A 1 379 ? -5.801 26.219 19.219 1 94.81 379 HIS A CA 1
ATOM 2813 C C . HIS A 1 379 ? -6.789 25.156 19.656 1 94.81 379 HIS A C 1
ATOM 2815 O O . HIS A 1 379 ? -7.871 25.469 20.156 1 94.81 379 HIS A O 1
ATOM 2821 N N . LEU A 1 380 ? -6.457 23.922 19.391 1 95.19 380 LEU A N 1
ATOM 2822 C CA . LEU A 1 380 ? -7.215 22.781 19.906 1 95.19 380 LEU A CA 1
ATOM 2823 C C . LEU A 1 380 ? -6.488 22.125 21.062 1 95.19 380 LEU A C 1
ATOM 2825 O O . LEU A 1 380 ? -5.602 21.297 20.859 1 95.19 380 LEU A O 1
ATOM 2829 N N . PRO A 1 381 ? -6.902 22.5 22.266 1 96.81 381 PRO A N 1
ATOM 2830 C CA . PRO A 1 381 ? -6.234 21.891 23.422 1 96.81 381 PRO A CA 1
ATOM 2831 C C . PRO A 1 381 ? -6.34 20.359 23.422 1 96.81 381 PRO A C 1
ATOM 2833 O O . PRO A 1 381 ? -7.402 19.812 23.109 1 96.81 381 PRO A O 1
ATOM 2836 N N . LEU A 1 382 ? -5.227 19.719 23.688 1 97.19 382 LEU A N 1
ATOM 2837 C CA . LEU A 1 382 ? -5.223 18.25 23.797 1 97.19 382 LEU A CA 1
ATOM 2838 C C . LEU A 1 382 ? -6.223 17.781 24.844 1 97.19 382 LEU A C 1
ATOM 2840 O O . LEU A 1 382 ? -6.219 18.281 25.969 1 97.19 382 LEU A O 1
ATOM 2844 N N . LYS A 1 383 ? -7.129 16.906 24.5 1 95.69 383 LYS A N 1
ATOM 2845 C CA . LYS A 1 383 ? -8.094 16.328 25.438 1 95.69 383 LYS A CA 1
ATOM 2846 C C . LYS A 1 383 ? -7.508 15.102 26.141 1 95.69 383 LYS A C 1
ATOM 2848 O O . LYS A 1 383 ? -6.746 14.336 25.547 1 95.69 383 LYS A O 1
ATOM 2853 N N . PRO A 1 384 ? -7.906 14.938 27.375 1 96 384 PRO A N 1
ATOM 2854 C CA . PRO A 1 384 ? -7.438 13.742 28.078 1 96 384 PRO A CA 1
ATOM 2855 C C . PRO A 1 384 ? -7.715 12.453 27.312 1 96 384 PRO A C 1
ATOM 2857 O O . PRO A 1 384 ? -6.891 11.539 27.312 1 96 384 PRO A O 1
ATOM 2860 N N . SER A 1 385 ? -8.82 12.336 26.609 1 93 385 SER A N 1
ATOM 2861 C CA . SER A 1 385 ? -9.195 11.148 25.859 1 93 385 SER A CA 1
ATOM 2862 C C . SER A 1 385 ? -8.258 10.938 24.672 1 93 385 SER A C 1
ATOM 2864 O O . SER A 1 385 ? -8.203 9.836 24.109 1 93 385 SER A O 1
ATOM 2866 N N . GLU A 1 386 ? -7.539 11.953 24.266 1 96.31 386 GLU A N 1
ATOM 2867 C CA . GLU A 1 386 ? -6.641 11.867 23.125 1 96.31 386 GLU A CA 1
ATOM 2868 C C . GLU A 1 386 ? -5.262 11.359 23.547 1 96.31 386 GLU A C 1
ATOM 2870 O O . GLU A 1 386 ? -4.434 11.031 22.688 1 96.31 386 GLU A O 1
ATOM 2875 N N . LEU A 1 387 ? -5.004 11.258 24.844 1 96.62 387 LEU A N 1
ATOM 2876 C CA . LEU A 1 387 ? -3.713 10.797 25.344 1 96.62 387 LEU A CA 1
ATOM 2877 C C . LEU A 1 387 ? -3.434 9.367 24.875 1 96.62 387 LEU A C 1
ATOM 2879 O O . LEU A 1 387 ? -2.275 8.992 24.688 1 96.62 387 LEU A O 1
ATOM 2883 N N . ASP A 1 388 ? -4.492 8.617 24.562 1 93.62 388 ASP A N 1
ATOM 2884 C CA . ASP A 1 388 ? -4.344 7.25 24.062 1 93.62 388 ASP A CA 1
ATOM 2885 C C . ASP A 1 388 ? -3.822 7.242 22.625 1 93.62 388 ASP A C 1
ATOM 2887 O O . ASP A 1 388 ? -3.326 6.219 22.156 1 93.62 388 ASP A O 1
ATOM 2891 N N . GLY A 1 389 ? -3.896 8.367 22.016 1 97.06 389 GLY A N 1
ATOM 2892 C CA . GLY A 1 389 ? -3.508 8.445 20.625 1 97.06 389 GLY A CA 1
ATOM 2893 C C . GLY A 1 389 ? -2.1 8.977 20.422 1 97.06 389 GLY A C 1
ATOM 2894 O O . GLY A 1 389 ? -1.652 9.156 19.281 1 97.06 389 GLY A O 1
ATOM 2895 N N . ALA A 1 390 ? -1.389 9.258 21.531 1 98.25 390 ALA A N 1
ATOM 2896 C CA . ALA A 1 390 ? -0.018 9.758 21.484 1 98.25 390 ALA A CA 1
ATOM 2897 C C . ALA A 1 390 ? 0.904 8.938 22.375 1 98.25 390 ALA A C 1
ATOM 2899 O O . ALA A 1 390 ? 0.455 8.344 23.359 1 98.25 390 ALA A O 1
ATOM 2900 N N . ASP A 1 391 ? 2.168 8.875 22.016 1 98.06 391 ASP A N 1
ATOM 2901 C CA . ASP A 1 391 ? 3.145 8.156 22.828 1 98.06 391 ASP A CA 1
ATOM 2902 C C . ASP A 1 391 ? 3.66 9.023 23.969 1 98.06 391 ASP A C 1
ATOM 2904 O O . ASP A 1 391 ? 3.984 8.516 25.047 1 98.06 391 ASP A O 1
ATOM 2908 N N . ALA A 1 392 ? 3.764 10.266 23.719 1 98.5 392 ALA A N 1
ATOM 2909 C CA . ALA A 1 392 ? 4.195 11.242 24.719 1 98.5 392 ALA A CA 1
ATOM 2910 C C . ALA A 1 392 ? 3.621 12.625 24.406 1 98.5 392 ALA A C 1
ATOM 2912 O O . ALA A 1 392 ? 3.064 12.852 23.328 1 98.5 392 ALA A O 1
ATOM 2913 N N . VAL A 1 393 ? 3.717 13.477 25.422 1 98.69 393 VAL A N 1
ATOM 2914 C CA . VAL A 1 393 ? 3.303 14.875 25.297 1 98.69 393 VAL A CA 1
ATOM 2915 C C . VAL A 1 393 ? 4.453 15.789 25.703 1 98.69 393 VAL A C 1
ATOM 2917 O O . VAL A 1 393 ? 5.07 15.586 26.75 1 98.69 393 VAL A O 1
ATOM 2920 N N . ILE A 1 394 ? 4.766 16.656 24.844 1 98.81 394 ILE A N 1
ATOM 2921 C CA . ILE A 1 394 ? 5.664 17.734 25.234 1 98.81 394 ILE A CA 1
ATOM 2922 C C . ILE A 1 394 ? 4.852 19 25.547 1 98.81 394 ILE A C 1
ATOM 2924 O O . ILE A 1 394 ? 4.141 19.516 24.688 1 98.81 394 ILE A O 1
ATOM 2928 N N . PHE A 1 395 ? 4.906 19.453 26.766 1 98.5 395 PHE A N 1
ATOM 2929 C CA . PHE A 1 395 ? 4.23 20.672 27.156 1 98.5 395 PHE A CA 1
ATOM 2930 C C . PHE A 1 395 ? 5.195 21.859 27.125 1 98.5 395 PHE A C 1
ATOM 2932 O O . PHE A 1 395 ? 6.301 21.781 27.656 1 98.5 395 PHE A O 1
ATOM 2939 N N . VAL A 1 396 ? 4.789 22.938 26.438 1 98.19 396 VAL A N 1
ATOM 2940 C CA . VAL A 1 396 ? 5.598 24.141 26.281 1 98.19 396 VAL A CA 1
ATOM 2941 C C . VAL A 1 396 ? 5.027 25.25 27.156 1 98.19 396 VAL A C 1
ATOM 2943 O O . VAL A 1 396 ? 4.059 25.922 26.781 1 98.19 396 VAL A O 1
ATOM 2946 N N . ALA A 1 397 ? 5.684 25.531 28.188 1 96.19 397 ALA A N 1
ATOM 2947 C CA . ALA A 1 397 ? 5.207 26.531 29.141 1 96.19 397 ALA A CA 1
ATOM 2948 C C . ALA A 1 397 ? 5.781 27.922 28.812 1 96.19 397 ALA A C 1
ATOM 2950 O O . ALA A 1 397 ? 5.199 28.938 29.188 1 96.19 397 ALA A O 1
ATOM 2951 N N . ASP A 1 398 ? 6.93 27.922 28.219 1 94.12 398 ASP A N 1
ATOM 2952 C CA . ASP A 1 398 ? 7.625 29.172 27.953 1 94.12 398 ASP A CA 1
ATOM 2953 C C . ASP A 1 398 ? 7.281 29.719 26.562 1 94.12 398 ASP A C 1
ATOM 2955 O O . ASP A 1 398 ? 8.164 29.875 25.719 1 94.12 398 ASP A O 1
ATOM 2959 N N . THR A 1 399 ? 6.027 29.938 26.266 1 94.62 399 THR A N 1
ATOM 2960 C CA . THR A 1 399 ? 5.543 30.562 25.031 1 94.62 399 THR A CA 1
ATOM 2961 C C . THR A 1 399 ? 4.703 31.797 25.328 1 94.62 399 THR A C 1
ATOM 2963 O O . THR A 1 399 ? 4.027 31.859 26.359 1 94.62 399 THR A O 1
ATOM 2966 N N . ASP A 1 400 ? 4.816 32.781 24.516 1 91.69 400 ASP A N 1
ATOM 2967 C CA . ASP A 1 400 ? 4.02 33.969 24.719 1 91.69 400 ASP A CA 1
ATOM 2968 C C . ASP A 1 400 ? 2.598 33.781 24.188 1 91.69 400 ASP A C 1
ATOM 2970 O O . ASP A 1 400 ? 1.746 34.656 24.375 1 91.69 400 ASP A O 1
ATOM 2974 N N . GLY A 1 401 ? 2.373 32.688 23.5 1 91.38 401 GLY A N 1
ATOM 2975 C CA . GLY A 1 401 ? 1.035 32.344 23.062 1 91.38 401 GLY A CA 1
ATOM 2976 C C . GLY A 1 401 ? 0.524 33.25 21.953 1 91.38 401 GLY A C 1
ATOM 2977 O O . GLY A 1 401 ? -0.667 33.219 21.625 1 91.38 401 GLY A O 1
ATOM 2978 N N . LYS A 1 402 ? 1.364 34.062 21.328 1 94.31 402 LYS A N 1
ATOM 2979 C CA . LYS A 1 402 ? 0.961 35 20.281 1 94.31 402 LYS A CA 1
ATOM 2980 C C . LYS A 1 402 ? 1.038 34.344 18.906 1 94.31 402 LYS A C 1
ATOM 2982 O O . LYS A 1 402 ? 1.988 33.625 18.609 1 94.31 402 LYS A O 1
ATOM 2987 N N . ARG A 1 403 ? 0.001 34.656 18.156 1 94.56 403 ARG A N 1
ATOM 2988 C CA . ARG A 1 403 ? -0.015 34.094 16.797 1 94.56 403 ARG A CA 1
ATOM 2989 C C . ARG A 1 403 ? 0.67 35.031 15.812 1 94.56 403 ARG A C 1
ATOM 2991 O O . ARG A 1 403 ? 0.374 36.219 15.789 1 94.56 403 ARG A O 1
ATOM 2998 N N . HIS A 1 404 ? 1.543 34.531 15.133 1 94.31 404 HIS A N 1
ATOM 2999 C CA . HIS A 1 404 ? 2.041 35.219 13.945 1 94.31 404 HIS A CA 1
ATOM 3000 C C . HIS A 1 404 ? 1.111 35 12.75 1 94.31 404 HIS A C 1
ATOM 3002 O O . HIS A 1 404 ? 0.838 33.875 12.367 1 94.31 404 HIS A O 1
ATOM 3008 N N . GLN A 1 405 ? 0.666 36.062 12.219 1 92.25 405 GLN A N 1
ATOM 3009 C CA . GLN A 1 405 ? -0.259 35.938 11.094 1 92.25 405 GLN A CA 1
ATOM 3010 C C . GLN A 1 405 ? 0.441 35.406 9.852 1 92.25 405 GLN A C 1
ATOM 3012 O O . GLN A 1 405 ? 1.513 35.875 9.477 1 92.25 405 GLN A O 1
ATOM 3017 N N . TYR A 1 406 ? -0.1 34.438 9.281 1 91.69 406 TYR A N 1
ATOM 3018 C CA . TYR A 1 406 ? 0.561 33.781 8.148 1 91.69 406 TYR A CA 1
ATOM 3019 C C . TYR A 1 406 ? -0.341 33.781 6.918 1 91.69 406 TYR A C 1
ATOM 3021 O O . TYR A 1 406 ? 0.098 33.438 5.816 1 91.69 406 TYR A O 1
ATOM 3029 N N . TRP A 1 407 ? -1.565 34.188 7.043 1 83.19 407 TRP A N 1
ATOM 3030 C CA . TRP A 1 407 ? -2.449 34.312 5.891 1 83.19 407 TRP A CA 1
ATOM 3031 C C . TRP A 1 407 ? -2.652 35.781 5.508 1 83.19 407 TRP A C 1
ATOM 3033 O O . TRP A 1 407 ? -2.453 36.656 6.332 1 83.19 407 TRP A O 1
ATOM 3043 N N . MET B 1 1 ? 47.625 -20.234 -22.078 1 26.27 1 MET B N 1
ATOM 3044 C CA . MET B 1 1 ? 46.188 -20.219 -22.375 1 26.27 1 MET B CA 1
ATOM 3045 C C . MET B 1 1 ? 45.406 -20.906 -21.281 1 26.27 1 MET B C 1
ATOM 3047 O O . MET B 1 1 ? 45.344 -22.141 -21.234 1 26.27 1 MET B O 1
ATOM 3051 N N . ILE B 1 2 ? 45.469 -20.453 -20.109 1 34.16 2 ILE B N 1
ATOM 3052 C CA . ILE B 1 2 ? 44.844 -21.047 -18.938 1 34.16 2 ILE B CA 1
ATOM 3053 C C . ILE B 1 2 ? 43.344 -21.156 -19.141 1 34.16 2 ILE B C 1
ATOM 3055 O O . ILE B 1 2 ? 42.656 -20.156 -19.297 1 34.16 2 ILE B O 1
ATOM 3059 N N . MET B 1 3 ? 42.906 -22.125 -19.906 1 33.38 3 MET B N 1
ATOM 3060 C CA . MET B 1 3 ? 41.469 -22.375 -20.078 1 33.38 3 MET B CA 1
ATOM 3061 C C . MET B 1 3 ? 40.719 -22.266 -18.75 1 33.38 3 MET B C 1
ATOM 3063 O O . MET B 1 3 ? 41.062 -22.953 -17.781 1 33.38 3 MET B O 1
ATOM 3067 N N . SER B 1 4 ? 40.375 -21.109 -18.266 1 40.75 4 SER B N 1
ATOM 3068 C CA . SER B 1 4 ? 39.531 -20.844 -17.109 1 40.75 4 SER B CA 1
ATOM 3069 C C . SER B 1 4 ? 38.375 -21.828 -17.047 1 40.75 4 SER B C 1
ATOM 3071 O O . SER B 1 4 ? 37.5 -21.844 -17.922 1 40.75 4 SER B O 1
ATOM 3073 N N . THR B 1 5 ? 38.5 -23.109 -16.812 1 35.91 5 THR B N 1
ATOM 3074 C CA . THR B 1 5 ? 37.469 -24.172 -16.859 1 35.91 5 THR B CA 1
ATOM 3075 C C . THR B 1 5 ? 36.344 -23.875 -15.898 1 35.91 5 THR B C 1
ATOM 3077 O O . THR B 1 5 ? 36.531 -23.875 -14.68 1 35.91 5 THR B O 1
ATOM 3080 N N . ALA B 1 6 ? 35.438 -23.031 -16.219 1 54.78 6 ALA B N 1
ATOM 3081 C CA . ALA B 1 6 ? 34.156 -22.906 -15.484 1 54.78 6 ALA B CA 1
ATOM 3082 C C . ALA B 1 6 ? 33.75 -24.234 -14.859 1 54.78 6 ALA B C 1
ATOM 3084 O O . ALA B 1 6 ? 33.781 -25.266 -15.523 1 54.78 6 ALA B O 1
ATOM 3085 N N . PRO B 1 7 ? 33.625 -24.359 -13.398 1 60.66 7 PRO B N 1
ATOM 3086 C CA . PRO B 1 7 ? 33.188 -25.594 -12.773 1 60.66 7 PRO B CA 1
ATOM 3087 C C . PRO B 1 7 ? 31.984 -26.219 -13.484 1 60.66 7 PRO B C 1
ATOM 3089 O O . PRO B 1 7 ? 31.172 -25.5 -14.062 1 60.66 7 PRO B O 1
ATOM 3092 N N . ALA B 1 8 ? 32 -27.484 -13.508 1 76.62 8 ALA B N 1
ATOM 3093 C CA . ALA B 1 8 ? 30.859 -28.234 -14.023 1 76.62 8 ALA B CA 1
ATOM 3094 C C . ALA B 1 8 ? 29.594 -27.938 -13.219 1 76.62 8 ALA B C 1
ATOM 3096 O O . ALA B 1 8 ? 29.656 -27.688 -12.016 1 76.62 8 ALA B O 1
ATOM 3097 N N . LEU B 1 9 ? 28.5 -27.625 -13.875 1 85.56 9 LEU B N 1
ATOM 3098 C CA . LEU B 1 9 ? 27.234 -27.312 -13.227 1 85.56 9 LEU B CA 1
ATOM 3099 C C . LEU B 1 9 ? 26.953 -28.281 -12.094 1 85.56 9 LEU B C 1
ATOM 3101 O O . LEU B 1 9 ? 26.328 -27.922 -11.102 1 85.56 9 LEU B O 1
ATOM 3105 N N . SER B 1 10 ? 27.562 -29.453 -12.211 1 86.31 10 SER B N 1
ATOM 3106 C CA . SER B 1 10 ? 27.344 -30.469 -11.18 1 86.31 10 SER B CA 1
ATOM 3107 C C . SER B 1 10 ? 27.969 -30.047 -9.852 1 86.31 10 SER B C 1
ATOM 3109 O O . SER B 1 10 ? 27.5 -30.422 -8.789 1 86.31 10 SER B O 1
ATOM 3111 N N . GLU B 1 11 ? 28.938 -29.188 -9.883 1 88.38 11 GLU B N 1
ATOM 3112 C CA . GLU B 1 11 ? 29.594 -28.703 -8.672 1 88.38 11 GLU B CA 1
ATOM 3113 C C . GLU B 1 11 ? 28.859 -27.5 -8.094 1 88.38 11 GLU B C 1
ATOM 3115 O O . GLU B 1 11 ? 29 -27.188 -6.906 1 88.38 11 GLU B O 1
ATOM 3120 N N . LEU B 1 12 ? 28.094 -26.938 -8.922 1 92.06 12 LEU B N 1
ATOM 3121 C CA . LEU B 1 12 ? 27.391 -25.734 -8.523 1 92.06 12 LEU B CA 1
ATOM 3122 C C . LEU B 1 12 ? 26.062 -26.078 -7.848 1 92.06 12 LEU B C 1
ATOM 3124 O O . LEU B 1 12 ? 25.578 -25.312 -7 1 92.06 12 LEU B O 1
ATOM 3128 N N . GLY B 1 13 ? 25.531 -27.188 -8.195 1 95.25 13 GLY B N 1
ATOM 3129 C CA . GLY B 1 13 ? 24.219 -27.562 -7.715 1 95.25 13 GLY B CA 1
ATOM 3130 C C . GLY B 1 13 ? 24.234 -28.219 -6.348 1 95.25 13 GLY B C 1
ATOM 3131 O O . GLY B 1 13 ? 25.062 -29.094 -6.094 1 95.25 13 GLY B O 1
ATOM 3132 N N . ARG B 1 14 ? 23.422 -27.75 -5.438 1 96.69 14 ARG B N 1
ATOM 3133 C CA . ARG B 1 14 ? 23.172 -28.484 -4.199 1 96.69 14 ARG B CA 1
ATOM 3134 C C . ARG B 1 14 ? 22.203 -29.625 -4.434 1 96.69 14 ARG B C 1
ATOM 3136 O O . ARG B 1 14 ? 21.016 -29.406 -4.715 1 96.69 14 ARG B O 1
ATOM 3143 N N . GLN B 1 15 ? 22.703 -30.828 -4.25 1 97 15 GLN B N 1
ATOM 3144 C CA . GLN B 1 15 ? 21.859 -32 -4.492 1 97 15 GLN B CA 1
ATOM 3145 C C . GLN B 1 15 ? 20.797 -32.156 -3.418 1 97 15 GLN B C 1
ATOM 3147 O O . GLN B 1 15 ? 21.078 -32 -2.227 1 97 15 GLN B O 1
ATOM 3152 N N . LEU B 1 16 ? 19.531 -32.344 -3.854 1 97.94 16 LEU B N 1
ATOM 3153 C CA . LEU B 1 16 ? 18.406 -32.5 -2.947 1 97.94 16 LEU B CA 1
ATOM 3154 C C . LEU B 1 16 ? 17.953 -33.938 -2.852 1 97.94 16 LEU B C 1
ATOM 3156 O O . LEU B 1 16 ? 17.031 -34.375 -3.551 1 97.94 16 LEU B O 1
ATOM 3160 N N . GLU B 1 17 ? 18.516 -34.656 -1.884 1 94.56 17 GLU B N 1
ATOM 3161 C CA . GLU B 1 17 ? 18.312 -36.094 -1.758 1 94.56 17 GLU B CA 1
ATOM 3162 C C . GLU B 1 17 ? 17.062 -36.406 -0.934 1 94.56 17 GLU B C 1
ATOM 3164 O O . GLU B 1 17 ? 16.422 -37.438 -1.13 1 94.56 17 GLU B O 1
ATOM 3169 N N . ASP B 1 18 ? 16.812 -35.562 0.009 1 95.19 18 ASP B N 1
ATOM 3170 C CA . ASP B 1 18 ? 15.672 -35.719 0.912 1 95.19 18 ASP B CA 1
ATOM 3171 C C . ASP B 1 18 ? 15.195 -34.375 1.432 1 95.19 18 ASP B C 1
ATOM 3173 O O . ASP B 1 18 ? 15.695 -33.344 1.015 1 95.19 18 ASP B O 1
ATOM 3177 N N . ALA B 1 19 ? 14.203 -34.438 2.27 1 95.62 19 ALA B N 1
ATOM 3178 C CA . ALA B 1 19 ? 13.602 -33.219 2.809 1 95.62 19 ALA B CA 1
ATOM 3179 C C . ALA B 1 19 ? 14.625 -32.406 3.582 1 95.62 19 ALA B C 1
ATOM 3181 O O . ALA B 1 19 ? 14.617 -31.172 3.512 1 95.62 19 ALA B O 1
ATOM 3182 N N . ALA B 1 20 ? 15.516 -33.031 4.27 1 96.38 20 ALA B N 1
ATOM 3183 C CA . ALA B 1 20 ? 16.516 -32.344 5.074 1 96.38 20 ALA B CA 1
ATOM 3184 C C . ALA B 1 20 ? 17.5 -31.594 4.191 1 96.38 20 ALA B C 1
ATOM 3186 O O . ALA B 1 20 ? 17.875 -30.453 4.496 1 96.38 20 ALA B O 1
ATOM 3187 N N . SER B 1 21 ? 17.922 -32.25 3.123 1 97.31 21 SER B N 1
ATOM 3188 C CA . SER B 1 21 ? 18.828 -31.578 2.205 1 97.31 21 SER B CA 1
ATOM 3189 C C . SER B 1 21 ? 18.141 -30.422 1.499 1 97.31 21 SER B C 1
ATOM 3191 O O . SER B 1 21 ? 18.766 -29.391 1.225 1 97.31 21 SER B O 1
ATOM 3193 N N . LEU B 1 22 ? 16.859 -30.578 1.179 1 97.94 22 LEU B N 1
ATOM 3194 C CA . LEU B 1 22 ? 16.078 -29.484 0.62 1 97.94 22 LEU B CA 1
ATOM 3195 C C . LEU B 1 22 ? 16.047 -28.297 1.577 1 97.94 22 LEU B C 1
ATOM 3197 O O . LEU B 1 22 ? 16.328 -27.156 1.176 1 97.94 22 LEU B O 1
ATOM 3201 N N . GLY B 1 23 ? 15.797 -28.562 2.859 1 97.81 23 GLY B N 1
ATOM 3202 C CA . GLY B 1 23 ? 15.789 -27.516 3.873 1 97.81 23 GLY B CA 1
ATOM 3203 C C . GLY B 1 23 ? 17.109 -26.781 3.994 1 97.81 23 GLY B C 1
ATOM 3204 O O . GLY B 1 23 ? 17.141 -25.562 4.043 1 97.81 23 GLY B O 1
ATOM 3205 N N . ARG B 1 24 ? 18.172 -27.5 4.004 1 97.38 24 ARG B N 1
ATOM 3206 C CA . ARG B 1 24 ? 19.516 -26.906 4.145 1 97.38 24 ARG B CA 1
ATOM 3207 C C . ARG B 1 24 ? 19.859 -26.047 2.939 1 97.38 24 ARG B C 1
ATOM 3209 O O . ARG B 1 24 ? 20.453 -24.969 3.088 1 97.38 24 ARG B O 1
ATOM 3216 N N . ALA B 1 25 ? 19.516 -26.578 1.764 1 97.69 25 ALA B N 1
ATOM 3217 C CA . ALA B 1 25 ? 19.797 -25.812 0.55 1 97.69 25 ALA B CA 1
ATOM 3218 C C . ALA B 1 25 ? 19.047 -24.484 0.558 1 97.69 25 ALA B C 1
ATOM 3220 O O . ALA B 1 25 ? 19.609 -23.453 0.199 1 97.69 25 ALA B O 1
ATOM 3221 N N . VAL B 1 26 ? 17.797 -24.484 0.977 1 97.56 26 VAL B N 1
ATOM 3222 C CA . VAL B 1 26 ? 17 -23.266 1.03 1 97.56 26 VAL B CA 1
ATOM 3223 C C . VAL B 1 26 ? 17.531 -22.328 2.117 1 97.56 26 VAL B C 1
ATOM 3225 O O . VAL B 1 26 ? 17.594 -21.125 1.926 1 97.56 26 VAL B O 1
ATOM 3228 N N . ASP B 1 27 ? 18.016 -22.906 3.258 1 97.31 27 ASP B N 1
ATOM 3229 C CA . ASP B 1 27 ? 18.656 -22.109 4.305 1 97.31 27 ASP B CA 1
ATOM 3230 C C . ASP B 1 27 ? 19.844 -21.312 3.75 1 97.31 27 ASP B C 1
ATOM 3232 O O . ASP B 1 27 ? 20.047 -20.156 4.117 1 97.31 27 ASP B O 1
ATOM 3236 N N . GLU B 1 28 ? 20.562 -21.969 2.939 1 96.12 28 GLU B N 1
ATOM 3237 C CA . GLU B 1 28 ? 21.734 -21.328 2.361 1 96.12 28 GLU B CA 1
ATOM 3238 C C . GLU B 1 28 ? 21.328 -20.141 1.485 1 96.12 28 GLU B C 1
ATOM 3240 O O . GLU B 1 28 ? 21.984 -19.094 1.515 1 96.12 28 GLU B O 1
ATOM 3245 N N . VAL B 1 29 ? 20.297 -20.344 0.696 1 96.19 29 VAL B N 1
ATOM 3246 C CA . VAL B 1 29 ? 19.781 -19.266 -0.131 1 96.19 29 VAL B CA 1
ATOM 3247 C C . VAL B 1 29 ? 19.328 -18.109 0.758 1 96.19 29 VAL B C 1
ATOM 3249 O O . VAL B 1 29 ? 19.625 -16.938 0.486 1 96.19 29 VAL B O 1
ATOM 3252 N N . LEU B 1 30 ? 18.625 -18.406 1.847 1 95.88 30 LEU B N 1
ATOM 3253 C CA . LEU B 1 30 ? 18.047 -17.391 2.732 1 95.88 30 LEU B CA 1
ATOM 3254 C C . LEU B 1 30 ? 19.141 -16.703 3.551 1 95.88 30 LEU B C 1
ATOM 3256 O O . LEU B 1 30 ? 19.016 -15.516 3.865 1 95.88 30 LEU B O 1
ATOM 3260 N N . ALA B 1 31 ? 20.188 -17.422 3.9 1 93.44 31 ALA B N 1
ATOM 3261 C CA . ALA B 1 31 ? 21.281 -16.891 4.707 1 93.44 31 ALA B CA 1
ATOM 3262 C C . ALA B 1 31 ? 22.031 -15.797 3.953 1 93.44 31 ALA B C 1
ATOM 3264 O O . ALA B 1 31 ? 22.703 -14.953 4.566 1 93.44 31 ALA B O 1
ATOM 3265 N N . ALA B 1 32 ? 21.922 -15.852 2.662 1 90.38 32 ALA B N 1
ATOM 3266 C CA . ALA B 1 32 ? 22.625 -14.875 1.828 1 90.38 32 ALA B CA 1
ATOM 3267 C C . ALA B 1 32 ? 21.891 -13.531 1.824 1 90.38 32 ALA B C 1
ATOM 3269 O O . ALA B 1 32 ? 22.422 -12.531 1.345 1 90.38 32 ALA B O 1
ATOM 3270 N N . ARG B 1 33 ? 20.75 -13.477 2.404 1 92.31 33 ARG B N 1
ATOM 3271 C CA . ARG B 1 33 ? 19.953 -12.258 2.436 1 92.31 33 ARG B CA 1
ATOM 3272 C C . ARG B 1 33 ? 20.297 -11.422 3.666 1 92.31 33 ARG B C 1
ATOM 3274 O O . ARG B 1 33 ? 20.688 -11.961 4.703 1 92.31 33 ARG B O 1
ATOM 3281 N N . THR B 1 34 ? 20.109 -10.125 3.557 1 90.12 34 THR B N 1
ATOM 3282 C CA . THR B 1 34 ? 20.375 -9.227 4.676 1 90.12 34 THR B CA 1
ATOM 3283 C C . THR B 1 34 ? 19.125 -9.062 5.543 1 90.12 34 THR B C 1
ATOM 3285 O O . THR B 1 34 ? 19.219 -8.602 6.684 1 90.12 34 THR B O 1
ATOM 3288 N N . GLU B 1 35 ? 17.969 -9.453 4.977 1 88.88 35 GLU B N 1
ATOM 3289 C CA . GLU B 1 35 ? 16.703 -9.398 5.699 1 88.88 35 GLU B CA 1
ATOM 3290 C C . GLU B 1 35 ? 16 -10.75 5.699 1 88.88 35 GLU B C 1
ATOM 3292 O O . GLU B 1 35 ? 16.156 -11.531 4.754 1 88.88 35 GLU B O 1
ATOM 3297 N N . VAL B 1 36 ? 15.281 -10.914 6.684 1 89.5 36 VAL B N 1
ATOM 3298 C CA . VAL B 1 36 ? 14.453 -12.117 6.75 1 89.5 36 VAL B CA 1
ATOM 3299 C C . VAL B 1 36 ? 13.328 -12.023 5.719 1 89.5 36 VAL B C 1
ATOM 3301 O O . VAL B 1 36 ? 12.633 -11.008 5.641 1 89.5 36 VAL B O 1
ATOM 3304 N N . PRO B 1 37 ? 13.148 -13.047 4.957 1 95.44 37 PRO B N 1
ATOM 3305 C CA . PRO B 1 37 ? 12.086 -12.969 3.943 1 95.44 37 PRO B CA 1
ATOM 3306 C C . PRO B 1 37 ? 10.688 -12.906 4.555 1 95.44 37 PRO B C 1
ATOM 3308 O O . PRO B 1 37 ? 10.43 -13.547 5.574 1 95.44 37 PRO B O 1
ATOM 3311 N N . ALA B 1 38 ? 9.859 -12.102 3.961 1 97.38 38 ALA B N 1
ATOM 3312 C CA . ALA B 1 38 ? 8.43 -12.117 4.246 1 97.38 38 ALA B CA 1
ATOM 3313 C C . ALA B 1 38 ? 7.711 -13.148 3.379 1 97.38 38 ALA B C 1
ATOM 3315 O O . ALA B 1 38 ? 6.727 -13.758 3.809 1 97.38 38 ALA B O 1
ATOM 3316 N N . LEU B 1 39 ? 8.25 -13.305 2.131 1 98.56 39 LEU B N 1
ATOM 3317 C CA . LEU B 1 39 ? 7.656 -14.203 1.142 1 98.56 39 LEU B CA 1
ATOM 3318 C C . LEU B 1 39 ? 8.727 -15.047 0.458 1 98.56 39 LEU B C 1
ATOM 3320 O O . LEU B 1 39 ? 9.625 -14.508 -0.197 1 98.56 39 LEU B O 1
ATOM 3324 N N . LEU B 1 40 ? 8.68 -16.312 0.68 1 98.81 40 LEU B N 1
ATOM 3325 C CA . LEU B 1 40 ? 9.453 -17.266 -0.107 1 98.81 40 LEU B CA 1
ATOM 3326 C C . LEU B 1 40 ? 8.578 -17.922 -1.174 1 98.81 40 LEU B C 1
ATOM 3328 O O . LEU B 1 40 ? 7.668 -18.688 -0.853 1 98.81 40 LEU B O 1
ATOM 3332 N N . ALA B 1 41 ? 8.875 -17.594 -2.373 1 98.88 41 ALA B N 1
ATOM 3333 C CA . ALA B 1 41 ? 8.078 -18.109 -3.486 1 98.88 41 ALA B CA 1
ATOM 3334 C C . ALA B 1 41 ? 8.766 -19.297 -4.145 1 98.88 41 ALA B C 1
ATOM 3336 O O . ALA B 1 41 ? 9.969 -19.266 -4.41 1 98.88 41 ALA B O 1
ATOM 3337 N N . LEU B 1 42 ? 8.031 -20.312 -4.297 1 98.94 42 LEU B N 1
ATOM 3338 C CA . LEU B 1 42 ? 8.414 -21.5 -5.066 1 98.94 42 LEU B CA 1
ATOM 3339 C C . LEU B 1 42 ? 7.543 -21.641 -6.312 1 98.94 42 LEU B C 1
ATOM 3341 O O . LEU B 1 42 ? 6.316 -21.719 -6.215 1 98.94 42 LEU B O 1
ATOM 3345 N N . GLY B 1 43 ? 8.188 -21.672 -7.441 1 98.75 43 GLY B N 1
ATOM 3346 C CA . GLY B 1 43 ? 7.43 -21.719 -8.68 1 98.75 43 GLY B CA 1
ATOM 3347 C C . GLY B 1 43 ? 7.285 -23.125 -9.242 1 98.75 43 GLY B C 1
ATOM 3348 O O . GLY B 1 43 ? 7.887 -24.062 -8.727 1 98.75 43 GLY B O 1
ATOM 3349 N N . GLU B 1 44 ? 6.43 -23.281 -10.164 1 98.5 44 GLU B N 1
ATOM 3350 C CA . GLU B 1 44 ? 6.363 -24.438 -11.055 1 98.5 44 GLU B CA 1
ATOM 3351 C C . GLU B 1 44 ? 6.254 -24 -12.516 1 98.5 44 GLU B C 1
ATOM 3353 O O . GLU B 1 44 ? 5.672 -22.969 -12.812 1 98.5 44 GLU B O 1
ATOM 3358 N N . PRO B 1 45 ? 6.82 -24.797 -13.422 1 97.56 45 PRO B N 1
ATOM 3359 C CA . PRO B 1 45 ? 6.844 -24.406 -14.828 1 97.56 45 PRO B CA 1
ATOM 3360 C C . PRO B 1 45 ? 5.578 -24.812 -15.578 1 97.56 45 PRO B C 1
ATOM 3362 O O . PRO B 1 45 ? 5.387 -24.422 -16.734 1 97.56 45 PRO B O 1
ATOM 3365 N N . THR B 1 46 ? 4.781 -25.641 -14.961 1 96.56 46 THR B N 1
ATOM 3366 C CA . THR B 1 46 ? 3.516 -26.141 -15.492 1 96.56 46 THR B CA 1
ATOM 3367 C C . THR B 1 46 ? 2.629 -26.672 -14.367 1 96.56 46 THR B C 1
ATOM 3369 O O . THR B 1 46 ? 3.125 -27.047 -13.305 1 96.56 46 THR B O 1
ATOM 3372 N N . HIS B 1 47 ? 1.322 -26.688 -14.641 1 96 47 HIS B N 1
ATOM 3373 C CA . HIS B 1 47 ? 0.405 -27.312 -13.695 1 96 47 HIS B CA 1
ATOM 3374 C C . HIS B 1 47 ? 0.195 -28.797 -14.023 1 96 47 HIS B C 1
ATOM 3376 O O . HIS B 1 47 ? 0.278 -29.188 -15.188 1 96 47 HIS B O 1
A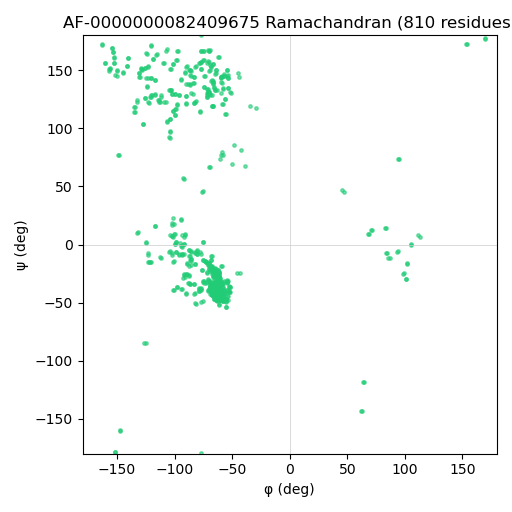TOM 3382 N N . GLY B 1 48 ? -0.022 -29.578 -13.039 1 95.94 48 GLY B N 1
ATOM 3383 C CA . GLY B 1 48 ? -0.522 -30.922 -13.266 1 95.94 48 GLY B CA 1
ATOM 3384 C C . GLY B 1 48 ? 0.556 -31.984 -13.156 1 95.94 48 GLY B C 1
ATOM 3385 O O . GLY B 1 48 ? 0.257 -33.188 -13.133 1 95.94 48 GLY B O 1
ATOM 3386 N N . ILE B 1 49 ? 1.787 -31.578 -13.219 1 96.81 49 ILE B N 1
ATOM 3387 C CA . ILE B 1 49 ? 2.844 -32.562 -12.961 1 96.81 49 ILE B CA 1
ATOM 3388 C C . ILE B 1 49 ? 3.061 -32.688 -11.453 1 96.81 49 ILE B C 1
ATOM 3390 O O . ILE B 1 49 ? 3.408 -31.703 -10.781 1 96.81 49 ILE B O 1
ATOM 3394 N N . LYS B 1 50 ? 2.922 -33.812 -10.875 1 97 50 LYS B N 1
ATOM 3395 C CA . LYS B 1 50 ? 2.82 -34.062 -9.445 1 97 50 LYS B CA 1
ATOM 3396 C C . LYS B 1 50 ? 4.129 -33.719 -8.734 1 97 50 LYS B C 1
ATOM 3398 O O . LYS B 1 50 ? 4.125 -33.375 -7.555 1 97 50 LYS B O 1
ATOM 3403 N N . ALA B 1 51 ? 5.262 -33.812 -9.422 1 97.19 51 ALA B N 1
ATOM 3404 C CA . ALA B 1 51 ? 6.566 -33.594 -8.805 1 97.19 51 ALA B CA 1
ATOM 3405 C C . ALA B 1 51 ? 6.656 -32.219 -8.172 1 97.19 51 ALA B C 1
ATOM 3407 O O . ALA B 1 51 ? 7.301 -32.031 -7.133 1 97.19 51 ALA B O 1
ATOM 3408 N N . PHE B 1 52 ? 5.984 -31.25 -8.711 1 98.25 52 PHE B N 1
ATOM 3409 C CA . PHE B 1 52 ? 6.152 -29.875 -8.281 1 98.25 52 PHE B CA 1
ATOM 3410 C C . PHE B 1 52 ? 5.328 -29.594 -7.027 1 98.25 52 PHE B C 1
ATOM 3412 O O . PHE B 1 52 ? 5.859 -29.125 -6.016 1 98.25 52 PHE B O 1
ATOM 3419 N N . PRO B 1 53 ? 4.023 -29.922 -6.98 1 98.31 53 PRO B N 1
ATOM 3420 C CA . PRO B 1 53 ? 3.299 -29.734 -5.723 1 98.31 53 PRO B CA 1
ATOM 3421 C C . PRO B 1 53 ? 3.854 -30.594 -4.59 1 98.31 53 PRO B C 1
ATOM 3423 O O . PRO B 1 53 ? 3.803 -30.188 -3.424 1 98.31 53 PRO B O 1
ATOM 3426 N N . LEU B 1 54 ? 4.406 -31.75 -4.91 1 97.75 54 LEU B N 1
ATOM 3427 C CA . LEU B 1 54 ? 4.996 -32.594 -3.865 1 97.75 54 LEU B CA 1
ATOM 3428 C C . LEU B 1 54 ? 6.262 -31.938 -3.311 1 97.75 54 LEU B C 1
ATOM 3430 O O . LEU B 1 54 ? 6.535 -32.031 -2.111 1 97.75 54 LEU B O 1
ATOM 3434 N N . LEU B 1 55 ? 7.027 -31.344 -4.188 1 98.44 55 LEU B N 1
ATOM 3435 C CA . LEU B 1 55 ? 8.18 -30.578 -3.742 1 98.44 55 LEU B CA 1
ATOM 3436 C C . LEU B 1 55 ? 7.754 -29.453 -2.812 1 98.44 55 LEU B C 1
ATOM 3438 O O . LEU B 1 55 ? 8.383 -29.219 -1.778 1 98.44 55 LEU B O 1
ATOM 3442 N N . ARG B 1 56 ? 6.707 -28.75 -3.156 1 98.81 56 ARG B N 1
ATOM 3443 C CA . ARG B 1 56 ? 6.137 -27.703 -2.326 1 98.81 56 ARG B CA 1
ATOM 3444 C C . ARG B 1 56 ? 5.781 -28.219 -0.94 1 98.81 56 ARG B C 1
ATOM 3446 O O . ARG B 1 56 ? 6.117 -27.594 0.071 1 98.81 56 ARG B O 1
ATOM 3453 N N . ASN B 1 57 ? 5.094 -29.344 -0.911 1 98.75 57 ASN B N 1
ATOM 3454 C CA . ASN B 1 57 ? 4.688 -29.922 0.365 1 98.75 57 ASN B CA 1
ATOM 3455 C C . ASN B 1 57 ? 5.895 -30.281 1.228 1 98.75 57 ASN B C 1
ATOM 3457 O O . ASN B 1 57 ? 5.898 -30.016 2.432 1 98.75 57 ASN B O 1
ATOM 3461 N N . GLU B 1 58 ? 6.879 -30.891 0.562 1 98.44 58 GLU B N 1
ATOM 3462 C CA . GLU B 1 58 ? 8.109 -31.234 1.263 1 98.44 58 GLU B CA 1
ATOM 3463 C C . GLU B 1 58 ? 8.781 -30 1.852 1 98.44 58 GLU B C 1
ATOM 3465 O O . GLU B 1 58 ? 9.211 -30.016 3.008 1 98.44 58 GLU B O 1
ATOM 3470 N N . LEU B 1 59 ? 8.82 -28.984 1.076 1 98.75 59 LEU B N 1
ATOM 3471 C CA . LEU B 1 59 ? 9.453 -27.75 1.519 1 98.75 59 LEU B CA 1
ATOM 3472 C C . LEU B 1 59 ? 8.68 -27.125 2.678 1 98.75 59 LEU B C 1
ATOM 3474 O O . LEU B 1 59 ? 9.281 -26.641 3.641 1 98.75 59 LEU B O 1
ATOM 3478 N N . LEU B 1 60 ? 7.367 -27.125 2.611 1 98.81 60 LEU B N 1
ATOM 3479 C CA . LEU B 1 60 ? 6.543 -26.547 3.672 1 98.81 60 LEU B CA 1
ATOM 3480 C C . LEU B 1 60 ? 6.836 -27.219 5.008 1 98.81 60 LEU B C 1
ATOM 3482 O O . LEU B 1 60 ? 6.941 -26.547 6.035 1 98.81 60 LEU B O 1
ATOM 3486 N N . GLY B 1 61 ? 7.016 -28.547 4.996 1 98.44 61 GLY B N 1
ATOM 3487 C CA . GLY B 1 61 ? 7.348 -29.266 6.211 1 98.44 61 GLY B CA 1
ATOM 3488 C C . GLY B 1 61 ? 8.625 -28.781 6.867 1 98.44 61 GLY B C 1
ATOM 3489 O O . GLY B 1 61 ? 8.727 -28.766 8.094 1 98.44 61 GLY B O 1
ATOM 3490 N N . GLN B 1 62 ? 9.555 -28.375 6.07 1 98.38 62 GLN B N 1
ATOM 3491 C CA . GLN B 1 62 ? 10.812 -27.844 6.59 1 98.38 62 GLN B CA 1
ATOM 3492 C C . GLN B 1 62 ? 10.633 -26.406 7.098 1 98.38 62 GLN B C 1
ATOM 3494 O O . GLN B 1 62 ? 11.18 -26.047 8.141 1 98.38 62 GLN B O 1
ATOM 3499 N N . LEU B 1 63 ? 9.844 -25.703 6.41 1 98.38 63 LEU B N 1
ATOM 3500 C CA . LEU B 1 63 ? 9.734 -24.266 6.66 1 98.38 63 LEU B CA 1
ATOM 3501 C C . LEU B 1 63 ? 8.945 -23.984 7.934 1 98.38 63 LEU B C 1
ATOM 3503 O O . LEU B 1 63 ? 9.211 -23.016 8.641 1 98.38 63 LEU B O 1
ATOM 3507 N N . VAL B 1 64 ? 7.98 -24.781 8.273 1 98.19 64 VAL B N 1
ATOM 3508 C CA . VAL B 1 64 ? 7.188 -24.562 9.484 1 98.19 64 VAL B CA 1
ATOM 3509 C C . VAL B 1 64 ? 8.086 -24.672 10.711 1 98.19 64 VAL B C 1
ATOM 3511 O O . VAL B 1 64 ? 7.859 -23.984 11.711 1 98.19 64 VAL B O 1
ATOM 3514 N N . GLU B 1 65 ? 9.133 -25.516 10.641 1 97 65 GLU B N 1
ATOM 3515 C CA . GLU B 1 65 ? 10.102 -25.625 11.727 1 97 65 GLU B CA 1
ATOM 3516 C C . GLU B 1 65 ? 10.969 -24.375 11.82 1 97 65 GLU B C 1
ATOM 3518 O O . GLU B 1 65 ? 11.625 -24.141 12.836 1 97 65 GLU B O 1
ATOM 3523 N N . ARG B 1 66 ? 10.938 -23.641 10.758 1 96.06 66 ARG B N 1
ATOM 3524 C CA . ARG B 1 66 ? 11.734 -22.422 10.688 1 96.06 66 ARG B CA 1
ATOM 3525 C C . ARG B 1 66 ? 10.875 -21.188 10.914 1 96.06 66 ARG B C 1
ATOM 3527 O O . ARG B 1 66 ? 11.305 -20.062 10.641 1 96.06 66 ARG B O 1
ATOM 3534 N N . GLY B 1 67 ? 9.633 -21.375 11.273 1 96.75 67 GLY B N 1
ATOM 3535 C CA . GLY B 1 67 ? 8.812 -20.266 11.727 1 96.75 67 GLY B CA 1
ATOM 3536 C C . GLY B 1 67 ? 7.797 -19.812 10.695 1 96.75 67 GLY B C 1
ATOM 3537 O O . GLY B 1 67 ? 7.055 -18.859 10.922 1 96.75 67 GLY B O 1
A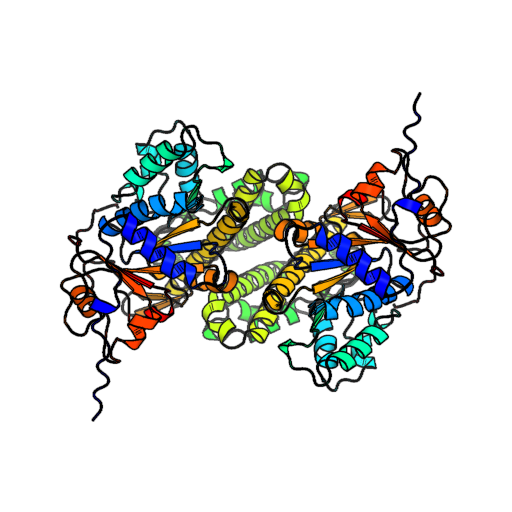TOM 3538 N N . TYR B 1 68 ? 7.746 -20.453 9.508 1 98.25 68 TYR B N 1
ATOM 3539 C CA . TYR B 1 68 ? 6.711 -20.125 8.531 1 98.25 68 TYR B CA 1
ATOM 3540 C C . TYR B 1 68 ? 5.332 -20.516 9.047 1 98.25 68 TYR B C 1
ATOM 3542 O O . TYR B 1 68 ? 5.152 -21.594 9.625 1 98.25 68 TYR B O 1
ATOM 3550 N N . ARG B 1 69 ? 4.352 -19.609 8.8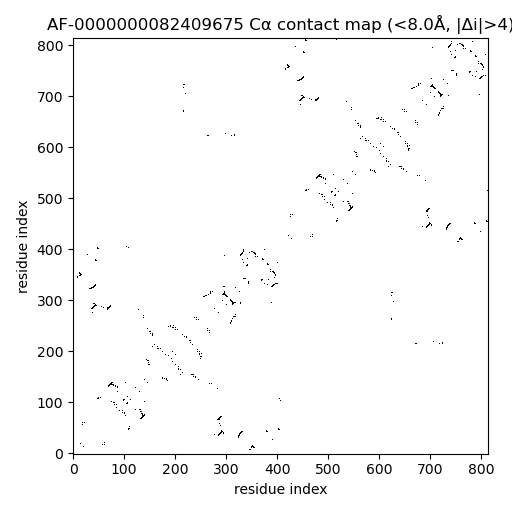05 1 98.56 69 ARG B N 1
ATOM 3551 C CA . ARG B 1 69 ? 3.053 -19.812 9.445 1 98.56 69 ARG B CA 1
ATOM 3552 C C . ARG B 1 69 ? 1.919 -19.672 8.43 1 98.56 69 ARG B C 1
ATOM 3554 O O . ARG B 1 69 ? 0.748 -19.609 8.812 1 98.56 69 ARG B O 1
ATOM 3561 N N . SER B 1 70 ? 2.271 -19.625 7.191 1 98.81 70 SER B N 1
ATOM 3562 C CA . SER B 1 70 ? 1.225 -19.562 6.176 1 98.81 70 SER B CA 1
ATOM 3563 C C . SER B 1 70 ? 1.735 -20.078 4.828 1 98.81 70 SER B C 1
ATOM 3565 O O . SER B 1 70 ? 2.936 -20.016 4.555 1 98.81 70 SER B O 1
ATOM 3567 N N . ILE B 1 71 ? 0.852 -20.594 4.07 1 98.94 71 ILE B N 1
ATOM 3568 C CA . ILE B 1 71 ? 1.079 -20.969 2.68 1 98.94 71 ILE B CA 1
ATOM 3569 C C . ILE B 1 71 ? 0.057 -20.266 1.784 1 98.94 71 ILE B C 1
ATOM 3571 O O . ILE B 1 71 ? -1.117 -20.156 2.145 1 98.94 71 ILE B O 1
ATOM 3575 N N . VAL B 1 72 ? 0.512 -19.75 0.68 1 98.94 72 VAL B N 1
ATOM 3576 C CA . VAL B 1 72 ? -0.302 -19.016 -0.287 1 98.94 72 VAL B CA 1
ATOM 3577 C C . VAL B 1 72 ? -0.227 -19.703 -1.648 1 98.94 72 VAL B C 1
ATOM 3579 O O . VAL B 1 72 ? 0.864 -19.953 -2.168 1 98.94 72 VAL B O 1
ATOM 3582 N N . LEU B 1 73 ? -1.329 -20.016 -2.258 1 98.88 73 LEU B N 1
ATOM 3583 C CA . LEU B 1 73 ? -1.335 -20.734 -3.525 1 98.88 73 LEU B CA 1
ATOM 3584 C C . LEU B 1 73 ? -1.99 -19.906 -4.621 1 98.88 73 LEU B C 1
ATOM 3586 O O . LEU B 1 73 ? -2.76 -18.984 -4.336 1 98.88 73 LEU B O 1
ATOM 3590 N N . GLU B 1 74 ? -1.658 -20.281 -5.875 1 98.56 74 GLU B N 1
ATOM 3591 C CA . GLU B 1 74 ? -2.301 -19.734 -7.07 1 98.56 74 GLU B CA 1
ATOM 3592 C C . GLU B 1 74 ? -3.74 -20.219 -7.191 1 98.56 74 GLU B C 1
ATOM 3594 O O . GLU B 1 74 ? -4.07 -20.984 -8.102 1 98.56 74 GLU B O 1
ATOM 3599 N N . THR B 1 75 ? -4.547 -19.828 -6.332 1 98.25 75 THR B N 1
ATOM 3600 C CA . THR B 1 75 ? -5.98 -20.078 -6.32 1 98.25 75 THR B CA 1
ATOM 3601 C C . THR B 1 75 ? -6.75 -18.859 -5.852 1 98.25 75 THR B C 1
ATOM 3603 O O . THR B 1 75 ? -6.172 -17.938 -5.258 1 98.25 75 THR B O 1
ATOM 3606 N N . ASP B 1 76 ? -8.008 -18.859 -6.176 1 97.62 76 ASP B N 1
ATOM 3607 C CA . ASP B 1 76 ? -8.914 -17.766 -5.883 1 97.62 76 ASP B CA 1
ATOM 3608 C C . ASP B 1 76 ? -8.836 -17.359 -4.414 1 97.62 76 ASP B C 1
ATOM 3610 O O . ASP B 1 76 ? -8.961 -18.203 -3.525 1 97.62 76 ASP B O 1
ATOM 3614 N N . VAL B 1 77 ? -8.688 -16.047 -4.172 1 98.31 77 VAL B N 1
ATOM 3615 C CA . VAL B 1 77 ? -8.469 -15.484 -2.842 1 98.31 77 VAL B CA 1
ATOM 3616 C C . VAL B 1 77 ? -9.656 -15.82 -1.939 1 98.31 77 VAL B C 1
ATOM 3618 O O . VAL B 1 77 ? -9.492 -16.016 -0.734 1 98.31 77 VAL B O 1
ATOM 3621 N N . PHE B 1 78 ? -10.844 -15.961 -2.457 1 98.19 78 PHE B N 1
ATOM 3622 C CA . PHE B 1 78 ? -12.031 -16.203 -1.643 1 98.19 78 PHE B CA 1
ATOM 3623 C C . PHE B 1 78 ? -12.312 -17.703 -1.532 1 98.19 78 PHE B C 1
ATOM 3625 O O . PHE B 1 78 ? -12.734 -18.172 -0.478 1 98.19 78 PHE B O 1
ATOM 3632 N N . ALA B 1 79 ? -12.094 -18.453 -2.643 1 98 79 ALA B N 1
ATOM 3633 C CA . ALA B 1 79 ? -12.266 -19.906 -2.566 1 98 79 ALA B CA 1
ATOM 3634 C C . ALA B 1 79 ? -11.359 -20.5 -1.498 1 98 79 ALA B C 1
ATOM 3636 O O . ALA B 1 79 ? -11.766 -21.422 -0.772 1 98 79 ALA B O 1
ATOM 3637 N N . ALA B 1 80 ? -10.227 -20 -1.361 1 98.62 80 ALA B N 1
ATOM 3638 C CA . ALA B 1 80 ? -9.203 -20.516 -0.448 1 98.62 80 ALA B CA 1
ATOM 3639 C C . ALA B 1 80 ? -9.672 -20.438 1.001 1 98.62 80 ALA B C 1
ATOM 3641 O O . ALA B 1 80 ? -9.148 -21.125 1.872 1 98.62 80 ALA B O 1
ATOM 3642 N N . LEU B 1 81 ? -10.664 -19.547 1.322 1 98.31 81 LEU B N 1
ATOM 3643 C CA . LEU B 1 81 ? -11.18 -19.406 2.682 1 98.31 81 LEU B CA 1
ATOM 3644 C C . LEU B 1 81 ? -11.773 -20.719 3.176 1 98.31 81 LEU B C 1
ATOM 3646 O O . LEU B 1 81 ? -11.695 -21.031 4.367 1 98.31 81 LEU B O 1
ATOM 3650 N N . LEU B 1 82 ? -12.359 -21.453 2.24 1 98.5 82 LEU B N 1
ATOM 3651 C CA . LEU B 1 82 ? -12.938 -22.75 2.598 1 98.5 82 LEU B CA 1
ATOM 3652 C C . LEU B 1 82 ? -11.844 -23.719 3.033 1 98.5 82 LEU B C 1
ATOM 3654 O O . LEU B 1 82 ? -12.031 -24.484 3.992 1 98.5 82 LEU B O 1
ATOM 3658 N N . VAL B 1 83 ? -10.742 -23.719 2.328 1 98.88 83 VAL B N 1
ATOM 3659 C CA . VAL B 1 83 ? -9.625 -24.578 2.688 1 98.88 83 VAL B CA 1
ATOM 3660 C C . VAL B 1 83 ? -9.086 -24.188 4.059 1 98.88 83 VAL B C 1
ATOM 3662 O O . VAL B 1 83 ? -8.867 -25.047 4.918 1 98.88 83 VAL B O 1
ATOM 3665 N N . ASP B 1 84 ? -8.875 -22.922 4.23 1 98.81 84 ASP B N 1
ATOM 3666 C CA . ASP B 1 84 ? -8.344 -22.438 5.504 1 98.81 84 ASP B CA 1
ATOM 3667 C C . ASP B 1 84 ? -9.25 -22.828 6.664 1 98.81 84 ASP B C 1
ATOM 3669 O O . ASP B 1 84 ? -8.773 -23.25 7.719 1 98.81 84 ASP B O 1
ATOM 3673 N N . GLU B 1 85 ? -10.57 -22.641 6.492 1 98.38 85 GLU B N 1
ATOM 3674 C CA . GLU B 1 85 ? -11.523 -23.031 7.52 1 98.38 85 GLU B CA 1
ATOM 3675 C C . GLU B 1 85 ? -11.406 -24.531 7.832 1 98.38 85 GLU B C 1
ATOM 3677 O O . GLU B 1 85 ? -11.383 -24.922 9 1 98.38 85 GLU B O 1
ATOM 3682 N N . TYR B 1 86 ? -11.289 -25.312 6.844 1 98.75 86 TYR B N 1
ATOM 3683 C CA . TYR B 1 86 ? -11.211 -26.75 7 1 98.75 86 TYR B CA 1
ATOM 3684 C C . TYR B 1 86 ? -9.953 -27.141 7.77 1 98.75 86 TYR B C 1
ATOM 3686 O O . TYR B 1 86 ? -10.016 -27.922 8.727 1 98.75 86 TYR B O 1
ATOM 3694 N N . VAL B 1 87 ? -8.805 -26.625 7.426 1 98.75 87 VAL B N 1
ATOM 3695 C CA . VAL B 1 87 ? -7.543 -27.047 8.023 1 98.75 87 VAL B CA 1
ATOM 3696 C C . VAL B 1 87 ? -7.453 -26.547 9.461 1 98.75 87 VAL B C 1
ATOM 3698 O O . VAL B 1 87 ? -6.602 -27 10.234 1 98.75 87 VAL B O 1
ATOM 3701 N N . ASN B 1 88 ? -8.297 -25.594 9.812 1 97.94 88 ASN B N 1
ATOM 3702 C CA . ASN B 1 88 ? -8.328 -25.094 11.18 1 97.94 88 ASN B CA 1
ATOM 3703 C C . ASN B 1 88 ? -9.5 -25.672 11.961 1 97.94 88 ASN B C 1
ATOM 3705 O O . ASN B 1 88 ? -9.961 -25.062 12.938 1 97.94 88 ASN B O 1
ATOM 3709 N N . GLY B 1 89 ? -10.094 -26.734 11.492 1 97.12 89 GLY B N 1
ATOM 3710 C CA . GLY B 1 89 ? -11.055 -27.469 12.297 1 97.12 89 GLY B CA 1
ATOM 3711 C C . GLY B 1 89 ? -12.469 -27.391 11.766 1 97.12 89 GLY B C 1
ATOM 3712 O O . GLY B 1 89 ? -13.406 -27.859 12.406 1 97.12 89 GLY B O 1
ATOM 3713 N N . GLY B 1 90 ? -12.641 -26.797 10.602 1 96.94 90 GLY B N 1
ATOM 3714 C CA . GLY B 1 90 ? -13.969 -26.75 10.008 1 96.94 90 GLY B CA 1
ATOM 3715 C C . GLY B 1 90 ? -14.547 -28.125 9.711 1 96.94 90 GLY B C 1
ATOM 3716 O O . GLY B 1 90 ? -13.797 -29.078 9.516 1 96.94 90 GLY B O 1
ATOM 3717 N N . GLU B 1 91 ? -15.883 -28.219 9.531 1 96.38 91 GLU B N 1
ATOM 3718 C CA . GLU B 1 91 ? -16.562 -29.5 9.477 1 96.38 91 GLU B CA 1
ATOM 3719 C C . GLU B 1 91 ? -16.906 -29.891 8.039 1 96.38 91 GLU B C 1
ATOM 3721 O O . GLU B 1 91 ? -17.5 -30.938 7.793 1 96.38 91 GLU B O 1
ATOM 3726 N N . ALA B 1 92 ? -16.438 -29.156 7.121 1 95.19 92 ALA B N 1
ATOM 3727 C CA . ALA B 1 92 ? -16.781 -29.453 5.73 1 95.19 92 ALA B CA 1
ATOM 3728 C C . ALA B 1 92 ? -16.188 -30.781 5.285 1 95.19 92 ALA B C 1
ATOM 3730 O O . ALA B 1 92 ? -15.18 -31.234 5.844 1 95.19 92 ALA B O 1
ATOM 3731 N N . ASP B 1 93 ? -16.812 -31.359 4.301 1 97.56 93 ASP B N 1
ATOM 3732 C CA . ASP B 1 93 ? -16.281 -32.562 3.645 1 97.56 93 ASP B CA 1
ATOM 3733 C C . ASP B 1 93 ? -15.055 -32.219 2.795 1 97.56 93 ASP B C 1
ATOM 3735 O O . ASP B 1 93 ? -15.07 -31.234 2.037 1 97.56 93 ASP B O 1
ATOM 3739 N N . ILE B 1 94 ? -14.055 -33.031 2.955 1 97.94 94 ILE B N 1
ATOM 3740 C CA . ILE B 1 94 ? -12.797 -32.719 2.281 1 97.94 94 ILE B CA 1
ATOM 3741 C C . ILE B 1 94 ? -13.008 -32.719 0.768 1 97.94 94 ILE B C 1
ATOM 3743 O O . ILE B 1 94 ? -12.375 -31.953 0.039 1 97.94 94 ILE B O 1
ATOM 3747 N N . GLU B 1 95 ? -13.867 -33.562 0.266 1 98.12 95 GLU B N 1
ATOM 3748 C CA . GLU B 1 95 ? -14.133 -33.594 -1.17 1 98.12 95 GLU B CA 1
ATOM 3749 C C . GLU B 1 95 ? -14.703 -32.281 -1.655 1 98.12 95 GLU B C 1
ATOM 3751 O O . GLU B 1 95 ? -14.344 -31.781 -2.73 1 98.12 95 GLU B O 1
ATOM 3756 N N . LYS B 1 96 ? -15.555 -31.719 -0.88 1 98.06 96 LYS B N 1
ATOM 3757 C CA . LYS B 1 96 ? -16.109 -30.406 -1.197 1 98.06 96 LYS B CA 1
ATOM 3758 C C . LYS B 1 96 ? -15.031 -29.328 -1.118 1 98.06 96 LYS B C 1
ATOM 3760 O O . LYS B 1 96 ? -14.977 -28.438 -1.965 1 98.06 96 LYS B O 1
ATOM 3765 N N . VAL B 1 97 ? -14.203 -29.391 -0.103 1 98.62 97 VAL B N 1
ATOM 3766 C CA . VAL B 1 97 ? -13.117 -28.438 0.095 1 98.62 97 VAL B CA 1
ATOM 3767 C C . VAL B 1 97 ? -12.18 -28.469 -1.112 1 98.62 97 VAL B C 1
ATOM 3769 O O . VAL B 1 97 ? -11.82 -27.422 -1.645 1 98.62 97 VAL B O 1
ATOM 3772 N N . LEU B 1 98 ? -11.836 -29.656 -1.591 1 98.5 98 LEU B N 1
ATOM 3773 C CA . LEU B 1 98 ? -10.945 -29.781 -2.738 1 98.5 98 LEU B CA 1
ATOM 3774 C C . LEU B 1 98 ? -11.625 -29.297 -4.016 1 98.5 98 LEU B C 1
ATOM 3776 O O . LEU B 1 98 ? -11.008 -28.625 -4.844 1 98.5 98 LEU B O 1
ATOM 3780 N N . ALA B 1 99 ? -12.906 -29.547 -4.145 1 97.44 99 ALA B N 1
ATOM 3781 C CA . ALA B 1 99 ? -13.641 -29.25 -5.363 1 97.44 99 ALA B CA 1
ATOM 3782 C C . ALA B 1 99 ? -13.914 -27.75 -5.477 1 97.44 99 ALA B C 1
ATOM 3784 O O . ALA B 1 99 ? -13.93 -27.188 -6.578 1 97.44 99 ALA B O 1
ATOM 3785 N N . THR B 1 100 ? -14.078 -27.078 -4.301 1 97.25 100 THR B N 1
ATOM 3786 C CA . THR B 1 100 ? -14.586 -25.719 -4.375 1 97.25 100 THR B CA 1
ATOM 3787 C C . THR B 1 100 ? -13.602 -24.734 -3.738 1 97.25 100 THR B C 1
ATOM 3789 O O . THR B 1 100 ? -13.688 -23.531 -3.963 1 97.25 100 THR B O 1
ATOM 3792 N N . GLY B 1 101 ? -12.68 -25.25 -2.988 1 98.12 101 GLY B N 1
ATOM 3793 C CA . GLY B 1 101 ? -11.711 -24.406 -2.309 1 98.12 101 GLY B CA 1
ATOM 3794 C C . GLY B 1 101 ? -10.508 -24.062 -3.164 1 98.12 101 GLY B C 1
ATOM 3795 O O . GLY B 1 101 ? -9.703 -23.203 -2.807 1 98.12 101 GLY B O 1
ATOM 3796 N N . PHE B 1 102 ? -10.367 -24.781 -4.238 1 98 102 PHE B N 1
ATOM 3797 C CA . PHE B 1 102 ? -9.336 -24.516 -5.23 1 98 102 PHE B CA 1
ATOM 3798 C C . PHE B 1 102 ? -9.953 -24.062 -6.551 1 98 102 PHE B C 1
ATOM 3800 O O . PHE B 1 102 ? -10.82 -24.75 -7.098 1 98 102 PHE B O 1
ATOM 3807 N N . SER B 1 103 ? -9.555 -22.922 -7.039 1 96.19 103 SER B N 1
ATOM 3808 C CA . SER B 1 103 ? -10 -22.516 -8.359 1 96.19 103 SER B CA 1
ATOM 3809 C C . SER B 1 103 ? -9.25 -23.25 -9.461 1 96.19 103 SER B C 1
ATOM 3811 O O . SER B 1 103 ? -8.312 -24 -9.18 1 96.19 103 SER B O 1
ATOM 3813 N N . HIS B 1 104 ? -9.734 -23.188 -10.742 1 94.38 104 HIS B N 1
ATOM 3814 C CA . HIS B 1 104 ? -9.133 -23.719 -11.961 1 94.38 104 HIS B CA 1
ATOM 3815 C C . HIS B 1 104 ? -9.141 -25.25 -11.953 1 94.38 104 HIS B C 1
ATOM 3817 O O . HIS B 1 104 ? -8.422 -25.875 -12.727 1 94.38 104 HIS B O 1
ATOM 3823 N N . GLY B 1 105 ? -9.82 -25.859 -10.984 1 94.81 105 GLY B N 1
ATOM 3824 C CA . GLY B 1 105 ? -9.844 -27.312 -10.875 1 94.81 105 GLY B CA 1
ATOM 3825 C C . GLY B 1 105 ? -8.633 -27.859 -10.148 1 94.81 105 GLY B C 1
ATOM 3826 O O . GLY B 1 105 ? -8.414 -29.078 -10.148 1 94.81 105 GLY B O 1
ATOM 3827 N N . PHE B 1 106 ? -7.883 -27.078 -9.477 1 97 106 PHE B N 1
ATOM 3828 C CA . PHE B 1 106 ? -6.586 -27.453 -8.93 1 97 106 PHE B CA 1
ATOM 3829 C C . PHE B 1 106 ? -6.75 -28.375 -7.73 1 97 106 PHE B C 1
ATOM 3831 O O . PHE B 1 106 ? -5.789 -29 -7.289 1 97 106 PHE B O 1
ATOM 3838 N N . GLY B 1 107 ? -7.965 -28.438 -7.234 1 97.38 107 GLY B N 1
ATOM 3839 C CA . GLY B 1 107 ? -8.195 -29.406 -6.18 1 97.38 107 GLY B CA 1
ATOM 3840 C C . GLY B 1 107 ? -7.898 -30.828 -6.605 1 97.38 107 GLY B C 1
ATOM 3841 O O . GLY B 1 107 ? -7.652 -31.703 -5.762 1 97.38 107 GLY B O 1
ATOM 3842 N N . ALA B 1 108 ? -7.848 -31.062 -7.895 1 96.56 108 ALA B N 1
ATOM 3843 C CA . ALA B 1 108 ? -7.621 -32.406 -8.453 1 96.56 108 ALA B CA 1
ATOM 3844 C C . ALA B 1 108 ? -6.141 -32.625 -8.734 1 96.56 108 ALA B C 1
ATOM 3846 O O . ALA B 1 108 ? -5.73 -33.75 -9.078 1 96.56 108 ALA B O 1
ATOM 3847 N N . VAL B 1 109 ? -5.375 -31.609 -8.617 1 97.12 109 VAL B N 1
ATOM 3848 C CA . VAL B 1 109 ? -3.945 -31.75 -8.867 1 97.12 109 VAL B CA 1
ATOM 3849 C C . VAL B 1 109 ? -3.299 -32.531 -7.73 1 97.12 109 VAL B C 1
ATOM 3851 O O . VAL B 1 109 ? -3.443 -32.188 -6.559 1 97.12 109 VAL B O 1
ATOM 3854 N N . PRO B 1 110 ? -2.578 -33.594 -8.062 1 96.69 110 PRO B N 1
ATOM 3855 C CA . PRO B 1 110 ? -1.898 -34.344 -7.004 1 96.69 110 PRO B CA 1
ATOM 3856 C C . PRO B 1 110 ? -1.011 -33.438 -6.133 1 96.69 110 PRO B C 1
ATOM 3858 O O . PRO B 1 110 ? -0.338 -32.562 -6.641 1 96.69 110 PRO B O 1
ATOM 3861 N N . GLY B 1 111 ? -1.01 -33.781 -4.848 1 97.88 111 GLY B N 1
ATOM 3862 C CA . GLY B 1 111 ? -0.266 -32.938 -3.9 1 97.88 111 GLY B CA 1
ATOM 3863 C C . GLY B 1 111 ? -1.146 -32 -3.105 1 97.88 111 GLY B C 1
ATOM 3864 O O . GLY B 1 111 ? -0.813 -31.641 -1.978 1 97.88 111 GLY B O 1
ATOM 3865 N N . ASN B 1 112 ? -2.279 -31.578 -3.707 1 98.62 112 ASN B N 1
ATOM 3866 C CA . ASN B 1 112 ? -3.125 -30.609 -3.014 1 98.62 112 ASN B CA 1
ATOM 3867 C C . ASN B 1 112 ? -3.973 -31.281 -1.937 1 98.62 112 ASN B C 1
ATOM 3869 O O . ASN B 1 112 ? -4.152 -30.734 -0.85 1 98.62 112 ASN B O 1
ATOM 3873 N N . ARG B 1 113 ? -4.48 -32.531 -2.23 1 98.31 113 ARG B N 1
ATOM 3874 C CA . ARG B 1 113 ? -5.156 -33.25 -1.17 1 98.31 113 ARG B CA 1
ATOM 3875 C C . ARG B 1 113 ? -4.215 -33.531 -0.002 1 98.31 113 ARG B C 1
ATOM 3877 O O . ARG B 1 113 ? -4.566 -33.281 1.155 1 98.31 113 ARG B O 1
ATOM 3884 N N . GLU B 1 114 ? -3.021 -34.031 -0.319 1 98.56 114 GLU B N 1
ATOM 3885 C CA . GLU B 1 114 ? -2.016 -34.312 0.698 1 98.56 114 GLU B CA 1
ATOM 3886 C C . GLU B 1 114 ? -1.685 -33.062 1.521 1 98.56 114 GLU B C 1
ATOM 3888 O O . GLU B 1 114 ? -1.494 -33.156 2.734 1 98.56 114 GLU B O 1
ATOM 3893 N N . LEU B 1 115 ? -1.618 -31.938 0.841 1 98.88 115 LEU B N 1
ATOM 3894 C CA . LEU B 1 115 ? -1.343 -30.688 1.525 1 98.88 115 LEU B CA 1
ATOM 3895 C C . LEU B 1 115 ? -2.434 -30.375 2.545 1 98.88 115 LEU B C 1
ATOM 3897 O O . LEU B 1 115 ? -2.137 -30.062 3.703 1 98.88 115 LEU B O 1
ATOM 3901 N N . VAL B 1 116 ? -3.689 -30.422 2.119 1 98.88 116 VAL B N 1
ATOM 3902 C CA . VAL B 1 116 ? -4.828 -30.062 2.961 1 98.88 116 VAL B CA 1
ATOM 3903 C C . VAL B 1 116 ? -4.891 -31 4.164 1 98.88 116 VAL B C 1
ATOM 3905 O O . VAL B 1 116 ? -5.062 -30.547 5.301 1 98.88 116 VAL B O 1
ATOM 3908 N N . GLU B 1 117 ? -4.66 -32.25 3.932 1 98.69 117 GLU B N 1
ATOM 3909 C CA . GLU B 1 117 ? -4.664 -33.25 5.012 1 98.69 117 GLU B CA 1
ATOM 3910 C C . GLU B 1 117 ? -3.518 -33 5.988 1 98.69 117 GLU B C 1
ATOM 3912 O O . GLU B 1 117 ? -3.705 -33.062 7.203 1 98.69 117 GLU B O 1
ATOM 3917 N N . TRP B 1 118 ? -2.41 -32.75 5.453 1 98.81 118 TRP B N 1
ATOM 3918 C CA . TRP B 1 118 ? -1.247 -32.469 6.293 1 98.81 118 TRP B CA 1
ATOM 3919 C C . TRP B 1 118 ? -1.471 -31.234 7.156 1 98.81 118 TRP B C 1
ATOM 3921 O O . TRP B 1 118 ? -1.172 -31.25 8.352 1 98.81 118 TRP B O 1
ATOM 3931 N N . LEU B 1 119 ? -1.979 -30.172 6.559 1 98.88 119 LEU B N 1
ATOM 3932 C CA . LEU B 1 119 ? -2.234 -28.938 7.285 1 98.88 119 LEU B CA 1
ATOM 3933 C C . LEU B 1 119 ? -3.217 -29.172 8.43 1 98.88 119 LEU B C 1
ATOM 3935 O O . LEU B 1 119 ? -3.027 -28.641 9.531 1 98.88 119 LEU B O 1
ATOM 3939 N N . ARG B 1 120 ? -4.258 -29.844 8.117 1 98.75 120 ARG B N 1
ATOM 3940 C CA . ARG B 1 120 ? -5.254 -30.125 9.141 1 98.75 120 ARG B CA 1
ATOM 3941 C C . ARG B 1 120 ? -4.637 -30.906 10.305 1 98.75 120 ARG B C 1
ATOM 3943 O O . ARG B 1 120 ? -4.875 -30.594 11.469 1 98.75 120 ARG B O 1
ATOM 3950 N N . GLU B 1 121 ? -3.867 -31.922 9.992 1 98.5 121 GLU B N 1
ATOM 3951 C CA . GLU B 1 121 ? -3.184 -32.719 11.023 1 98.5 121 GLU B CA 1
ATOM 3952 C C . GLU B 1 121 ? -2.201 -31.844 11.805 1 98.5 121 GLU B C 1
ATOM 3954 O O . GLU B 1 121 ? -2.162 -31.891 13.039 1 98.5 121 GLU B O 1
ATOM 3959 N N . TYR B 1 122 ? -1.459 -31.062 11.117 1 98.62 122 TYR B N 1
ATOM 3960 C CA . TYR B 1 122 ? -0.465 -30.188 11.742 1 98.62 122 TYR B CA 1
ATOM 3961 C C . TYR B 1 122 ? -1.122 -29.203 12.695 1 98.62 122 TYR B C 1
ATOM 3963 O O . TYR B 1 122 ? -0.609 -28.953 13.789 1 98.62 122 TYR B O 1
ATOM 3971 N N . ASN B 1 123 ? -2.236 -28.609 12.281 1 98.69 123 ASN B N 1
ATOM 3972 C CA . ASN B 1 123 ? -2.912 -27.562 13.039 1 98.69 123 ASN B CA 1
ATOM 3973 C C . ASN B 1 123 ? -3.684 -28.141 14.227 1 98.69 123 ASN B C 1
ATOM 3975 O O . ASN B 1 123 ? -3.967 -27.422 15.188 1 98.69 123 ASN B O 1
ATOM 3979 N N . ASP B 1 124 ? -4 -29.375 14.156 1 98.12 124 ASP B N 1
ATOM 3980 C CA . ASP B 1 124 ? -4.824 -30.016 15.188 1 98.12 124 ASP B CA 1
ATOM 3981 C C . ASP B 1 124 ? -4.168 -29.891 16.562 1 98.12 124 ASP B C 1
ATOM 3983 O O . ASP B 1 124 ? -3.004 -30.266 16.734 1 98.12 124 ASP B O 1
ATOM 3987 N N . GLY B 1 125 ? -4.91 -29.266 17.469 1 97.31 125 GLY B N 1
ATOM 3988 C CA . GLY B 1 125 ? -4.473 -29.156 18.859 1 97.31 125 GLY B CA 1
ATOM 3989 C C . GLY B 1 125 ? -3.521 -28 19.094 1 97.31 125 GLY B C 1
ATOM 3990 O O . GLY B 1 125 ? -3.131 -27.75 20.234 1 97.31 125 GLY B O 1
ATOM 3991 N N . ARG B 1 126 ? -3.111 -27.375 18.109 1 97.56 126 ARG B N 1
ATOM 3992 C CA . ARG B 1 126 ? -2.174 -26.266 18.266 1 97.56 126 ARG B CA 1
ATOM 3993 C C . ARG B 1 126 ? -2.912 -24.969 18.547 1 97.56 126 ARG B C 1
ATOM 3995 O O . ARG B 1 126 ? -4.031 -24.766 18.062 1 97.56 126 ARG B O 1
ATOM 4002 N N . ALA B 1 127 ? -2.195 -24.109 19.312 1 97 127 ALA B N 1
ATOM 4003 C CA . ALA B 1 127 ? -2.73 -22.781 19.531 1 97 127 ALA B CA 1
ATOM 4004 C C . ALA B 1 127 ? -2.816 -21.984 18.234 1 97 127 ALA B C 1
ATOM 4006 O O . ALA B 1 127 ? -2 -22.188 17.328 1 97 127 ALA B O 1
ATOM 4007 N N . PRO B 1 128 ? -3.736 -21.078 18.094 1 94.88 128 PRO B N 1
ATOM 4008 C CA . PRO B 1 128 ? -3.938 -20.328 16.844 1 94.88 128 PRO B CA 1
ATOM 4009 C C . PRO B 1 128 ? -2.656 -19.672 16.344 1 94.88 128 PRO B C 1
ATOM 4011 O O . PRO B 1 128 ? -2.395 -19.656 15.141 1 94.88 128 PRO B O 1
ATOM 4014 N N . ALA B 1 129 ? -1.837 -19.203 17.188 1 94.56 129 ALA B N 1
ATOM 4015 C CA . ALA B 1 129 ? -0.613 -18.484 16.812 1 94.56 129 ALA B CA 1
ATOM 4016 C C . ALA B 1 129 ? 0.395 -19.438 16.188 1 94.56 129 ALA B C 1
ATOM 4018 O O . ALA B 1 129 ? 1.276 -19.016 15.43 1 94.56 129 ALA B O 1
ATOM 4019 N N . ASP B 1 130 ? 0.244 -20.719 16.391 1 96.75 130 ASP B N 1
ATOM 4020 C CA . ASP B 1 130 ? 1.215 -21.719 15.938 1 96.75 130 ASP B CA 1
ATOM 4021 C C . ASP B 1 130 ? 0.688 -22.469 14.719 1 96.75 130 ASP B C 1
ATOM 4023 O O . ASP B 1 130 ? 1.395 -23.312 14.148 1 96.75 130 ASP B O 1
ATOM 4027 N N . ARG B 1 131 ? -0.513 -22.234 14.352 1 98.38 131 ARG B N 1
ATOM 4028 C CA . ARG B 1 131 ? -1.121 -22.922 13.211 1 98.38 131 ARG B CA 1
ATOM 4029 C C . ARG B 1 131 ? -0.626 -22.344 11.891 1 98.38 131 ARG B C 1
ATOM 4031 O O . ARG B 1 131 ? -0.103 -21.219 11.859 1 98.38 131 ARG B O 1
ATOM 4038 N N . VAL B 1 132 ? -0.713 -23.109 10.867 1 98.81 132 VAL B N 1
ATOM 4039 C CA . VAL B 1 132 ? -0.375 -22.672 9.516 1 98.81 132 VAL B CA 1
ATOM 4040 C C . VAL B 1 132 ? -1.646 -22.281 8.766 1 98.81 132 VAL B C 1
ATOM 4042 O O . VAL B 1 132 ? -2.553 -23.109 8.602 1 98.81 132 VAL B O 1
ATOM 4045 N N . ARG B 1 133 ? -1.726 -21.078 8.336 1 98.69 133 ARG B N 1
ATOM 4046 C CA . ARG B 1 133 ? -2.883 -20.578 7.598 1 98.69 133 ARG B CA 1
ATOM 4047 C C . ARG B 1 133 ? -2.732 -20.859 6.102 1 98.69 133 ARG B C 1
ATOM 4049 O O . ARG B 1 133 ? -1.614 -20.953 5.594 1 98.69 133 ARG B O 1
ATOM 4056 N N . PHE B 1 134 ? -3.84 -21.031 5.469 1 98.88 134 PHE B N 1
ATOM 4057 C CA . PHE B 1 134 ? -3.91 -21.266 4.031 1 98.88 134 PHE B CA 1
ATOM 4058 C C . PHE B 1 134 ? -4.547 -20.078 3.318 1 98.88 134 PHE B C 1
ATOM 4060 O O . PHE B 1 134 ? -5.637 -19.641 3.688 1 98.88 134 PHE B O 1
ATOM 4067 N N . TYR B 1 135 ? -3.893 -19.547 2.281 1 98.88 135 TYR B N 1
ATOM 4068 C CA . TYR B 1 135 ? -4.387 -18.406 1.521 1 98.88 135 TYR B CA 1
ATOM 4069 C C . TYR B 1 135 ? -4.383 -18.703 0.025 1 98.88 135 TYR B C 1
ATOM 4071 O O . TYR B 1 135 ? -3.592 -19.516 -0.448 1 98.88 135 TYR B O 1
ATOM 4079 N N . GLY B 1 136 ? -5.258 -18.109 -0.645 1 98.81 136 GLY B N 1
ATOM 4080 C CA . GLY B 1 136 ? -5.137 -17.859 -2.074 1 98.81 136 GLY B CA 1
ATOM 4081 C C . GLY B 1 136 ? -4.773 -16.438 -2.412 1 98.81 136 GLY B C 1
ATOM 4082 O O . GLY B 1 136 ? -5.129 -15.508 -1.678 1 98.81 136 GLY B O 1
ATOM 4083 N N . PHE B 1 137 ? -4.07 -16.25 -3.564 1 98.69 137 PHE B N 1
ATOM 4084 C CA . PHE B 1 137 ? -3.746 -14.867 -3.891 1 98.69 137 PHE B CA 1
ATOM 4085 C C . PHE B 1 137 ? -4.246 -14.508 -5.285 1 98.69 137 PHE B C 1
ATOM 4087 O O . PHE B 1 137 ? -4.086 -13.375 -5.734 1 98.69 137 PHE B O 1
ATOM 4094 N N . ASP B 1 138 ? -4.902 -15.445 -5.961 1 98.25 138 ASP B N 1
ATOM 4095 C CA . ASP B 1 138 ? -5.371 -15.18 -7.316 1 98.25 138 ASP B CA 1
ATOM 4096 C C . ASP B 1 138 ? -6.684 -14.398 -7.305 1 98.25 138 ASP B C 1
ATOM 4098 O O . ASP B 1 138 ? -7.445 -14.477 -6.336 1 98.25 138 ASP B O 1
ATOM 4102 N N . ALA B 1 139 ? -6.898 -13.656 -8.375 1 95 139 ALA B N 1
ATOM 4103 C CA . ALA B 1 139 ? -8.211 -13.062 -8.633 1 95 139 ALA B CA 1
ATOM 4104 C C . ALA B 1 139 ? -9.242 -14.141 -8.969 1 95 139 ALA B C 1
ATOM 4106 O O . ALA B 1 139 ? -8.883 -15.234 -9.414 1 95 139 ALA B O 1
ATOM 4107 N N . PRO B 1 140 ? -10.461 -13.844 -8.68 1 95.06 140 PRO B N 1
ATOM 4108 C CA . PRO B 1 140 ? -11.484 -14.828 -9.023 1 95.06 140 PRO B CA 1
ATOM 4109 C C . PRO B 1 140 ? -11.805 -14.859 -10.516 1 95.06 140 PRO B C 1
ATOM 4111 O O . PRO B 1 140 ? -12.977 -14.805 -10.898 1 95.06 140 PRO B O 1
ATOM 4114 N N . VAL B 1 141 ? -10.797 -14.859 -11.367 1 91.94 141 VAL B N 1
ATOM 4115 C CA . VAL B 1 141 ? -11 -14.93 -12.812 1 91.94 141 VAL B CA 1
ATOM 4116 C C . VAL B 1 141 ? -10.539 -16.281 -13.336 1 91.94 141 VAL B C 1
ATOM 4118 O O . VAL B 1 141 ? -9.812 -17 -12.648 1 91.94 141 VAL B O 1
ATOM 4121 N N . GLU B 1 142 ? -11.086 -16.656 -14.453 1 82.94 142 GLU B N 1
ATOM 4122 C CA . GLU B 1 142 ? -10.711 -17.875 -15.164 1 82.94 142 GLU B CA 1
ATOM 4123 C C . GLU B 1 142 ? -10.297 -17.578 -16.594 1 82.94 142 GLU B C 1
ATOM 4125 O O . GLU B 1 142 ? -10.477 -16.453 -17.078 1 82.94 142 GLU B O 1
ATOM 4130 N N . TYR B 1 143 ? -9.664 -18.516 -17.188 1 71.88 143 TYR B N 1
ATOM 4131 C CA . TYR B 1 143 ? -9.273 -18.375 -18.594 1 71.88 143 TYR B CA 1
ATOM 4132 C C . TYR B 1 143 ? -10.477 -18.047 -19.469 1 71.88 143 TYR B C 1
ATOM 4134 O O . TYR B 1 143 ? -10.367 -17.297 -20.438 1 71.88 143 TYR B O 1
ATOM 4142 N N . SER B 1 144 ? -11.547 -18.531 -19.062 1 74.06 144 SER B N 1
ATOM 4143 C CA . SER B 1 144 ? -12.719 -18.469 -19.922 1 74.06 144 SER B CA 1
ATOM 4144 C C . SER B 1 144 ? -13.625 -17.312 -19.531 1 74.06 144 SER B C 1
ATOM 4146 O O . SER B 1 144 ? -14.617 -17.031 -20.203 1 74.06 144 SER B O 1
ATOM 4148 N N . GLY B 1 145 ? -13.266 -16.719 -18.469 1 87.5 145 GLY B N 1
ATOM 4149 C CA . GLY B 1 145 ? -14.211 -15.672 -18.094 1 87.5 145 GLY B CA 1
ATOM 4150 C C . GLY B 1 145 ? -13.961 -15.117 -16.703 1 87.5 145 GLY B C 1
ATOM 4151 O O . GLY B 1 145 ? -12.992 -15.5 -16.031 1 87.5 145 GLY B O 1
ATOM 4152 N N . ALA B 1 146 ? -14.789 -14.125 -16.359 1 94.81 146 ALA B N 1
ATOM 4153 C CA . ALA B 1 146 ? -14.766 -13.461 -15.062 1 94.81 146 ALA B CA 1
ATOM 4154 C C . ALA B 1 146 ? -16.172 -13.391 -14.461 1 94.81 146 ALA B C 1
ATOM 4156 O O . ALA B 1 146 ? -17.156 -13.273 -15.188 1 94.81 146 ALA B O 1
ATOM 4157 N N . PRO B 1 147 ? -16.25 -13.516 -13.172 1 96.56 147 PRO B N 1
ATOM 4158 C CA . PRO B 1 147 ? -17.562 -13.445 -12.531 1 96.56 147 PRO B CA 1
ATOM 4159 C C . PRO B 1 147 ? -18.109 -12.016 -12.469 1 96.56 147 PRO B C 1
ATOM 4161 O O . PRO B 1 147 ? -17.391 -11.062 -12.734 1 96.56 147 PRO B O 1
ATOM 4164 N N . SER B 1 148 ? -19.438 -11.992 -12.148 1 97.38 148 SER B N 1
ATOM 4165 C CA . SER B 1 148 ? -20.062 -10.727 -11.789 1 97.38 148 SER B CA 1
ATOM 4166 C C . SER B 1 148 ? -19.406 -10.102 -10.57 1 97.38 148 SER B C 1
ATOM 4168 O O . SER B 1 148 ? -19.016 -10.805 -9.641 1 97.38 148 SER B O 1
ATOM 4170 N N . PRO B 1 149 ? -19.312 -8.719 -10.602 1 98.06 149 PRO B N 1
ATOM 4171 C CA . PRO B 1 149 ? -18.766 -8.062 -9.406 1 98.06 149 PRO B CA 1
ATOM 4172 C C . PRO B 1 149 ? -19.75 -8.023 -8.25 1 98.06 149 PRO B C 1
ATOM 4174 O O . PRO B 1 149 ? -19.438 -7.504 -7.176 1 98.06 149 PRO B O 1
ATOM 4177 N N . ARG B 1 150 ? -20.922 -8.594 -8.391 1 98 150 ARG B N 1
ATOM 4178 C CA . ARG B 1 150 ? -22.031 -8.508 -7.426 1 98 150 ARG B CA 1
ATOM 4179 C C . ARG B 1 150 ? -21.578 -8.961 -6.043 1 98 150 ARG B C 1
ATOM 4181 O O . ARG B 1 150 ? -21.719 -8.227 -5.066 1 98 150 ARG B O 1
ATOM 4188 N N . ARG B 1 151 ? -21.031 -10.141 -5.977 1 97.19 151 ARG B N 1
ATOM 4189 C CA . ARG B 1 151 ? -20.672 -10.695 -4.676 1 97.19 151 ARG B CA 1
ATOM 4190 C C . ARG B 1 151 ? -19.594 -9.844 -3.996 1 97.19 151 ARG B C 1
ATOM 4192 O O . ARG B 1 151 ? -19.688 -9.586 -2.793 1 97.19 151 ARG B O 1
ATOM 4199 N N . ALA B 1 152 ? -18.578 -9.477 -4.754 1 97.88 152 ALA B N 1
ATOM 4200 C CA . ALA B 1 152 ? -17.5 -8.672 -4.195 1 97.88 152 ALA B CA 1
ATOM 4201 C C . ALA B 1 152 ? -18.016 -7.328 -3.686 1 97.88 152 ALA B C 1
ATOM 4203 O O . ALA B 1 152 ? -17.688 -6.906 -2.578 1 97.88 152 ALA B O 1
ATOM 4204 N N . LEU B 1 153 ? -18.906 -6.648 -4.438 1 98.06 153 LEU B N 1
ATOM 4205 C CA . LEU B 1 153 ? -19.484 -5.367 -4.043 1 98.06 153 LEU B CA 1
ATOM 4206 C C . LEU B 1 153 ? -20.359 -5.52 -2.805 1 98.06 153 LEU B C 1
ATOM 4208 O O . LEU B 1 153 ? -20.234 -4.75 -1.85 1 98.06 153 LEU B O 1
ATOM 4212 N N . SER B 1 154 ? -21.203 -6.516 -2.82 1 97.25 154 SER B N 1
ATOM 4213 C CA . SER B 1 154 ? -22.172 -6.684 -1.732 1 97.25 154 SER B CA 1
ATOM 4214 C C . SER B 1 154 ? -21.469 -7.047 -0.428 1 97.25 154 SER B C 1
ATOM 4216 O O . SER B 1 154 ? -21.812 -6.531 0.636 1 97.25 154 SER B O 1
ATOM 4218 N N . ALA B 1 155 ? -20.453 -7.953 -0.529 1 97.69 155 ALA B N 1
ATOM 4219 C CA . ALA B 1 155 ? -19.734 -8.367 0.671 1 97.69 155 ALA B CA 1
ATOM 4220 C C . ALA B 1 155 ? -19 -7.191 1.312 1 97.69 155 ALA B C 1
ATOM 4222 O O . ALA B 1 155 ? -19.031 -7.027 2.535 1 97.69 155 ALA B O 1
ATOM 4223 N N . ALA B 1 156 ? -18.375 -6.352 0.503 1 98 156 ALA B N 1
ATOM 4224 C CA . ALA B 1 156 ? -17.703 -5.164 1.015 1 98 156 ALA B CA 1
ATOM 4225 C C . ALA B 1 156 ? -18.688 -4.18 1.623 1 98 156 ALA B C 1
ATOM 4227 O O . ALA B 1 156 ? -18.469 -3.658 2.719 1 98 156 ALA B O 1
ATOM 4228 N N . GLY B 1 157 ? -19.812 -3.949 0.96 1 97.81 157 GLY B N 1
ATOM 4229 C CA . GLY B 1 157 ? -20.828 -3.021 1.431 1 97.81 157 GLY B CA 1
ATOM 4230 C C . GLY B 1 157 ? -21.5 -3.482 2.705 1 97.81 157 GLY B C 1
ATOM 4231 O O . GLY B 1 157 ? -21.781 -2.676 3.594 1 97.81 157 GLY B O 1
ATOM 4232 N N . ASP B 1 158 ? -21.766 -4.758 2.781 1 97.06 158 ASP B N 1
ATOM 4233 C CA . ASP B 1 158 ? -22.5 -5.324 3.912 1 97.06 158 ASP B CA 1
ATOM 4234 C C . ASP B 1 158 ? -21.688 -5.207 5.203 1 97.06 158 ASP B C 1
ATOM 4236 O O . ASP B 1 158 ? -22.25 -5.184 6.297 1 97.06 158 ASP B O 1
ATOM 4240 N N . PHE B 1 159 ? -20.391 -5.172 5.129 1 98.19 159 PHE B N 1
ATOM 4241 C CA . PHE B 1 159 ? -19.547 -5.059 6.316 1 98.19 159 PHE B CA 1
ATOM 4242 C C . PHE B 1 159 ? -19.656 -3.666 6.926 1 98.19 159 PHE B C 1
ATOM 4244 O O . PHE B 1 159 ? -19.469 -3.496 8.133 1 98.19 159 PHE B O 1
ATOM 4251 N N . LEU B 1 160 ? -19.922 -2.654 6.102 1 97.44 160 LEU B N 1
ATOM 4252 C CA . LEU B 1 160 ? -19.969 -1.273 6.566 1 97.44 160 LEU B CA 1
ATOM 4253 C C . LEU B 1 160 ? -21.25 -1.012 7.359 1 97.44 160 LEU B C 1
ATOM 4255 O O . LEU B 1 160 ? -22.328 -1.443 6.957 1 97.44 160 LEU B O 1
ATOM 4259 N N . PRO B 1 161 ? -21.094 -0.332 8.484 1 96 161 PRO B N 1
ATOM 4260 C CA . PRO B 1 161 ? -22.312 0.2 9.094 1 96 161 PRO B CA 1
ATOM 4261 C C . PRO B 1 161 ? -23.125 1.063 8.125 1 96 161 PRO B C 1
ATOM 4263 O O . PRO B 1 161 ? -22.547 1.739 7.266 1 96 161 PRO B O 1
ATOM 4266 N N . ALA B 1 162 ? -24.406 1.079 8.297 1 92.75 162 ALA B N 1
ATOM 4267 C CA . ALA B 1 162 ? -25.312 1.775 7.387 1 92.75 162 ALA B CA 1
ATOM 4268 C C . ALA B 1 162 ? -24.906 3.238 7.223 1 92.75 162 ALA B C 1
ATOM 4270 O O . ALA B 1 162 ? -24.938 3.775 6.113 1 92.75 162 ALA B O 1
ATOM 4271 N N . ALA B 1 163 ? -24.484 3.854 8.266 1 90.69 163 ALA B N 1
ATOM 4272 C CA . ALA B 1 163 ? -24.172 5.281 8.266 1 90.69 163 ALA B CA 1
ATOM 4273 C C . ALA B 1 163 ? -22.938 5.57 7.422 1 90.69 163 ALA B C 1
ATOM 4275 O O . ALA B 1 163 ? -22.734 6.703 6.988 1 90.69 163 ALA B O 1
ATOM 4276 N N . LEU B 1 164 ? -22.125 4.559 7.164 1 92.88 164 LEU B N 1
ATOM 4277 C CA . LEU B 1 164 ? -20.875 4.758 6.441 1 92.88 164 LEU B CA 1
ATOM 4278 C C . LEU B 1 164 ? -21.016 4.309 4.988 1 92.88 164 LEU B C 1
ATOM 4280 O O . LEU B 1 164 ? -20.109 4.543 4.176 1 92.88 164 LEU B O 1
ATOM 4284 N N . ARG B 1 165 ? -22.094 3.676 4.641 1 92.81 165 ARG B N 1
ATOM 4285 C CA . ARG B 1 165 ? -22.266 3.191 3.275 1 92.81 165 ARG B CA 1
ATOM 4286 C C . ARG B 1 165 ? -22.453 4.352 2.303 1 92.81 165 ARG B C 1
ATOM 4288 O O . ARG B 1 165 ? -23.266 5.254 2.553 1 92.81 165 ARG B O 1
ATOM 4295 N N . PRO B 1 166 ? -21.641 4.289 1.258 1 90 166 PRO B N 1
ATOM 4296 C CA . PRO B 1 166 ? -21.891 5.328 0.254 1 90 166 PRO B CA 1
ATOM 4297 C C . PRO B 1 166 ? -23.297 5.266 -0.32 1 90 166 PRO B C 1
ATOM 4299 O O . PRO B 1 166 ? -23.812 4.176 -0.584 1 90 166 PRO B O 1
ATOM 4302 N N . GLN B 1 167 ? -23.891 6.402 -0.517 1 85.69 167 GLN B N 1
ATOM 4303 C CA . GLN B 1 167 ? -25.266 6.473 -1.019 1 85.69 167 GLN B CA 1
ATOM 4304 C C . GLN B 1 167 ? -25.375 5.824 -2.395 1 85.69 167 GLN B C 1
ATOM 4306 O O . GLN B 1 167 ? -26.406 5.242 -2.727 1 85.69 167 GLN B O 1
ATOM 4311 N N . SER B 1 168 ? -24.328 5.918 -3.094 1 84.94 168 SER B N 1
ATOM 4312 C CA . SER B 1 168 ? -24.328 5.371 -4.445 1 84.94 168 SER B CA 1
ATOM 4313 C C . SER B 1 168 ? -24.5 3.857 -4.434 1 84.94 168 SER B C 1
ATOM 4315 O O . SER B 1 168 ? -24.859 3.26 -5.445 1 84.94 168 SER B O 1
ATOM 4317 N N . LEU B 1 169 ? -24.234 3.176 -3.359 1 90.88 169 LEU B N 1
ATOM 4318 C CA . LEU B 1 169 ? -24.328 1.726 -3.254 1 90.88 169 LEU B CA 1
ATOM 4319 C C . LEU B 1 169 ? -25.781 1.272 -3.383 1 90.88 169 LEU B C 1
ATOM 4321 O O . LEU B 1 169 ? -26.047 0.126 -3.75 1 90.88 169 LEU B O 1
ATOM 4325 N N . ASP B 1 170 ? -26.688 2.191 -3.143 1 90.06 170 ASP B N 1
ATOM 4326 C CA . ASP B 1 170 ? -28.109 1.876 -3.219 1 90.06 170 ASP B CA 1
ATOM 4327 C C . ASP B 1 170 ? -28.516 1.52 -4.648 1 90.06 170 ASP B C 1
ATOM 4329 O O . ASP B 1 170 ? -29.453 0.761 -4.855 1 90.06 170 ASP B O 1
ATOM 4333 N N . ASP B 1 171 ? -27.781 2.012 -5.59 1 92.06 171 ASP B N 1
ATOM 4334 C CA . ASP B 1 171 ? -28.094 1.794 -6.996 1 92.06 171 ASP B CA 1
ATOM 4335 C C . ASP B 1 171 ? -27.359 0.581 -7.547 1 92.06 171 ASP B C 1
ATOM 4337 O O . ASP B 1 171 ? -27.547 0.204 -8.703 1 92.06 171 ASP B O 1
ATOM 4341 N N . ALA B 1 172 ? -26.562 -0.055 -6.789 1 95.31 172 ALA B N 1
ATOM 4342 C CA . ALA B 1 172 ? -25.641 -1.073 -7.281 1 95.31 172 ALA B CA 1
ATOM 4343 C C . ALA B 1 172 ? -26.406 -2.248 -7.898 1 95.31 172 ALA B C 1
ATOM 4345 O O . ALA B 1 172 ? -26.047 -2.732 -8.969 1 95.31 172 ALA B O 1
ATOM 4346 N N . ASP B 1 173 ? -27.438 -2.701 -7.262 1 94.44 173 ASP B N 1
ATOM 4347 C CA . ASP B 1 173 ? -28.172 -3.863 -7.754 1 94.44 173 ASP B CA 1
ATOM 4348 C C . ASP B 1 173 ? -28.766 -3.592 -9.133 1 94.44 173 ASP B C 1
ATOM 4350 O O . ASP B 1 173 ? -28.719 -4.445 -10.016 1 94.44 173 ASP B O 1
ATOM 4354 N N . LEU B 1 174 ? -29.359 -2.449 -9.266 1 96.19 174 LEU B N 1
ATOM 4355 C CA . LEU B 1 174 ? -29.922 -2.057 -10.555 1 96.19 174 LEU B CA 1
ATOM 4356 C C . LEU B 1 174 ? -28.844 -1.97 -11.625 1 96.19 174 LEU B C 1
ATOM 4358 O O . LEU B 1 174 ? -29.016 -2.453 -12.742 1 96.19 174 LEU B O 1
ATOM 4362 N N . LEU B 1 175 ? -27.75 -1.393 -11.305 1 97.69 175 LEU B N 1
ATOM 4363 C CA . LEU B 1 175 ? -26.641 -1.2 -12.234 1 97.69 175 LEU B CA 1
ATOM 4364 C C . LEU B 1 175 ? -26.016 -2.535 -12.609 1 97.69 175 LEU B C 1
ATOM 4366 O O . LEU B 1 175 ? -25.531 -2.707 -13.727 1 97.69 175 LEU B O 1
ATOM 4370 N N . LEU B 1 176 ? -25.969 -3.48 -11.75 1 98.06 176 LEU B N 1
ATOM 4371 C CA . LEU B 1 176 ? -25.359 -4.785 -11.969 1 98.06 176 LEU B CA 1
ATOM 4372 C C . LEU B 1 176 ? -26.156 -5.59 -13 1 98.06 176 LEU B C 1
ATOM 4374 O O . LEU B 1 176 ? -25.562 -6.332 -13.789 1 98.06 176 LEU B O 1
ATOM 4378 N N . GLY B 1 177 ? -27.469 -5.438 -12.953 1 97.31 177 GLY B N 1
ATOM 4379 C CA . GLY B 1 177 ? -28.281 -6.238 -13.852 1 97.31 177 GLY B CA 1
ATOM 4380 C C . GLY B 1 177 ? -28.156 -7.73 -13.609 1 97.31 177 GLY B C 1
ATOM 4381 O O . GLY B 1 177 ? -28.078 -8.172 -12.461 1 97.31 177 GLY B O 1
ATOM 4382 N N . GLN B 1 178 ? -28.188 -8.5 -14.758 1 97.19 178 GLN B N 1
ATOM 4383 C CA . GLN B 1 178 ? -28.109 -9.953 -14.648 1 97.19 178 GLN B CA 1
ATOM 4384 C C . GLN B 1 178 ? -26.656 -10.43 -14.609 1 97.19 178 GLN B C 1
ATOM 4386 O O . GLN B 1 178 ? -25.828 -9.984 -15.414 1 97.19 178 GLN B O 1
ATOM 4391 N N . ASP B 1 179 ? -26.406 -11.367 -13.742 1 97.12 179 ASP B N 1
ATOM 4392 C CA . ASP B 1 179 ? -25.047 -11.891 -13.609 1 97.12 179 ASP B CA 1
ATOM 4393 C C . ASP B 1 179 ? -24.594 -12.555 -14.906 1 97.12 179 ASP B C 1
ATOM 4395 O O . ASP B 1 179 ? -23.406 -12.508 -15.242 1 97.12 179 ASP B O 1
ATOM 4399 N N . ALA B 1 180 ? -25.484 -13.094 -15.641 1 96.25 180 ALA B N 1
ATOM 4400 C CA . ALA B 1 180 ? -25.156 -13.812 -16.859 1 96.25 180 ALA B CA 1
ATOM 4401 C C . ALA B 1 180 ? -24.5 -12.891 -17.891 1 96.25 180 ALA B C 1
ATOM 4403 O O . ALA B 1 180 ? -23.703 -13.336 -18.719 1 96.25 180 ALA B O 1
ATOM 4404 N N . ASP B 1 181 ? -24.844 -11.609 -17.875 1 96.62 181 ASP B N 1
ATOM 4405 C CA . ASP B 1 181 ? -24.25 -10.648 -18.781 1 96.62 181 ASP B CA 1
ATOM 4406 C C . ASP B 1 181 ? -22.75 -10.477 -18.5 1 96.62 181 ASP B C 1
ATOM 4408 O O . ASP B 1 181 ? -21.969 -10.281 -19.422 1 96.62 181 ASP B O 1
ATOM 4412 N N . TRP B 1 182 ? -22.422 -10.586 -17.297 1 97.25 182 TRP B N 1
ATOM 4413 C CA . TRP B 1 182 ? -21.031 -10.461 -16.891 1 97.25 182 TRP B CA 1
ATOM 4414 C C . TRP B 1 182 ? -20.25 -11.742 -17.188 1 97.25 182 TRP B C 1
ATOM 4416 O O . TRP B 1 182 ? -19.094 -11.695 -17.594 1 97.25 182 TRP B O 1
ATOM 4426 N N . THR B 1 183 ? -20.828 -12.875 -17.016 1 95.62 183 THR B N 1
ATOM 4427 C CA . THR B 1 183 ? -20.141 -14.164 -17.078 1 95.62 183 THR B CA 1
ATOM 4428 C C . THR B 1 183 ? -20.172 -14.727 -18.5 1 95.62 183 THR B C 1
ATOM 4430 O O . THR B 1 183 ? -19.797 -15.883 -18.719 1 95.62 183 THR B O 1
ATOM 4433 N N . ASN B 1 184 ? -20.609 -13.961 -19.469 1 94.69 184 ASN B N 1
ATOM 4434 C CA . ASN B 1 184 ? -20.656 -14.398 -20.859 1 94.69 184 ASN B CA 1
ATOM 4435 C C . ASN B 1 184 ? -19.297 -14.867 -21.359 1 94.69 184 ASN B C 1
ATOM 4437 O O . ASN B 1 184 ? -18.375 -14.062 -21.531 1 94.69 184 ASN B O 1
ATOM 4441 N N . PRO B 1 185 ? -19.125 -16.141 -21.641 1 90.88 185 PRO B N 1
ATOM 4442 C CA . PRO B 1 185 ? -17.812 -16.641 -22.031 1 90.88 185 PRO B CA 1
ATOM 4443 C C . PRO B 1 185 ? -17.328 -16.078 -23.359 1 90.88 185 PRO B C 1
ATOM 4445 O O . PRO B 1 185 ? -16.125 -16.016 -23.625 1 90.88 185 PRO B O 1
ATOM 4448 N N . ALA B 1 186 ? -18.25 -15.594 -24.219 1 93.19 186 ALA B N 1
ATOM 4449 C CA . ALA B 1 186 ? -17.891 -15.023 -25.516 1 93.19 186 ALA B CA 1
ATOM 4450 C C . ALA B 1 186 ? -17.062 -13.75 -25.328 1 93.19 186 ALA B C 1
ATOM 4452 O O . ALA B 1 186 ? -16.281 -13.375 -26.219 1 93.19 186 ALA B O 1
ATOM 4453 N N . ALA B 1 187 ? -17.219 -13.141 -24.203 1 92 187 ALA B N 1
ATOM 4454 C CA . ALA B 1 187 ? -16.578 -11.859 -23.953 1 92 187 ALA B CA 1
ATOM 4455 C C . ALA B 1 187 ? -15.055 -12.016 -23.875 1 92 187 ALA B C 1
ATOM 4457 O O . ALA B 1 187 ? -14.312 -11.055 -24.094 1 92 187 ALA B O 1
ATOM 4458 N N . MET B 1 188 ? -14.625 -13.195 -23.594 1 86.69 188 MET B N 1
ATOM 4459 C CA . MET B 1 188 ? -13.18 -13.422 -23.484 1 86.69 188 MET B CA 1
ATOM 4460 C C . MET B 1 188 ? -12.516 -13.258 -24.844 1 86.69 188 MET B C 1
ATOM 4462 O O . MET B 1 188 ? -11.383 -12.766 -24.938 1 86.69 188 MET B O 1
ATOM 4466 N N . PHE B 1 189 ? -13.266 -13.461 -25.891 1 84.69 189 PHE B N 1
ATOM 4467 C CA . PHE B 1 189 ? -12.633 -13.461 -27.203 1 84.69 189 PHE B CA 1
ATOM 4468 C C . PHE B 1 189 ? -13.281 -12.422 -28.109 1 84.69 189 PHE B C 1
ATOM 4470 O O . PHE B 1 189 ? -12.727 -12.07 -29.156 1 84.69 189 PHE B O 1
ATOM 4477 N N . ASP B 1 190 ? -14.438 -11.922 -27.75 1 93.69 190 ASP B N 1
ATOM 4478 C CA . ASP B 1 190 ? -15.172 -10.93 -28.516 1 93.69 190 ASP B CA 1
ATOM 4479 C C . ASP B 1 190 ? -15.539 -9.727 -27.656 1 93.69 190 ASP B C 1
ATOM 4481 O O . ASP B 1 190 ? -16.5 -9.773 -26.891 1 93.69 190 ASP B O 1
ATOM 4485 N N . PRO B 1 191 ? -14.867 -8.648 -27.797 1 94.81 191 PRO B N 1
ATOM 4486 C CA . PRO B 1 191 ? -15.148 -7.461 -26.984 1 94.81 191 PRO B CA 1
ATOM 4487 C C . PRO B 1 191 ? -16.609 -7.02 -27.062 1 94.81 191 PRO B C 1
ATOM 4489 O O . PRO B 1 191 ? -17.156 -6.492 -26.094 1 94.81 191 PRO B O 1
ATOM 4492 N N . ALA B 1 192 ? -17.219 -7.242 -28.125 1 96.06 192 ALA B N 1
ATOM 4493 C CA . ALA B 1 192 ? -18.594 -6.793 -28.328 1 96.06 192 ALA B CA 1
ATOM 4494 C C . ALA B 1 192 ? -19.562 -7.555 -27.422 1 96.06 192 ALA B C 1
ATOM 4496 O O . ALA B 1 192 ? -20.688 -7.121 -27.219 1 96.06 192 ALA B O 1
ATOM 4497 N N . ALA B 1 193 ? -19.141 -8.672 -26.984 1 96.44 193 ALA B N 1
ATOM 4498 C CA . ALA B 1 193 ? -20 -9.492 -26.125 1 96.44 193 ALA B CA 1
ATOM 4499 C C . ALA B 1 193 ? -19.875 -9.07 -24.672 1 96.44 193 ALA B C 1
ATOM 4501 O O . ALA B 1 193 ? -20.625 -9.562 -23.812 1 96.44 193 ALA B O 1
ATOM 4502 N N . SER B 1 194 ? -19 -8.18 -24.344 1 96.81 194 SER B N 1
ATOM 4503 C CA . SER B 1 194 ? -18.766 -7.789 -22.953 1 96.81 194 SER B CA 1
ATOM 4504 C C . SER B 1 194 ? -19.578 -6.559 -22.578 1 96.81 194 SER B C 1
ATOM 4506 O O . SER B 1 194 ? -19.688 -5.617 -23.375 1 96.81 194 SER B O 1
ATOM 4508 N N . VAL B 1 195 ? -20.047 -6.551 -21.391 1 97.69 195 VAL B N 1
ATOM 4509 C CA . VAL B 1 195 ? -20.781 -5.398 -20.875 1 97.69 195 VAL B CA 1
ATOM 4510 C C . VAL B 1 195 ? -19.828 -4.465 -20.141 1 97.69 195 VAL B C 1
ATOM 4512 O O . VAL B 1 195 ? -20.25 -3.457 -19.578 1 97.69 195 VAL B O 1
ATOM 4515 N N . GLY B 1 196 ? -18.562 -4.703 -20.203 1 97.44 196 GLY B N 1
ATOM 4516 C CA . GLY B 1 196 ? -17.578 -4.125 -19.312 1 97.44 196 GLY B CA 1
ATOM 4517 C C . GLY B 1 196 ? -17.359 -2.643 -19.547 1 97.44 196 GLY B C 1
ATOM 4518 O O . GLY B 1 196 ? -16.781 -1.953 -18.688 1 97.44 196 GLY B O 1
ATOM 4519 N N . ASN B 1 197 ? -17.781 -2.102 -20.656 1 95.44 197 ASN B N 1
ATOM 4520 C CA . ASN B 1 197 ? -17.609 -0.68 -20.938 1 95.44 197 ASN B CA 1
ATOM 4521 C C . ASN B 1 197 ? -18.953 0.028 -21.078 1 95.44 197 ASN B C 1
ATOM 4523 O O . ASN B 1 197 ? -19.031 1.133 -21.609 1 95.44 197 ASN B O 1
ATOM 4527 N N . SER B 1 198 ? -20.047 -0.589 -20.625 1 97.38 198 SER B N 1
ATOM 4528 C CA . SER B 1 198 ? -21.359 0.024 -20.609 1 97.38 198 SER B CA 1
ATOM 4529 C C . SER B 1 198 ? -21.438 1.154 -19.594 1 97.38 198 SER B C 1
ATOM 4531 O O . SER B 1 198 ? -20.562 1.287 -18.734 1 97.38 198 SER B O 1
ATOM 4533 N N . ASP B 1 199 ? -22.5 1.975 -19.656 1 96.38 199 ASP B N 1
ATOM 4534 C CA . ASP B 1 199 ? -22.703 3.07 -18.719 1 96.38 199 ASP B CA 1
ATOM 4535 C C . ASP B 1 199 ? -22.875 2.545 -17.297 1 96.38 199 ASP B C 1
ATOM 4537 O O . ASP B 1 199 ? -22.359 3.131 -16.344 1 96.38 199 ASP B O 1
ATOM 4541 N N . HIS B 1 200 ? -23.578 1.491 -17.219 1 96.94 200 HIS B N 1
ATOM 4542 C CA . HIS B 1 200 ? -23.797 0.964 -15.875 1 96.94 200 HIS B CA 1
ATOM 4543 C C . HIS B 1 200 ? -22.516 0.39 -15.281 1 96.94 200 HIS B C 1
ATOM 4545 O O . HIS B 1 200 ? -22.266 0.526 -14.086 1 96.94 200 HIS B O 1
ATOM 4551 N N . ALA B 1 201 ? -21.672 -0.294 -16.141 1 98.06 201 ALA B N 1
ATOM 4552 C CA . ALA B 1 201 ? -20.391 -0.789 -15.656 1 98.06 201 ALA B CA 1
ATOM 4553 C C . ALA B 1 201 ? -19.5 0.358 -15.164 1 98.06 201 ALA B C 1
ATOM 4555 O O . ALA B 1 201 ? -18.859 0.251 -14.125 1 98.06 201 ALA B O 1
ATOM 4556 N N . ARG B 1 202 ? -19.547 1.454 -15.891 1 97.06 202 ARG B N 1
ATOM 4557 C CA . ARG B 1 202 ? -18.766 2.631 -15.508 1 97.06 202 ARG B CA 1
ATOM 4558 C C . ARG B 1 202 ? -19.281 3.213 -14.195 1 97.06 202 ARG B C 1
ATOM 4560 O O . ARG B 1 202 ? -18.484 3.611 -13.336 1 97.06 202 ARG B O 1
ATOM 4567 N N . ALA B 1 203 ? -20.562 3.258 -14.023 1 97.62 203 ALA B N 1
ATOM 4568 C CA . ALA B 1 203 ? -21.125 3.732 -12.766 1 97.62 203 ALA B CA 1
ATOM 4569 C C . ALA B 1 203 ? -20.719 2.834 -11.609 1 97.62 203 ALA B C 1
ATOM 4571 O O . ALA B 1 203 ? -20.422 3.32 -10.508 1 97.62 203 ALA B O 1
ATOM 4572 N N . LEU B 1 204 ? -20.672 1.539 -11.859 1 98.44 204 LEU B N 1
ATOM 4573 C CA . LEU B 1 204 ? -20.281 0.587 -10.828 1 98.44 204 LEU B CA 1
ATOM 4574 C C . LEU B 1 204 ? -18.828 0.779 -10.43 1 98.44 204 LEU B C 1
ATOM 4576 O O . LEU B 1 204 ? -18.469 0.572 -9.273 1 98.44 204 LEU B O 1
ATOM 4580 N N . ARG B 1 205 ? -17.984 1.166 -11.375 1 97.94 205 ARG B N 1
ATOM 4581 C CA . ARG B 1 205 ? -16.578 1.431 -11.055 1 97.94 205 ARG B CA 1
ATOM 4582 C C . ARG B 1 205 ? -16.453 2.568 -10.055 1 97.94 205 ARG B C 1
ATOM 4584 O O . ARG B 1 205 ? -15.609 2.521 -9.156 1 97.94 205 ARG B O 1
ATOM 4591 N N . ILE B 1 206 ? -17.297 3.572 -10.172 1 97.38 206 ILE B N 1
ATOM 4592 C CA . ILE B 1 206 ? -17.297 4.695 -9.234 1 97.38 206 ILE B CA 1
ATOM 4593 C C . ILE B 1 206 ? -17.734 4.219 -7.855 1 97.38 206 ILE B C 1
ATOM 4595 O O . ILE B 1 206 ? -17.125 4.566 -6.844 1 97.38 206 ILE B O 1
ATOM 4599 N N . ILE B 1 207 ? -18.75 3.426 -7.863 1 97.62 207 ILE B N 1
ATOM 4600 C CA . ILE B 1 207 ? -19.266 2.889 -6.609 1 97.62 207 ILE B CA 1
ATOM 4601 C C . ILE B 1 207 ? -18.203 2.047 -5.922 1 97.62 207 ILE B C 1
ATOM 4603 O O . ILE B 1 207 ? -17.984 2.162 -4.711 1 97.62 207 ILE B O 1
ATOM 4607 N N . ALA B 1 208 ? -17.5 1.166 -6.688 1 98.25 208 ALA B N 1
ATOM 4608 C CA . ALA B 1 208 ? -16.438 0.323 -6.141 1 98.25 208 ALA B CA 1
ATOM 4609 C C . ALA B 1 208 ? -15.312 1.169 -5.57 1 98.25 208 ALA B C 1
ATOM 4611 O O . ALA B 1 208 ? -14.773 0.861 -4.504 1 98.25 208 ALA B O 1
ATOM 4612 N N . ASP B 1 209 ? -14.945 2.201 -6.293 1 97.62 209 ASP B N 1
ATOM 4613 C CA . ASP B 1 209 ? -13.906 3.113 -5.824 1 97.62 209 ASP B CA 1
ATOM 4614 C C . ASP B 1 209 ? -14.32 3.789 -4.52 1 97.62 209 ASP B C 1
ATOM 4616 O O . ASP B 1 209 ? -13.531 3.871 -3.578 1 97.62 209 ASP B O 1
ATOM 4620 N N . ASP B 1 210 ? -15.555 4.273 -4.434 1 96.94 210 ASP B N 1
ATOM 4621 C CA . ASP B 1 210 ? -16.078 4.902 -3.223 1 96.94 210 ASP B CA 1
ATOM 4622 C C . ASP B 1 210 ? -16.062 3.928 -2.047 1 96.94 210 ASP B C 1
ATOM 4624 O O . ASP B 1 210 ? -15.664 4.293 -0.938 1 96.94 210 ASP B O 1
ATOM 4628 N N . LEU B 1 211 ? -16.484 2.77 -2.367 1 97.25 211 LEU B N 1
ATOM 4629 C CA . LEU B 1 211 ? -16.531 1.743 -1.33 1 97.25 211 LEU B CA 1
ATOM 4630 C C . LEU B 1 211 ? -15.148 1.482 -0.753 1 97.25 211 LEU B C 1
ATOM 4632 O O . LEU B 1 211 ? -14.977 1.412 0.467 1 97.25 211 LEU B O 1
ATOM 4636 N N . GLY B 1 212 ? -14.164 1.356 -1.593 1 97.56 212 GLY B N 1
ATOM 4637 C CA . GLY B 1 212 ? -12.797 1.166 -1.134 1 97.56 212 GLY B CA 1
ATOM 4638 C C . GLY B 1 212 ? -12.281 2.322 -0.296 1 97.56 212 GLY B C 1
ATOM 4639 O O . GLY B 1 212 ? -11.656 2.109 0.742 1 97.56 212 GLY B O 1
ATOM 4640 N N . SER B 1 213 ? -12.547 3.514 -0.721 1 97.69 213 SER B N 1
ATOM 4641 C CA . SER B 1 213 ? -12.133 4.711 0.002 1 97.69 213 SER B CA 1
ATOM 4642 C C . SER B 1 213 ? -12.766 4.77 1.388 1 97.69 213 SER B C 1
ATOM 4644 O O . SER B 1 213 ? -12.078 5 2.383 1 97.69 213 SER B O 1
ATOM 4646 N N . VAL B 1 214 ? -14.078 4.516 1.447 1 97.5 214 VAL B N 1
ATOM 4647 C CA . VAL B 1 214 ? -14.789 4.555 2.721 1 97.5 214 VAL B CA 1
ATOM 4648 C C . VAL B 1 214 ? -14.211 3.51 3.67 1 97.5 214 VAL B C 1
ATOM 4650 O O . VAL B 1 214 ? -13.969 3.797 4.844 1 97.5 214 VAL B O 1
ATOM 4653 N N . LEU B 1 215 ? -13.977 2.312 3.176 1 98 215 LEU B N 1
ATOM 4654 C CA . LEU B 1 215 ? -13.414 1.254 4.008 1 98 215 LEU B CA 1
ATOM 4655 C C . LEU B 1 215 ? -12.047 1.657 4.551 1 98 215 LEU B C 1
ATOM 4657 O O . LEU B 1 215 ? -11.773 1.482 5.738 1 98 215 LEU B O 1
ATOM 4661 N N . ARG B 1 216 ? -11.195 2.248 3.713 1 97.69 216 ARG B N 1
ATOM 4662 C CA . ARG B 1 216 ? -9.867 2.658 4.141 1 97.69 216 ARG B CA 1
ATOM 4663 C C . ARG B 1 216 ? -9.945 3.766 5.188 1 97.69 216 ARG B C 1
ATOM 4665 O O . ARG B 1 216 ? -9.266 3.703 6.215 1 97.69 216 ARG B O 1
ATOM 4672 N N . ARG B 1 217 ? -10.797 4.691 4.992 1 97.44 217 ARG B N 1
ATOM 4673 C CA . ARG B 1 217 ? -10.914 5.824 5.902 1 97.44 217 ARG B CA 1
ATOM 4674 C C . ARG B 1 217 ? -11.539 5.402 7.23 1 97.44 217 ARG B C 1
ATOM 4676 O O . ARG B 1 217 ? -11.281 6.02 8.266 1 97.44 217 ARG B O 1
ATOM 4683 N N . ALA B 1 218 ? -12.289 4.328 7.211 1 97.31 218 ALA B N 1
ATOM 4684 C CA . ALA B 1 218 ? -12.977 3.863 8.414 1 97.31 218 ALA B CA 1
ATOM 4685 C C . ALA B 1 218 ? -12.125 2.852 9.172 1 97.31 218 ALA B C 1
ATOM 4687 O O . ALA B 1 218 ? -12.547 2.34 10.219 1 97.31 218 ALA B O 1
ATOM 4688 N N . ALA B 1 219 ? -10.969 2.533 8.711 1 97.88 219 ALA B N 1
ATOM 4689 C CA . ALA B 1 219 ? -10.117 1.483 9.266 1 97.88 219 ALA B CA 1
ATOM 4690 C C . ALA B 1 219 ? -9.883 1.693 10.758 1 97.88 219 ALA B C 1
ATOM 4692 O O . ALA B 1 219 ? -10.008 0.755 11.555 1 97.88 219 ALA B O 1
ATOM 4693 N N . PRO B 1 220 ? -9.602 2.943 11.188 1 96.69 220 PRO B N 1
ATOM 4694 C CA . PRO B 1 220 ? -9.273 3.137 12.609 1 96.69 220 PRO B CA 1
ATOM 4695 C C . PRO B 1 220 ? -10.414 2.73 13.531 1 96.69 220 PRO B C 1
ATOM 4697 O O . PRO B 1 220 ? -10.18 2.391 14.695 1 96.69 220 PRO B O 1
ATOM 4700 N N . VAL B 1 221 ? -11.57 2.783 12.992 1 96 221 VAL B N 1
ATOM 4701 C CA . VAL B 1 221 ? -12.727 2.482 13.836 1 96 221 VAL B CA 1
ATOM 4702 C C . VAL B 1 221 ? -13.156 1.031 13.625 1 96 221 VAL B C 1
ATOM 4704 O O . VAL B 1 221 ? -13.523 0.344 14.578 1 96 221 VAL B O 1
ATOM 4707 N N . LEU B 1 222 ? -13.078 0.505 12.453 1 97.38 222 LEU B N 1
ATOM 4708 C CA . LEU B 1 222 ? -13.656 -0.791 12.109 1 97.38 222 LEU B CA 1
ATOM 4709 C C . LEU B 1 222 ? -12.648 -1.913 12.352 1 97.38 222 LEU B C 1
ATOM 4711 O O . LEU B 1 222 ? -13.008 -2.973 12.875 1 97.38 222 LEU B O 1
ATOM 4715 N N . ARG B 1 223 ? -11.445 -1.766 12.016 1 96.62 223 ARG B N 1
ATOM 4716 C CA . ARG B 1 223 ? -10.477 -2.855 12.023 1 96.62 223 ARG B CA 1
ATOM 4717 C C . ARG B 1 223 ? -10.195 -3.34 13.438 1 96.62 223 ARG B C 1
ATOM 4719 O O . ARG B 1 223 ? -10.133 -4.547 13.688 1 96.62 223 ARG B O 1
ATOM 4726 N N . PRO B 1 224 ? -10.023 -2.412 14.445 1 94.38 224 PRO B N 1
ATOM 4727 C CA . PRO B 1 224 ? -9.773 -2.898 15.805 1 94.38 224 PRO B CA 1
ATOM 4728 C C . PRO B 1 224 ? -10.93 -3.738 16.359 1 94.38 224 PRO B C 1
ATOM 4730 O O . PRO B 1 224 ? -10.711 -4.637 17.172 1 94.38 224 PRO B O 1
ATOM 4733 N N . VAL B 1 225 ? -12.102 -3.494 15.883 1 96.12 225 VAL B N 1
ATOM 4734 C CA . VAL B 1 225 ? -13.289 -4.18 16.375 1 96.12 225 VAL B CA 1
ATOM 4735 C C . VAL B 1 225 ? -13.383 -5.574 15.766 1 96.12 225 VAL B C 1
ATOM 4737 O O . VAL B 1 225 ? -13.719 -6.543 16.453 1 96.12 225 VAL B O 1
ATOM 4740 N N . ASP B 1 226 ? -13.078 -5.719 14.547 1 97.19 226 ASP B N 1
ATOM 4741 C CA . ASP B 1 226 ? -13.156 -6.973 13.805 1 97.19 226 ASP B CA 1
ATOM 4742 C C . ASP B 1 226 ? -12.094 -7.031 12.711 1 97.19 226 ASP B C 1
ATOM 4744 O O . ASP B 1 226 ? -12.406 -6.891 11.531 1 97.19 226 ASP B O 1
ATOM 4748 N N . PRO B 1 227 ? -10.852 -7.293 13.102 1 95.5 227 PRO B N 1
ATOM 4749 C CA . PRO B 1 227 ? -9.75 -7.254 12.133 1 95.5 227 PRO B CA 1
ATOM 4750 C C . PRO B 1 227 ? -9.953 -8.211 10.969 1 95.5 227 PRO B C 1
ATOM 4752 O O . PRO B 1 227 ? -9.727 -7.844 9.812 1 95.5 227 PRO B O 1
ATOM 4755 N N . ALA B 1 228 ? -10.391 -9.469 11.234 1 95.25 228 ALA B N 1
ATOM 4756 C CA . ALA B 1 228 ? -10.562 -10.453 10.172 1 95.25 228 ALA B CA 1
ATOM 4757 C C . ALA B 1 228 ? -11.664 -10.031 9.203 1 95.25 228 ALA B C 1
ATOM 4759 O O . ALA B 1 228 ? -11.492 -10.117 7.98 1 95.25 228 ALA B O 1
ATOM 4760 N N . GLY B 1 229 ? -12.82 -9.594 9.805 1 97.69 229 GLY B N 1
ATOM 4761 C CA . GLY B 1 229 ? -13.906 -9.117 8.961 1 97.69 229 GLY B CA 1
ATOM 4762 C C . GLY B 1 229 ? -13.523 -7.914 8.125 1 97.69 229 GLY B C 1
ATOM 4763 O O . GLY B 1 229 ? -13.906 -7.82 6.953 1 97.69 229 GLY B O 1
ATOM 4764 N N . TYR B 1 230 ? -12.797 -7.012 8.672 1 98 230 TYR B N 1
ATOM 4765 C CA . TYR B 1 230 ? -12.352 -5.82 7.953 1 98 230 TYR B CA 1
ATOM 4766 C C . TYR B 1 230 ? -11.438 -6.195 6.789 1 98 230 TYR B C 1
ATOM 4768 O O . TYR B 1 230 ? -11.633 -5.715 5.668 1 98 230 TYR B O 1
ATOM 4776 N N . ASP B 1 231 ? -10.477 -7.078 7.066 1 97.31 231 ASP B N 1
ATOM 4777 C CA . ASP B 1 231 ? -9.531 -7.477 6.031 1 97.31 231 ASP B CA 1
ATOM 4778 C C . ASP B 1 231 ? -10.242 -8.195 4.887 1 97.31 231 ASP B C 1
ATOM 4780 O O . ASP B 1 231 ? -9.898 -8.016 3.719 1 97.31 231 ASP B O 1
ATOM 4784 N N . LEU B 1 232 ? -11.195 -9 5.211 1 98.19 232 LEU B N 1
ATOM 4785 C CA . LEU B 1 232 ? -11.984 -9.688 4.191 1 98.19 232 LEU B CA 1
ATOM 4786 C C . LEU B 1 232 ? -12.797 -8.695 3.367 1 98.19 232 LEU B C 1
ATOM 4788 O O . LEU B 1 232 ? -12.859 -8.805 2.141 1 98.19 232 LEU B O 1
ATOM 4792 N N . ALA B 1 233 ? -13.422 -7.711 4.023 1 98.56 233 ALA B N 1
ATOM 4793 C CA . ALA B 1 233 ? -14.18 -6.676 3.32 1 98.56 233 ALA B CA 1
ATOM 4794 C C . ALA B 1 233 ? -13.273 -5.883 2.381 1 98.56 233 ALA B C 1
ATOM 4796 O O . ALA B 1 233 ? -13.664 -5.562 1.256 1 98.56 233 ALA B O 1
ATOM 4797 N N . LEU B 1 234 ? -12.125 -5.586 2.844 1 98.19 234 LEU B N 1
ATOM 4798 C CA . LEU B 1 234 ? -11.164 -4.867 2.016 1 98.19 234 LEU B CA 1
ATOM 4799 C C . LEU B 1 234 ? -10.766 -5.699 0.8 1 98.19 234 LEU B C 1
ATOM 4801 O O . LEU B 1 234 ? -10.625 -5.168 -0.304 1 98.19 234 LEU B O 1
ATOM 4805 N N . ALA B 1 235 ? -10.547 -6.988 0.999 1 98.44 235 ALA B N 1
ATOM 4806 C CA . ALA B 1 235 ? -10.242 -7.879 -0.115 1 98.44 235 ALA B CA 1
ATOM 4807 C C . ALA B 1 235 ? -11.359 -7.879 -1.146 1 98.44 235 ALA B C 1
ATOM 4809 O O . ALA B 1 235 ? -11.109 -7.824 -2.352 1 98.44 235 ALA B O 1
ATOM 4810 N N . HIS B 1 236 ? -12.609 -7.938 -0.653 1 98.75 236 HIS B N 1
ATOM 4811 C CA . HIS B 1 236 ? -13.766 -7.875 -1.546 1 98.75 236 HIS B CA 1
ATOM 4812 C C . HIS B 1 236 ? -13.812 -6.547 -2.295 1 98.75 236 HIS B C 1
ATOM 4814 O O . HIS B 1 236 ? -14.094 -6.516 -3.494 1 98.75 236 HIS B O 1
ATOM 4820 N N . SER B 1 237 ? -13.531 -5.52 -1.609 1 98.44 237 SER B N 1
ATOM 4821 C CA . SER B 1 237 ? -13.547 -4.199 -2.227 1 98.44 237 SER B CA 1
ATOM 4822 C C . SER B 1 237 ? -12.508 -4.086 -3.332 1 98.44 237 SER B C 1
ATOM 4824 O O . SER B 1 237 ? -12.805 -3.631 -4.438 1 98.44 237 SER B O 1
ATOM 4826 N N . ARG B 1 238 ? -11.273 -4.508 -3.102 1 97.88 238 ARG B N 1
ATOM 4827 C CA . ARG B 1 238 ? -10.219 -4.5 -4.109 1 97.88 238 ARG B CA 1
ATOM 4828 C C . ARG B 1 238 ? -10.602 -5.359 -5.309 1 97.88 238 ARG B C 1
ATOM 4830 O O . ARG B 1 238 ? -10.367 -4.977 -6.457 1 97.88 238 ARG B O 1
ATOM 4837 N N . THR B 1 239 ? -11.172 -6.473 -4.953 1 98.5 239 THR B N 1
ATOM 4838 C CA . THR B 1 239 ? -11.57 -7.398 -6.004 1 98.5 239 THR B CA 1
ATOM 4839 C C . THR B 1 239 ? -12.68 -6.793 -6.867 1 98.5 239 THR B C 1
ATOM 4841 O O . THR B 1 239 ? -12.672 -6.941 -8.094 1 98.5 239 THR B O 1
ATOM 4844 N N . ALA B 1 240 ? -13.633 -6.098 -6.242 1 98.56 240 ALA B N 1
ATOM 4845 C CA . ALA B 1 240 ? -14.727 -5.473 -6.992 1 98.56 240 ALA B CA 1
ATOM 4846 C C . ALA B 1 240 ? -14.18 -4.496 -8.031 1 98.56 240 ALA B C 1
ATOM 4848 O O . ALA B 1 240 ? -14.547 -4.566 -9.203 1 98.56 240 ALA B O 1
ATOM 4849 N N . LEU B 1 241 ? -13.312 -3.664 -7.598 1 98.56 241 LEU B N 1
ATOM 4850 C CA . LEU B 1 241 ? -12.742 -2.684 -8.516 1 98.56 241 LEU B CA 1
ATOM 4851 C C . LEU B 1 241 ? -11.875 -3.365 -9.57 1 98.56 241 LEU B C 1
ATOM 4853 O O . LEU B 1 241 ? -11.945 -3.027 -10.75 1 98.56 241 LEU B O 1
ATOM 4857 N N . GLY B 1 242 ? -11.086 -4.305 -9.141 1 98.31 242 GLY B N 1
ATOM 4858 C CA . GLY B 1 242 ? -10.266 -5.062 -10.07 1 98.31 242 GLY B CA 1
ATOM 4859 C C . GLY B 1 242 ? -11.07 -5.789 -11.125 1 98.31 242 GLY B C 1
ATOM 4860 O O . GLY B 1 242 ? -10.711 -5.781 -12.305 1 98.31 242 GLY B O 1
ATOM 4861 N N . LEU B 1 243 ? -12.172 -6.414 -10.711 1 98.31 243 LEU B N 1
ATOM 4862 C CA . LEU B 1 243 ? -13.039 -7.121 -11.648 1 98.31 243 LEU B CA 1
ATOM 4863 C C . LEU B 1 243 ? -13.656 -6.156 -12.656 1 98.31 243 LEU B C 1
ATOM 4865 O O . LEU B 1 243 ? -13.766 -6.477 -13.844 1 98.31 243 LEU B O 1
ATOM 4869 N N . LEU B 1 244 ? -14.062 -5.035 -12.195 1 98.5 244 LEU B N 1
ATOM 4870 C CA . LEU B 1 244 ? -14.68 -4.062 -13.094 1 98.5 244 LEU B CA 1
ATOM 4871 C C . LEU B 1 244 ? -13.672 -3.529 -14.102 1 98.5 244 LEU B C 1
ATOM 4873 O O . LEU B 1 244 ? -14 -3.32 -15.266 1 98.5 244 LEU B O 1
ATOM 4877 N N . ARG B 1 245 ? -12.422 -3.291 -13.711 1 97.44 245 ARG B N 1
ATOM 4878 C CA . ARG B 1 245 ? -11.359 -2.963 -14.664 1 97.44 245 ARG B CA 1
ATOM 4879 C C . ARG B 1 245 ? -11.164 -4.09 -15.672 1 97.44 245 ARG B C 1
ATOM 4881 O O . ARG B 1 245 ? -10.984 -3.836 -16.859 1 97.44 245 ARG B O 1
ATOM 4888 N N . TYR B 1 246 ? -11.148 -5.305 -15.141 1 97.38 246 TYR B N 1
ATOM 4889 C CA . TYR B 1 246 ? -10.961 -6.484 -15.977 1 97.38 246 TYR B CA 1
ATOM 4890 C C . TYR B 1 246 ? -12.062 -6.59 -17.031 1 97.38 246 TYR B C 1
ATOM 4892 O O . TYR B 1 246 ? -11.781 -6.801 -18.203 1 97.38 246 TYR B O 1
ATOM 4900 N N . HIS B 1 247 ? -13.305 -6.395 -16.594 1 97.75 247 HIS B N 1
ATOM 4901 C CA . HIS B 1 247 ? -14.43 -6.422 -17.516 1 97.75 247 HIS B CA 1
ATOM 4902 C C . HIS B 1 247 ? -14.328 -5.297 -18.547 1 97.75 247 HIS B C 1
ATOM 4904 O O . HIS B 1 247 ? -14.695 -5.477 -19.703 1 97.75 247 HIS B O 1
ATOM 4910 N N . SER B 1 248 ? -13.914 -4.148 -18.109 1 96.88 248 SER B N 1
ATOM 4911 C CA . SER B 1 248 ? -13.688 -3.057 -19.047 1 96.88 248 SER B CA 1
ATOM 4912 C C . SER B 1 248 ? -12.664 -3.443 -20.109 1 96.88 248 SER B C 1
ATOM 4914 O O . SER B 1 248 ? -12.852 -3.164 -21.297 1 96.88 248 SER B O 1
ATOM 4916 N N . ALA B 1 249 ? -11.586 -4.086 -19.672 1 95.19 249 ALA B N 1
ATOM 4917 C CA . ALA B 1 249 ? -10.562 -4.555 -20.609 1 95.19 249 ALA B CA 1
ATOM 4918 C C . ALA B 1 249 ? -11.125 -5.609 -21.562 1 95.19 249 ALA B C 1
ATOM 4920 O O . ALA B 1 249 ? -10.773 -5.641 -22.734 1 95.19 249 ALA B O 1
ATOM 4921 N N . MET B 1 250 ? -11.992 -6.48 -21.062 1 95.88 250 MET B N 1
ATOM 4922 C CA . MET B 1 250 ? -12.633 -7.492 -21.891 1 95.88 250 MET B CA 1
ATOM 4923 C C . MET B 1 250 ? -13.477 -6.844 -22.984 1 95.88 250 MET B C 1
ATOM 4925 O O . MET B 1 250 ? -13.648 -7.414 -24.062 1 95.88 250 MET B O 1
ATOM 4929 N N . ALA B 1 251 ? -13.938 -5.699 -22.719 1 96.38 251 ALA B N 1
ATOM 4930 C CA . ALA B 1 251 ? -14.797 -4.988 -23.672 1 96.38 251 ALA B CA 1
ATOM 4931 C C . ALA B 1 251 ? -13.969 -4.176 -24.656 1 96.38 251 ALA B C 1
ATOM 4933 O O . ALA B 1 251 ? -14.516 -3.574 -25.578 1 96.38 251 ALA B O 1
ATOM 4934 N N . SER B 1 252 ? -12.703 -4.129 -24.5 1 94.25 252 SER B N 1
ATOM 4935 C CA . SER B 1 252 ? -11.828 -3.332 -25.359 1 94.25 252 SER B CA 1
ATOM 4936 C C . SER B 1 252 ? -11.484 -4.082 -26.641 1 94.25 252 SER B C 1
ATOM 4938 O O . SER B 1 252 ? -11.227 -5.289 -26.609 1 94.25 252 SER B O 1
ATOM 4940 N N . SER B 1 253 ? -11.375 -3.336 -27.75 1 92.88 253 SER B N 1
ATOM 4941 C CA . SER B 1 253 ? -10.977 -3.924 -29.031 1 92.88 253 SER B CA 1
ATOM 4942 C C . SER B 1 253 ? -9.5 -3.67 -29.312 1 92.88 253 SER B C 1
ATOM 4944 O O . SER B 1 253 ? -9.023 -3.932 -30.422 1 92.88 253 SER B O 1
ATOM 4946 N N . ALA B 1 254 ? -8.82 -3.172 -28.344 1 89.5 254 ALA B N 1
ATOM 4947 C CA . ALA B 1 254 ? -7.406 -2.857 -28.531 1 89.5 254 ALA B CA 1
ATOM 4948 C C . ALA B 1 254 ? -6.59 -4.125 -28.781 1 89.5 254 ALA B C 1
ATOM 4950 O O . ALA B 1 254 ? -6.879 -5.176 -28.203 1 89.5 254 ALA B O 1
ATOM 4951 N N . PRO B 1 255 ? -5.508 -4.031 -29.609 1 86.94 255 PRO B N 1
ATOM 4952 C CA . PRO B 1 255 ? -4.719 -5.219 -29.938 1 86.94 255 PRO B CA 1
ATOM 4953 C C . PRO B 1 255 ? -3.986 -5.801 -28.734 1 86.94 255 PRO B C 1
ATOM 4955 O O . PRO B 1 255 ? -3.652 -6.992 -28.719 1 86.94 255 PRO B O 1
ATOM 4958 N N . ASP B 1 256 ? -3.73 -5.004 -27.734 1 88.5 256 ASP B N 1
ATOM 4959 C CA . ASP B 1 256 ? -2.988 -5.48 -26.578 1 88.5 256 ASP B CA 1
ATOM 4960 C C . ASP B 1 256 ? -3.936 -5.941 -25.469 1 88.5 256 ASP B C 1
ATOM 4962 O O . ASP B 1 256 ? -3.535 -6.066 -24.312 1 88.5 256 ASP B O 1
ATOM 4966 N N . ARG B 1 257 ? -5.141 -6.262 -25.812 1 90.44 257 ARG B N 1
ATOM 4967 C CA . ARG B 1 257 ? -6.211 -6.613 -24.875 1 90.44 257 ARG B CA 1
ATOM 4968 C C . ARG B 1 257 ? -5.793 -7.766 -23.969 1 90.44 257 ARG B C 1
ATOM 4970 O O . ARG B 1 257 ? -5.977 -7.707 -22.75 1 90.44 257 ARG B O 1
ATOM 4977 N N . ILE B 1 258 ? -5.215 -8.828 -24.531 1 89.88 258 ILE B N 1
ATOM 4978 C CA . ILE B 1 258 ? -4.832 -10.008 -23.766 1 89.88 258 ILE B CA 1
ATOM 4979 C C . ILE B 1 258 ? -3.727 -9.648 -22.781 1 89.88 258 ILE B C 1
ATOM 4981 O O . ILE B 1 258 ? -3.77 -10.055 -21.625 1 89.88 258 ILE B O 1
ATOM 4985 N N . GLY B 1 259 ? -2.764 -8.859 -23.219 1 91.31 259 GLY B N 1
ATOM 4986 C CA . GLY B 1 259 ? -1.729 -8.375 -22.312 1 91.31 259 GLY B CA 1
ATOM 4987 C C . GLY B 1 259 ? -2.277 -7.566 -21.156 1 91.31 259 GLY B C 1
ATOM 4988 O O . GLY B 1 259 ? -1.827 -7.719 -20.016 1 91.31 259 GLY B O 1
ATOM 4989 N N . THR B 1 260 ? -3.262 -6.762 -21.469 1 93.69 260 THR B N 1
ATOM 4990 C CA . THR B 1 260 ? -3.896 -5.949 -20.438 1 93.69 260 THR B CA 1
ATOM 4991 C C . THR B 1 260 ? -4.629 -6.832 -19.422 1 93.69 260 THR B C 1
ATOM 4993 O O . THR B 1 260 ? -4.539 -6.605 -18.219 1 93.69 260 THR B O 1
ATOM 4996 N N . LEU B 1 261 ? -5.316 -7.84 -19.938 1 94.56 261 LEU B N 1
ATOM 4997 C CA . LEU B 1 261 ? -6.043 -8.75 -19.062 1 94.56 261 LEU B CA 1
ATOM 4998 C C . LEU B 1 261 ? -5.082 -9.492 -18.141 1 94.56 261 LEU B C 1
ATOM 5000 O O . LEU B 1 261 ? -5.324 -9.594 -16.938 1 94.56 261 LEU B O 1
ATOM 5004 N N . LEU B 1 262 ? -3.969 -9.992 -18.641 1 94.5 262 LEU B N 1
ATOM 5005 C CA . LEU B 1 262 ? -2.965 -10.688 -17.844 1 94.5 262 LEU B CA 1
ATOM 5006 C C . LEU B 1 262 ? -2.348 -9.742 -16.812 1 94.5 262 LEU B C 1
ATOM 5008 O O . LEU B 1 262 ? -2.113 -10.141 -15.672 1 94.5 262 LEU B O 1
ATOM 5012 N N . SER B 1 263 ? -2.17 -8.539 -17.219 1 96.25 263 SER B N 1
ATOM 5013 C CA . SER B 1 263 ? -1.586 -7.527 -16.344 1 96.25 263 SER B CA 1
ATOM 5014 C C . SER B 1 263 ? -2.535 -7.168 -15.203 1 96.25 263 SER B C 1
ATOM 5016 O O . SER B 1 263 ? -2.105 -6.992 -14.062 1 96.25 263 SER B O 1
ATOM 5018 N N . LEU B 1 264 ? -3.807 -7.035 -15.492 1 97.19 264 LEU B N 1
ATOM 5019 C CA . LEU B 1 264 ? -4.805 -6.723 -14.469 1 97.19 264 LEU B CA 1
ATOM 5020 C C . LEU B 1 264 ? -4.945 -7.875 -13.477 1 97.19 264 LEU B C 1
ATOM 5022 O O . LEU B 1 264 ? -5.113 -7.645 -12.281 1 97.19 264 LEU B O 1
ATOM 5026 N N . ARG B 1 265 ? -4.914 -9.078 -13.953 1 97.44 265 ARG B N 1
ATOM 5027 C CA . ARG B 1 265 ? -4.895 -10.219 -13.047 1 97.44 265 ARG B CA 1
ATOM 5028 C C . ARG B 1 265 ? -3.682 -10.164 -12.125 1 97.44 265 ARG B C 1
ATOM 5030 O O . ARG B 1 265 ? -3.809 -10.359 -10.914 1 97.44 265 ARG B O 1
ATOM 5037 N N . ALA B 1 266 ? -2.525 -9.875 -12.695 1 97.81 266 ALA B N 1
ATOM 5038 C CA . ALA B 1 266 ? -1.295 -9.773 -11.922 1 97.81 266 ALA B CA 1
ATOM 5039 C C . ALA B 1 266 ? -1.399 -8.672 -10.867 1 97.81 266 ALA B C 1
ATOM 5041 O O . ALA B 1 266 ? -0.888 -8.82 -9.75 1 97.81 266 ALA B O 1
ATOM 5042 N N . GLU B 1 267 ? -2.014 -7.594 -11.227 1 98.31 267 GLU B N 1
ATOM 5043 C CA . GLU B 1 267 ? -2.221 -6.512 -10.273 1 98.31 267 GLU B CA 1
ATOM 5044 C C . GLU B 1 267 ? -3.045 -6.98 -9.078 1 98.31 267 GLU B C 1
ATOM 5046 O O . GLU B 1 267 ? -2.684 -6.723 -7.926 1 98.31 267 GLU B O 1
ATOM 5051 N N . MET B 1 268 ? -4.125 -7.648 -9.32 1 98.44 268 MET B N 1
ATOM 5052 C CA . MET B 1 268 ? -4.961 -8.164 -8.25 1 98.44 268 MET B CA 1
ATOM 5053 C C . MET B 1 268 ? -4.203 -9.195 -7.414 1 98.44 268 MET B C 1
ATOM 5055 O O . MET B 1 268 ? -4.301 -9.195 -6.184 1 98.44 268 MET B O 1
ATOM 5059 N N . MET B 1 269 ? -3.426 -10.047 -8.102 1 98.69 269 MET B N 1
ATOM 5060 C CA . MET B 1 269 ? -2.596 -11.023 -7.406 1 98.69 269 MET B CA 1
ATOM 5061 C C . MET B 1 269 ? -1.626 -10.328 -6.453 1 98.69 269 MET B C 1
ATOM 5063 O O . MET B 1 269 ? -1.506 -10.719 -5.289 1 98.69 269 MET B O 1
ATOM 5067 N N . ALA B 1 270 ? -0.97 -9.344 -6.941 1 98.75 270 ALA B N 1
ATOM 5068 C CA . ALA B 1 270 ? 0.024 -8.625 -6.148 1 98.75 270 ALA B CA 1
ATOM 5069 C C . ALA B 1 270 ? -0.618 -7.965 -4.934 1 98.75 270 ALA B C 1
ATOM 5071 O O . ALA B 1 270 ? -0.079 -8.031 -3.824 1 98.75 270 ALA B O 1
ATOM 5072 N N . GLU B 1 271 ? -1.767 -7.352 -5.148 1 98.31 271 GLU B N 1
ATOM 5073 C CA . GLU B 1 271 ? -2.477 -6.715 -4.043 1 98.31 271 GLU B CA 1
ATOM 5074 C C . GLU B 1 271 ? -2.861 -7.738 -2.977 1 98.31 271 GLU B C 1
ATOM 5076 O O . GLU B 1 271 ? -2.734 -7.473 -1.779 1 98.31 271 GLU B O 1
ATOM 5081 N N . ASN B 1 272 ? -3.332 -8.805 -3.402 1 98.69 272 ASN B N 1
ATOM 5082 C CA . ASN B 1 272 ? -3.705 -9.867 -2.469 1 98.69 272 ASN B CA 1
ATOM 5083 C C . ASN B 1 272 ? -2.49 -10.398 -1.716 1 98.69 272 ASN B C 1
ATOM 5085 O O . ASN B 1 272 ? -2.564 -10.656 -0.512 1 98.69 272 ASN B O 1
ATOM 5089 N N . LEU B 1 273 ? -1.354 -10.578 -2.42 1 98.75 273 LEU B N 1
ATOM 5090 C CA . LEU B 1 273 ? -0.135 -11.062 -1.783 1 98.75 273 LEU B CA 1
ATOM 5091 C C . LEU B 1 273 ? 0.34 -10.094 -0.707 1 98.75 273 LEU B C 1
ATOM 5093 O O . LEU B 1 273 ? 0.693 -10.508 0.398 1 98.75 273 LEU B O 1
ATOM 5097 N N . LEU B 1 274 ? 0.331 -8.859 -1.026 1 98.12 274 LEU B N 1
ATOM 5098 C CA . LEU B 1 274 ? 0.791 -7.863 -0.067 1 98.12 274 LEU B CA 1
ATOM 5099 C C . LEU B 1 274 ? -0.139 -7.801 1.141 1 98.12 274 LEU B C 1
ATOM 5101 O O . LEU B 1 274 ? 0.31 -7.555 2.264 1 98.12 274 LEU B O 1
ATOM 5105 N N . ALA B 1 275 ? -1.432 -8.008 0.928 1 97.88 275 ALA B N 1
ATOM 5106 C CA . ALA B 1 275 ? -2.375 -8.07 2.043 1 97.88 275 ALA B CA 1
ATOM 5107 C C . ALA B 1 275 ? -2.064 -9.25 2.957 1 97.88 275 ALA B C 1
ATOM 5109 O O . ALA B 1 275 ? -2.109 -9.125 4.184 1 97.88 275 ALA B O 1
ATOM 5110 N N . VAL B 1 276 ? -1.737 -10.383 2.359 1 98.31 276 VAL B N 1
ATOM 5111 C CA . VAL B 1 276 ? -1.387 -11.57 3.135 1 98.31 276 VAL B CA 1
ATOM 5112 C C . VAL B 1 276 ? -0.123 -11.297 3.949 1 98.31 276 VAL B C 1
ATOM 5114 O O . VAL B 1 276 ? -0.06 -11.625 5.137 1 98.31 276 VAL B O 1
ATOM 5117 N N . VAL B 1 277 ? 0.852 -10.703 3.346 1 97.56 277 VAL B N 1
ATOM 5118 C CA . VAL B 1 277 ? 2.105 -10.375 4.02 1 97.56 277 VAL B CA 1
ATOM 5119 C C . VAL B 1 277 ? 1.827 -9.477 5.223 1 97.56 277 VAL B C 1
ATOM 5121 O O . VAL B 1 277 ? 2.361 -9.703 6.309 1 97.56 277 VAL B O 1
ATOM 5124 N N . ALA B 1 278 ? 0.968 -8.484 5.02 1 94.81 278 ALA B N 1
ATOM 5125 C CA . ALA B 1 278 ? 0.627 -7.574 6.109 1 94.81 278 ALA B CA 1
ATOM 5126 C C . ALA B 1 278 ? -0.084 -8.312 7.238 1 94.81 278 ALA B C 1
ATOM 5128 O O . ALA B 1 278 ? 0.219 -8.102 8.414 1 94.81 278 ALA B O 1
ATOM 5129 N N . GLN B 1 279 ? -0.967 -9.164 6.914 1 94.88 279 GLN B N 1
ATOM 5130 C CA . GLN B 1 279 ? -1.741 -9.914 7.902 1 94.88 279 GLN B CA 1
ATOM 5131 C C . GLN B 1 279 ? -0.847 -10.852 8.703 1 94.88 279 GLN B C 1
ATOM 5133 O O . GLN B 1 279 ? -1.058 -11.039 9.906 1 94.88 279 GLN B O 1
ATOM 5138 N N . GLU B 1 280 ? 0.203 -11.398 8.047 1 96.44 280 GLU B N 1
ATOM 5139 C CA . GLU B 1 280 ? 1.009 -12.445 8.664 1 96.44 280 GLU B CA 1
ATOM 5140 C C . GLU B 1 280 ? 2.299 -11.875 9.25 1 96.44 280 GLU B C 1
ATOM 5142 O O . GLU B 1 280 ? 3.102 -12.617 9.828 1 96.44 280 GLU B O 1
ATOM 5147 N N . GLN B 1 281 ? 2.514 -10.617 9.141 1 90.31 281 GLN B N 1
ATOM 5148 C CA . GLN B 1 281 ? 3.775 -9.961 9.469 1 90.31 281 GLN B CA 1
ATOM 5149 C C . GLN B 1 281 ? 4.211 -10.289 10.898 1 90.31 281 GLN B C 1
ATOM 5151 O O . GLN B 1 281 ? 5.402 -10.438 11.172 1 90.31 281 GLN B O 1
ATOM 5156 N N . ARG B 1 282 ? 3.297 -10.484 11.875 1 89.38 282 ARG B N 1
ATOM 5157 C CA . ARG B 1 282 ? 3.656 -10.688 13.273 1 89.38 282 ARG B CA 1
ATOM 5158 C C . ARG B 1 282 ? 3.707 -12.172 13.617 1 89.38 282 ARG B C 1
ATOM 5160 O O . ARG B 1 282 ? 4.094 -12.547 14.727 1 89.38 282 ARG B O 1
ATOM 5167 N N . ARG B 1 283 ? 3.271 -13.016 12.703 1 94.38 283 ARG B N 1
ATOM 5168 C CA . ARG B 1 283 ? 3.234 -14.445 12.992 1 94.38 283 ARG B CA 1
ATOM 5169 C C . ARG B 1 283 ? 4.418 -15.164 12.352 1 94.38 283 ARG B C 1
ATOM 5171 O O . ARG B 1 283 ? 5.004 -16.062 12.961 1 94.38 283 ARG B O 1
ATOM 5178 N N . GLY B 1 284 ? 4.793 -14.742 11.102 1 95.88 284 GLY B N 1
ATOM 5179 C CA . GLY B 1 284 ? 5.895 -15.383 10.391 1 95.88 284 GLY B CA 1
ATOM 5180 C C . GLY B 1 284 ? 5.781 -15.273 8.883 1 95.88 284 GLY B C 1
ATOM 5181 O O . GLY B 1 284 ? 4.758 -14.82 8.367 1 95.88 284 GLY B O 1
ATOM 5182 N N . PRO B 1 285 ? 6.809 -15.695 8.188 1 97.81 285 PRO B N 1
ATOM 5183 C CA . PRO B 1 285 ? 6.828 -15.594 6.723 1 97.81 285 PRO B CA 1
ATOM 5184 C C . PRO B 1 285 ? 5.867 -16.578 6.055 1 97.81 285 PRO B C 1
ATOM 5186 O O . PRO B 1 285 ? 5.293 -17.438 6.727 1 97.81 285 PRO B O 1
ATOM 5189 N N . SER B 1 286 ? 5.648 -16.359 4.801 1 98.75 286 SER B N 1
ATOM 5190 C CA . SER B 1 286 ? 4.734 -17.188 4.012 1 98.75 286 SER B CA 1
ATOM 5191 C C . SER B 1 286 ? 5.469 -17.906 2.895 1 98.75 286 SER B C 1
ATOM 5193 O O . SER B 1 286 ? 6.391 -17.359 2.287 1 98.75 286 SER B O 1
ATOM 5195 N N . LEU B 1 287 ? 5.07 -19.156 2.643 1 98.94 287 LEU B N 1
ATOM 5196 C CA . LEU B 1 287 ? 5.449 -19.859 1.424 1 98.94 287 LEU B CA 1
ATOM 5197 C C . LEU B 1 287 ? 4.434 -19.625 0.315 1 98.94 287 LEU B C 1
ATOM 5199 O O . LEU B 1 287 ? 3.236 -19.859 0.502 1 98.94 287 LEU B O 1
ATOM 5203 N N . LEU B 1 288 ? 4.902 -19.094 -0.748 1 98.94 288 LEU B N 1
ATOM 5204 C CA . LEU B 1 288 ? 4.086 -18.828 -1.924 1 98.94 288 LEU B CA 1
ATOM 5205 C C . LEU B 1 288 ? 4.359 -19.844 -3.023 1 98.94 288 LEU B C 1
ATOM 5207 O O . LEU B 1 288 ? 5.516 -20.188 -3.295 1 98.94 288 LEU B O 1
ATOM 5211 N N . PHE B 1 289 ? 3.285 -20.406 -3.621 1 98.94 289 PHE B N 1
ATOM 5212 C CA . PHE B 1 289 ? 3.443 -21.391 -4.68 1 98.94 289 PHE B CA 1
ATOM 5213 C C . PHE B 1 289 ? 2.543 -21.062 -5.863 1 98.94 289 PHE B C 1
ATOM 5215 O O . PHE B 1 289 ? 1.327 -20.938 -5.711 1 98.94 289 PHE B O 1
ATOM 5222 N N . ALA B 1 290 ? 3.076 -20.922 -7.02 1 98.69 290 ALA B N 1
ATOM 5223 C CA . ALA B 1 290 ? 2.361 -20.609 -8.25 1 98.69 290 ALA B CA 1
ATOM 5224 C C . ALA B 1 290 ? 3.217 -20.922 -9.477 1 98.69 290 ALA B C 1
ATOM 5226 O O . ALA B 1 290 ? 4.344 -21.406 -9.352 1 98.69 290 ALA B O 1
ATOM 5227 N N . HIS B 1 291 ? 2.627 -20.828 -10.656 1 98 291 HIS B N 1
ATOM 5228 C CA . HIS B 1 291 ? 3.404 -20.922 -11.883 1 98 291 HIS B CA 1
ATOM 5229 C C . HIS B 1 291 ? 4.547 -19.906 -11.891 1 98 291 HIS B C 1
ATOM 5231 O O . HIS B 1 291 ? 4.375 -18.781 -11.445 1 98 291 HIS B O 1
ATOM 5237 N N . ASN B 1 292 ? 5.691 -20.266 -12.477 1 98.44 292 ASN B N 1
ATOM 5238 C CA . ASN B 1 292 ? 6.863 -19.391 -12.531 1 98.44 292 ASN B CA 1
ATOM 5239 C C . ASN B 1 292 ? 6.512 -18.016 -13.094 1 98.44 292 ASN B C 1
ATOM 5241 O O . ASN B 1 292 ? 6.98 -17 -12.586 1 98.44 292 ASN B O 1
ATOM 5245 N N . ALA B 1 293 ? 5.711 -18 -14.078 1 97.06 293 ALA B N 1
ATOM 5246 C CA . ALA B 1 293 ? 5.406 -16.781 -14.82 1 97.06 293 ALA B CA 1
ATOM 5247 C C . ALA B 1 293 ? 4.754 -15.727 -13.922 1 97.06 293 ALA B C 1
ATOM 5249 O O . ALA B 1 293 ? 4.855 -14.531 -14.172 1 97.06 293 ALA B O 1
ATOM 5250 N N . HIS B 1 294 ? 4.07 -16.156 -12.875 1 98 294 HIS B N 1
ATOM 5251 C CA . HIS B 1 294 ? 3.447 -15.219 -11.938 1 98 294 HIS B CA 1
ATOM 5252 C C . HIS B 1 294 ? 4.457 -14.711 -10.914 1 98 294 HIS B C 1
ATOM 5254 O O . HIS B 1 294 ? 4.215 -13.703 -10.242 1 98 294 HIS B O 1
ATOM 5260 N N . LEU B 1 295 ? 5.598 -15.391 -10.773 1 98.69 295 LEU B N 1
ATOM 5261 C CA . LEU B 1 295 ? 6.422 -15.18 -9.594 1 98.69 295 LEU B CA 1
ATOM 5262 C C . LEU B 1 295 ? 7.738 -14.5 -9.961 1 98.69 295 LEU B C 1
ATOM 5264 O O . LEU B 1 295 ? 8.461 -14.016 -9.086 1 98.69 295 LEU B O 1
ATOM 5268 N N . LEU B 1 296 ? 8.016 -14.43 -11.25 1 98.19 296 LEU B N 1
ATOM 5269 C CA . LEU B 1 296 ? 9.25 -13.805 -11.711 1 98.19 296 LEU B CA 1
ATOM 5270 C C . LEU B 1 296 ? 9.312 -12.344 -11.266 1 98.19 296 LEU B C 1
ATOM 5272 O O . LEU B 1 296 ? 8.312 -11.633 -11.312 1 98.19 296 LEU B O 1
ATOM 5276 N N . ARG B 1 297 ? 10.531 -11.836 -10.914 1 96.69 297 ARG B N 1
ATOM 5277 C CA . ARG B 1 297 ? 10.734 -10.445 -10.516 1 96.69 297 ARG B CA 1
ATOM 5278 C C . ARG B 1 297 ? 10.828 -9.539 -11.734 1 96.69 297 ARG B C 1
ATOM 5280 O O . ARG B 1 297 ? 10.977 -8.32 -11.602 1 96.69 297 ARG B O 1
ATOM 5287 N N . VAL B 1 298 ? 10.812 -10.102 -12.852 1 94 298 VAL B N 1
ATOM 5288 C CA . VAL B 1 298 ? 10.812 -9.375 -14.125 1 94 298 VAL B CA 1
ATOM 5289 C C . VAL B 1 298 ? 9.508 -9.656 -14.867 1 94 298 VAL B C 1
ATOM 5291 O O . VAL B 1 298 ? 8.781 -10.594 -14.539 1 94 298 VAL B O 1
ATOM 5294 N N . PRO B 1 299 ? 9.305 -8.75 -15.82 1 93.19 299 PRO B N 1
ATOM 5295 C CA . PRO B 1 299 ? 8.094 -9.031 -16.594 1 93.19 299 PRO B CA 1
ATOM 5296 C C . PRO B 1 299 ? 8.102 -10.414 -17.234 1 93.19 299 PRO B C 1
ATOM 5298 O O . PRO B 1 299 ? 9.164 -10.898 -17.641 1 93.19 299 PRO B O 1
ATOM 5301 N N . SER B 1 300 ? 6.938 -10.969 -17.281 1 92.56 300 SER B N 1
ATOM 5302 C CA . SER B 1 300 ? 6.758 -12.266 -17.922 1 92.56 300 SER B CA 1
ATOM 5303 C C . SER B 1 300 ? 6.227 -12.102 -19.344 1 92.56 300 SER B C 1
ATOM 5305 O O . SER B 1 300 ? 5.746 -11.031 -19.719 1 92.56 300 SER B O 1
ATOM 5307 N N . ASP B 1 301 ? 6.449 -13.133 -20.094 1 91.56 301 ASP B N 1
ATOM 5308 C CA . ASP B 1 301 ? 5.914 -13.156 -21.438 1 91.56 301 ASP B CA 1
ATOM 5309 C C . ASP B 1 301 ? 5.41 -14.547 -21.812 1 91.56 301 ASP B C 1
ATOM 5311 O O . ASP B 1 301 ? 5.797 -15.539 -21.188 1 91.56 301 ASP B O 1
ATOM 5315 N N . MET B 1 302 ? 4.469 -14.609 -22.719 1 85.56 302 MET B N 1
ATOM 5316 C CA . MET B 1 302 ? 3.943 -15.875 -23.203 1 85.56 302 MET B CA 1
ATOM 5317 C C . MET B 1 302 ? 3.465 -15.742 -24.656 1 85.56 302 MET B C 1
ATOM 5319 O O . MET B 1 302 ? 3.086 -14.656 -25.078 1 85.56 302 MET B O 1
ATOM 5323 N N . PRO B 1 303 ? 3.572 -16.797 -25.312 1 84.5 303 PRO B N 1
ATOM 5324 C CA . PRO B 1 303 ? 3.014 -16.781 -26.656 1 84.5 303 PRO B CA 1
ATOM 5325 C C . PRO B 1 303 ? 1.487 -16.766 -26.672 1 84.5 303 PRO B C 1
ATOM 5327 O O . PRO B 1 303 ? 0.853 -17.516 -25.922 1 84.5 303 PRO B O 1
ATOM 5330 N N . VAL B 1 304 ? 0.934 -15.867 -27.422 1 81.5 304 VAL B N 1
ATOM 5331 C CA . VAL B 1 304 ? -0.508 -15.797 -27.641 1 81.5 304 VAL B CA 1
ATOM 5332 C C . VAL B 1 304 ? -0.801 -15.578 -29.125 1 81.5 304 VAL B C 1
ATOM 5334 O O . VAL B 1 304 ? -0.49 -14.516 -29.672 1 81.5 304 VAL B O 1
ATOM 5337 N N . ASN B 1 305 ? -1.489 -16.516 -29.734 1 79.62 305 ASN B N 1
ATOM 5338 C CA . ASN B 1 305 ? -1.908 -16.453 -31.141 1 79.62 305 ASN B CA 1
ATOM 5339 C C . ASN B 1 305 ? -0.765 -16 -32.031 1 79.62 305 ASN B C 1
ATOM 5341 O O . ASN B 1 305 ? -0.936 -15.102 -32.875 1 79.62 305 ASN B O 1
ATOM 5345 N N . GLY B 1 306 ? 0.362 -16.531 -31.875 1 80 306 GLY B N 1
ATOM 5346 C CA . GLY B 1 306 ? 1.496 -16.25 -32.75 1 80 306 GLY B CA 1
ATOM 5347 C C . GLY B 1 306 ? 2.291 -15.031 -32.312 1 80 306 GLY B C 1
ATOM 5348 O O . GLY B 1 306 ? 3.379 -14.773 -32.844 1 80 306 GLY B O 1
ATOM 5349 N N . ASP B 1 307 ? 1.761 -14.273 -31.406 1 85.31 307 ASP B N 1
ATOM 5350 C CA . ASP B 1 307 ? 2.461 -13.117 -30.875 1 85.31 307 ASP B CA 1
ATOM 5351 C C . ASP B 1 307 ? 2.949 -13.375 -29.453 1 85.31 307 ASP B C 1
ATOM 5353 O O . ASP B 1 307 ? 2.709 -14.453 -28.891 1 85.31 307 ASP B O 1
ATOM 5357 N N . VAL B 1 308 ? 3.83 -12.469 -29.016 1 88.75 308 VAL B N 1
ATOM 5358 C CA . VAL B 1 308 ? 4.301 -12.562 -27.641 1 88.75 308 VAL B CA 1
ATOM 5359 C C . VAL B 1 308 ? 3.697 -11.438 -26.797 1 88.75 308 VAL B C 1
ATOM 5361 O O . VAL B 1 308 ? 3.76 -10.266 -27.188 1 88.75 308 VAL B O 1
ATOM 5364 N N . VAL B 1 309 ? 3.061 -11.852 -25.812 1 90.88 309 VAL B N 1
ATOM 5365 C CA . VAL B 1 309 ? 2.479 -10.883 -24.891 1 90.88 309 VAL B CA 1
ATOM 5366 C C . VAL B 1 309 ? 3.33 -10.789 -23.625 1 90.88 309 VAL B C 1
ATOM 5368 O O . VAL B 1 309 ? 3.76 -11.812 -23.094 1 90.88 309 VAL B O 1
ATOM 5371 N N . SER B 1 310 ? 3.643 -9.562 -23.188 1 92.62 310 SER B N 1
ATOM 5372 C CA . SER B 1 310 ? 4.438 -9.328 -21.984 1 92.62 310 SER B CA 1
ATOM 5373 C C . SER B 1 310 ? 3.658 -8.516 -20.969 1 92.62 310 SER B C 1
ATOM 5375 O O . SER B 1 310 ? 2.861 -7.652 -21.328 1 92.62 310 SER B O 1
ATOM 5377 N N . TRP B 1 311 ? 3.803 -8.781 -19.719 1 94.06 311 TRP B N 1
ATOM 5378 C CA . TRP B 1 311 ? 3.133 -8.055 -18.641 1 94.06 311 TRP B CA 1
ATOM 5379 C C . TRP B 1 311 ? 3.955 -8.102 -17.359 1 94.06 311 TRP B C 1
ATOM 5381 O O . TRP B 1 311 ? 4.812 -8.977 -17.203 1 94.06 311 TRP B O 1
ATOM 5391 N N . GLY B 1 312 ? 3.781 -7.176 -16.484 1 95.56 312 GLY B N 1
ATOM 5392 C CA . GLY B 1 312 ? 4.344 -7.258 -15.148 1 95.56 312 GLY B CA 1
ATOM 5393 C C . GLY B 1 312 ? 3.729 -8.359 -14.305 1 95.56 312 GLY B C 1
ATOM 5394 O O . GLY B 1 312 ? 2.535 -8.32 -14 1 95.56 312 GLY B O 1
ATOM 5395 N N . SER B 1 313 ? 4.555 -9.344 -13.859 1 96.94 313 SER B N 1
ATOM 5396 C CA . SER B 1 313 ? 4.078 -10.461 -13.055 1 96.94 313 SER B CA 1
ATOM 5397 C C . SER B 1 313 ? 3.801 -10.023 -11.617 1 96.94 313 SER B C 1
ATOM 5399 O O . SER B 1 313 ? 4.242 -8.953 -11.195 1 96.94 313 SER B O 1
ATOM 5401 N N . ALA B 1 314 ? 2.953 -10.828 -10.914 1 98.38 314 ALA B N 1
ATOM 5402 C CA . ALA B 1 314 ? 2.734 -10.547 -9.492 1 98.38 314 ALA B CA 1
ATOM 5403 C C . ALA B 1 314 ? 4.059 -10.438 -8.75 1 98.38 314 ALA B C 1
ATOM 5405 O O . ALA B 1 314 ? 4.234 -9.555 -7.906 1 98.38 314 ALA B O 1
ATOM 5406 N N . GLY B 1 315 ? 5.012 -11.312 -9.062 1 98.62 315 GLY B N 1
ATOM 5407 C CA . GLY B 1 315 ? 6.324 -11.281 -8.438 1 98.62 315 GLY B CA 1
ATOM 5408 C C . GLY B 1 315 ? 7.086 -10 -8.727 1 98.62 315 GLY B C 1
ATOM 5409 O O . GLY B 1 315 ? 7.77 -9.469 -7.852 1 98.62 315 GLY B O 1
ATOM 5410 N N . SER B 1 316 ? 7.004 -9.57 -10.023 1 98.31 316 SER B N 1
ATOM 5411 C CA . SER B 1 316 ? 7.719 -8.352 -10.391 1 98.31 316 SER B CA 1
ATOM 5412 C C . SER B 1 316 ? 7.145 -7.133 -9.68 1 98.31 316 SER B C 1
ATOM 5414 O O . SER B 1 316 ? 7.871 -6.195 -9.352 1 98.31 316 SER B O 1
ATOM 5416 N N . LEU B 1 317 ? 5.863 -7.145 -9.383 1 98.44 317 LEU B N 1
ATOM 5417 C CA . LEU B 1 317 ? 5.211 -6.059 -8.656 1 98.44 317 LEU B CA 1
ATOM 5418 C C . LEU B 1 317 ? 5.539 -6.129 -7.164 1 98.44 317 LEU B C 1
ATOM 5420 O O . LEU B 1 317 ? 5.98 -5.141 -6.578 1 98.44 317 LEU B O 1
ATOM 5424 N N . VAL B 1 318 ? 5.395 -7.262 -6.574 1 98.31 318 VAL B N 1
ATOM 5425 C CA . VAL B 1 318 ? 5.605 -7.453 -5.145 1 98.31 318 VAL B CA 1
ATOM 5426 C C . VAL B 1 318 ? 7.086 -7.305 -4.812 1 98.31 318 VAL B C 1
ATOM 5428 O O . VAL B 1 318 ? 7.441 -6.781 -3.754 1 98.31 318 VAL B O 1
ATOM 5431 N N . GLY B 1 319 ? 7.938 -7.773 -5.754 1 97.44 319 GLY B N 1
ATOM 5432 C CA . GLY B 1 319 ? 9.375 -7.648 -5.559 1 97.44 319 GLY B CA 1
ATOM 5433 C C . GLY B 1 319 ? 9.828 -6.211 -5.395 1 97.44 319 GLY B C 1
ATOM 5434 O O . GLY B 1 319 ? 10.758 -5.934 -4.629 1 97.44 319 GLY B O 1
ATOM 5435 N N . LEU B 1 320 ? 9.172 -5.297 -6.059 1 95.75 320 LEU B N 1
ATOM 5436 C CA . LEU B 1 320 ? 9.508 -3.885 -5.949 1 95.75 320 LEU B CA 1
ATOM 5437 C C . LEU B 1 320 ? 9.172 -3.348 -4.566 1 95.75 320 LEU B C 1
ATOM 5439 O O . LEU B 1 320 ? 9.852 -2.461 -4.051 1 95.75 320 LEU B O 1
ATOM 5443 N N . VAL B 1 321 ? 8.141 -3.879 -3.98 1 94.75 321 VAL B N 1
ATOM 5444 C CA . VAL B 1 321 ? 7.664 -3.398 -2.688 1 94.75 321 VAL B CA 1
ATOM 5445 C C . VAL B 1 321 ? 8.477 -4.043 -1.566 1 94.75 321 VAL B C 1
ATOM 5447 O O . VAL B 1 321 ? 8.938 -3.357 -0.648 1 94.75 321 VAL B O 1
ATOM 5450 N N . LEU B 1 322 ? 8.758 -5.305 -1.658 1 95.88 322 LEU B N 1
ATOM 5451 C CA . LEU B 1 322 ? 9.344 -6.062 -0.558 1 95.88 322 LEU B CA 1
ATOM 5452 C C . LEU B 1 322 ? 10.867 -6.066 -0.651 1 95.88 322 LEU B C 1
ATOM 5454 O O . LEU B 1 322 ? 11.555 -6.309 0.344 1 95.88 322 LEU B O 1
ATOM 5458 N N . GLY B 1 323 ? 11.438 -5.906 -1.86 1 93.94 323 GLY B N 1
ATOM 5459 C CA . GLY B 1 323 ? 12.883 -5.949 -2.025 1 93.94 323 GLY B CA 1
ATOM 5460 C C . GLY B 1 323 ? 13.477 -7.301 -1.689 1 93.94 323 GLY B C 1
ATOM 5461 O O . GLY B 1 323 ? 13.055 -8.328 -2.225 1 93.94 323 GLY B O 1
ATOM 5462 N N . GLU B 1 324 ? 14.359 -7.301 -0.674 1 94.44 324 GLU B N 1
ATOM 5463 C CA . GLU B 1 324 ? 15.086 -8.508 -0.299 1 94.44 324 GLU B CA 1
ATOM 5464 C C . GLU B 1 324 ? 14.195 -9.477 0.463 1 94.44 324 GLU B C 1
ATOM 5466 O O . GLU B 1 324 ? 14.523 -10.656 0.599 1 94.44 324 GLU B O 1
ATOM 5471 N N . ARG B 1 325 ? 13.117 -9 0.867 1 96.25 325 ARG B N 1
ATOM 5472 C CA . ARG B 1 325 ? 12.219 -9.836 1.659 1 96.25 325 ARG B CA 1
ATOM 5473 C C . ARG B 1 325 ? 11.375 -10.734 0.764 1 96.25 325 ARG B C 1
ATOM 5475 O O . ARG B 1 325 ? 10.625 -11.578 1.256 1 96.25 325 ARG B O 1
ATOM 5482 N N . TYR B 1 326 ? 11.484 -10.516 -0.527 1 98.12 326 TYR B N 1
ATOM 5483 C CA . TYR B 1 326 ? 10.898 -11.43 -1.507 1 98.12 326 TYR B CA 1
ATOM 5484 C C . TYR B 1 326 ? 11.961 -12.336 -2.113 1 98.12 326 TYR B C 1
ATOM 5486 O O . TYR B 1 326 ? 12.891 -11.859 -2.779 1 98.12 326 TYR B O 1
ATOM 5494 N N . VAL B 1 327 ? 11.875 -13.602 -1.874 1 98.62 327 VAL B N 1
ATOM 5495 C CA . VAL B 1 327 ? 12.797 -14.586 -2.418 1 98.62 327 VAL B CA 1
ATOM 5496 C C . VAL B 1 327 ? 12.047 -15.555 -3.334 1 98.62 327 VAL B C 1
ATOM 5498 O O . VAL B 1 327 ? 10.992 -16.078 -2.965 1 98.62 327 VAL B O 1
ATOM 5501 N N . PHE B 1 328 ? 12.602 -15.719 -4.523 1 98.81 328 PHE B N 1
ATOM 5502 C CA . PHE B 1 328 ? 11.914 -16.562 -5.488 1 98.81 328 PHE B CA 1
ATOM 5503 C C . PHE B 1 328 ? 12.812 -17.703 -5.961 1 98.81 328 PHE B C 1
ATOM 5505 O O . PHE B 1 328 ? 13.906 -17.453 -6.469 1 98.81 328 PHE B O 1
ATOM 5512 N N . LEU B 1 329 ? 12.344 -18.922 -5.77 1 98.88 329 LEU B N 1
ATOM 5513 C CA . LEU B 1 329 ? 12.93 -20.141 -6.312 1 98.88 329 LEU B CA 1
ATOM 5514 C C . LEU B 1 329 ? 12.109 -20.656 -7.492 1 98.88 329 LEU B C 1
ATOM 5516 O O . LEU B 1 329 ? 11 -21.156 -7.309 1 98.88 329 LEU B O 1
ATOM 5520 N N . ALA B 1 330 ? 12.648 -20.516 -8.672 1 98.81 330 ALA B N 1
ATOM 5521 C CA . ALA B 1 330 ? 11.992 -21.125 -9.828 1 98.81 330 ALA B CA 1
ATOM 5522 C C . ALA B 1 330 ? 12.25 -22.625 -9.875 1 98.81 330 ALA B C 1
ATOM 5524 O O . ALA B 1 330 ? 13.25 -23.109 -9.359 1 98.81 330 ALA B O 1
ATOM 5525 N N . THR B 1 331 ? 11.328 -23.344 -10.438 1 98.81 331 THR B N 1
ATOM 5526 C CA . THR B 1 331 ? 11.578 -24.75 -10.703 1 98.81 331 THR B CA 1
ATOM 5527 C C . THR B 1 331 ? 11.398 -25.062 -12.188 1 98.81 331 THR B C 1
ATOM 5529 O O . THR B 1 331 ? 10.727 -24.312 -12.906 1 98.81 331 THR B O 1
ATOM 5532 N N . ASP B 1 332 ? 12.07 -26.047 -12.602 1 98.62 332 ASP B N 1
ATOM 5533 C CA . ASP B 1 332 ? 11.891 -26.547 -13.961 1 98.62 332 ASP B CA 1
ATOM 5534 C C . ASP B 1 332 ? 12.266 -28.016 -14.055 1 98.62 332 ASP B C 1
ATOM 5536 O O . ASP B 1 332 ? 12.711 -28.625 -13.07 1 98.62 332 ASP B O 1
ATOM 5540 N N . ALA B 1 333 ? 11.922 -28.578 -15.156 1 97.88 333 ALA B N 1
ATOM 5541 C CA . ALA B 1 333 ? 12.211 -29.969 -15.445 1 97.88 333 ALA B CA 1
ATOM 5542 C C . ALA B 1 333 ? 12.453 -30.188 -16.938 1 97.88 333 ALA B C 1
ATOM 5544 O O . ALA B 1 333 ? 12.805 -29.25 -17.656 1 97.88 333 ALA B O 1
ATOM 5545 N N . ASN B 1 334 ? 12.344 -31.375 -17.375 1 94.19 334 ASN B N 1
ATOM 5546 C CA . ASN B 1 334 ? 12.594 -31.922 -18.703 1 94.19 334 ASN B CA 1
ATOM 5547 C C . ASN B 1 334 ? 14 -32.5 -18.812 1 94.19 334 ASN B C 1
ATOM 5549 O O . ASN B 1 334 ? 14.836 -31.953 -19.547 1 94.19 334 ASN B O 1
ATOM 5553 N N . PRO B 1 335 ? 14.258 -33.625 -18.219 1 91 335 PRO B N 1
ATOM 5554 C CA . PRO B 1 335 ? 15.594 -34.219 -18.203 1 91 335 PRO B CA 1
ATOM 5555 C C . PRO B 1 335 ? 16.047 -34.688 -19.578 1 91 335 PRO B C 1
ATOM 5557 O O . PRO B 1 335 ? 17.234 -34.969 -19.766 1 91 335 PRO B O 1
ATOM 5560 N N . ASP B 1 336 ? 15.227 -34.719 -20.547 1 92 336 ASP B N 1
ATOM 5561 C CA . ASP B 1 336 ? 15.562 -35.188 -21.891 1 92 336 ASP B CA 1
ATOM 5562 C C . ASP B 1 336 ? 15.828 -34.031 -22.828 1 92 336 ASP B C 1
ATOM 5564 O O . ASP B 1 336 ? 15.812 -34.188 -24.062 1 92 336 ASP B O 1
ATOM 5568 N N . SER B 1 337 ? 16.062 -32.938 -22.344 1 93.94 337 SER B N 1
ATOM 5569 C CA . SER B 1 337 ? 16.266 -31.75 -23.156 1 93.94 337 SER B CA 1
ATOM 5570 C C . SER B 1 337 ? 17.578 -31.828 -23.938 1 93.94 337 SER B C 1
ATOM 5572 O O . SER B 1 337 ? 18.516 -32.5 -23.516 1 93.94 337 SER B O 1
ATOM 5574 N N . ASP B 1 338 ? 17.641 -31.156 -25 1 95.06 338 ASP B N 1
ATOM 5575 C CA . ASP B 1 338 ? 18.797 -31.156 -25.891 1 95.06 338 ASP B CA 1
ATOM 5576 C C . ASP B 1 338 ? 19.984 -30.453 -25.25 1 95.06 338 ASP B C 1
ATOM 5578 O O . ASP B 1 338 ? 19.812 -29.531 -24.453 1 95.06 338 ASP B O 1
ATOM 5582 N N . PRO B 1 339 ? 21.172 -30.953 -25.672 1 92.75 339 PRO B N 1
ATOM 5583 C CA . PRO B 1 339 ? 22.344 -30.172 -25.297 1 92.75 339 PRO B CA 1
ATOM 5584 C C . PRO B 1 339 ? 22.281 -28.734 -25.781 1 92.75 339 PRO B C 1
ATOM 5586 O O . PRO B 1 339 ? 21.703 -28.453 -26.844 1 92.75 339 PRO B O 1
ATOM 5589 N N . GLY B 1 340 ? 22.797 -27.875 -25.078 1 94.75 340 GLY B N 1
ATOM 5590 C CA . GLY B 1 340 ? 22.797 -26.469 -25.469 1 94.75 340 GLY B CA 1
ATOM 5591 C C . GLY B 1 340 ? 21.625 -25.688 -24.906 1 94.75 340 GLY B C 1
ATOM 5592 O O . GLY B 1 340 ? 21.531 -24.484 -25.109 1 94.75 340 GLY B O 1
ATOM 5593 N N . THR B 1 341 ? 20.75 -26.391 -24.297 1 97 341 THR B N 1
ATOM 5594 C CA . THR B 1 341 ? 19.625 -25.734 -23.641 1 97 341 THR B CA 1
ATOM 5595 C C . THR B 1 341 ? 19.859 -25.641 -22.125 1 97 341 THR B C 1
ATOM 5597 O O . THR B 1 341 ? 20.688 -26.375 -21.578 1 97 341 THR B O 1
ATOM 5600 N N . LEU B 1 342 ? 19.219 -24.672 -21.531 1 97.38 342 LEU B N 1
ATOM 5601 C CA . LEU B 1 342 ? 19.281 -24.531 -20.078 1 97.38 342 LEU B CA 1
ATOM 5602 C C . LEU B 1 342 ? 18.875 -25.828 -19.391 1 97.38 342 LEU B C 1
ATOM 5604 O O . LEU B 1 342 ? 19.578 -26.312 -18.5 1 97.38 342 LEU B O 1
ATOM 5608 N N . GLN B 1 343 ? 17.75 -26.406 -19.828 1 97.69 343 GLN B N 1
ATOM 5609 C CA . GLN B 1 343 ? 17.234 -27.641 -19.234 1 97.69 343 GLN B CA 1
ATOM 5610 C C . GLN B 1 343 ? 18.219 -28.797 -19.438 1 97.69 343 GLN B C 1
ATOM 5612 O O . GLN B 1 343 ? 18.406 -29.625 -18.547 1 97.69 343 GLN B O 1
ATOM 5617 N N . GLY B 1 344 ? 18.781 -28.844 -20.656 1 96 344 GLY B N 1
ATOM 5618 C CA . GLY B 1 344 ? 19.797 -29.859 -20.891 1 96 344 GLY B CA 1
ATOM 5619 C C . GLY B 1 344 ? 20.984 -29.734 -19.953 1 96 344 GLY B C 1
ATOM 5620 O O . GLY B 1 344 ? 21.469 -30.734 -19.406 1 96 344 GLY B O 1
ATOM 5621 N N . ALA B 1 345 ? 21.469 -28.531 -19.766 1 95.75 345 ALA B N 1
ATOM 5622 C CA . ALA B 1 345 ? 22.578 -28.281 -18.875 1 95.75 345 ALA B CA 1
ATOM 5623 C C . ALA B 1 345 ? 22.234 -28.688 -17.438 1 95.75 345 ALA B C 1
ATOM 5625 O O . ALA B 1 345 ? 23.047 -29.297 -16.75 1 95.75 345 ALA B O 1
ATOM 5626 N N . LEU B 1 346 ? 21.062 -28.375 -17 1 96.88 346 LEU B N 1
ATOM 5627 C CA . LEU B 1 346 ? 20.641 -28.688 -15.633 1 96.88 346 LEU B CA 1
ATOM 5628 C C . LEU B 1 346 ? 20.438 -30.188 -15.461 1 96.88 346 LEU B C 1
ATOM 5630 O O . LEU B 1 346 ? 20.766 -30.75 -14.414 1 96.88 346 LEU B O 1
ATOM 5634 N N . ALA B 1 347 ? 19.906 -30.812 -16.453 1 95.19 347 ALA B N 1
ATOM 5635 C CA . ALA B 1 347 ? 19.672 -32.25 -16.438 1 95.19 347 ALA B CA 1
ATOM 5636 C C . ALA B 1 347 ? 20.984 -33 -16.297 1 95.19 347 ALA B C 1
ATOM 5638 O O . ALA B 1 347 ? 21.031 -34.062 -15.633 1 95.19 347 ALA B O 1
ATOM 5639 N N . ASP B 1 348 ? 22 -32.531 -16.844 1 94.12 348 ASP B N 1
ATOM 5640 C CA . ASP B 1 348 ? 23.297 -33.156 -16.781 1 94.12 348 ASP B CA 1
ATOM 5641 C C . ASP B 1 348 ? 23.891 -33.062 -15.375 1 94.12 348 ASP B C 1
ATOM 5643 O O . ASP B 1 348 ? 24.781 -33.844 -15.016 1 94.12 348 ASP B O 1
ATOM 5647 N N . ALA B 1 349 ? 23.391 -32.125 -14.656 1 94.94 349 ALA B N 1
ATOM 5648 C CA . ALA B 1 349 ? 24.016 -31.812 -13.375 1 94.94 349 ALA B CA 1
ATOM 5649 C C . ALA B 1 349 ? 23.375 -32.594 -12.242 1 94.94 349 ALA B C 1
ATOM 5651 O O . ALA B 1 349 ? 23.859 -32.562 -11.109 1 94.94 349 ALA B O 1
ATOM 5652 N N . THR B 1 350 ? 22.328 -33.281 -12.43 1 94.88 350 THR B N 1
ATOM 5653 C CA . THR B 1 350 ? 21.656 -34 -11.359 1 94.88 350 THR B CA 1
ATOM 5654 C C . THR B 1 350 ? 20.812 -35.156 -11.914 1 94.88 350 THR B C 1
ATOM 5656 O O . THR B 1 350 ? 20.266 -35.031 -13.008 1 94.88 350 THR B O 1
ATOM 5659 N N . GLY B 1 351 ? 20.703 -36.188 -11.109 1 93.06 351 GLY B N 1
ATOM 5660 C CA . GLY B 1 351 ? 19.844 -37.312 -11.477 1 93.06 351 GLY B CA 1
ATOM 5661 C C . GLY B 1 351 ? 18.5 -37.281 -10.773 1 93.06 351 GLY B C 1
ATOM 5662 O O . GLY B 1 351 ? 17.594 -38.031 -11.141 1 93.06 351 GLY B O 1
ATOM 5663 N N . ARG B 1 352 ? 18.344 -36.531 -9.82 1 95.19 352 ARG B N 1
ATOM 5664 C CA . ARG B 1 352 ? 17.109 -36.406 -9.055 1 95.19 352 ARG B CA 1
ATOM 5665 C C . ARG B 1 352 ? 16.656 -34.969 -8.984 1 95.19 352 ARG B C 1
ATOM 5667 O O . ARG B 1 352 ? 16.016 -34.469 -9.914 1 95.19 352 ARG B O 1
ATOM 5674 N N . ARG B 1 353 ? 17.125 -34.125 -8.062 1 97.62 353 ARG B N 1
ATOM 5675 C CA . ARG B 1 353 ? 16.844 -32.719 -7.938 1 97.62 353 ARG B CA 1
ATOM 5676 C C . ARG B 1 353 ? 18.062 -31.953 -7.441 1 97.62 353 ARG B C 1
ATOM 5678 O O . ARG B 1 353 ? 18.844 -32.469 -6.652 1 97.62 353 ARG B O 1
ATOM 5685 N N . ALA B 1 354 ? 18.188 -30.781 -7.859 1 98 354 ALA B N 1
ATOM 5686 C CA . ALA B 1 354 ? 19.266 -29.922 -7.383 1 98 354 ALA B CA 1
ATOM 5687 C C . ALA B 1 354 ? 18.859 -28.453 -7.406 1 98 354 ALA B C 1
ATOM 5689 O O . ALA B 1 354 ? 18.047 -28.031 -8.242 1 98 354 ALA B O 1
ATOM 5690 N N . LEU B 1 355 ? 19.359 -27.719 -6.426 1 98.56 355 LEU B N 1
ATOM 5691 C CA . LEU B 1 355 ? 19.141 -26.281 -6.344 1 98.56 355 LEU B CA 1
ATOM 5692 C C . LEU B 1 355 ? 20.391 -25.516 -6.805 1 98.56 355 LEU B C 1
ATOM 5694 O O . LEU B 1 355 ? 21.5 -25.828 -6.375 1 98.56 355 LEU B O 1
ATOM 5698 N N . PHE B 1 356 ? 20.203 -24.578 -7.707 1 97.75 356 PHE B N 1
ATOM 5699 C CA . PHE B 1 356 ? 21.281 -23.766 -8.266 1 97.75 356 PHE B CA 1
ATOM 5700 C C . PHE B 1 356 ? 21.047 -22.281 -7.973 1 97.75 356 PHE B C 1
ATOM 5702 O O . PHE B 1 356 ? 19.969 -21.75 -8.25 1 97.75 356 PHE B O 1
ATOM 5709 N N . SER B 1 357 ? 22.016 -21.594 -7.43 1 96.25 357 SER B N 1
ATOM 5710 C CA . SER B 1 357 ? 21.938 -20.141 -7.348 1 96.25 357 SER B CA 1
ATOM 5711 C C . SER B 1 357 ? 21.969 -19.516 -8.734 1 96.25 357 SER B C 1
ATOM 5713 O O . SER B 1 357 ? 22.766 -19.906 -9.586 1 96.25 357 SER B O 1
ATOM 5715 N N . THR B 1 358 ? 21.094 -18.562 -8.977 1 96.44 358 THR B N 1
ATOM 5716 C CA . THR B 1 358 ? 20.969 -18.016 -10.328 1 96.44 358 THR B CA 1
ATOM 5717 C C . THR B 1 358 ? 22.219 -17.219 -10.695 1 96.44 358 THR B C 1
ATOM 5719 O O . THR B 1 358 ? 22.656 -17.234 -11.844 1 96.44 358 THR B O 1
ATOM 5722 N N . PRO B 1 359 ? 22.844 -16.484 -9.727 1 94.06 359 PRO B N 1
ATOM 5723 C CA . PRO B 1 359 ? 24.109 -15.828 -10.094 1 94.06 359 PRO B CA 1
ATOM 5724 C C . PRO B 1 359 ? 25.172 -16.828 -10.531 1 94.06 359 PRO B C 1
ATOM 5726 O O . PRO B 1 359 ? 25.875 -16.594 -11.523 1 94.06 359 PRO B O 1
ATOM 5729 N N . ALA B 1 360 ? 25.25 -17.891 -9.836 1 93.56 360 ALA B N 1
ATOM 5730 C CA . ALA B 1 360 ? 26.234 -18.922 -10.18 1 93.56 360 ALA B CA 1
ATOM 5731 C C . ALA B 1 360 ? 25.906 -19.562 -11.531 1 93.56 360 ALA B C 1
ATOM 5733 O O . ALA B 1 360 ? 26.797 -19.812 -12.336 1 93.56 360 ALA B O 1
ATOM 5734 N N . LEU B 1 361 ? 24.641 -19.812 -11.781 1 94.75 361 LEU B N 1
ATOM 5735 C CA . LEU B 1 361 ? 24.203 -20.391 -13.047 1 94.75 361 LEU B CA 1
ATOM 5736 C C . LEU B 1 361 ? 24.531 -19.469 -14.211 1 94.75 361 LEU B C 1
ATOM 5738 O O . LEU B 1 361 ? 25.078 -19.922 -15.227 1 94.75 361 LEU B O 1
ATOM 5742 N N . ARG B 1 362 ? 24.25 -18.219 -14.062 1 94.38 362 ARG B N 1
ATOM 5743 C CA . ARG B 1 362 ? 24.484 -17.25 -15.125 1 94.38 362 ARG B CA 1
ATOM 5744 C C . ARG B 1 362 ? 25.969 -17.141 -15.445 1 94.38 362 ARG B C 1
ATOM 5746 O O . ARG B 1 362 ? 26.359 -17 -16.609 1 94.38 362 ARG B O 1
ATOM 5753 N N . ALA B 1 363 ? 26.781 -17.234 -14.438 1 93.62 363 ALA B N 1
ATOM 5754 C CA . ALA B 1 363 ? 28.219 -17.156 -14.617 1 93.62 363 ALA B CA 1
ATOM 5755 C C . ALA B 1 363 ? 28.75 -18.391 -15.336 1 93.62 363 ALA B C 1
ATOM 5757 O O . ALA B 1 363 ? 29.734 -18.312 -16.078 1 93.62 363 ALA B O 1
ATOM 5758 N N . ALA B 1 364 ? 28.109 -19.484 -15.117 1 93.75 364 ALA B N 1
ATOM 5759 C CA . ALA B 1 364 ? 28.609 -20.766 -15.609 1 93.75 364 ALA B CA 1
ATOM 5760 C C . ALA B 1 364 ? 28.078 -21.062 -17.016 1 93.75 364 ALA B C 1
ATOM 5762 O O . ALA B 1 364 ? 28.703 -21.781 -17.781 1 93.75 364 ALA B O 1
ATOM 5763 N N . LEU B 1 365 ? 26.953 -20.5 -17.344 1 94.12 365 LEU B N 1
ATOM 5764 C CA . LEU B 1 365 ? 26.281 -20.812 -18.609 1 94.12 365 LEU B CA 1
ATOM 5765 C C . LEU B 1 365 ? 26.875 -19.984 -19.75 1 94.12 365 LEU B C 1
ATOM 5767 O O . LEU B 1 365 ? 27.188 -18.812 -19.562 1 94.12 365 LEU B O 1
ATOM 5771 N N . GLY B 1 366 ? 27.062 -20.578 -20.891 1 91.38 366 GLY B N 1
ATOM 5772 C CA . GLY B 1 366 ? 27.531 -19.859 -22.078 1 91.38 366 GLY B CA 1
ATOM 5773 C C . GLY B 1 366 ? 26.484 -18.922 -22.656 1 91.38 366 GLY B C 1
ATOM 5774 O O . GLY B 1 366 ? 25.281 -19.125 -22.453 1 91.38 366 GLY B O 1
ATOM 5775 N N . PRO B 1 367 ? 26.891 -17.984 -23.375 1 91.56 367 PRO B N 1
ATOM 5776 C CA . PRO B 1 367 ? 25.984 -16.984 -23.922 1 91.56 367 PRO B CA 1
ATOM 5777 C C . PRO B 1 367 ? 25.047 -17.547 -24.984 1 91.56 367 PRO B C 1
ATOM 5779 O O . PRO B 1 367 ? 24.047 -16.922 -25.344 1 91.56 367 PRO B O 1
ATOM 5782 N N . SER B 1 368 ? 25.312 -18.75 -25.484 1 94.75 368 SER B N 1
ATOM 5783 C CA . SER B 1 368 ? 24.516 -19.328 -26.578 1 94.75 368 SER B CA 1
ATOM 5784 C C . SER B 1 368 ? 23.406 -20.219 -26.031 1 94.75 368 SER B C 1
ATOM 5786 O O . SER B 1 368 ? 22.609 -20.766 -26.797 1 94.75 368 SER B O 1
ATOM 5788 N N . ILE B 1 369 ? 23.344 -20.359 -24.734 1 95.81 369 ILE B N 1
ATOM 5789 C CA . ILE B 1 369 ? 22.359 -21.25 -24.109 1 95.81 369 ILE B CA 1
ATOM 5790 C C . ILE B 1 369 ? 20.953 -20.734 -24.375 1 95.81 369 ILE B C 1
ATOM 5792 O O . ILE B 1 369 ? 20.688 -19.531 -24.281 1 95.81 369 ILE B O 1
ATOM 5796 N N . THR B 1 370 ? 20.047 -21.625 -24.797 1 96.56 370 THR B N 1
ATOM 5797 C CA . THR B 1 370 ? 18.656 -21.297 -25.047 1 96.56 370 THR B CA 1
ATOM 5798 C C . THR B 1 370 ? 17.734 -22.141 -24.156 1 96.56 370 THR B C 1
ATOM 5800 O O . THR B 1 370 ? 18.203 -23 -23.422 1 96.56 370 THR B O 1
ATOM 5803 N N . ALA B 1 371 ? 16.484 -21.812 -24.156 1 96.5 371 ALA B N 1
ATOM 5804 C CA . ALA B 1 371 ? 15.5 -22.625 -23.453 1 96.5 371 ALA B CA 1
ATOM 5805 C C . ALA B 1 371 ? 15.227 -23.922 -24.203 1 96.5 371 ALA B C 1
ATOM 5807 O O . ALA B 1 371 ? 15.234 -23.953 -25.438 1 96.5 371 ALA B O 1
ATOM 5808 N N . GLY B 1 372 ? 14.992 -24.953 -23.438 1 96.5 372 GLY B N 1
ATOM 5809 C CA . GLY B 1 372 ? 14.602 -26.219 -24.031 1 96.5 372 GLY B CA 1
ATOM 5810 C C . GLY B 1 372 ? 13.148 -26.25 -24.484 1 96.5 372 GLY B C 1
ATOM 5811 O O . GLY B 1 372 ? 12.438 -25.25 -24.344 1 96.5 372 GLY B O 1
ATOM 5812 N N . GLU B 1 373 ? 12.758 -27.391 -25.031 1 95.12 373 GLU B N 1
ATOM 5813 C CA . GLU B 1 373 ? 11.383 -27.594 -25.484 1 95.12 373 GLU B CA 1
ATOM 5814 C C . GLU B 1 373 ? 10.453 -27.891 -24.312 1 95.12 373 GLU B C 1
ATOM 5816 O O . GLU B 1 373 ? 10.891 -28.406 -23.281 1 95.12 373 GLU B O 1
ATOM 5821 N N . ALA B 1 374 ? 9.18 -27.594 -24.547 1 94.44 374 ALA B N 1
ATOM 5822 C CA . ALA B 1 374 ? 8.164 -27.938 -23.547 1 94.44 374 ALA B CA 1
ATOM 5823 C C . ALA B 1 374 ? 7.992 -29.438 -23.422 1 94.44 374 ALA B C 1
ATOM 5825 O O . ALA B 1 374 ? 8.008 -30.156 -24.438 1 94.44 374 ALA B O 1
ATOM 5826 N N . ILE B 1 375 ? 7.793 -29.891 -22.172 1 93.75 375 ILE B N 1
ATOM 5827 C CA . ILE B 1 375 ? 7.523 -31.312 -21.922 1 93.75 375 ILE B CA 1
ATOM 5828 C C . ILE B 1 375 ? 6.121 -31.656 -22.422 1 93.75 375 ILE B C 1
ATOM 5830 O O . ILE B 1 375 ? 5.887 -32.781 -22.906 1 93.75 375 ILE B O 1
ATOM 5834 N N . LEU B 1 376 ? 5.223 -30.812 -22.219 1 92.88 376 LEU B N 1
ATOM 5835 C CA . LEU B 1 376 ? 3.807 -30.906 -22.547 1 92.88 376 LEU B CA 1
ATOM 5836 C C . LEU B 1 376 ? 3.203 -29.531 -22.766 1 92.88 376 LEU B C 1
ATOM 5838 O O . LEU B 1 376 ? 3.82 -28.516 -22.422 1 92.88 376 LEU B O 1
ATOM 5842 N N . PRO B 1 377 ? 2.053 -29.578 -23.453 1 88.56 377 PRO B N 1
ATOM 5843 C CA . PRO B 1 377 ? 1.398 -28.266 -23.578 1 88.56 377 PRO B CA 1
ATOM 5844 C C . PRO B 1 377 ? 1.182 -27.578 -22.234 1 88.56 377 PRO B C 1
ATOM 5846 O O . PRO B 1 377 ? 0.724 -28.219 -21.281 1 88.56 377 PRO B O 1
ATOM 5849 N N . GLY B 1 378 ? 1.508 -26.25 -22.156 1 89.12 378 GLY B N 1
ATOM 5850 C CA . GLY B 1 378 ? 1.359 -25.5 -20.906 1 89.12 378 GLY B CA 1
ATOM 5851 C C . GLY B 1 378 ? 2.658 -25.359 -20.141 1 89.12 378 GLY B C 1
ATOM 5852 O O . GLY B 1 378 ? 2.773 -24.5 -19.266 1 89.12 378 GLY B O 1
ATOM 5853 N N . HIS B 1 379 ? 3.576 -26.281 -20.359 1 94.81 379 HIS B N 1
ATOM 5854 C CA . HIS B 1 379 ? 4.91 -26.109 -19.797 1 94.81 379 HIS B CA 1
ATOM 5855 C C . HIS B 1 379 ? 5.637 -24.938 -20.438 1 94.81 379 HIS B C 1
ATOM 5857 O O . HIS B 1 379 ? 5.805 -24.906 -21.656 1 94.81 379 HIS B O 1
ATOM 5863 N N . LEU B 1 380 ? 5.98 -23.984 -19.656 1 95.12 380 LEU B N 1
ATOM 5864 C CA . LEU B 1 380 ? 6.824 -22.875 -20.094 1 95.12 380 LEU B CA 1
ATOM 5865 C C . LEU B 1 380 ? 8.25 -23.031 -19.578 1 95.12 380 LEU B C 1
ATOM 5867 O O . LEU B 1 380 ? 8.547 -22.656 -18.453 1 95.12 380 LEU B O 1
ATOM 5871 N N . PRO B 1 381 ? 9.102 -23.578 -20.422 1 96.81 381 PRO B N 1
ATOM 5872 C CA . PRO B 1 381 ? 10.477 -23.75 -19.969 1 96.81 381 PRO B CA 1
ATOM 5873 C C . PRO B 1 381 ? 11.125 -22.438 -19.547 1 96.81 381 PRO B C 1
ATOM 5875 O O . PRO B 1 381 ? 10.953 -21.406 -20.203 1 96.81 381 PRO B O 1
ATOM 5878 N N . LEU B 1 382 ? 11.789 -22.469 -18.406 1 97.25 382 LEU B N 1
ATOM 5879 C CA . LEU B 1 382 ? 12.516 -21.281 -17.938 1 97.25 382 LEU B CA 1
ATOM 5880 C C . LEU B 1 382 ? 13.523 -20.828 -18.984 1 97.25 382 LEU B C 1
ATOM 5882 O O . LEU B 1 382 ? 14.32 -21.625 -19.484 1 97.25 382 LEU B O 1
ATOM 5886 N N . LYS B 1 383 ? 13.484 -19.594 -19.406 1 95.75 383 LYS B N 1
ATOM 5887 C CA . LYS B 1 383 ? 14.438 -19 -20.344 1 95.75 383 LYS B CA 1
ATOM 5888 C C . LYS B 1 383 ? 15.672 -18.469 -19.625 1 95.75 383 LYS B C 1
ATOM 5890 O O . LYS B 1 383 ? 15.578 -17.969 -18.5 1 95.75 383 LYS B O 1
ATOM 5895 N N . PRO B 1 384 ? 16.781 -18.578 -20.266 1 96.06 384 PRO B N 1
ATOM 5896 C CA . PRO B 1 384 ? 17.984 -18.016 -19.656 1 96.06 384 PRO B CA 1
ATOM 5897 C C . PRO B 1 384 ? 17.828 -16.562 -19.234 1 96.06 384 PRO B C 1
ATOM 5899 O O . PRO B 1 384 ? 18.344 -16.156 -18.188 1 96.06 384 PRO B O 1
ATOM 5902 N N . SER B 1 385 ? 17.109 -15.742 -19.969 1 93.06 385 SER B N 1
ATOM 5903 C CA . SER B 1 385 ? 16.891 -14.328 -19.672 1 93.06 385 SER B CA 1
ATOM 5904 C C . SER B 1 385 ? 16.047 -14.156 -18.406 1 93.06 385 SER B C 1
ATOM 5906 O O . SER B 1 385 ? 16.031 -13.07 -17.812 1 93.06 385 SER B O 1
ATOM 5908 N N . GLU B 1 386 ? 15.359 -15.18 -18 1 96.38 386 GLU B N 1
ATOM 5909 C CA . GLU B 1 386 ? 14.5 -15.109 -16.812 1 96.38 386 GLU B CA 1
ATOM 5910 C C . GLU B 1 386 ? 15.273 -15.422 -15.539 1 96.38 386 GLU B C 1
ATOM 5912 O O . GLU B 1 386 ? 14.773 -15.211 -14.438 1 96.38 386 GLU B O 1
ATOM 5917 N N . LEU B 1 387 ? 16.5 -15.898 -15.664 1 96.75 387 LEU B N 1
ATOM 5918 C CA . LEU B 1 387 ? 17.312 -16.25 -14.508 1 96.75 387 LEU B CA 1
ATOM 5919 C C . LEU B 1 387 ? 17.562 -15.016 -13.641 1 96.75 387 LEU B C 1
ATOM 5921 O O . LEU B 1 387 ? 17.719 -15.141 -12.422 1 96.75 387 LEU B O 1
ATOM 5925 N N . ASP B 1 388 ? 17.469 -13.82 -14.234 1 93.88 388 ASP B N 1
ATOM 5926 C CA . ASP B 1 388 ? 17.641 -12.578 -13.492 1 93.88 388 ASP B CA 1
ATOM 5927 C C . ASP B 1 388 ? 16.438 -12.297 -12.594 1 93.88 388 ASP B C 1
ATOM 5929 O O . ASP B 1 388 ? 16.516 -11.492 -11.664 1 93.88 388 ASP B O 1
ATOM 5933 N N . GLY B 1 389 ? 15.398 -13 -12.859 1 97.06 389 GLY B N 1
ATOM 5934 C CA . GLY B 1 389 ? 14.164 -12.758 -12.125 1 97.06 389 GLY B CA 1
ATOM 5935 C C . GLY B 1 389 ? 13.945 -13.742 -10.992 1 97.06 389 GLY B C 1
ATOM 5936 O O . GLY B 1 389 ? 12.914 -13.695 -10.32 1 97.06 389 GLY B O 1
ATOM 5937 N N . ALA B 1 390 ? 14.914 -14.656 -10.789 1 98.31 390 ALA B N 1
ATOM 5938 C CA . ALA B 1 390 ? 14.828 -15.648 -9.719 1 98.31 390 ALA B CA 1
ATOM 5939 C C . ALA B 1 390 ? 16.109 -15.672 -8.883 1 98.31 390 ALA B C 1
ATOM 5941 O O . ALA B 1 390 ? 17.172 -15.312 -9.375 1 98.31 390 ALA B O 1
ATOM 5942 N N . ASP B 1 391 ? 15.977 -16.047 -7.637 1 98.06 391 ASP B N 1
ATOM 5943 C CA . ASP B 1 391 ? 17.141 -16.141 -6.762 1 98.06 391 ASP B CA 1
ATOM 5944 C C . ASP B 1 391 ? 17.859 -17.484 -6.938 1 98.06 391 ASP B C 1
ATOM 5946 O O . ASP B 1 391 ? 19.078 -17.562 -6.797 1 98.06 391 ASP B O 1
ATOM 5950 N N . ALA B 1 392 ? 17.094 -18.469 -7.203 1 98.56 392 ALA B N 1
ATOM 5951 C CA . ALA B 1 392 ? 17.625 -19.812 -7.445 1 98.56 392 ALA B CA 1
ATOM 5952 C C . ALA B 1 392 ? 16.672 -20.609 -8.336 1 98.56 392 ALA B C 1
ATOM 5954 O O . ALA B 1 392 ? 15.547 -20.188 -8.602 1 98.56 392 ALA B O 1
ATOM 5955 N N . VAL B 1 393 ? 17.219 -21.719 -8.844 1 98.69 393 VAL B N 1
ATOM 5956 C CA . VAL B 1 393 ? 16.453 -22.672 -9.648 1 98.69 393 VAL B CA 1
ATOM 5957 C C . VAL B 1 393 ? 16.578 -24.062 -9.062 1 98.69 393 VAL B C 1
ATOM 5959 O O . VAL B 1 393 ? 17.688 -24.531 -8.758 1 98.69 393 VAL B O 1
ATOM 5962 N N . ILE B 1 394 ? 15.469 -24.641 -8.82 1 98.81 394 ILE B N 1
ATOM 5963 C CA . ILE B 1 394 ? 15.461 -26.062 -8.508 1 98.81 394 ILE B CA 1
ATOM 5964 C C . ILE B 1 394 ? 15.102 -26.859 -9.75 1 98.81 394 ILE B C 1
ATOM 5966 O O . ILE B 1 394 ? 14.008 -26.703 -10.305 1 98.81 394 ILE B O 1
ATOM 5970 N N . PHE B 1 395 ? 15.992 -27.672 -10.211 1 98.5 395 PHE B N 1
ATOM 5971 C CA . PHE B 1 395 ? 15.727 -28.547 -11.352 1 98.5 395 PHE B CA 1
ATOM 5972 C C . PHE B 1 395 ? 15.297 -29.938 -10.883 1 98.5 395 PHE B C 1
ATOM 5974 O O . PHE B 1 395 ? 15.953 -30.531 -10.031 1 98.5 395 PHE B O 1
ATOM 5981 N N . VAL B 1 396 ? 14.18 -30.422 -11.414 1 98.19 396 VAL B N 1
ATOM 5982 C CA . VAL B 1 396 ? 13.625 -31.719 -11.062 1 98.19 396 VAL B CA 1
ATOM 5983 C C . VAL B 1 396 ? 13.844 -32.719 -12.211 1 98.19 396 VAL B C 1
ATOM 5985 O O . VAL B 1 396 ? 13.102 -32.688 -13.188 1 98.19 396 VAL B O 1
ATOM 5988 N N . ALA B 1 397 ? 14.734 -33.562 -12.023 1 96.25 397 ALA B N 1
ATOM 5989 C CA . ALA B 1 397 ? 15.078 -34.531 -13.07 1 96.25 397 ALA B CA 1
ATOM 5990 C C . ALA B 1 397 ? 14.273 -35.812 -12.938 1 96.25 397 ALA B C 1
ATOM 5992 O O . ALA B 1 397 ? 14.078 -36.531 -13.914 1 96.25 397 ALA B O 1
ATOM 5993 N N . ASP B 1 398 ? 13.883 -36.125 -11.734 1 94.25 398 ASP B N 1
ATOM 5994 C CA . ASP B 1 398 ? 13.203 -37.375 -11.461 1 94.25 398 ASP B CA 1
ATOM 5995 C C . ASP B 1 398 ? 11.688 -37.219 -11.539 1 94.25 398 ASP B C 1
ATOM 5997 O O . ASP B 1 398 ? 10.977 -37.438 -10.555 1 94.25 398 ASP B O 1
ATOM 6001 N N . THR B 1 399 ? 11.148 -36.781 -12.648 1 94.75 399 THR B N 1
ATOM 6002 C CA . THR B 1 399 ? 9.719 -36.656 -12.922 1 94.75 399 THR B CA 1
ATOM 6003 C C . THR B 1 399 ? 9.344 -37.406 -14.188 1 94.75 399 THR B C 1
ATOM 6005 O O . THR B 1 399 ? 10.148 -37.531 -15.117 1 94.75 399 THR B O 1
ATOM 6008 N N . ASP B 1 400 ? 8.203 -38 -14.188 1 91.69 400 ASP B N 1
ATOM 6009 C CA . ASP B 1 400 ? 7.766 -38.719 -15.367 1 91.69 400 ASP B CA 1
ATOM 6010 C C . ASP B 1 400 ? 7.188 -37.781 -16.422 1 91.69 400 ASP B C 1
ATOM 6012 O O . ASP B 1 400 ? 6.859 -38.188 -17.531 1 91.69 400 ASP B O 1
ATOM 6016 N N . GLY B 1 401 ? 7.023 -36.531 -16.031 1 91.5 401 GLY B N 1
ATOM 6017 C CA . GLY B 1 401 ? 6.598 -35.5 -16.969 1 91.5 401 GLY B CA 1
ATOM 6018 C C . GLY B 1 401 ? 5.148 -35.656 -17.406 1 91.5 401 GLY B C 1
ATOM 6019 O O . GLY B 1 401 ? 4.711 -35 -18.359 1 91.5 401 GLY B O 1
ATOM 6020 N N . LYS B 1 402 ? 4.348 -36.5 -16.75 1 94.38 402 LYS B N 1
ATOM 6021 C CA . LYS B 1 402 ? 2.957 -36.75 -17.109 1 94.38 402 LYS B CA 1
ATOM 6022 C C . LYS B 1 402 ? 2.023 -35.75 -16.406 1 94.38 402 LYS B C 1
ATOM 6024 O O . LYS B 1 402 ? 2.203 -35.469 -15.227 1 94.38 402 LYS B O 1
ATOM 6029 N N . ARG B 1 403 ? 1.081 -35.312 -17.203 1 94.62 403 ARG B N 1
ATOM 6030 C CA . ARG B 1 403 ? 0.109 -34.375 -16.625 1 94.62 403 ARG B CA 1
ATOM 6031 C C . ARG B 1 403 ? -1.082 -35.125 -16.047 1 94.62 403 ARG B C 1
ATOM 6033 O O . ARG B 1 403 ? -1.657 -36 -16.703 1 94.62 403 ARG B O 1
ATOM 6040 N N . HIS B 1 404 ? -1.359 -34.844 -14.898 1 94.38 404 HIS B N 1
ATOM 6041 C CA . HIS B 1 404 ? -2.646 -35.25 -14.328 1 94.38 404 HIS B CA 1
ATOM 6042 C C . HIS B 1 404 ? -3.738 -34.25 -14.719 1 94.38 404 HIS B C 1
ATOM 6044 O O . HIS B 1 404 ? -3.621 -33.062 -14.453 1 94.38 404 HIS B O 1
ATOM 6050 N N . GLN B 1 405 ? -4.727 -34.75 -15.328 1 92.31 405 GLN B N 1
ATOM 6051 C CA . GLN B 1 405 ? -5.805 -33.875 -15.773 1 92.31 405 GLN B CA 1
ATOM 6052 C C . GLN B 1 405 ? -6.578 -33.281 -14.594 1 92.31 405 GLN B C 1
ATOM 6054 O O . GLN B 1 405 ? -6.984 -34.031 -13.695 1 92.31 405 GLN B O 1
ATOM 6059 N N . TYR B 1 406 ? -6.742 -32.062 -14.562 1 91.81 406 TYR B N 1
ATOM 6060 C CA . TYR B 1 406 ? -7.391 -31.422 -13.414 1 91.81 406 TYR B CA 1
ATOM 6061 C C . TYR B 1 406 ? -8.617 -30.625 -13.852 1 91.81 406 TYR B C 1
ATOM 6063 O O . TYR B 1 406 ? -9.398 -30.188 -13.008 1 91.81 406 TYR B O 1
ATOM 6071 N N . TRP B 1 407 ? -8.852 -30.438 -15.125 1 83.19 407 TRP B N 1
ATOM 6072 C CA . TRP B 1 407 ? -10.055 -29.766 -15.602 1 83.19 407 TRP B CA 1
ATOM 6073 C C . TRP B 1 407 ? -11.062 -30.766 -16.141 1 83.19 407 TRP B C 1
ATOM 6075 O O . TRP B 1 407 ? -10.695 -31.875 -16.531 1 83.19 407 TRP B O 1
#